Protein AF-A0A412CTT5-F1 (afdb_monomer)

Solvent-accessible surface area (backbone atoms only — not comparable to full-atom values): 61633 Å² total; per-residue (Å²): 144,88,86,86,82,77,74,84,74,68,73,75,73,72,81,79,78,83,84,87,80,84,91,76,79,76,82,80,76,74,79,75,82,80,76,83,74,75,43,36,81,46,27,38,27,34,45,36,36,32,10,35,64,45,24,10,75,16,73,74,53,72,77,69,61,56,88,68,53,81,47,24,28,27,39,32,66,52,67,42,56,80,90,71,76,52,38,50,53,74,41,76,44,63,56,51,70,42,72,53,42,89,90,41,20,40,28,25,61,60,29,17,42,53,43,42,48,70,77,41,60,90,80,40,29,35,36,38,38,54,50,50,37,66,79,46,44,73,46,45,48,26,91,68,49,19,61,58,40,55,73,72,46,54,74,69,56,42,51,58,31,45,66,40,75,58,37,42,34,60,42,48,54,53,48,49,59,58,47,47,53,54,17,36,75,53,32,37,42,39,30,65,47,68,69,47,46,73,48,86,64,49,56,60,52,52,52,48,38,52,52,48,51,29,60,81,65,73,52,57,63,90,67,34,36,40,39,37,46,45,51,45,39,63,93,51,53,16,77,38,27,68,26,38,69,53,57,69,48,35,45,81,76,37,82,51,34,44,79,37,76,31,80,91,38,45,48,34,95,83,21,74,43,49,32,52,69,13,25,44,51,44,6,37,48,52,23,54,54,50,52,54,54,64,22,49,66,41,39,75,71,54,69,48,57,48,55,58,70,30,30,32,21,37,77,87,67,49,80,53,63,49,36,30,36,47,50,55,80,40,39,80,77,47,78,57,78,40,59,94,84,44,50,68,52,46,48,55,50,56,56,45,35,55,51,35,22,50,72,51,61,54,62,56,40,28,36,39,40,40,49,41,46,77,59,23,33,45,88,89,56,82,59,93,48,62,48,44,64,88,34,60,33,70,70,40,36,55,53,38,41,66,62,45,54,46,56,49,46,56,50,41,29,34,70,55,18,34,34,34,40,33,55,58,43,38,47,45,68,68,42,46,69,85,32,76,66,50,52,47,46,32,51,53,40,38,54,51,24,61,33,84,86,47,39,59,29,58,54,41,31,37,34,67,58,41,45,39,25,25,28,40,11,73,83,73,53,72,32,54,61,59,69,41,21,30,55,28,49,30,55,45,48,42,55,39,50,51,43,24,57,76,58,26,76,41,42,35,22,46,56,26,25,50,50,14,49,34,35,52,48,40,63,84,31,63,75,85,75,78,30,61,31,34,34,32,36,54,45,47,9,49,45,38,17,16,24,75,51,92,87,75,20,39,84,79,34,17,32,67,50,22,52,54,27,38,53,54,20,44,36,42,40,52,75,56,18,21,34,35,33,76,36,27,41,34,18,50,68,92,64,74,75,47,87,17,30,20,35,21,60,38,66,76,37,59,21,29,47,36,28,49,52,50,53,42,59,53,68,68,29,46,20,42,31,49,49,51,65,50,67,60,57,31,68,39,59,98,55,86,45,50,92,95,66,55,49,67,57,34,20,74,39,14,46,56,35,52,49,53,53,48,34,47,44,65,71,71,49,86,72,82,82,52,61,68,66,47,54,50,53,68,62,31,92,81,38,44,79,40,47,32,66,39,72,52,70,53,50,31,34,40,35,25,72,82,71,52,74,45,82,39,28,61,75,29,45,68,47,57,75,43,57,77,30,36,40,70,45,65,57,32,42,35,34,20,67,30,66,44,78,38,44,36,42,40,37,40,71,53,96,93,51,63,34,70,42,70,29,45,36,39,25,26,77,74,54,66,44,70,92,59,37,41,27,46,78,33,51,73,36,43,68,39,51,93,68,35,31,37,28,29,17,73,69,6,24,24,33,40,74,36,94,87,28,33,68,48,64,93,31,50,32,40,40,41,31,43,67,48,77,60,82,35,72,40,25,45,37,39,17,55,55,54,95,86,67,52,34,30,70,46,69,31,63,94,38,44,57,45,65,42,52,39,88,72,34,33,18,70,83,78,62,46,78,46,61,34,62,34,31,21,35,40,34,44,34,26,58,28,81,46,80,45,29,58,63,46,71,50,79,36,76,56,70,86,64,42,88,72,72,64,78,70,42,53,92,64,48,39,25,58,78,53,67,99,87,58,69,81,28,43,65,42,61,93,68,30,37,36,26,26,16,77,65,21,31,25,28,36,75,49,101,56,59,45,78,46,72,92,36,44,31,41,36,39,34,49,37,86,82,46,68,53,84,66,42,28,45,36,31,14,52,57,53,84,86,74,50,54,29,46,76,33,63,28,82,94,46,54,57,30,73,44,56,39,84,70,24,34,43,98,89,39,82,44,72,37,34,39,15,29,43,35,40,36,33,69,35,81,39,43,36,20,47,64,50,62,49,76,32,77,60,56,84,46,63,86,89,53,42,64,88,62,47,36,28,52,76,34,54,70,30,47,62,42,77,90,70,37,33,36,30,23,19,77,76,5,28,27,29,40,77,47,94,83,34,44,74,48,72,92,34,45,29,42,38,38,36,42,73,48,60,69,55,86,86,61,43,30,42,37,30,17,57,58,60,88,89,62,35,48,27,39,78,32,63,48,37,86,89,76,35,33,26,73,45,58,47,86,72,28,38,23,55,49,98,90,44,81,43,82,46,61,40,52,41,30,18,31,42,34,42,36,32,55,39,81,30,49,36,25,49,29,42,56,48,75,33,75,67,83,80,128

Nearest PDB structures (foldseek):
  1g01-assembly1_A  TM=5.711E-01  e=4.195E-11  Bacillus sp. KSM-635
  2mog-assembly1_A  TM=7.528E-01  e=1.749E-05  Leptospira interrogans
  8gyr-assembly2_B  TM=5.114E-01  e=2.566E-06  Leptospira interrogans
  8gyr-assembly1_A  TM=4.832E-01  e=4.203E-06  Leptospira interrogans
  7quz-assembly2_DDD  TM=4.255E-01  e=9.053E-07  Paenibacillus illinoisensis

pLDDT: mean 88.21, std 13.39, range [29.94, 98.81]

Structure (mmCIF, N/CA/C/O backbone):
data_AF-A0A412CTT5-F1
#
_entry.id   AF-A0A412CTT5-F1
#
loop_
_atom_site.group_PDB
_atom_site.id
_atom_site.type_symbol
_atom_site.label_atom_id
_atom_site.label_alt_id
_atom_site.label_comp_id
_atom_site.label_asym_id
_atom_site.label_entity_id
_atom_site.label_seq_id
_atom_site.pdbx_PDB_ins_code
_atom_site.Cartn_x
_atom_site.Cartn_y
_atom_site.Cartn_z
_atom_site.occupancy
_atom_site.B_iso_or_equiv
_atom_site.auth_seq_id
_atom_site.auth_comp_id
_atom_site.auth_asym_id
_atom_site.auth_atom_id
_atom_site.pdbx_PDB_model_num
ATOM 1 N N . MET A 1 1 ? -10.080 -51.303 -7.972 1.00 47.78 1 MET A N 1
ATOM 2 C CA . MET A 1 1 ? -10.673 -52.196 -9.001 1.00 47.78 1 MET A CA 1
ATOM 3 C C . MET A 1 1 ? -12.166 -52.407 -8.734 1.00 47.78 1 MET A C 1
ATOM 5 O O . MET A 1 1 ? -12.508 -53.341 -8.021 1.00 47.78 1 MET A O 1
ATOM 9 N N . LYS A 1 2 ? -13.043 -51.526 -9.252 1.00 34.78 2 LYS A N 1
ATOM 10 C CA . LYS A 1 2 ? -14.510 -51.729 -9.364 1.00 34.78 2 LYS A CA 1
ATOM 11 C C . LYS A 1 2 ? -15.227 -50.527 -10.026 1.00 34.78 2 LYS A C 1
ATOM 13 O O . LYS A 1 2 ? -16.188 -50.032 -9.477 1.00 34.78 2 LYS A O 1
ATOM 18 N N . TYR A 1 3 ? -14.802 -50.051 -11.200 1.00 32.47 3 TYR A N 1
ATOM 19 C CA . TYR A 1 3 ? -15.602 -49.070 -11.971 1.00 32.47 3 TYR A CA 1
ATOM 20 C C . TYR A 1 3 ? -15.461 -49.274 -13.486 1.00 32.47 3 TYR A C 1
ATOM 22 O O . TYR A 1 3 ? -15.155 -48.367 -14.244 1.00 32.47 3 TYR A O 1
ATOM 30 N N . LEU A 1 4 ? -15.691 -50.510 -13.936 1.00 36.75 4 LEU A N 1
ATOM 31 C CA . LEU A 1 4 ? -15.739 -50.863 -15.357 1.00 36.75 4 LEU A CA 1
ATOM 32 C C . LEU A 1 4 ? -16.978 -51.731 -15.621 1.00 36.75 4 LEU A C 1
ATOM 34 O O . LEU A 1 4 ? -16.859 -52.923 -15.887 1.00 36.75 4 LEU A O 1
ATOM 38 N N . LYS A 1 5 ? -18.187 -51.183 -15.414 1.00 35.56 5 LYS A N 1
ATOM 39 C CA . LYS A 1 5 ? -19.440 -51.865 -15.812 1.00 35.56 5 LYS A CA 1
ATOM 40 C C . LYS A 1 5 ? -20.709 -51.004 -15.907 1.00 35.56 5 LYS A C 1
ATOM 42 O O . LYS A 1 5 ? -21.778 -51.577 -16.070 1.00 35.56 5 LYS A O 1
ATOM 47 N N . HIS A 1 6 ? -20.642 -49.670 -15.827 1.00 40.25 6 HIS A N 1
ATOM 48 C CA . HIS A 1 6 ? -21.838 -48.804 -15.950 1.00 40.25 6 HIS A CA 1
ATOM 49 C C . HIS A 1 6 ? -21.804 -47.793 -17.114 1.00 40.25 6 HIS A C 1
ATOM 51 O O . HIS A 1 6 ? -22.799 -47.124 -17.347 1.00 40.25 6 HIS A O 1
ATOM 57 N N . ILE A 1 7 ? -20.733 -47.741 -17.918 1.00 41.59 7 ILE A N 1
ATOM 58 C CA . ILE A 1 7 ? -20.647 -46.828 -19.082 1.00 41.59 7 ILE A CA 1
ATOM 59 C C . ILE A 1 7 ? -21.216 -47.453 -20.376 1.00 41.59 7 ILE A C 1
ATOM 61 O O . ILE A 1 7 ? -21.573 -46.744 -21.306 1.00 41.59 7 ILE A O 1
ATOM 65 N N . TYR A 1 8 ? -21.415 -48.773 -20.427 1.00 37.62 8 TYR A N 1
ATOM 66 C CA . TYR A 1 8 ? -21.843 -49.470 -21.652 1.00 37.62 8 TYR A CA 1
ATOM 67 C C . TYR A 1 8 ? -23.362 -49.498 -21.917 1.00 37.62 8 TYR A C 1
ATOM 69 O O . TYR A 1 8 ? -23.781 -50.065 -22.922 1.00 37.62 8 TYR A O 1
ATOM 77 N N . LEU A 1 9 ? -24.195 -48.894 -21.058 1.00 37.44 9 LEU A N 1
ATOM 78 C CA . LEU A 1 9 ? -25.661 -48.924 -21.213 1.00 37.44 9 LEU A CA 1
ATOM 79 C C . LEU A 1 9 ? -26.280 -47.580 -21.644 1.00 37.44 9 LEU A C 1
ATOM 81 O O . LEU A 1 9 ? -27.458 -47.547 -21.979 1.00 37.44 9 LEU A O 1
ATOM 85 N N . PHE A 1 10 ? -25.505 -46.489 -21.695 1.00 34.03 10 PHE A N 1
ATOM 86 C CA . PHE A 1 10 ? -26.028 -45.158 -22.050 1.00 34.03 10 PHE A CA 1
ATOM 87 C C . PHE A 1 10 ? -25.738 -44.730 -23.500 1.00 34.03 10 PHE A C 1
ATOM 89 O O . PHE A 1 10 ? -26.390 -43.832 -24.023 1.00 34.03 10 PHE A O 1
ATOM 96 N N . THR A 1 11 ? -24.821 -45.406 -24.197 1.00 38.22 11 THR A N 1
ATOM 97 C CA . THR A 1 11 ? -24.407 -45.026 -25.562 1.00 38.22 11 THR A CA 1
ATOM 98 C C . THR A 1 11 ? -25.283 -45.632 -26.668 1.00 38.22 11 THR A C 1
ATOM 100 O O . THR A 1 11 ? -25.199 -45.208 -27.815 1.00 38.22 11 THR A O 1
ATOM 103 N N . LEU A 1 12 ? -26.157 -46.598 -26.355 1.00 35.00 12 LEU A N 1
ATOM 104 C CA . LEU A 1 12 ? -26.945 -47.319 -27.369 1.00 35.00 12 LEU A CA 1
ATOM 105 C C . LEU A 1 12 ? -28.368 -46.765 -27.591 1.00 35.00 12 LEU A C 1
ATOM 107 O O . LEU A 1 12 ? -29.049 -47.209 -28.509 1.00 35.00 12 LEU A O 1
ATOM 111 N N . ILE A 1 13 ? -28.820 -45.795 -26.786 1.00 39.88 13 ILE A N 1
ATOM 112 C CA . ILE A 1 13 ? -30.180 -45.219 -26.880 1.00 39.88 13 ILE A CA 1
ATOM 113 C C . ILE A 1 13 ? -30.212 -43.906 -27.687 1.00 39.88 13 ILE A C 1
ATOM 115 O O . ILE A 1 13 ? -31.261 -43.530 -28.197 1.00 39.88 13 ILE A O 1
ATOM 119 N N . ILE A 1 14 ? -29.071 -43.243 -27.908 1.00 37.41 14 ILE A N 1
ATOM 120 C CA . ILE A 1 14 ? -29.023 -41.959 -28.641 1.00 37.41 14 ILE A CA 1
ATOM 121 C C . ILE A 1 14 ? -28.922 -42.151 -30.172 1.00 37.41 14 ILE A C 1
ATOM 123 O O . ILE A 1 14 ? -29.214 -41.238 -30.937 1.00 37.41 14 ILE A O 1
ATOM 127 N N . LEU A 1 15 ? -28.598 -43.354 -30.658 1.00 34.91 15 LEU A N 1
ATOM 128 C CA . LEU A 1 15 ? -28.328 -43.603 -32.083 1.00 34.91 15 LEU A CA 1
ATOM 129 C C . LEU A 1 15 ? -29.556 -43.923 -32.965 1.00 34.91 15 LEU A C 1
ATOM 131 O O . LEU A 1 15 ? -29.369 -44.269 -34.128 1.00 34.91 15 LEU A O 1
ATOM 135 N N . LEU A 1 16 ? -30.801 -43.806 -32.476 1.00 35.47 16 LEU A N 1
ATOM 136 C CA . LEU A 1 16 ? -31.990 -44.237 -33.244 1.00 35.47 16 LEU A CA 1
ATOM 137 C C . LEU A 1 16 ? -33.183 -43.263 -33.312 1.00 35.47 16 LEU A C 1
ATOM 139 O O . LEU A 1 16 ? -34.235 -43.646 -33.819 1.00 35.47 16 LEU A O 1
ATOM 143 N N . SER A 1 17 ? -33.053 -41.997 -32.903 1.00 37.28 17 SER A N 1
ATOM 144 C CA . SER A 1 17 ? -34.157 -41.033 -33.061 1.00 37.28 17 SER A CA 1
ATOM 145 C C . SER A 1 17 ? -33.697 -39.585 -33.248 1.00 37.28 17 SER A C 1
ATOM 147 O O . SER A 1 17 ? -33.826 -38.771 -32.340 1.00 37.28 17 SER A O 1
ATOM 149 N N . ALA A 1 18 ? -33.190 -39.258 -34.437 1.00 30.78 18 ALA A N 1
ATOM 150 C CA . ALA A 1 18 ? -33.220 -37.898 -34.989 1.00 30.78 18 ALA A CA 1
ATOM 151 C C . ALA A 1 18 ? -32.987 -37.952 -36.508 1.00 30.78 18 ALA A C 1
ATOM 153 O O . ALA A 1 18 ? -31.959 -37.541 -37.036 1.00 30.78 18 ALA A O 1
ATOM 154 N N . SER A 1 19 ? -33.951 -38.528 -37.219 1.00 35.19 19 SER A N 1
ATOM 155 C CA . SER A 1 19 ? -34.128 -38.315 -38.650 1.00 35.19 19 SER A CA 1
ATOM 156 C C . SER A 1 19 ? -34.787 -36.953 -38.890 1.00 35.19 19 SER A C 1
ATOM 158 O O . SER A 1 19 ? -35.813 -36.668 -38.274 1.00 35.19 19 SER A O 1
ATOM 160 N N . CYS A 1 20 ? -34.257 -36.216 -39.872 1.00 39.12 20 CYS A N 1
ATOM 161 C CA . CYS A 1 20 ? -34.857 -35.066 -40.561 1.00 39.12 20 CYS A CA 1
ATOM 162 C C . CYS A 1 20 ? -34.707 -33.685 -39.887 1.00 39.12 20 CYS A C 1
ATOM 164 O O . CYS A 1 20 ? -35.635 -33.221 -39.237 1.00 39.12 20 CYS A O 1
ATOM 166 N N . VAL A 1 21 ? -33.591 -32.987 -40.153 1.00 34.88 21 VAL A N 1
ATOM 167 C CA . VAL A 1 21 ? -33.565 -31.524 -40.372 1.00 34.88 21 VAL A CA 1
ATOM 168 C C . VAL A 1 21 ? -32.502 -31.214 -41.438 1.00 34.88 21 VAL A C 1
ATOM 170 O O . VAL A 1 21 ? -31.428 -31.812 -41.439 1.00 34.88 21 VAL A O 1
ATOM 173 N N . ASP A 1 22 ? -32.876 -30.339 -42.368 1.00 33.72 22 ASP A N 1
ATOM 174 C CA . ASP A 1 22 ? -32.203 -29.957 -43.610 1.00 33.72 22 ASP A CA 1
ATOM 175 C C . ASP A 1 22 ? -30.727 -29.546 -43.486 1.00 33.72 22 ASP A C 1
ATOM 177 O O . ASP A 1 22 ? -30.299 -28.834 -42.576 1.00 33.72 22 ASP A O 1
ATOM 181 N N . THR A 1 23 ? -29.957 -29.962 -44.488 1.00 46.78 23 THR A N 1
ATOM 182 C CA . THR A 1 23 ? -28.549 -29.639 -44.704 1.00 46.78 23 THR A CA 1
ATOM 183 C C . THR A 1 23 ? -28.403 -28.307 -45.439 1.00 46.78 23 THR A C 1
ATOM 185 O O . THR A 1 23 ? -28.364 -28.305 -46.664 1.00 46.78 23 THR A O 1
ATOM 188 N N . GLU A 1 24 ? -28.249 -27.192 -44.719 1.00 36.38 24 GLU A N 1
ATOM 189 C CA . GLU A 1 24 ? -27.542 -26.016 -45.271 1.00 36.38 24 GLU A CA 1
ATOM 190 C C . GLU A 1 24 ? -26.862 -25.102 -44.227 1.00 36.38 24 GLU A C 1
ATOM 192 O O . GLU A 1 24 ? -25.907 -24.415 -44.579 1.00 36.38 24 GLU A O 1
ATOM 197 N N . ASP A 1 25 ? -27.190 -25.190 -42.930 1.00 38.97 25 ASP A N 1
ATOM 198 C CA . ASP A 1 25 ? -26.527 -24.378 -41.881 1.00 38.97 25 ASP A CA 1
ATOM 199 C C . ASP A 1 25 ? -25.297 -25.035 -41.209 1.00 38.97 25 ASP A C 1
ATOM 201 O O . ASP A 1 25 ? -24.591 -24.404 -40.423 1.00 38.97 25 ASP A O 1
ATOM 205 N N . TYR A 1 26 ? -24.958 -26.283 -41.553 1.00 32.06 26 TYR A N 1
ATOM 206 C CA . TYR A 1 26 ? -23.853 -27.027 -40.916 1.00 32.06 26 TYR A CA 1
ATOM 207 C C . TYR A 1 26 ? -22.454 -26.792 -41.524 1.00 32.06 26 TYR A C 1
ATOM 209 O O . TYR A 1 26 ? -21.477 -27.363 -41.046 1.00 32.06 26 TYR A O 1
ATOM 217 N N . ARG A 1 27 ? -22.311 -25.943 -42.554 1.00 34.38 27 ARG A N 1
ATOM 218 C CA . ARG A 1 27 ? -21.000 -25.632 -43.173 1.00 34.38 27 ARG A CA 1
ATOM 219 C C . ARG A 1 27 ? -20.268 -24.425 -42.580 1.00 34.38 27 ARG A C 1
ATOM 221 O O . ARG A 1 27 ? -19.204 -24.075 -43.082 1.00 34.38 27 ARG A O 1
ATOM 228 N N . ARG A 1 28 ? -20.793 -23.784 -41.529 1.00 36.16 28 ARG A N 1
ATOM 229 C CA . ARG A 1 28 ? -20.148 -22.605 -40.916 1.00 36.16 28 ARG A CA 1
ATOM 230 C C . ARG A 1 28 ? -19.374 -22.858 -39.622 1.00 36.16 28 ARG A C 1
ATOM 232 O O . ARG A 1 28 ? -18.688 -21.945 -39.185 1.00 36.16 28 ARG A O 1
ATOM 239 N N . PHE A 1 29 ? -19.416 -24.063 -39.052 1.00 35.06 29 PHE A N 1
ATOM 240 C CA . PHE A 1 29 ? -18.710 -24.375 -37.800 1.00 35.06 29 PHE A CA 1
ATOM 241 C C . PHE A 1 29 ? -18.185 -25.819 -37.743 1.00 35.06 29 PHE A C 1
ATOM 243 O O . PHE A 1 29 ? -18.454 -26.554 -36.797 1.00 35.06 29 PHE A O 1
ATOM 250 N N . GLN A 1 30 ? -17.402 -26.227 -38.743 1.00 29.94 30 GLN A N 1
ATOM 251 C CA . GLN A 1 30 ? -16.408 -27.284 -38.539 1.00 29.94 30 GLN A CA 1
ATOM 252 C C . GLN A 1 30 ? -15.038 -26.624 -38.448 1.00 29.94 30 GLN A C 1
ATOM 254 O O . GLN A 1 30 ? -14.483 -26.162 -39.439 1.00 29.94 30 GLN A O 1
ATOM 259 N N . VAL A 1 31 ? -14.557 -26.521 -37.213 1.00 33.72 31 VAL A N 1
ATOM 260 C CA . VAL A 1 31 ? -13.148 -26.305 -36.904 1.00 33.72 31 VAL A CA 1
ATOM 261 C C . VAL A 1 31 ? -12.451 -27.617 -37.252 1.00 33.72 31 VAL A C 1
ATOM 263 O O . VAL A 1 31 ? -12.841 -28.665 -36.731 1.00 33.72 31 VAL A O 1
ATOM 266 N N . ASP A 1 32 ? -11.494 -27.562 -38.176 1.00 34.78 32 ASP A N 1
ATOM 267 C CA . ASP A 1 32 ? -10.623 -28.688 -38.505 1.00 34.78 32 ASP A CA 1
ATOM 268 C C . ASP A 1 32 ? -9.944 -29.222 -37.230 1.00 34.78 32 ASP A C 1
ATOM 270 O O . ASP A 1 32 ? -9.574 -28.455 -36.335 1.00 34.78 32 ASP A O 1
ATOM 274 N N . GLU A 1 33 ? -9.783 -30.545 -37.137 1.00 32.50 33 GLU A N 1
ATOM 275 C CA . GLU A 1 33 ? -8.951 -31.175 -36.109 1.00 32.50 33 GLU A CA 1
ATOM 276 C C . GLU A 1 33 ? -7.546 -30.546 -36.122 1.00 32.50 33 GLU A C 1
ATOM 278 O O . GLU A 1 33 ? -6.872 -30.507 -37.151 1.00 32.50 33 GLU A O 1
ATOM 283 N N . LEU A 1 34 ? -7.112 -30.040 -34.963 1.00 31.59 34 LEU A N 1
ATOM 284 C CA . LEU A 1 34 ? -5.787 -29.462 -34.735 1.00 31.59 34 LEU A CA 1
ATOM 285 C C . LEU A 1 34 ? -4.685 -30.492 -35.037 1.00 31.59 34 LEU A C 1
ATOM 287 O O . LEU A 1 34 ? -4.381 -31.353 -34.209 1.00 31.59 34 LEU A O 1
ATOM 291 N N . GLU A 1 35 ? -4.010 -30.354 -36.180 1.00 33.91 35 GLU A N 1
ATOM 292 C CA . GLU A 1 35 ? -2.631 -30.825 -36.294 1.00 33.91 35 GLU A CA 1
ATOM 293 C C . GLU A 1 35 ? -1.777 -30.036 -35.289 1.00 33.91 35 GLU A C 1
ATOM 295 O O . GLU A 1 35 ? -1.629 -28.816 -35.384 1.00 33.91 35 GLU A O 1
ATOM 300 N N . ILE A 1 36 ? -1.210 -30.727 -34.298 1.00 35.94 36 ILE A N 1
ATOM 301 C CA . ILE A 1 36 ? -0.244 -30.140 -33.365 1.00 35.94 36 ILE A CA 1
ATOM 302 C C . ILE A 1 36 ? 1.010 -29.756 -34.166 1.00 35.94 36 ILE A C 1
ATOM 304 O O . ILE A 1 36 ? 1.864 -30.592 -34.467 1.00 35.94 36 ILE A O 1
ATOM 308 N N . SER A 1 37 ? 1.119 -28.476 -34.522 1.00 41.84 37 SER A N 1
ATOM 309 C CA . SER A 1 37 ? 2.325 -27.877 -35.097 1.00 41.84 37 SER A CA 1
ATOM 310 C C . SER A 1 37 ? 3.520 -28.051 -34.145 1.00 41.84 37 SER A C 1
ATOM 312 O O . SER A 1 37 ? 3.473 -27.620 -32.996 1.00 41.84 37 SER A O 1
ATOM 314 N N . LYS A 1 38 ? 4.618 -28.638 -34.646 1.00 56.88 38 LYS A N 1
ATOM 315 C CA . LYS A 1 38 ? 5.920 -28.808 -33.959 1.00 56.88 38 LYS A CA 1
ATOM 316 C C . LYS A 1 38 ? 6.769 -27.522 -33.854 1.00 56.88 38 LYS A C 1
ATOM 318 O O . LYS A 1 38 ? 7.917 -27.602 -33.423 1.00 56.88 38 LYS A O 1
ATOM 323 N N . SER A 1 39 ? 6.255 -26.362 -34.270 1.00 79.19 39 SER A N 1
ATOM 324 C CA . SER A 1 39 ? 7.008 -25.098 -34.276 1.00 79.19 39 SER A CA 1
ATOM 325 C C . SER A 1 39 ? 7.289 -24.595 -32.854 1.00 79.19 39 SER A C 1
ATOM 327 O O . SER A 1 39 ? 6.355 -24.344 -32.097 1.00 79.19 39 SER A O 1
ATOM 329 N N . ASP A 1 40 ? 8.564 -24.383 -32.514 1.00 86.19 40 ASP A N 1
ATOM 330 C CA . ASP A 1 40 ? 8.997 -23.819 -31.230 1.00 86.19 40 ASP A CA 1
ATOM 331 C C . ASP A 1 40 ? 8.801 -22.289 -31.232 1.00 86.19 40 ASP A C 1
ATOM 333 O O . ASP A 1 40 ? 9.501 -21.589 -31.974 1.00 86.19 40 ASP A O 1
ATOM 337 N N . PRO A 1 41 ? 7.877 -21.730 -30.428 1.00 83.94 41 PRO A N 1
ATOM 338 C CA . PRO A 1 41 ? 7.635 -20.289 -30.406 1.00 83.94 41 PRO A CA 1
ATOM 339 C C . PRO A 1 41 ? 8.850 -19.483 -29.923 1.00 83.94 41 PRO A C 1
ATOM 341 O O . PRO A 1 41 ? 8.958 -18.307 -30.264 1.00 83.94 41 PRO A O 1
ATOM 344 N N . ASN A 1 42 ? 9.784 -20.109 -29.195 1.00 87.19 42 ASN A N 1
ATOM 345 C CA . ASN A 1 42 ? 11.014 -19.480 -28.714 1.00 87.19 42 ASN A CA 1
ATOM 346 C C . ASN A 1 42 ? 12.176 -19.598 -29.713 1.00 87.19 42 ASN A C 1
ATOM 348 O O . ASN A 1 42 ? 13.284 -19.142 -29.429 1.00 87.19 42 ASN A O 1
ATOM 352 N N . PHE A 1 43 ? 11.964 -20.192 -30.892 1.00 96.56 43 PHE A N 1
ATOM 353 C CA . PHE A 1 43 ? 12.943 -20.150 -31.971 1.00 96.56 43 PHE A CA 1
ATOM 354 C C . PHE A 1 43 ? 12.589 -19.030 -32.955 1.00 96.56 43 PHE A C 1
ATOM 356 O O . PHE A 1 43 ? 11.753 -19.192 -33.841 1.00 96.56 43 PHE A O 1
ATOM 363 N N . HIS A 1 44 ? 13.219 -17.870 -32.779 1.00 96.44 44 HIS A N 1
ATOM 364 C CA . HIS A 1 44 ? 12.976 -16.672 -33.581 1.00 96.44 44 HIS A CA 1
ATOM 365 C C . HIS A 1 44 ? 13.811 -16.697 -34.859 1.00 96.44 44 HIS A C 1
ATOM 367 O O . HIS A 1 44 ? 15.034 -16.784 -34.793 1.00 96.44 44 HIS A O 1
ATOM 373 N N . ILE A 1 45 ? 13.164 -16.599 -36.018 1.00 98.38 45 ILE A N 1
ATOM 374 C CA . ILE A 1 45 ? 13.787 -16.779 -37.332 1.00 98.38 45 ILE A CA 1
ATOM 375 C C . ILE A 1 45 ? 13.761 -15.466 -38.120 1.00 98.38 45 ILE A C 1
ATOM 377 O O . ILE A 1 45 ? 12.739 -14.782 -38.165 1.00 98.38 45 ILE A O 1
ATOM 381 N N . TYR A 1 46 ? 14.870 -15.134 -38.777 1.00 98.56 46 TYR A N 1
ATOM 382 C CA . TYR A 1 46 ? 15.039 -13.907 -39.555 1.00 98.56 46 TYR A CA 1
ATOM 383 C C . TYR A 1 46 ? 15.455 -14.220 -40.992 1.00 98.56 46 TYR A C 1
ATOM 385 O O . TYR A 1 46 ? 16.357 -15.027 -41.229 1.00 98.56 46 TYR A O 1
ATOM 393 N N . LEU A 1 47 ? 14.779 -13.587 -41.954 1.00 98.62 47 LEU A N 1
ATOM 394 C CA . LEU A 1 47 ? 15.060 -13.753 -43.381 1.00 98.62 47 LEU A CA 1
ATOM 395 C C . LEU A 1 47 ? 15.991 -12.639 -43.851 1.00 98.62 47 LEU A C 1
ATOM 397 O O . LEU A 1 47 ? 15.624 -11.472 -43.772 1.00 98.62 47 LEU A O 1
ATOM 401 N N . CYS A 1 48 ? 17.160 -12.989 -44.368 1.00 98.56 48 CYS A N 1
ATOM 402 C CA . CYS A 1 48 ? 18.194 -12.046 -44.775 1.00 98.56 48 CYS A CA 1
ATOM 403 C C . CYS A 1 48 ? 18.425 -12.130 -46.288 1.00 98.56 48 CYS A C 1
ATOM 405 O O . CYS A 1 48 ? 18.671 -13.213 -46.825 1.00 98.56 48 CYS A O 1
ATOM 407 N N . PHE A 1 49 ? 18.388 -10.999 -46.989 1.00 98.50 49 PHE A N 1
ATOM 408 C CA . PHE A 1 49 ? 18.732 -10.954 -48.412 1.00 98.50 49 PHE A CA 1
ATOM 409 C C . PHE A 1 49 ? 19.395 -9.638 -48.813 1.00 98.50 49 PHE A C 1
ATOM 411 O O . PHE A 1 49 ? 19.304 -8.634 -48.107 1.00 98.50 49 PHE A O 1
ATOM 418 N N . GLY A 1 50 ? 20.124 -9.647 -49.926 1.00 97.38 50 GLY A N 1
ATOM 419 C CA . GLY A 1 50 ? 20.823 -8.456 -50.400 1.00 97.38 50 GLY A CA 1
ATOM 420 C C . GLY A 1 50 ? 22.053 -8.760 -51.242 1.00 97.38 50 GLY A C 1
ATOM 421 O O . GLY A 1 50 ? 22.197 -9.860 -51.769 1.00 97.38 50 GLY A O 1
ATOM 422 N N . GLN A 1 51 ? 22.939 -7.776 -51.383 1.00 96.62 51 GLN A N 1
ATOM 423 C CA . GLN A 1 51 ? 24.137 -7.914 -52.219 1.00 96.62 51 GLN A CA 1
ATOM 424 C C . GLN A 1 51 ? 25.413 -8.183 -51.406 1.00 96.62 51 GLN A C 1
ATOM 426 O O . GLN A 1 51 ? 25.336 -8.779 -50.335 1.00 96.62 51 GLN A O 1
ATOM 431 N N . SER A 1 52 ? 26.587 -7.766 -51.896 1.00 96.56 52 SER A N 1
ATOM 432 C CA . SER A 1 52 ? 27.906 -8.091 -51.326 1.00 96.56 52 SER A CA 1
ATOM 433 C C . SER A 1 52 ? 28.046 -7.776 -49.832 1.00 96.56 52 SER A C 1
ATOM 435 O O . SER A 1 52 ? 28.656 -8.555 -49.105 1.00 96.56 52 SER A O 1
ATOM 437 N N . ASN A 1 53 ? 27.452 -6.680 -49.347 1.00 98.00 53 ASN A N 1
ATOM 438 C CA . ASN A 1 53 ? 27.472 -6.341 -47.922 1.00 98.00 53 ASN A CA 1
ATOM 439 C C . ASN A 1 53 ? 26.598 -7.269 -47.053 1.00 98.00 53 ASN A C 1
ATOM 441 O O . ASN A 1 53 ? 26.951 -7.509 -45.903 1.00 98.00 53 ASN A O 1
ATOM 445 N N . MET A 1 54 ? 25.514 -7.849 -47.590 1.00 98.06 54 MET A N 1
ATOM 446 C CA . MET A 1 54 ? 24.753 -8.914 -46.911 1.00 98.06 54 MET A CA 1
ATOM 447 C C . MET A 1 54 ? 25.458 -10.272 -47.023 1.00 98.06 54 MET A C 1
ATOM 449 O O . MET A 1 54 ? 25.509 -11.023 -46.054 1.00 98.06 54 MET A O 1
ATOM 453 N N . GLU A 1 55 ? 25.998 -10.580 -48.202 1.00 96.25 55 GLU A N 1
ATOM 454 C CA . GLU A 1 55 ? 26.711 -11.825 -48.515 1.00 96.25 55 GLU A CA 1
ATOM 455 C C . GLU A 1 55 ? 27.973 -12.009 -47.662 1.00 96.25 55 GLU A C 1
ATOM 457 O O . GLU A 1 55 ? 28.285 -13.122 -47.240 1.00 96.25 55 GLU A O 1
ATOM 462 N N . GLY A 1 56 ? 28.649 -10.899 -47.369 1.00 95.62 56 GLY A N 1
ATOM 463 C CA . GLY A 1 56 ? 29.836 -10.825 -46.535 1.00 95.62 56 GLY A CA 1
ATOM 464 C C . GLY A 1 56 ? 31.113 -10.702 -47.362 1.00 95.62 56 GLY A C 1
ATOM 465 O O . GLY A 1 56 ? 31.533 -11.642 -48.036 1.00 95.62 56 GLY A O 1
ATOM 466 N N . ASN A 1 57 ? 31.757 -9.532 -47.295 1.00 95.62 57 ASN A N 1
ATOM 467 C CA . ASN A 1 57 ? 32.956 -9.208 -48.081 1.00 95.62 57 ASN A CA 1
ATOM 468 C C . ASN A 1 57 ? 34.229 -9.023 -47.228 1.00 95.62 57 ASN A C 1
ATOM 470 O O . ASN A 1 57 ? 35.346 -8.980 -47.748 1.00 95.62 57 ASN A O 1
ATOM 474 N N . ALA A 1 58 ? 34.106 -8.860 -45.913 1.00 95.06 58 ALA A N 1
ATOM 475 C CA . ALA A 1 58 ? 35.244 -8.583 -45.044 1.00 95.06 58 ALA A CA 1
ATOM 476 C C . ALA A 1 58 ? 35.966 -9.880 -44.683 1.00 95.06 58 ALA A C 1
ATOM 478 O O . ALA A 1 58 ? 35.353 -10.943 -44.586 1.00 95.06 58 ALA A O 1
ATOM 479 N N . ALA A 1 59 ? 37.280 -9.789 -44.484 1.00 95.62 59 ALA A N 1
ATOM 480 C CA . ALA A 1 59 ? 38.051 -10.922 -43.996 1.00 95.62 59 ALA A CA 1
ATOM 481 C C . ALA A 1 59 ? 37.545 -11.321 -42.603 1.00 95.62 59 ALA A C 1
ATOM 483 O O . ALA A 1 59 ? 37.321 -10.462 -41.754 1.00 95.62 59 ALA A O 1
ATOM 484 N N . ILE A 1 60 ? 37.363 -12.623 -42.389 1.00 97.38 60 ILE A N 1
ATOM 485 C CA . ILE A 1 60 ? 36.977 -13.171 -41.088 1.00 97.38 60 ILE A CA 1
ATOM 486 C C . ILE A 1 60 ? 38.219 -13.205 -40.199 1.00 97.38 60 ILE A C 1
ATOM 488 O O . ILE A 1 60 ? 39.234 -13.799 -40.572 1.00 97.38 60 ILE A O 1
ATOM 492 N N . GLU A 1 61 ? 38.131 -12.611 -39.016 1.00 95.94 61 GLU A N 1
ATOM 493 C CA . GLU A 1 61 ? 39.191 -12.609 -38.010 1.00 95.94 61 GLU A CA 1
ATOM 494 C C . GLU A 1 61 ? 38.919 -13.688 -36.944 1.00 95.94 61 GLU A C 1
ATOM 496 O O . GLU A 1 61 ? 37.811 -14.214 -36.825 1.00 95.94 61 GLU A O 1
ATOM 501 N N . ASN A 1 62 ? 39.920 -14.041 -36.130 1.00 94.31 62 ASN A N 1
ATOM 502 C CA . ASN A 1 62 ? 39.757 -15.093 -35.110 1.00 94.31 62 ASN A CA 1
ATOM 503 C C . ASN A 1 62 ? 38.636 -14.776 -34.104 1.00 94.31 62 ASN A C 1
ATOM 505 O O . ASN A 1 62 ? 37.866 -15.664 -33.740 1.00 94.31 62 ASN A O 1
ATOM 509 N N . VAL A 1 63 ? 38.485 -13.501 -33.732 1.00 92.12 63 VAL A N 1
ATOM 510 C CA . VAL A 1 63 ? 37.437 -13.025 -32.811 1.00 92.12 63 VAL A CA 1
ATOM 511 C C . VAL A 1 63 ? 36.013 -13.304 -33.315 1.00 92.12 63 VAL A C 1
ATOM 513 O O . VAL A 1 63 ? 35.079 -13.432 -32.520 1.00 92.12 63 VAL A O 1
ATOM 516 N N . ASP A 1 64 ? 35.835 -13.455 -34.630 1.00 95.44 64 ASP A N 1
ATOM 517 C CA . ASP A 1 64 ? 34.529 -13.721 -35.236 1.00 95.44 64 ASP A CA 1
ATOM 518 C C . ASP A 1 64 ? 34.127 -15.202 -35.125 1.00 95.44 64 ASP A C 1
ATOM 520 O O . ASP A 1 64 ? 32.945 -15.536 -35.205 1.00 95.44 64 ASP A O 1
ATOM 524 N N . LYS A 1 65 ? 35.096 -16.099 -34.894 1.00 93.38 65 LYS A N 1
ATOM 525 C CA . LYS A 1 65 ? 34.876 -17.550 -34.759 1.00 93.38 65 LYS A CA 1
ATOM 526 C C . LYS A 1 65 ? 34.754 -18.008 -33.304 1.00 93.38 65 LYS A C 1
ATOM 528 O O . LYS A 1 65 ? 34.180 -19.062 -33.036 1.00 93.38 65 LYS A O 1
ATOM 533 N N . GLU A 1 66 ? 35.273 -17.233 -32.358 1.00 89.19 66 GLU A N 1
ATOM 534 C CA . GLU A 1 66 ? 35.321 -17.591 -30.937 1.00 89.19 66 GLU A CA 1
ATOM 535 C C . GLU A 1 66 ? 34.035 -17.217 -30.190 1.00 89.19 66 GLU A C 1
ATOM 537 O O . GLU A 1 66 ? 33.537 -16.106 -30.328 1.00 89.19 66 GLU A O 1
ATOM 542 N N . GLY A 1 67 ? 33.499 -18.114 -29.354 1.00 84.75 67 GLY A N 1
ATOM 543 C CA . GLY A 1 67 ? 32.378 -17.791 -28.455 1.00 84.75 67 GLY A CA 1
ATOM 544 C C . GLY A 1 67 ? 31.004 -17.669 -29.130 1.00 84.75 67 GLY A C 1
ATOM 545 O O . GLY A 1 67 ? 30.102 -17.036 -28.584 1.00 84.75 67 GLY A O 1
ATOM 546 N N . VAL A 1 68 ? 30.814 -18.263 -30.313 1.00 92.56 68 VAL A N 1
ATOM 547 C CA . VAL A 1 68 ? 29.496 -18.312 -30.967 1.00 92.56 68 VAL A CA 1
ATOM 548 C C . VAL A 1 68 ? 28.560 -19.241 -30.182 1.00 92.56 68 VAL A C 1
ATOM 550 O O . VAL A 1 68 ? 28.791 -20.446 -30.097 1.00 92.56 68 VAL A O 1
ATOM 553 N N . SER A 1 69 ? 27.491 -18.678 -29.613 1.00 93.75 69 SER A N 1
ATOM 554 C CA . SER A 1 69 ? 26.486 -19.432 -28.852 1.00 93.75 69 SER A CA 1
ATOM 555 C C . SER A 1 69 ? 25.794 -20.492 -29.712 1.00 93.75 69 SER A C 1
ATOM 557 O O . SER A 1 69 ? 25.373 -20.217 -30.835 1.00 93.75 69 SER A O 1
ATOM 559 N N . SER A 1 70 ? 25.568 -21.682 -29.149 1.00 95.81 70 SER A N 1
ATOM 560 C CA . SER A 1 70 ? 24.779 -22.743 -29.790 1.00 95.81 70 SER A CA 1
ATOM 561 C C . SER A 1 70 ? 23.314 -22.350 -30.029 1.00 95.81 70 SER A C 1
ATOM 563 O O . SER A 1 70 ? 22.651 -22.978 -30.857 1.00 95.81 70 SER A O 1
ATOM 565 N N . ARG A 1 71 ? 22.816 -21.299 -29.352 1.00 97.12 71 ARG A N 1
ATOM 566 C CA . ARG A 1 71 ? 21.483 -20.709 -29.572 1.00 97.12 71 ARG A CA 1
ATOM 567 C C . ARG A 1 71 ? 21.393 -19.897 -30.864 1.00 97.12 71 ARG A C 1
ATOM 569 O O . ARG A 1 71 ? 20.280 -19.667 -31.334 1.00 97.12 71 ARG A O 1
ATOM 576 N N . PHE A 1 72 ? 22.523 -19.481 -31.441 1.00 98.38 72 PHE A N 1
ATOM 577 C CA . PHE A 1 72 ? 22.557 -18.787 -32.725 1.00 98.38 72 PHE A CA 1
ATOM 578 C C . PHE A 1 72 ? 22.740 -19.803 -33.860 1.00 98.38 72 PHE A C 1
ATOM 580 O O . PHE A 1 72 ? 23.774 -20.466 -33.979 1.00 98.38 72 PHE A O 1
ATOM 587 N N . ARG A 1 73 ? 21.696 -19.969 -34.673 1.00 98.25 73 ARG A N 1
ATOM 588 C CA . ARG A 1 73 ? 21.580 -20.983 -35.722 1.00 98.25 73 ARG A CA 1
ATOM 589 C C . ARG A 1 73 ? 21.517 -20.338 -37.103 1.00 98.25 73 ARG A C 1
ATOM 591 O O . ARG A 1 73 ? 20.836 -19.337 -37.293 1.00 98.25 73 ARG A O 1
ATOM 598 N N . MET A 1 74 ? 22.166 -20.961 -38.077 1.00 96.81 74 MET A N 1
ATOM 599 C CA . MET A 1 74 ? 22.049 -20.626 -39.496 1.00 96.81 74 MET A CA 1
ATOM 600 C C . MET A 1 74 ? 21.490 -21.839 -40.233 1.00 96.81 74 MET A C 1
ATOM 602 O O . MET A 1 74 ? 21.920 -22.965 -39.978 1.00 96.81 74 MET A O 1
ATOM 606 N N . MET A 1 75 ? 20.501 -21.621 -41.098 1.00 97.00 75 MET A N 1
ATOM 607 C CA . MET A 1 75 ? 20.041 -22.652 -42.024 1.00 97.00 75 MET A CA 1
ATOM 608 C C . MET A 1 75 ? 20.895 -22.572 -43.282 1.00 97.00 75 MET A C 1
ATOM 610 O O . MET A 1 75 ? 20.917 -21.537 -43.947 1.00 97.00 75 MET A O 1
ATOM 614 N N . ALA A 1 76 ? 21.589 -23.656 -43.621 1.00 94.44 76 ALA A N 1
ATOM 615 C CA . ALA A 1 76 ? 22.323 -23.711 -44.877 1.00 94.44 76 ALA A CA 1
ATOM 616 C C . ALA A 1 76 ? 21.339 -23.612 -46.054 1.00 94.44 76 ALA A C 1
ATOM 618 O O . ALA A 1 76 ? 20.333 -24.321 -46.092 1.00 94.44 76 ALA A O 1
ATOM 619 N N . VAL A 1 77 ? 21.614 -22.716 -47.003 1.00 93.06 77 VAL A N 1
ATOM 620 C CA . VAL A 1 77 ? 20.736 -22.472 -48.161 1.00 93.06 77 VAL A CA 1
ATOM 621 C C . VAL A 1 77 ? 21.287 -23.108 -49.436 1.00 93.06 77 VAL A C 1
ATOM 623 O O . VAL A 1 77 ? 20.527 -23.679 -50.219 1.00 93.06 77 VAL A O 1
ATOM 626 N N . SER A 1 78 ? 22.604 -23.040 -49.631 1.00 85.00 78 SER A N 1
ATOM 627 C CA . SER A 1 78 ? 23.333 -23.783 -50.659 1.00 85.00 78 SER A CA 1
ATOM 628 C C . SER A 1 78 ? 24.074 -24.960 -50.020 1.00 85.00 78 SER A C 1
ATOM 630 O O . SER A 1 78 ? 24.641 -24.785 -48.940 1.00 85.00 78 SER A O 1
ATOM 632 N N . PRO A 1 79 ? 24.078 -26.146 -50.649 1.00 76.44 79 PRO A N 1
ATOM 633 C CA . PRO A 1 79 ? 24.913 -27.245 -50.190 1.00 76.44 79 PRO A CA 1
ATOM 634 C C . PRO A 1 79 ? 26.391 -26.954 -50.490 1.00 76.44 79 PRO A C 1
ATOM 636 O O . PRO A 1 79 ? 26.706 -26.450 -51.569 1.00 76.44 79 PRO A O 1
ATOM 639 N N . ASP A 1 80 ? 27.274 -27.332 -49.568 1.00 80.19 80 ASP A N 1
ATOM 640 C CA . ASP A 1 80 ? 28.727 -27.338 -49.765 1.00 80.19 80 ASP A CA 1
ATOM 641 C C . ASP A 1 80 ? 29.212 -28.798 -49.737 1.00 80.19 80 ASP A C 1
ATOM 643 O O . ASP A 1 80 ? 28.641 -29.624 -49.021 1.00 80.19 80 ASP A O 1
ATOM 647 N N . ASP A 1 81 ? 30.246 -29.145 -50.504 1.00 75.38 81 ASP A N 1
ATOM 648 C CA . ASP A 1 81 ? 30.809 -30.501 -50.460 1.00 75.38 81 ASP A CA 1
ATOM 649 C C . ASP A 1 81 ? 31.562 -30.784 -49.136 1.00 75.38 81 ASP A C 1
ATOM 651 O O . ASP A 1 81 ? 31.814 -29.888 -48.318 1.00 75.38 81 ASP A O 1
ATOM 655 N N . GLU A 1 82 ? 31.903 -32.058 -48.912 1.00 73.00 82 GLU A N 1
ATOM 656 C CA . GLU A 1 82 ? 32.662 -32.498 -47.731 1.00 73.00 82 GLU A CA 1
ATOM 657 C C . GLU A 1 82 ? 34.083 -31.907 -47.666 1.00 73.00 82 GLU A C 1
ATOM 659 O O . GLU A 1 82 ? 34.659 -31.856 -46.580 1.00 73.00 82 GLU A O 1
ATOM 664 N N . GLU A 1 83 ? 34.652 -31.453 -48.790 1.00 77.38 83 GLU A N 1
ATOM 665 C CA . GLU A 1 83 ? 35.988 -30.842 -48.838 1.00 77.38 83 GLU A CA 1
ATOM 666 C C . GLU A 1 83 ? 35.980 -29.381 -48.348 1.00 77.38 83 GLU A C 1
ATOM 668 O O . GLU A 1 83 ? 37.029 -28.857 -47.969 1.00 77.38 83 GLU A O 1
ATOM 673 N N . HIS A 1 84 ? 34.804 -28.746 -48.289 1.00 84.44 84 HIS A N 1
ATOM 674 C CA . HIS A 1 84 ? 34.602 -27.407 -47.735 1.00 84.44 84 HIS A CA 1
ATOM 675 C C . HIS A 1 84 ? 34.060 -27.447 -46.294 1.00 84.44 84 HIS A C 1
ATOM 677 O O . HIS A 1 84 ? 34.820 -27.607 -45.340 1.00 84.44 84 HIS A O 1
ATOM 683 N N . LEU A 1 85 ? 32.750 -27.239 -46.107 1.00 82.38 85 LEU A N 1
ATOM 684 C CA . LEU A 1 85 ? 32.107 -27.158 -44.786 1.00 82.38 85 LEU A CA 1
ATOM 685 C C . LEU A 1 85 ? 31.056 -28.254 -44.554 1.00 82.38 85 LEU A C 1
ATOM 687 O O . LEU A 1 85 ? 30.465 -28.291 -43.476 1.00 82.38 85 LEU A O 1
ATOM 691 N N . GLY A 1 86 ? 30.812 -29.134 -45.538 1.00 85.56 86 GLY A N 1
ATOM 692 C CA . GLY A 1 86 ? 29.878 -30.260 -45.420 1.00 85.56 86 GLY A CA 1
ATOM 693 C C . GLY A 1 86 ? 28.440 -29.857 -45.072 1.00 85.56 86 GLY A C 1
ATOM 694 O O . GLY A 1 86 ? 27.731 -30.611 -44.406 1.00 85.56 86 GLY A O 1
ATOM 695 N N . ARG A 1 87 ? 28.014 -28.644 -45.451 1.00 91.00 87 ARG A N 1
ATOM 696 C CA . ARG A 1 87 ? 26.690 -28.100 -45.115 1.00 91.00 87 ARG A CA 1
ATOM 697 C C . ARG A 1 87 ? 25.622 -28.639 -46.063 1.00 91.00 87 ARG A C 1
ATOM 699 O O . ARG A 1 87 ? 25.790 -28.601 -47.279 1.00 91.00 87 ARG A O 1
ATOM 706 N N . ILE A 1 88 ? 24.490 -29.073 -45.508 1.00 90.44 88 ILE A N 1
ATOM 707 C CA . ILE A 1 88 ? 23.346 -29.603 -46.263 1.00 90.44 88 ILE A CA 1
ATOM 708 C C . ILE A 1 88 ? 22.227 -28.560 -46.297 1.00 90.44 88 ILE A C 1
ATOM 710 O O . ILE A 1 88 ? 21.788 -28.076 -45.254 1.00 90.44 88 ILE A O 1
ATOM 714 N N . ALA A 1 89 ? 21.741 -28.222 -47.494 1.00 91.69 89 ALA A N 1
ATOM 715 C CA . ALA A 1 89 ? 20.665 -27.246 -47.654 1.00 91.69 89 ALA A CA 1
ATOM 716 C C . ALA A 1 89 ? 19.393 -27.653 -46.880 1.00 91.69 89 ALA A C 1
ATOM 718 O O . ALA A 1 89 ? 18.931 -28.788 -46.982 1.00 91.69 89 ALA A O 1
ATOM 719 N N . GLY A 1 90 ? 18.820 -26.710 -46.129 1.00 93.75 90 GLY A N 1
ATOM 720 C CA . GLY A 1 90 ? 17.658 -26.917 -45.260 1.00 93.75 90 GLY A CA 1
ATOM 721 C C . GLY A 1 90 ? 17.993 -27.352 -43.828 1.00 93.75 90 GLY A C 1
ATOM 722 O O . GLY A 1 90 ? 17.101 -27.347 -42.979 1.00 93.75 90 GLY A O 1
ATOM 723 N N . GLU A 1 91 ? 19.253 -27.678 -43.519 1.00 95.12 91 GLU A N 1
ATOM 724 C CA . GLU A 1 91 ? 19.671 -28.054 -42.165 1.00 95.12 91 GLU A CA 1
ATOM 725 C C . GLU A 1 91 ? 20.209 -26.865 -41.355 1.00 95.12 91 GLU A C 1
ATOM 727 O O . GLU A 1 91 ? 20.871 -25.959 -41.870 1.00 95.12 91 GLU A O 1
ATOM 732 N N . TRP A 1 92 ? 19.931 -26.882 -40.048 1.00 96.25 92 TRP A N 1
ATOM 733 C CA . TRP A 1 92 ? 20.413 -25.883 -39.096 1.00 96.25 92 TRP A CA 1
ATOM 734 C C . TRP A 1 92 ? 21.780 -26.268 -38.531 1.00 96.25 92 TRP A C 1
ATOM 736 O O . TRP A 1 92 ? 21.920 -27.345 -37.953 1.00 96.25 92 TRP A O 1
ATOM 746 N N . TYR A 1 93 ? 22.728 -25.335 -38.505 1.00 94.69 93 TYR A N 1
ATOM 747 C CA . TYR A 1 93 ? 24.018 -25.468 -37.815 1.00 94.69 93 TYR A CA 1
ATOM 748 C C . TYR A 1 93 ? 24.291 -24.249 -36.916 1.00 94.69 93 TYR A C 1
ATOM 750 O O . TYR A 1 93 ? 23.555 -23.262 -36.963 1.00 94.69 93 TYR A O 1
ATOM 758 N N . THR A 1 94 ? 25.292 -24.322 -36.032 1.00 96.81 94 THR A N 1
ATOM 759 C CA . THR A 1 94 ? 25.702 -23.160 -35.218 1.00 96.81 94 THR A CA 1
ATOM 760 C C . THR A 1 94 ? 26.296 -22.102 -36.141 1.00 96.81 94 THR A C 1
ATOM 762 O O . THR A 1 94 ? 27.207 -22.418 -36.898 1.00 96.81 94 THR A O 1
ATOM 765 N N . ALA A 1 95 ? 25.795 -20.868 -36.088 1.00 96.69 95 ALA A N 1
ATOM 766 C CA . ALA A 1 95 ? 26.114 -19.807 -37.046 1.00 96.69 95 ALA A CA 1
ATOM 767 C C . ALA A 1 95 ? 27.534 -19.230 -36.863 1.00 96.69 95 ALA A C 1
ATOM 769 O O . ALA A 1 95 ? 27.714 -18.117 -36.377 1.00 96.69 95 ALA A O 1
ATOM 770 N N . VAL A 1 96 ? 28.548 -20.015 -37.230 1.00 95.31 96 VAL A N 1
ATOM 771 C CA . VAL A 1 96 ? 29.959 -19.611 -37.284 1.00 95.31 96 VAL A CA 1
ATOM 772 C C . VAL A 1 96 ? 30.281 -19.116 -38.703 1.00 95.31 96 VAL A C 1
ATOM 774 O O . VAL A 1 96 ? 29.920 -19.813 -39.657 1.00 95.31 96 VAL A O 1
ATOM 777 N N . PRO A 1 97 ? 30.952 -17.960 -38.876 1.00 95.31 97 PRO A N 1
ATOM 778 C CA . PRO A 1 97 ? 31.278 -17.429 -40.198 1.00 95.31 97 PRO A CA 1
ATOM 779 C C . PRO A 1 97 ? 32.239 -18.345 -40.982 1.00 95.31 97 PRO A C 1
ATOM 781 O O . PRO A 1 97 ? 33.144 -18.942 -40.382 1.00 95.31 97 PRO A O 1
ATOM 784 N N . PRO A 1 98 ? 32.113 -18.410 -42.323 1.00 95.06 98 PRO A N 1
ATOM 785 C CA . PRO A 1 98 ? 31.211 -17.609 -43.163 1.00 95.06 98 PRO A CA 1
ATOM 786 C C . PRO A 1 98 ? 29.763 -18.124 -43.203 1.00 95.06 98 PRO A C 1
ATOM 788 O O . PRO A 1 98 ? 29.517 -19.329 -43.301 1.00 95.06 98 PRO A O 1
ATOM 791 N N . LEU A 1 99 ? 28.785 -17.208 -43.162 1.00 95.12 99 LEU A N 1
ATOM 792 C CA . LEU A 1 99 ? 27.363 -17.575 -43.082 1.00 95.12 99 LEU A CA 1
ATOM 793 C C . LEU A 1 99 ? 26.700 -17.822 -44.439 1.00 95.12 99 LEU A C 1
ATOM 795 O O . LEU A 1 99 ? 25.945 -18.782 -44.555 1.00 95.12 99 LEU A O 1
ATOM 799 N N . CYS A 1 100 ? 26.948 -16.980 -45.449 1.00 94.06 100 CYS A N 1
ATOM 800 C CA . CYS A 1 100 ? 26.216 -17.051 -46.717 1.00 94.06 100 CYS A CA 1
ATOM 801 C C . CYS A 1 100 ? 26.582 -18.299 -47.531 1.00 94.06 100 CYS A C 1
ATOM 803 O O . CYS A 1 100 ? 25.702 -19.086 -47.883 1.00 94.06 100 CYS A O 1
ATOM 805 N N . ARG A 1 101 ? 27.879 -18.478 -47.815 1.00 91.81 101 ARG A N 1
ATOM 806 C CA . ARG A 1 101 ? 28.467 -19.632 -48.518 1.00 91.81 101 ARG A CA 1
ATOM 807 C C . ARG A 1 101 ? 29.858 -19.919 -47.957 1.00 91.81 101 ARG A C 1
ATOM 809 O O . ARG A 1 101 ? 30.324 -19.211 -47.069 1.00 91.81 101 ARG A O 1
ATOM 816 N N . TRP A 1 102 ? 30.500 -21.013 -48.362 1.00 90.44 102 TRP A N 1
ATOM 817 C CA . TRP A 1 102 ? 31.799 -21.398 -47.783 1.00 90.44 102 TRP A CA 1
ATOM 818 C C . TRP A 1 102 ? 32.944 -20.475 -48.205 1.00 90.44 102 TRP A C 1
ATOM 820 O O . TRP A 1 102 ? 33.934 -20.363 -47.487 1.00 90.44 102 TRP A O 1
ATOM 830 N N . ASP A 1 103 ? 32.789 -19.808 -49.345 1.00 90.56 103 ASP A N 1
ATOM 831 C CA . ASP A 1 103 ? 33.786 -18.966 -49.998 1.00 90.56 103 ASP A CA 1
ATOM 832 C C . ASP A 1 103 ? 33.583 -17.461 -49.746 1.00 90.56 103 ASP A C 1
ATOM 834 O O . ASP A 1 103 ? 34.289 -16.636 -50.326 1.00 90.56 103 ASP A O 1
ATOM 838 N N . THR A 1 104 ? 32.636 -17.080 -48.880 1.00 94.25 104 THR A N 1
ATOM 839 C CA . THR A 1 104 ? 32.329 -15.676 -48.554 1.00 94.25 104 THR A CA 1
ATOM 840 C C . THR A 1 104 ? 33.038 -15.194 -47.283 1.00 94.25 104 THR A C 1
ATOM 842 O O . THR A 1 104 ? 33.694 -15.958 -46.576 1.00 94.25 104 THR A O 1
ATOM 845 N N . GLY A 1 105 ? 32.926 -13.896 -46.992 1.00 96.50 105 GLY A N 1
ATOM 846 C CA . GLY A 1 105 ? 33.513 -13.248 -45.819 1.00 96.50 105 GLY A CA 1
ATOM 847 C C . GLY A 1 105 ? 32.551 -13.077 -44.637 1.00 96.50 105 GLY A C 1
ATOM 848 O O . GLY A 1 105 ? 31.490 -13.697 -44.568 1.00 96.50 105 GLY A O 1
ATOM 849 N N . LEU A 1 106 ? 32.945 -12.206 -43.706 1.00 98.06 106 LEU A N 1
ATOM 850 C CA . LEU A 1 106 ? 32.136 -11.758 -42.569 1.00 98.06 106 LEU A CA 1
ATOM 851 C C . LEU A 1 106 ? 30.969 -10.888 -43.058 1.00 98.06 106 LEU A C 1
ATOM 853 O O . LEU A 1 106 ? 31.165 -10.062 -43.951 1.00 98.06 106 LEU A O 1
ATOM 857 N N . THR A 1 107 ? 29.790 -11.043 -42.455 1.00 97.94 107 THR A N 1
ATOM 858 C CA . THR A 1 107 ? 28.556 -10.299 -42.770 1.00 97.94 107 THR A CA 1
ATOM 859 C C . THR A 1 107 ? 28.013 -9.592 -41.519 1.00 97.94 107 THR A C 1
ATOM 861 O O . THR A 1 107 ? 28.244 -10.068 -40.404 1.00 97.94 107 THR A O 1
ATOM 864 N N . PRO A 1 108 ? 27.238 -8.490 -41.635 1.00 98.44 108 PRO A N 1
ATOM 865 C CA . PRO A 1 108 ? 26.539 -7.900 -40.488 1.00 98.44 108 PRO A CA 1
ATOM 866 C C . PRO A 1 108 ? 25.701 -8.912 -39.697 1.00 98.44 108 PRO A C 1
ATOM 868 O O . PRO A 1 108 ? 25.492 -8.755 -38.493 1.00 98.44 108 PRO A O 1
ATOM 871 N N . ILE A 1 109 ? 25.229 -9.977 -40.352 1.00 98.25 109 ILE A N 1
ATOM 872 C CA . ILE A 1 109 ? 24.359 -10.970 -39.720 1.00 98.25 109 ILE A CA 1
ATOM 873 C C . ILE A 1 109 ? 25.082 -11.806 -38.654 1.00 98.25 109 ILE A C 1
ATOM 875 O O . ILE A 1 109 ? 24.436 -12.253 -37.702 1.00 98.25 109 ILE A O 1
ATOM 879 N N . ASP A 1 110 ? 26.410 -11.935 -38.738 1.00 98.31 110 ASP A N 1
ATOM 880 C CA . ASP A 1 110 ? 27.221 -12.577 -37.698 1.00 98.31 110 ASP A CA 1
ATOM 881 C C . ASP A 1 110 ? 27.015 -11.892 -36.343 1.00 98.31 110 ASP A C 1
ATOM 883 O O . ASP A 1 110 ? 26.729 -12.540 -35.333 1.00 98.31 110 ASP A O 1
ATOM 887 N N . TYR A 1 111 ? 27.100 -10.561 -36.321 1.00 97.81 111 TYR A N 1
ATOM 888 C CA . TYR A 1 111 ? 26.965 -9.783 -35.091 1.00 97.81 111 TYR A CA 1
ATOM 889 C C . TYR A 1 111 ? 25.518 -9.429 -34.761 1.00 97.81 111 TYR A C 1
ATOM 891 O O . TYR A 1 111 ? 25.203 -9.286 -33.582 1.00 97.81 111 TYR A O 1
ATOM 899 N N . PHE A 1 112 ? 24.617 -9.416 -35.749 1.00 98.56 112 PHE A N 1
ATOM 900 C CA . PHE A 1 112 ? 23.178 -9.394 -35.489 1.00 98.56 112 PHE A CA 1
ATOM 901 C C . PHE A 1 112 ? 22.773 -10.556 -34.577 1.00 98.56 112 PHE A C 1
ATOM 903 O O . PHE A 1 112 ? 22.271 -10.347 -33.475 1.00 98.56 112 PHE A O 1
ATOM 910 N N . GLY A 1 113 ? 23.025 -11.795 -35.005 1.00 96.62 113 GLY A N 1
ATOM 911 C CA . GLY A 1 113 ? 22.554 -12.962 -34.267 1.00 96.62 113 GLY A CA 1
ATOM 912 C C . GLY A 1 113 ? 23.226 -13.124 -32.911 1.00 96.62 113 GLY A C 1
ATOM 913 O O . GLY A 1 113 ? 22.551 -13.452 -31.937 1.00 96.62 113 GLY A O 1
ATOM 914 N N . ARG A 1 114 ? 24.525 -12.810 -32.820 1.00 96.44 114 ARG A N 1
ATOM 915 C CA . ARG A 1 114 ? 25.274 -12.765 -31.553 1.00 96.44 114 ARG A CA 1
ATOM 916 C C . ARG A 1 114 ? 24.671 -11.782 -30.555 1.00 96.44 114 ARG A C 1
ATOM 918 O O . ARG A 1 114 ? 24.464 -12.141 -29.399 1.00 96.44 114 ARG A O 1
ATOM 925 N N . THR A 1 115 ? 24.363 -10.564 -30.991 1.00 92.81 115 THR A N 1
ATOM 926 C CA . THR A 1 115 ? 23.731 -9.566 -30.124 1.00 92.81 115 THR A CA 1
ATOM 927 C C . THR A 1 115 ? 22.309 -9.983 -29.757 1.00 92.81 115 THR A C 1
ATOM 929 O O . THR A 1 115 ? 21.942 -9.902 -28.591 1.00 92.81 115 THR A O 1
ATOM 932 N N . MET A 1 116 ? 21.530 -10.526 -30.697 1.00 94.31 116 MET A N 1
ATOM 933 C CA . MET A 1 116 ? 20.186 -11.034 -30.409 1.00 94.31 116 MET A CA 1
ATOM 934 C C . MET A 1 116 ? 20.195 -12.125 -29.330 1.00 94.31 116 MET A C 1
ATOM 936 O O . MET A 1 116 ? 19.402 -12.048 -28.397 1.00 94.31 116 MET A O 1
ATOM 940 N N . VAL A 1 117 ? 21.080 -13.130 -29.404 1.00 90.25 117 VAL A N 1
ATOM 941 C CA . VAL A 1 117 ? 21.138 -14.191 -28.374 1.00 90.25 117 VAL A CA 1
ATOM 942 C C . VAL A 1 117 ? 21.666 -13.686 -27.036 1.00 90.25 117 VAL A C 1
ATOM 944 O O . VAL A 1 117 ? 21.241 -14.195 -26.003 1.00 90.25 117 VAL A O 1
ATOM 947 N N . ALA A 1 118 ? 22.556 -12.691 -27.038 1.00 81.44 118 ALA A N 1
ATOM 948 C CA . ALA A 1 118 ? 23.033 -12.068 -25.808 1.00 81.44 118 ALA A CA 1
ATOM 949 C C . ALA A 1 118 ? 21.906 -11.310 -25.083 1.00 81.44 118 ALA A C 1
ATOM 951 O O . ALA A 1 118 ? 21.825 -11.342 -23.859 1.00 81.44 118 ALA A O 1
ATOM 952 N N . GLU A 1 119 ? 21.019 -10.654 -25.832 1.00 79.12 119 GLU A N 1
ATOM 953 C CA . GLU A 1 119 ? 19.989 -9.745 -25.307 1.00 79.12 119 GLU A CA 1
ATOM 954 C C . GLU A 1 119 ? 18.592 -10.381 -25.160 1.00 79.12 119 GLU A C 1
ATOM 956 O O . GLU A 1 119 ? 17.667 -9.758 -24.631 1.00 79.12 119 GLU A O 1
ATOM 961 N N . THR A 1 120 ? 18.428 -11.633 -25.592 1.00 74.69 120 THR A N 1
ATOM 962 C CA . THR A 1 120 ? 17.201 -12.427 -25.413 1.00 74.69 120 THR A CA 1
ATOM 963 C C . THR A 1 120 ? 17.368 -13.478 -24.314 1.00 74.69 120 THR A C 1
ATOM 965 O O . THR A 1 120 ? 18.483 -13.867 -23.978 1.00 74.69 120 THR A O 1
ATOM 968 N N . SER A 1 121 ? 16.243 -13.931 -23.744 1.00 71.81 121 SER A N 1
ATOM 969 C CA . SER A 1 121 ? 16.206 -14.972 -22.704 1.00 71.81 121 SER A CA 1
ATOM 970 C C . SER A 1 121 ? 16.925 -16.253 -23.145 1.00 71.81 121 SER A C 1
ATOM 972 O O . SER A 1 121 ? 16.953 -16.583 -24.332 1.00 71.81 121 SER A O 1
ATOM 974 N N . ASP A 1 122 ? 17.471 -17.017 -22.198 1.00 76.38 122 ASP A N 1
ATOM 975 C CA . ASP A 1 122 ? 18.259 -18.221 -22.490 1.00 76.38 122 ASP A CA 1
ATOM 976 C C . ASP A 1 122 ? 17.454 -19.367 -23.112 1.00 76.38 122 ASP A C 1
ATOM 978 O O . ASP A 1 122 ? 18.021 -20.246 -23.762 1.00 76.38 122 ASP A O 1
ATOM 982 N N . ASN A 1 123 ? 16.126 -19.335 -22.995 1.00 76.75 123 ASN A N 1
ATOM 983 C CA . ASN A 1 123 ? 15.240 -20.250 -23.712 1.00 76.75 123 ASN A CA 1
ATOM 984 C C . ASN A 1 123 ? 14.990 -19.841 -25.179 1.00 76.75 123 ASN A C 1
ATOM 986 O O . ASN A 1 123 ? 14.421 -20.633 -25.929 1.00 76.75 123 ASN A O 1
ATOM 990 N N . VAL A 1 124 ? 15.425 -18.649 -25.609 1.00 85.62 124 VAL A N 1
ATOM 991 C CA . VAL A 1 124 ? 15.267 -18.161 -26.986 1.00 85.62 124 VAL A CA 1
ATOM 992 C C . VAL A 1 124 ? 16.450 -18.589 -27.852 1.00 85.62 124 VAL A C 1
ATOM 994 O O . VAL A 1 124 ? 17.615 -18.306 -27.553 1.00 85.62 124 VAL A O 1
ATOM 997 N N . LYS A 1 125 ? 16.141 -19.232 -28.979 1.00 96.81 125 LYS A N 1
ATOM 998 C CA . LYS A 1 125 ? 17.081 -19.480 -30.080 1.00 96.81 125 LYS A CA 1
ATOM 999 C C . LYS A 1 125 ? 16.864 -18.438 -31.170 1.00 96.81 125 LYS A C 1
ATOM 1001 O O . LYS A 1 125 ? 15.734 -18.033 -31.431 1.00 96.81 125 LYS A O 1
ATOM 1006 N N . VAL A 1 126 ? 17.938 -18.056 -31.850 1.00 98.12 126 VAL A N 1
ATOM 1007 C CA . VAL A 1 126 ? 17.909 -17.110 -32.971 1.00 98.12 126 VAL A CA 1
ATOM 1008 C C . VAL A 1 126 ? 18.370 -17.838 -34.220 1.00 98.12 126 VAL A C 1
ATOM 1010 O O . VAL A 1 126 ? 19.468 -18.383 -34.246 1.00 98.12 126 VAL A O 1
ATOM 1013 N N . GLY A 1 127 ? 17.522 -17.881 -35.239 1.00 98.06 127 GLY A N 1
ATOM 1014 C CA . GLY A 1 127 ? 17.760 -18.527 -36.520 1.00 98.06 127 GLY A CA 1
ATOM 1015 C C . GLY A 1 127 ? 17.860 -17.494 -37.630 1.00 98.06 127 GLY A C 1
ATOM 1016 O O . GLY A 1 127 ? 17.054 -16.570 -37.682 1.00 98.06 127 GLY A O 1
ATOM 1017 N N . VAL A 1 128 ? 18.812 -17.649 -38.541 1.00 98.38 128 VAL A N 1
ATOM 1018 C CA . VAL A 1 128 ? 18.915 -16.815 -39.746 1.00 98.38 128 VAL A CA 1
ATOM 1019 C C . VAL A 1 128 ? 18.893 -17.680 -41.003 1.00 98.38 128 VAL A C 1
ATOM 1021 O O . VAL A 1 128 ? 19.346 -18.826 -40.993 1.00 98.38 128 VAL A O 1
ATOM 1024 N N . ILE A 1 129 ? 18.330 -17.128 -42.076 1.00 97.50 129 ILE A N 1
ATOM 1025 C CA . ILE A 1 129 ? 18.321 -17.705 -43.425 1.00 97.50 129 ILE A CA 1
ATOM 1026 C C . ILE A 1 129 ? 18.822 -16.625 -44.367 1.00 97.50 129 ILE A C 1
ATOM 1028 O O . ILE A 1 129 ? 18.302 -15.513 -44.325 1.00 97.50 129 ILE A O 1
ATOM 1032 N N . MET A 1 130 ? 19.796 -16.931 -45.223 1.00 96.00 130 MET A N 1
ATOM 1033 C CA . MET A 1 130 ? 20.435 -15.919 -46.062 1.00 96.00 130 MET A CA 1
ATOM 1034 C C . MET A 1 130 ? 20.452 -16.297 -47.542 1.00 96.00 130 MET A C 1
ATOM 1036 O O . MET A 1 130 ? 20.981 -17.341 -47.914 1.00 96.00 130 MET A O 1
ATOM 1040 N N . VAL A 1 131 ? 19.935 -15.405 -48.390 1.00 97.25 131 VAL A N 1
ATOM 1041 C CA . VAL A 1 131 ? 20.095 -15.459 -49.852 1.00 97.25 131 VAL A CA 1
ATOM 1042 C C . VAL A 1 131 ? 20.660 -14.126 -50.320 1.00 97.25 131 VAL A C 1
ATOM 1044 O O . VAL A 1 131 ? 19.937 -13.135 -50.400 1.00 97.25 131 VAL A O 1
ATOM 1047 N N . ALA A 1 132 ? 21.957 -14.086 -50.614 1.00 97.00 132 ALA A N 1
ATOM 1048 C CA . ALA A 1 132 ? 22.643 -12.859 -50.998 1.00 97.00 132 ALA A CA 1
ATOM 1049 C C . ALA A 1 132 ? 23.651 -13.099 -52.126 1.00 97.00 132 ALA A C 1
ATOM 1051 O O . ALA A 1 132 ? 24.185 -14.198 -52.264 1.00 97.00 132 ALA A O 1
ATOM 1052 N N . MET A 1 133 ? 23.858 -12.081 -52.963 1.00 95.31 133 MET A N 1
ATOM 1053 C CA . MET A 1 133 ? 24.678 -12.178 -54.176 1.00 95.31 133 MET A CA 1
ATOM 1054 C C . MET A 1 133 ? 25.465 -10.891 -54.421 1.00 95.31 133 MET A C 1
ATOM 1056 O O . MET A 1 133 ? 24.876 -9.836 -54.670 1.00 95.31 133 MET A O 1
ATOM 1060 N N . GLY A 1 134 ? 26.794 -10.971 -54.400 1.00 93.50 134 GLY A N 1
ATOM 1061 C CA . GLY A 1 134 ? 27.672 -9.851 -54.731 1.00 93.50 134 GLY A CA 1
ATOM 1062 C C . GLY A 1 134 ? 27.306 -9.175 -56.058 1.00 93.50 134 GLY A C 1
ATOM 1063 O O . GLY A 1 134 ? 27.078 -9.837 -57.068 1.00 93.50 134 GLY A O 1
ATOM 1064 N N . GLY A 1 135 ? 27.211 -7.840 -56.046 1.00 92.50 135 GLY A N 1
ATOM 1065 C CA . GLY A 1 135 ? 26.872 -7.026 -57.221 1.00 92.50 135 GLY A CA 1
ATOM 1066 C C . GLY A 1 135 ? 25.467 -7.242 -57.798 1.00 92.50 135 GLY A C 1
ATOM 1067 O O . GLY A 1 135 ? 25.239 -6.904 -58.957 1.00 92.50 135 GLY A O 1
ATOM 1068 N N . ALA A 1 136 ? 24.535 -7.838 -57.047 1.00 94.81 136 ALA A N 1
ATOM 1069 C CA . ALA A 1 136 ? 23.166 -8.028 -57.513 1.00 94.81 136 ALA A CA 1
ATOM 1070 C C . ALA A 1 136 ? 22.313 -6.754 -57.390 1.00 94.81 136 ALA A C 1
ATOM 1072 O O . ALA A 1 136 ? 22.277 -6.098 -56.345 1.00 94.81 136 ALA A O 1
ATOM 1073 N N . GLY A 1 137 ? 21.559 -6.450 -58.448 1.00 97.06 137 GLY A N 1
ATOM 1074 C CA . GLY A 1 137 ? 20.461 -5.487 -58.393 1.00 97.06 137 GLY A CA 1
ATOM 1075 C C . GLY A 1 137 ? 19.221 -6.074 -57.714 1.00 97.06 137 GLY A C 1
ATOM 1076 O O . GLY A 1 137 ? 19.019 -7.289 -57.706 1.00 97.06 137 GLY A O 1
ATOM 1077 N N . ILE A 1 138 ? 18.352 -5.211 -57.184 1.00 98.00 138 ILE A N 1
ATOM 1078 C CA . ILE A 1 138 ? 17.162 -5.619 -56.420 1.00 98.00 138 ILE A CA 1
ATOM 1079 C C . ILE A 1 138 ? 16.210 -6.534 -57.213 1.00 98.00 138 ILE A C 1
ATOM 1081 O O . ILE A 1 138 ? 15.613 -7.443 -56.642 1.00 98.00 138 ILE A O 1
ATOM 1085 N N . ASP A 1 139 ? 16.128 -6.358 -58.538 1.00 97.69 139 ASP A N 1
ATOM 1086 C CA . ASP A 1 139 ? 15.277 -7.159 -59.429 1.00 97.69 139 ASP A CA 1
ATOM 1087 C C . ASP A 1 139 ? 15.685 -8.648 -59.480 1.00 97.69 139 ASP A C 1
ATOM 1089 O O . ASP A 1 139 ? 14.866 -9.495 -59.837 1.00 97.69 139 ASP A O 1
ATOM 1093 N N . ALA A 1 140 ? 16.910 -9.001 -59.069 1.00 97.56 140 ALA A N 1
ATOM 1094 C CA . ALA A 1 140 ? 17.335 -10.395 -58.931 1.00 97.56 140 ALA A CA 1
ATOM 1095 C C . ALA A 1 140 ? 16.579 -11.143 -57.814 1.00 97.56 140 ALA A C 1
ATOM 1097 O O . ALA A 1 140 ? 16.465 -12.369 -57.855 1.00 97.56 140 ALA A O 1
ATOM 1098 N N . PHE A 1 141 ? 16.054 -10.402 -56.833 1.00 98.19 141 PHE A N 1
ATOM 1099 C CA . PHE A 1 141 ? 15.277 -10.908 -55.700 1.00 98.19 141 PHE A CA 1
ATOM 1100 C C . PHE A 1 141 ? 13.768 -10.685 -55.877 1.00 98.19 141 PHE A C 1
ATOM 1102 O O . PHE A 1 141 ? 13.007 -10.900 -54.939 1.00 98.19 141 PHE A O 1
ATOM 1109 N N . ASP A 1 142 ? 13.316 -10.264 -57.060 1.00 98.12 142 ASP A N 1
ATOM 1110 C CA . ASP A 1 142 ? 11.894 -10.105 -57.359 1.00 98.12 142 ASP A CA 1
ATOM 1111 C C . ASP A 1 142 ? 11.271 -11.400 -57.893 1.00 98.12 142 ASP A C 1
ATOM 1113 O O . ASP A 1 142 ? 11.838 -12.088 -58.741 1.00 98.12 142 ASP A O 1
ATOM 1117 N N . LYS A 1 143 ? 10.051 -11.704 -57.441 1.00 96.62 143 LYS A N 1
ATOM 1118 C CA . LYS A 1 143 ? 9.302 -12.914 -57.808 1.00 96.62 143 LYS A CA 1
ATOM 1119 C C . LYS A 1 143 ? 9.094 -13.101 -59.320 1.00 96.62 143 LYS A C 1
ATOM 1121 O O . LYS A 1 143 ? 8.986 -14.237 -59.783 1.00 96.62 143 LYS A O 1
ATOM 1126 N N . GLU A 1 144 ? 9.034 -12.017 -60.091 1.00 96.56 144 GLU A N 1
ATOM 1127 C CA . GLU A 1 144 ? 8.739 -12.022 -61.528 1.00 96.56 144 GLU A CA 1
ATOM 1128 C C . GLU A 1 144 ? 9.907 -11.476 -62.361 1.00 96.56 144 GLU A C 1
ATOM 1130 O O . GLU A 1 144 ? 10.316 -12.107 -63.344 1.00 96.56 144 GLU A O 1
ATOM 1135 N N . ASN A 1 145 ? 10.483 -10.342 -61.950 1.00 96.56 145 ASN A N 1
ATOM 1136 C CA . ASN A 1 145 ? 11.535 -9.645 -62.689 1.00 96.56 145 ASN A CA 1
ATOM 1137 C C . ASN A 1 145 ? 12.881 -10.380 -62.674 1.00 96.56 145 ASN A C 1
ATOM 1139 O O . ASN A 1 145 ? 13.706 -10.110 -63.553 1.00 96.56 145 ASN A O 1
ATOM 1143 N N . TYR A 1 146 ? 13.083 -11.368 -61.789 1.00 96.75 146 TYR A N 1
ATOM 1144 C CA . TYR A 1 146 ? 14.315 -12.165 -61.772 1.00 96.75 146 TYR A CA 1
ATOM 1145 C C . TYR A 1 146 ? 14.615 -12.812 -63.132 1.00 96.75 146 TYR A C 1
ATOM 1147 O O . TYR A 1 146 ? 15.778 -12.983 -63.476 1.00 96.75 146 TYR A O 1
ATOM 1155 N N . LYS A 1 147 ? 13.593 -13.159 -63.934 1.00 96.44 147 LYS A N 1
ATOM 1156 C CA . LYS A 1 147 ? 13.787 -13.765 -65.267 1.00 96.44 147 LYS A CA 1
ATOM 1157 C C . LYS A 1 147 ? 14.448 -12.798 -66.236 1.00 96.44 147 LYS A C 1
ATOM 1159 O O . LYS A 1 147 ? 15.333 -13.192 -66.992 1.00 96.44 147 LYS A O 1
ATOM 1164 N N . LYS A 1 148 ? 13.996 -11.541 -66.219 1.00 96.75 148 LYS A N 1
ATOM 1165 C CA . LYS A 1 148 ? 14.582 -10.480 -67.036 1.00 96.75 148 LYS A CA 1
ATOM 1166 C C . LYS A 1 148 ? 16.000 -10.194 -66.556 1.00 96.75 148 LYS A C 1
ATOM 1168 O O . LYS A 1 148 ? 16.911 -10.202 -67.375 1.00 96.75 148 LYS A O 1
ATOM 1173 N N . TYR A 1 149 ? 16.180 -10.056 -65.240 1.00 96.38 149 TYR A N 1
ATOM 1174 C CA . TYR A 1 149 ? 17.497 -9.882 -64.634 1.00 96.38 149 TYR A CA 1
ATOM 1175 C C . TYR A 1 149 ? 18.457 -11.006 -65.053 1.00 96.38 149 TYR A C 1
ATOM 1177 O O . TYR A 1 149 ? 19.529 -10.733 -65.572 1.00 96.38 149 TYR A O 1
ATOM 1185 N N . TYR A 1 150 ? 18.045 -12.271 -64.930 1.00 95.69 150 TYR A N 1
ATOM 1186 C CA . TYR A 1 150 ? 18.840 -13.433 -65.334 1.00 95.69 150 TYR A CA 1
ATOM 1187 C C . TYR A 1 150 ? 19.199 -13.412 -66.824 1.00 95.69 150 TYR A C 1
ATOM 1189 O O . TYR A 1 150 ? 20.314 -13.765 -67.190 1.00 95.69 150 TYR A O 1
ATOM 1197 N N . GLY A 1 151 ? 18.270 -13.012 -67.698 1.00 95.12 151 GLY A N 1
ATOM 1198 C CA . GLY A 1 151 ? 18.520 -12.917 -69.138 1.00 95.12 151 GLY A CA 1
ATOM 1199 C C . GLY A 1 151 ? 19.566 -11.861 -69.506 1.00 95.12 151 GLY A C 1
ATOM 1200 O O . GLY A 1 151 ? 20.339 -12.075 -70.440 1.00 95.12 151 GLY A O 1
ATOM 1201 N N . GLU A 1 152 ? 19.602 -10.757 -68.758 1.00 94.94 152 GLU A N 1
ATOM 1202 C CA . GLU A 1 152 ? 20.467 -9.594 -68.999 1.00 94.94 152 GLU A CA 1
ATOM 1203 C C . GLU A 1 152 ? 21.774 -9.621 -68.181 1.00 94.94 152 GLU A C 1
ATOM 1205 O O . GLU A 1 152 ? 22.700 -8.885 -68.503 1.00 94.94 152 GLU A O 1
ATOM 1210 N N . ALA A 1 153 ? 21.870 -10.476 -67.159 1.00 92.81 153 ALA A N 1
ATOM 1211 C CA . ALA A 1 153 ? 23.023 -10.576 -66.269 1.00 92.81 153 ALA A CA 1
ATOM 1212 C C . ALA A 1 153 ? 24.274 -11.164 -66.947 1.00 92.81 153 ALA A C 1
ATOM 1214 O O . ALA A 1 153 ? 24.187 -12.019 -67.841 1.00 92.81 153 ALA A O 1
ATOM 1215 N N . ASP A 1 154 ? 25.447 -10.765 -66.455 1.00 92.75 154 ASP A N 1
ATOM 1216 C CA . ASP A 1 154 ? 26.725 -11.356 -66.852 1.00 92.75 154 ASP A CA 1
ATOM 1217 C C . ASP A 1 154 ? 26.827 -12.825 -66.406 1.00 92.75 154 ASP A C 1
ATOM 1219 O O . ASP A 1 154 ? 26.184 -13.257 -65.444 1.00 92.75 154 ASP A O 1
ATOM 1223 N N . ASP A 1 155 ? 27.684 -13.606 -67.069 1.00 94.81 155 ASP A N 1
ATOM 1224 C CA . ASP A 1 155 ? 27.829 -15.045 -66.797 1.00 94.81 155 ASP A CA 1
ATOM 1225 C C . ASP A 1 155 ? 28.208 -15.352 -65.340 1.00 94.81 155 ASP A C 1
ATOM 1227 O O . ASP A 1 155 ? 27.741 -16.342 -64.774 1.00 94.81 155 ASP A O 1
ATOM 1231 N N . TRP A 1 156 ? 28.997 -14.486 -64.697 1.00 93.19 156 TRP A N 1
ATOM 1232 C CA . TRP A 1 156 ? 29.376 -14.660 -63.293 1.00 93.19 156 TRP A CA 1
ATOM 1233 C C . TRP A 1 156 ? 28.181 -14.450 -62.341 1.00 93.19 156 TRP A C 1
ATOM 1235 O O . TRP A 1 156 ? 28.003 -15.229 -61.404 1.00 93.19 156 TRP A O 1
ATOM 1245 N N . GLN A 1 157 ? 27.301 -13.479 -62.621 1.00 92.88 157 GLN A N 1
ATOM 1246 C CA . GLN A 1 157 ? 26.066 -13.242 -61.856 1.00 92.88 157 GLN A CA 1
ATOM 1247 C C . GLN A 1 157 ? 25.049 -14.361 -62.080 1.00 92.88 157 GLN A C 1
ATOM 1249 O O . GLN A 1 157 ? 24.417 -14.821 -61.129 1.00 92.88 157 GLN A O 1
ATOM 1254 N N . LYS A 1 158 ? 24.915 -14.852 -63.321 1.00 95.00 158 LYS A N 1
ATOM 1255 C CA . LYS A 1 158 ? 24.121 -16.055 -63.622 1.00 95.00 158 LYS A CA 1
ATOM 1256 C C . LYS A 1 158 ? 24.639 -17.255 -62.836 1.00 95.00 158 LYS A C 1
ATOM 1258 O O . LYS A 1 158 ? 23.838 -18.013 -62.297 1.00 95.00 158 LYS A O 1
ATOM 1263 N N . GLY A 1 159 ? 25.962 -17.397 -62.730 1.00 93.75 159 GLY A N 1
ATOM 1264 C CA . GLY A 1 159 ? 26.623 -18.392 -61.887 1.00 93.75 159 GLY A CA 1
ATOM 1265 C C . GLY A 1 159 ? 26.156 -18.325 -60.431 1.00 93.75 159 GLY A C 1
ATOM 1266 O O . GLY A 1 159 ? 25.692 -19.333 -59.905 1.00 93.75 159 GLY A O 1
ATOM 1267 N N . LEU A 1 160 ? 26.177 -17.136 -59.818 1.00 93.06 160 LEU A N 1
ATOM 1268 C CA . LEU A 1 160 ? 25.681 -16.930 -58.450 1.00 93.06 160 LEU A CA 1
ATOM 1269 C C . LEU A 1 160 ? 24.178 -17.224 -58.316 1.00 93.06 160 LEU A C 1
ATOM 1271 O O . LEU A 1 160 ? 23.765 -17.914 -57.387 1.00 93.06 160 LEU A O 1
ATOM 1275 N N . MET A 1 161 ? 23.351 -16.781 -59.268 1.00 94.81 161 MET A N 1
ATOM 1276 C CA . MET A 1 161 ? 21.916 -17.095 -59.264 1.00 94.81 161 MET A CA 1
ATOM 1277 C C . MET A 1 161 ? 21.654 -18.599 -59.394 1.00 94.81 161 MET A C 1
ATOM 1279 O O . MET A 1 161 ? 20.727 -19.115 -58.771 1.00 94.81 161 MET A O 1
ATOM 1283 N N . ASN A 1 162 ? 22.457 -19.316 -60.184 1.00 94.75 162 ASN A N 1
ATOM 1284 C CA . ASN A 1 162 ? 22.315 -20.756 -60.401 1.00 94.75 162 ASN A CA 1
ATOM 1285 C C . ASN A 1 162 ? 22.564 -21.572 -59.124 1.00 94.75 162 ASN A C 1
ATOM 1287 O O . ASN A 1 162 ? 21.940 -22.621 -58.970 1.00 94.75 162 ASN A O 1
ATOM 1291 N N . ILE A 1 163 ? 23.373 -21.073 -58.179 1.00 91.50 163 ILE A N 1
ATOM 1292 C CA . ILE A 1 163 ? 23.516 -21.671 -56.836 1.00 91.50 163 ILE A CA 1
ATOM 1293 C C . ILE A 1 163 ? 22.149 -21.739 -56.134 1.00 91.50 163 ILE A C 1
ATOM 1295 O O . ILE A 1 163 ? 21.825 -22.712 -55.457 1.00 91.50 163 ILE A O 1
ATOM 1299 N N . TYR A 1 164 ? 21.297 -20.740 -56.372 1.00 94.19 164 TYR A N 1
ATOM 1300 C CA . TYR A 1 164 ? 19.930 -20.660 -55.861 1.00 94.19 164 TYR A CA 1
ATOM 1301 C C . TYR A 1 164 ? 18.881 -21.185 -56.861 1.00 94.19 164 TYR A C 1
ATOM 1303 O O . TYR A 1 164 ? 17.703 -20.838 -56.775 1.00 94.19 164 TYR A O 1
ATOM 1311 N N . GLY A 1 165 ? 19.283 -22.018 -57.829 1.00 92.38 165 GLY A N 1
ATOM 1312 C CA . GLY A 1 165 ? 18.388 -22.594 -58.841 1.00 92.38 165 GLY A CA 1
ATOM 1313 C C . GLY A 1 165 ? 17.921 -21.602 -59.914 1.00 92.38 165 GLY A C 1
ATOM 1314 O O . GLY A 1 165 ? 16.900 -21.827 -60.561 1.00 92.38 165 GLY A O 1
ATOM 1315 N N . GLY A 1 166 ? 18.630 -20.484 -60.081 1.00 93.81 166 GLY A N 1
ATOM 1316 C CA . GLY A 1 166 ? 18.301 -19.414 -61.027 1.00 93.81 166 GLY A CA 1
ATOM 1317 C C . GLY A 1 166 ? 17.207 -18.458 -60.539 1.00 93.81 166 GLY A C 1
ATOM 1318 O O . GLY A 1 166 ? 16.891 -17.502 -61.242 1.00 93.81 166 GLY A O 1
ATOM 1319 N N . ASN A 1 167 ? 16.630 -18.686 -59.352 1.00 96.31 167 ASN A N 1
ATOM 1320 C CA . ASN A 1 167 ? 15.593 -17.841 -58.757 1.00 96.31 167 ASN A CA 1
ATOM 1321 C C . ASN A 1 167 ? 15.857 -17.618 -57.251 1.00 96.31 167 ASN A C 1
ATOM 1323 O O . ASN A 1 167 ? 15.351 -18.375 -56.415 1.00 96.31 167 ASN A O 1
ATOM 1327 N N . PRO A 1 168 ? 16.619 -16.567 -56.896 1.00 97.25 168 PRO A N 1
ATOM 1328 C CA . PRO A 1 168 ? 16.932 -16.228 -55.507 1.00 97.25 168 PRO A CA 1
ATOM 1329 C C . PRO A 1 168 ? 15.691 -16.031 -54.621 1.00 97.25 168 PRO A C 1
ATOM 1331 O O . PRO A 1 168 ? 15.657 -16.530 -53.497 1.00 97.25 168 PRO A O 1
ATOM 1334 N N . TYR A 1 169 ? 14.642 -15.373 -55.132 1.00 98.31 169 TYR A N 1
ATOM 1335 C CA . TYR A 1 169 ? 13.389 -15.172 -54.393 1.00 98.31 169 TYR A CA 1
ATOM 1336 C C . TYR A 1 169 ? 12.732 -16.506 -54.019 1.00 98.31 169 TYR A C 1
ATOM 1338 O O . TYR A 1 169 ? 12.410 -16.751 -52.855 1.00 98.31 169 TYR A O 1
ATOM 1346 N N . ALA A 1 170 ? 12.563 -17.400 -54.999 1.00 97.81 170 ALA A N 1
ATOM 1347 C CA . ALA A 1 170 ? 11.935 -18.697 -54.763 1.00 97.81 170 ALA A CA 1
ATOM 1348 C C . ALA A 1 170 ? 12.747 -19.550 -53.782 1.00 97.81 170 ALA A C 1
ATOM 1350 O O . ALA A 1 170 ? 12.154 -20.218 -52.936 1.00 97.81 170 ALA A O 1
ATOM 1351 N N . LYS A 1 171 ? 14.083 -19.482 -53.846 1.00 97.38 171 LYS A N 1
ATOM 1352 C CA . LYS A 1 171 ? 14.955 -20.173 -52.894 1.00 97.38 171 LYS A CA 1
ATOM 1353 C C . LYS A 1 171 ? 14.791 -19.638 -51.468 1.00 97.38 171 LYS A C 1
ATOM 1355 O O . LYS A 1 171 ? 14.698 -20.436 -50.538 1.00 97.38 171 LYS A O 1
ATOM 1360 N N . LEU A 1 172 ? 14.693 -18.318 -51.281 1.00 98.12 172 LEU A N 1
ATOM 1361 C CA . LEU A 1 172 ? 14.443 -17.731 -49.958 1.00 98.12 172 LEU A CA 1
ATOM 1362 C C . LEU A 1 172 ? 13.091 -18.189 -49.387 1.00 98.12 172 LEU A C 1
ATOM 1364 O O . LEU A 1 172 ? 13.019 -18.588 -48.226 1.00 98.12 172 LEU A O 1
ATOM 1368 N N . VAL A 1 173 ? 12.033 -18.200 -50.208 1.00 98.44 173 VAL A N 1
ATOM 1369 C CA . VAL A 1 173 ? 10.697 -18.686 -49.813 1.00 98.44 173 VAL A CA 1
ATOM 1370 C C . VAL A 1 173 ? 10.709 -20.180 -49.477 1.00 98.44 173 VAL A C 1
ATOM 1372 O O . VAL A 1 173 ? 10.076 -20.595 -48.506 1.00 98.44 173 VAL A O 1
ATOM 1375 N N . GLU A 1 174 ? 11.421 -20.996 -50.256 1.00 97.81 174 GLU A N 1
ATOM 1376 C CA . GLU A 1 174 ? 11.591 -22.433 -50.013 1.00 97.81 174 GLU A CA 1
ATOM 1377 C C . GLU A 1 174 ? 12.213 -22.689 -48.634 1.00 97.81 174 GLU A C 1
ATOM 1379 O O . GLU A 1 174 ? 11.627 -23.401 -47.816 1.00 97.81 174 GLU A O 1
ATOM 1384 N N . MET A 1 175 ? 13.345 -22.044 -48.338 1.00 97.62 175 MET A N 1
ATOM 1385 C CA . MET A 1 175 ? 14.032 -22.193 -47.052 1.00 97.62 175 MET A CA 1
ATOM 1386 C C . MET A 1 175 ? 13.199 -21.641 -45.892 1.00 97.62 175 MET A C 1
ATOM 1388 O O . MET A 1 175 ? 13.100 -22.274 -44.844 1.00 97.62 175 MET A O 1
ATOM 1392 N N . ALA A 1 176 ? 12.521 -20.506 -46.083 1.00 97.56 176 ALA A N 1
ATOM 1393 C CA . ALA A 1 176 ? 11.638 -19.936 -45.069 1.00 97.56 176 ALA A CA 1
ATOM 1394 C C . ALA A 1 176 ? 10.484 -20.886 -44.697 1.00 97.56 176 ALA A C 1
ATOM 1396 O O . ALA A 1 176 ? 10.146 -21.010 -43.520 1.00 97.56 176 ALA A O 1
ATOM 1397 N N . LYS A 1 177 ? 9.910 -21.613 -45.666 1.00 97.19 177 LYS A N 1
ATOM 1398 C CA . LYS A 1 177 ? 8.873 -22.628 -45.401 1.00 97.19 177 LYS A CA 1
ATOM 1399 C C . LYS A 1 177 ? 9.397 -23.811 -44.589 1.00 97.19 177 LYS A C 1
ATOM 1401 O O . LYS A 1 177 ? 8.676 -24.292 -43.719 1.00 97.19 177 LYS A O 1
ATOM 1406 N N . ILE A 1 178 ? 10.630 -24.253 -44.840 1.00 96.25 178 ILE A N 1
ATOM 1407 C CA . ILE A 1 178 ? 11.291 -25.286 -44.025 1.00 96.25 178 ILE A CA 1
ATOM 1408 C C . ILE A 1 178 ? 11.512 -24.752 -42.605 1.00 96.25 178 ILE A C 1
ATOM 1410 O O . ILE A 1 178 ? 11.152 -25.394 -41.621 1.00 96.25 178 ILE A O 1
ATOM 1414 N N . ALA A 1 179 ? 12.028 -23.533 -42.487 1.00 95.69 179 ALA A N 1
ATOM 1415 C CA . ALA A 1 179 ? 12.348 -22.914 -41.210 1.00 95.69 179 ALA A CA 1
ATOM 1416 C C . ALA A 1 179 ? 11.115 -22.703 -40.312 1.00 95.69 179 ALA A C 1
ATOM 1418 O O . ALA A 1 179 ? 11.199 -22.948 -39.108 1.00 95.69 179 ALA A O 1
ATOM 1419 N N . LYS A 1 180 ? 9.949 -22.368 -40.888 1.00 94.12 180 LYS A N 1
ATOM 1420 C CA . LYS A 1 180 ? 8.664 -22.275 -40.161 1.00 94.12 180 LYS A CA 1
ATOM 1421 C C . LYS A 1 180 ? 8.235 -23.574 -39.469 1.00 94.12 180 LYS A C 1
ATOM 1423 O O . LYS A 1 180 ? 7.396 -23.535 -38.580 1.00 94.12 180 LYS A O 1
ATOM 1428 N N . GLN A 1 181 ? 8.786 -24.726 -39.857 1.00 93.62 181 GLN A N 1
ATOM 1429 C CA . GLN A 1 181 ? 8.528 -25.992 -39.160 1.00 93.62 181 GLN A CA 1
ATOM 1430 C C . GLN A 1 181 ? 9.287 -26.082 -37.829 1.00 93.62 181 GLN A C 1
ATOM 1432 O O . GLN A 1 181 ? 8.927 -26.880 -36.970 1.00 93.62 181 GLN A O 1
ATOM 1437 N N . SER A 1 182 ? 10.348 -25.283 -37.671 1.00 92.81 182 SER A N 1
ATOM 1438 C CA . SER A 1 182 ? 11.205 -25.253 -36.484 1.00 92.81 182 SER A CA 1
ATOM 1439 C C . SER A 1 182 ? 10.893 -24.081 -35.552 1.00 92.81 182 SER A C 1
ATOM 1441 O O . SER A 1 182 ? 11.116 -24.212 -34.352 1.00 92.81 182 SER A O 1
ATOM 1443 N N . GLY A 1 183 ? 10.409 -22.95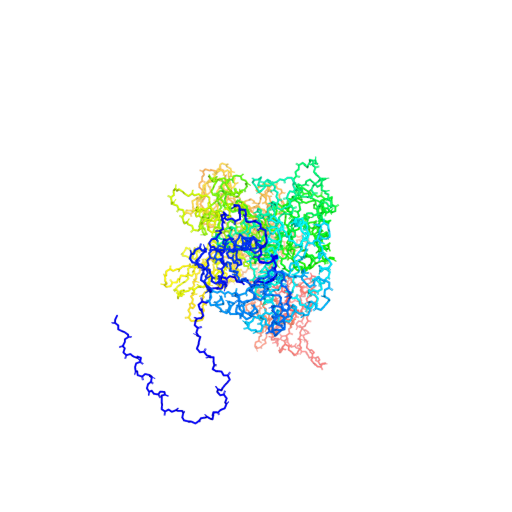1 -36.075 1.00 94.38 183 GLY A N 1
ATOM 1444 C CA . GLY A 1 183 ? 10.196 -21.732 -35.295 1.00 94.38 183 GLY A CA 1
ATOM 1445 C C . GLY A 1 183 ? 9.391 -20.647 -36.010 1.00 94.38 183 GLY A C 1
ATOM 1446 O O . GLY A 1 183 ? 8.792 -20.875 -37.061 1.00 94.38 183 GLY A O 1
ATOM 1447 N N . VAL A 1 184 ? 9.395 -19.439 -35.447 1.00 94.81 184 VAL A N 1
ATOM 1448 C CA . VAL A 1 184 ? 8.549 -18.315 -35.879 1.00 94.81 184 VAL A CA 1
ATOM 1449 C C . VAL A 1 184 ? 9.381 -17.250 -36.586 1.00 94.81 184 VAL A C 1
ATOM 1451 O O . VAL A 1 184 ? 10.372 -16.770 -36.041 1.00 94.81 184 VAL A O 1
ATOM 1454 N N . ILE A 1 185 ? 8.961 -16.831 -37.783 1.00 97.00 185 ILE A N 1
ATOM 1455 C CA . ILE A 1 185 ? 9.606 -15.726 -38.507 1.00 97.00 185 ILE A CA 1
ATOM 1456 C C . ILE A 1 185 ? 9.254 -14.400 -37.823 1.00 97.00 185 ILE A C 1
ATOM 1458 O O . ILE A 1 185 ? 8.080 -14.050 -37.726 1.00 97.00 185 ILE A O 1
ATOM 1462 N N . LYS A 1 186 ? 10.274 -13.678 -37.353 1.00 94.88 186 LYS A N 1
ATOM 1463 C CA . LYS A 1 186 ? 10.155 -12.450 -36.552 1.00 94.88 186 LYS A CA 1
ATOM 1464 C C . LYS A 1 186 ? 10.645 -11.186 -37.262 1.00 94.88 186 LYS A C 1
ATOM 1466 O O . LYS A 1 186 ? 10.501 -10.106 -36.709 1.00 94.88 186 LYS A O 1
ATOM 1471 N N . GLY A 1 187 ? 11.224 -11.290 -38.458 1.00 97.12 187 GLY A N 1
ATOM 1472 C CA . GLY A 1 187 ? 11.670 -10.118 -39.213 1.00 97.12 187 GLY A CA 1
ATOM 1473 C C . GLY A 1 187 ? 12.344 -10.454 -40.540 1.00 97.12 187 GLY A C 1
ATOM 1474 O O . GLY A 1 187 ? 12.749 -11.597 -40.781 1.00 97.12 187 GLY A O 1
ATOM 1475 N N . ILE A 1 188 ? 12.460 -9.438 -41.395 1.00 98.69 188 ILE A N 1
ATOM 1476 C CA . ILE A 1 188 ? 13.124 -9.495 -42.701 1.00 98.69 188 ILE A CA 1
ATOM 1477 C C . ILE A 1 188 ? 14.217 -8.419 -42.734 1.00 98.69 188 ILE A C 1
ATOM 1479 O O . ILE A 1 188 ? 13.941 -7.253 -42.464 1.00 98.69 188 ILE A O 1
ATOM 1483 N N . LEU A 1 189 ? 15.455 -8.804 -43.044 1.00 98.69 189 LEU A N 1
ATOM 1484 C CA . LEU A 1 189 ? 16.634 -7.938 -43.069 1.00 98.69 189 LEU A CA 1
ATOM 1485 C C . LEU A 1 189 ? 17.163 -7.812 -44.503 1.00 98.69 189 LEU A C 1
ATOM 1487 O O . LEU A 1 189 ? 17.439 -8.813 -45.168 1.00 98.69 189 LEU A O 1
ATOM 1491 N N . LEU A 1 190 ? 17.337 -6.575 -44.961 1.00 98.69 190 LEU A N 1
ATOM 1492 C CA . LEU A 1 190 ? 17.797 -6.231 -46.300 1.00 98.69 190 LEU A CA 1
ATOM 1493 C C . LEU A 1 190 ? 19.042 -5.348 -46.238 1.00 98.69 190 LEU A C 1
ATOM 1495 O O . LEU A 1 190 ? 19.010 -4.271 -45.653 1.00 98.69 190 LEU A O 1
ATOM 1499 N N . HIS A 1 191 ? 20.105 -5.743 -46.937 1.00 98.50 191 HIS A N 1
ATOM 1500 C CA . HIS A 1 191 ? 21.225 -4.842 -47.217 1.00 98.50 191 HIS A CA 1
ATOM 1501 C C . HIS A 1 191 ? 21.548 -4.846 -48.710 1.00 98.50 191 HIS A C 1
ATOM 1503 O O . HIS A 1 191 ? 22.269 -5.710 -49.219 1.00 98.50 191 HIS A O 1
ATOM 1509 N N . GLN A 1 192 ? 20.979 -3.879 -49.427 1.00 97.62 192 GLN A N 1
ATOM 1510 C CA . GLN A 1 192 ? 21.150 -3.736 -50.866 1.00 97.62 192 GLN A CA 1
ATOM 1511 C C . GLN A 1 192 ? 20.922 -2.288 -51.286 1.00 97.62 192 GLN A C 1
ATOM 1513 O O . GLN A 1 192 ? 20.025 -1.636 -50.760 1.00 97.62 192 GLN A O 1
ATOM 1518 N N . GLY A 1 193 ? 21.715 -1.798 -52.234 1.00 96.69 193 GLY A N 1
ATOM 1519 C CA . GLY A 1 193 ? 21.477 -0.484 -52.822 1.00 96.69 193 GLY A CA 1
ATOM 1520 C C . GLY A 1 193 ? 22.569 -0.012 -53.772 1.00 96.69 193 GLY A C 1
ATOM 1521 O O . GLY A 1 193 ? 22.285 0.769 -54.669 1.00 96.69 193 GLY A O 1
ATOM 1522 N N . GLU A 1 194 ? 23.794 -0.518 -53.653 1.00 97.44 194 GLU A N 1
ATOM 1523 C CA . GLU A 1 194 ? 24.954 -0.034 -54.406 1.00 97.44 194 GLU A CA 1
ATOM 1524 C C . GLU A 1 194 ? 24.793 -0.264 -55.917 1.00 97.44 194 GLU A C 1
ATOM 1526 O O . GLU A 1 194 ? 25.090 0.620 -56.718 1.00 97.44 194 GLU A O 1
ATOM 1531 N N . THR A 1 195 ? 24.238 -1.411 -56.326 1.00 96.88 195 THR A N 1
ATOM 1532 C CA . THR A 1 195 ? 23.958 -1.702 -57.749 1.00 96.88 195 THR A CA 1
ATOM 1533 C C . THR A 1 195 ? 22.799 -0.860 -58.300 1.00 96.88 195 THR A C 1
ATOM 1535 O O . THR A 1 195 ? 22.720 -0.600 -59.498 1.00 96.88 195 THR A O 1
ATOM 1538 N N . ASN A 1 196 ? 21.896 -0.413 -57.425 1.00 97.56 196 ASN A N 1
ATOM 1539 C CA . ASN A 1 196 ? 20.755 0.441 -57.757 1.00 97.56 196 ASN A CA 1
ATOM 1540 C C . ASN A 1 196 ? 20.977 1.886 -57.286 1.00 97.56 196 ASN A C 1
ATOM 1542 O O . ASN A 1 196 ? 20.006 2.604 -57.053 1.00 97.56 196 ASN A O 1
ATOM 1546 N N . ASN A 1 197 ? 22.237 2.308 -57.123 1.00 97.44 197 ASN A N 1
ATOM 1547 C CA . ASN A 1 197 ? 22.566 3.613 -56.565 1.00 97.44 197 ASN A CA 1
ATOM 1548 C C . ASN A 1 197 ? 21.841 4.723 -57.341 1.00 97.44 197 ASN A C 1
ATOM 1550 O O . ASN A 1 197 ? 21.881 4.755 -58.572 1.00 97.44 197 ASN A O 1
ATOM 1554 N N . MET A 1 198 ? 21.184 5.627 -56.612 1.00 96.69 198 MET A N 1
ATOM 1555 C CA . MET A 1 198 ? 20.385 6.734 -57.157 1.00 96.69 198 MET A CA 1
ATOM 1556 C C . MET A 1 198 ? 19.139 6.324 -57.973 1.00 96.69 198 MET A C 1
ATOM 1558 O O . MET A 1 198 ? 18.554 7.164 -58.660 1.00 96.69 198 MET A O 1
ATOM 1562 N N . GLN A 1 199 ? 18.693 5.065 -57.914 1.00 97.88 199 GLN A N 1
ATOM 1563 C CA . GLN A 1 199 ? 17.497 4.617 -58.629 1.00 97.88 199 GLN A CA 1
ATOM 1564 C C . GLN A 1 199 ? 16.217 4.898 -57.817 1.00 97.88 199 GLN A C 1
ATOM 1566 O O . GLN A 1 199 ? 15.903 4.214 -56.848 1.00 97.88 199 GLN A O 1
ATOM 1571 N N . GLU A 1 200 ? 15.453 5.912 -58.224 1.00 97.44 200 GLU A N 1
ATOM 1572 C CA . GLU A 1 200 ? 14.294 6.422 -57.465 1.00 97.44 200 GLU A CA 1
ATOM 1573 C C . GLU A 1 200 ? 13.104 5.449 -57.344 1.00 97.44 200 GLU A C 1
ATOM 1575 O O . GLU A 1 200 ? 12.285 5.590 -56.438 1.00 97.44 200 GLU A O 1
ATOM 1580 N N . ASP A 1 201 ? 12.987 4.451 -58.226 1.00 97.31 201 ASP A N 1
ATOM 1581 C CA . ASP A 1 201 ? 11.931 3.428 -58.165 1.00 97.31 201 ASP A CA 1
ATOM 1582 C C . ASP A 1 201 ? 12.263 2.264 -57.211 1.00 97.31 201 ASP A C 1
ATOM 1584 O O . ASP A 1 201 ? 11.417 1.400 -56.958 1.00 97.31 201 ASP A O 1
ATOM 1588 N N . TRP A 1 202 ? 13.468 2.248 -56.633 1.00 98.50 202 TRP A N 1
ATOM 1589 C CA . TRP A 1 202 ? 13.938 1.194 -55.738 1.00 98.50 202 TRP A CA 1
ATOM 1590 C C . TRP A 1 202 ? 13.026 0.937 -54.522 1.00 98.50 202 TRP A C 1
ATOM 1592 O O . TRP A 1 202 ? 12.710 -0.233 -54.281 1.00 98.50 202 TRP A O 1
ATOM 1602 N N . PRO A 1 203 ? 12.502 1.956 -53.798 1.00 98.31 203 PRO A N 1
ATOM 1603 C CA . PRO A 1 203 ? 11.614 1.719 -52.657 1.00 98.31 203 PRO A CA 1
ATOM 1604 C C . PRO A 1 203 ? 10.356 0.922 -53.023 1.00 98.31 203 PRO A C 1
ATOM 1606 O O . PRO A 1 203 ? 9.909 0.056 -52.271 1.00 98.31 203 PRO A O 1
ATOM 1609 N N . MET A 1 204 ? 9.797 1.166 -54.215 1.00 97.94 204 MET A N 1
ATOM 1610 C CA . MET A 1 204 ? 8.633 0.425 -54.702 1.00 97.94 204 MET A CA 1
ATOM 1611 C C . MET A 1 204 ? 8.964 -1.039 -54.993 1.00 97.94 204 MET A C 1
ATOM 1613 O O . MET A 1 204 ? 8.154 -1.916 -54.689 1.00 97.94 204 MET A O 1
ATOM 1617 N N . LYS A 1 205 ? 10.151 -1.317 -55.547 1.00 98.38 205 LYS A N 1
ATOM 1618 C CA . LYS A 1 2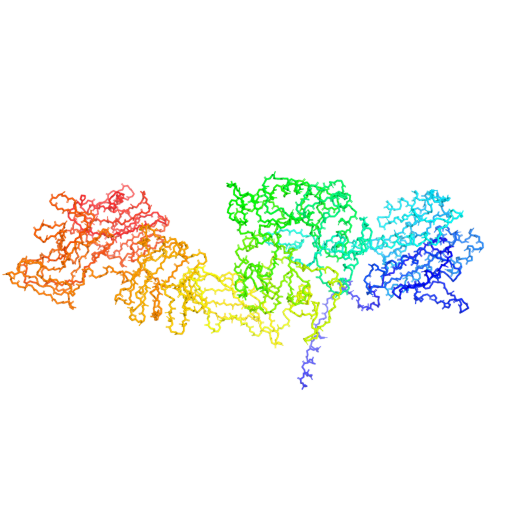05 ? 10.615 -2.688 -55.804 1.00 98.38 205 LYS A CA 1
ATOM 1619 C C . LYS A 1 205 ? 10.809 -3.461 -54.502 1.00 98.38 205 LYS A C 1
ATOM 1621 O O . LYS A 1 205 ? 10.331 -4.585 -54.383 1.00 98.38 205 LYS A O 1
ATOM 1626 N N . VAL A 1 206 ? 11.421 -2.837 -53.496 1.00 98.50 206 VAL A N 1
ATOM 1627 C CA . VAL A 1 206 ? 11.585 -3.445 -52.167 1.00 98.50 206 VAL A CA 1
ATOM 1628 C C . VAL A 1 206 ? 10.239 -3.705 -51.500 1.00 98.50 206 VAL A C 1
ATOM 1630 O O . VAL A 1 206 ? 10.016 -4.805 -50.999 1.00 98.50 206 VAL A O 1
ATOM 1633 N N . ASN A 1 207 ? 9.318 -2.737 -51.533 1.00 97.81 207 ASN A N 1
ATOM 1634 C CA . ASN A 1 207 ? 7.972 -2.921 -50.993 1.00 97.81 207 ASN A CA 1
ATOM 1635 C C . ASN A 1 207 ? 7.239 -4.096 -51.663 1.00 97.81 207 ASN A C 1
ATOM 1637 O O . ASN A 1 207 ? 6.595 -4.895 -50.981 1.00 97.81 207 ASN A O 1
ATOM 1641 N N . LYS A 1 208 ? 7.374 -4.242 -52.988 1.00 98.06 208 LYS A N 1
ATOM 1642 C CA . LYS A 1 208 ? 6.810 -5.383 -53.718 1.00 98.06 208 LYS A CA 1
ATOM 1643 C C . LYS A 1 208 ? 7.389 -6.706 -53.212 1.00 98.06 208 LYS A C 1
ATOM 1645 O O . LYS A 1 208 ? 6.616 -7.587 -52.853 1.00 98.06 208 LYS A O 1
ATOM 1650 N N . ILE A 1 209 ? 8.716 -6.828 -53.124 1.00 98.56 209 ILE A N 1
ATOM 1651 C CA . ILE A 1 209 ? 9.385 -8.046 -52.636 1.00 98.56 209 ILE A CA 1
ATOM 1652 C C . ILE A 1 209 ? 8.941 -8.380 -51.208 1.00 98.56 209 ILE A C 1
ATOM 1654 O O . ILE A 1 209 ? 8.575 -9.520 -50.930 1.00 98.56 209 ILE A O 1
ATOM 1658 N N . TYR A 1 210 ? 8.926 -7.390 -50.315 1.00 98.19 210 TYR A N 1
ATOM 1659 C CA . TYR A 1 210 ? 8.478 -7.554 -48.933 1.00 98.19 210 TYR A CA 1
ATOM 1660 C C . TYR A 1 210 ? 7.018 -8.022 -48.858 1.00 98.19 210 TYR A C 1
ATOM 1662 O O . TYR A 1 210 ? 6.723 -9.013 -48.193 1.00 98.19 210 TYR A O 1
ATOM 1670 N N . THR A 1 211 ? 6.113 -7.385 -49.604 1.00 97.00 211 THR A N 1
ATOM 1671 C CA . THR A 1 211 ? 4.693 -7.769 -49.652 1.00 97.00 211 THR A CA 1
ATOM 1672 C C . THR A 1 211 ? 4.501 -9.172 -50.235 1.00 97.00 211 THR A C 1
ATOM 1674 O O . THR A 1 211 ? 3.701 -9.953 -49.717 1.00 97.00 211 THR A O 1
ATOM 1677 N N . ASP A 1 212 ? 5.255 -9.525 -51.279 1.00 98.38 212 ASP A N 1
ATOM 1678 C CA . ASP A 1 212 ? 5.239 -10.864 -51.864 1.00 98.38 212 ASP A CA 1
ATOM 1679 C C . ASP A 1 212 ? 5.728 -11.908 -50.841 1.00 98.38 212 ASP A C 1
ATOM 1681 O O . ASP A 1 212 ? 5.098 -12.954 -50.699 1.00 98.38 212 ASP A O 1
ATOM 1685 N N . LEU A 1 213 ? 6.804 -11.630 -50.085 1.00 98.38 213 LEU A N 1
ATOM 1686 C CA . LEU A 1 213 ? 7.288 -12.504 -49.003 1.00 98.38 213 LEU A CA 1
ATOM 1687 C C . LEU A 1 213 ? 6.239 -12.687 -47.901 1.00 98.38 213 LEU A C 1
ATOM 1689 O O . LEU A 1 213 ? 5.976 -13.823 -47.504 1.00 98.38 213 LEU A O 1
ATOM 1693 N N . LEU A 1 214 ? 5.611 -11.602 -47.433 1.00 96.25 214 LEU A N 1
ATOM 1694 C CA . LEU A 1 214 ? 4.545 -11.682 -46.431 1.00 96.25 214 LEU A CA 1
ATOM 1695 C C . LEU A 1 214 ? 3.394 -12.569 -46.917 1.00 96.25 214 LEU A C 1
ATOM 1697 O O . LEU A 1 214 ? 2.910 -13.429 -46.183 1.00 96.25 214 LEU A O 1
ATOM 1701 N N . LYS A 1 215 ? 2.989 -12.405 -48.179 1.00 97.25 215 LYS A N 1
ATOM 1702 C CA . LYS A 1 215 ? 1.908 -13.177 -48.791 1.00 97.25 215 LYS A CA 1
ATOM 1703 C C . LYS A 1 215 ? 2.266 -14.655 -48.949 1.00 97.25 215 LYS A C 1
ATOM 1705 O O . LYS A 1 215 ? 1.520 -15.516 -48.485 1.00 97.25 215 LYS A O 1
ATOM 1710 N N . ASP A 1 216 ? 3.398 -14.957 -49.580 1.00 97.69 216 ASP A N 1
ATOM 1711 C CA . ASP A 1 216 ? 3.804 -16.329 -49.917 1.00 97.69 216 ASP A CA 1
ATOM 1712 C C . ASP A 1 216 ? 4.170 -17.168 -48.680 1.00 97.69 216 ASP A C 1
ATOM 1714 O O . ASP A 1 216 ? 4.160 -18.405 -48.743 1.00 97.69 216 ASP A O 1
ATOM 1718 N N . LEU A 1 217 ? 4.476 -16.505 -47.559 1.00 96.88 217 LEU A N 1
ATOM 1719 C CA . LEU A 1 217 ? 4.780 -17.124 -46.268 1.00 96.88 217 LEU A CA 1
ATOM 1720 C C . LEU A 1 217 ? 3.655 -16.978 -45.237 1.00 96.88 217 LEU A C 1
ATOM 1722 O O . LEU A 1 217 ? 3.790 -17.509 -44.131 1.00 96.88 217 LEU A O 1
ATOM 1726 N N . THR A 1 218 ? 2.555 -16.306 -45.590 1.00 95.38 218 THR A N 1
ATOM 1727 C CA . THR A 1 218 ? 1.408 -16.046 -44.704 1.00 95.38 218 THR A CA 1
ATOM 1728 C C . THR A 1 218 ? 1.852 -15.397 -43.387 1.00 95.38 218 THR A C 1
ATOM 1730 O O . THR A 1 218 ? 1.664 -15.949 -42.303 1.00 95.38 218 THR A O 1
ATOM 1733 N N . LEU A 1 219 ? 2.527 -14.254 -43.497 1.00 90.94 219 LEU A N 1
ATOM 1734 C CA . LEU A 1 219 ? 3.052 -13.465 -42.384 1.00 90.94 219 LEU A CA 1
ATOM 1735 C C . LEU A 1 219 ? 2.253 -12.168 -42.226 1.00 90.94 219 LEU A C 1
ATOM 1737 O O . LEU A 1 219 ? 1.750 -11.617 -43.205 1.00 90.94 219 LEU A O 1
ATOM 1741 N N . ASN A 1 220 ? 2.159 -11.675 -40.991 1.00 83.75 220 ASN A N 1
ATOM 1742 C CA . ASN A 1 220 ? 1.497 -10.413 -40.679 1.00 83.75 220 ASN A CA 1
ATOM 1743 C C . ASN A 1 220 ? 2.503 -9.249 -40.773 1.00 83.75 220 ASN A C 1
ATOM 1745 O O . ASN A 1 220 ? 3.567 -9.299 -40.156 1.00 83.75 220 ASN A O 1
ATOM 1749 N N . SER A 1 221 ? 2.157 -8.206 -41.535 1.00 82.00 221 SER A N 1
ATOM 1750 C CA . SER A 1 221 ? 2.970 -6.994 -41.701 1.00 82.00 221 SER A CA 1
ATOM 1751 C C . SER A 1 221 ? 3.182 -6.214 -40.404 1.00 82.00 221 SER A C 1
ATOM 1753 O O . SER A 1 221 ? 4.185 -5.514 -40.279 1.00 82.00 221 SER A O 1
ATOM 1755 N N . ASP A 1 222 ? 2.270 -6.329 -39.439 1.00 73.62 222 ASP A N 1
ATOM 1756 C CA . ASP A 1 222 ? 2.370 -5.617 -38.163 1.00 73.62 222 ASP A CA 1
ATOM 1757 C C . ASP A 1 222 ? 3.400 -6.273 -37.232 1.00 73.62 222 ASP A C 1
ATOM 1759 O O . ASP A 1 222 ? 4.106 -5.578 -36.510 1.00 73.62 222 ASP A O 1
ATOM 1763 N N . THR A 1 223 ? 3.578 -7.595 -37.323 1.00 78.50 223 THR A N 1
ATOM 1764 C CA . THR A 1 223 ? 4.465 -8.365 -36.429 1.00 78.50 223 THR A CA 1
ATOM 1765 C C . THR A 1 223 ? 5.785 -8.798 -37.078 1.00 78.50 223 THR A C 1
ATOM 1767 O O . THR A 1 223 ? 6.624 -9.408 -36.420 1.00 78.50 223 THR A O 1
ATOM 1770 N N . VAL A 1 224 ? 5.967 -8.571 -38.386 1.00 92.44 224 VAL A N 1
ATOM 1771 C CA . VAL A 1 224 ? 7.184 -8.947 -39.132 1.00 92.44 224 VAL A CA 1
ATOM 1772 C C . VAL A 1 224 ? 7.785 -7.705 -39.799 1.00 92.44 224 VAL A C 1
ATOM 1774 O O . VAL A 1 224 ? 7.470 -7.423 -40.958 1.00 92.44 224 VAL A O 1
ATOM 1777 N N . PRO A 1 225 ? 8.651 -6.949 -39.101 1.00 94.88 225 PRO A N 1
ATOM 1778 C CA . PRO A 1 225 ? 9.234 -5.719 -39.625 1.00 94.88 225 PRO A CA 1
ATOM 1779 C C . PRO A 1 225 ? 10.256 -5.964 -40.741 1.00 94.88 225 PRO A C 1
ATOM 1781 O O . PRO A 1 225 ? 10.876 -7.030 -40.830 1.00 94.88 225 PRO A O 1
ATOM 1784 N N . LEU A 1 226 ? 10.462 -4.928 -41.559 1.00 98.31 226 LEU A N 1
ATOM 1785 C CA . LEU A 1 226 ? 11.504 -4.854 -42.583 1.00 98.31 226 LEU A CA 1
ATOM 1786 C C . LEU A 1 226 ? 12.640 -3.938 -42.108 1.00 98.31 226 LEU A C 1
ATOM 1788 O O . LEU A 1 226 ? 12.443 -2.735 -41.967 1.00 98.31 226 LEU A O 1
ATOM 1792 N N . LEU A 1 227 ? 13.834 -4.478 -41.878 1.00 98.62 227 LEU A N 1
ATOM 1793 C CA . LEU A 1 227 ? 15.019 -3.704 -41.489 1.00 98.62 227 LEU A CA 1
ATOM 1794 C C . LEU A 1 227 ? 15.944 -3.539 -42.697 1.00 98.62 227 LEU A C 1
ATOM 1796 O O . LEU A 1 227 ? 16.263 -4.526 -43.357 1.00 98.62 227 LEU A O 1
ATOM 1800 N N . ILE A 1 228 ? 16.379 -2.310 -42.981 1.00 98.75 228 ILE A N 1
ATOM 1801 C CA . ILE A 1 228 ? 17.128 -1.962 -44.197 1.00 98.75 228 ILE A CA 1
ATOM 1802 C C . ILE A 1 228 ? 18.386 -1.177 -43.838 1.00 98.75 228 ILE A C 1
ATOM 1804 O O . ILE A 1 228 ? 18.292 -0.106 -43.249 1.00 98.75 228 ILE A O 1
ATOM 1808 N N . GLY A 1 229 ? 19.555 -1.689 -44.203 1.00 98.38 229 GLY A N 1
ATOM 1809 C CA . GLY A 1 229 ? 20.843 -1.056 -43.913 1.00 98.38 229 GLY A CA 1
ATOM 1810 C C . GLY A 1 229 ? 21.210 0.020 -44.917 1.00 98.38 229 GLY A C 1
ATOM 1811 O O . GLY A 1 229 ? 21.028 -0.161 -46.121 1.00 98.38 229 GLY A O 1
ATOM 1812 N N . GLU A 1 230 ? 21.755 1.119 -44.411 1.00 98.44 230 GLU A N 1
ATOM 1813 C CA . GLU A 1 230 ? 22.381 2.151 -45.229 1.00 98.44 230 GLU A CA 1
ATOM 1814 C C . GLU A 1 230 ? 23.696 1.671 -45.860 1.00 98.44 230 GLU A C 1
ATOM 1816 O O . GLU A 1 230 ? 24.391 0.793 -45.349 1.00 98.44 230 GLU A O 1
ATOM 1821 N N . MET A 1 231 ? 24.042 2.283 -46.988 1.00 97.88 231 MET A N 1
ATOM 1822 C CA . MET A 1 231 ? 25.355 2.178 -47.618 1.00 97.88 231 MET A CA 1
ATOM 1823 C C . MET A 1 231 ? 26.369 3.028 -46.838 1.00 97.88 231 MET A C 1
ATOM 1825 O O . MET A 1 231 ? 25.978 3.881 -46.036 1.00 97.88 231 MET A O 1
ATOM 1829 N N . LEU A 1 232 ? 27.667 2.867 -47.123 1.00 97.56 232 LEU A N 1
ATOM 1830 C CA . LEU A 1 232 ? 28.705 3.766 -46.601 1.00 97.56 232 LEU A CA 1
ATOM 1831 C C . LEU A 1 232 ? 28.344 5.240 -46.842 1.00 97.56 232 LEU A C 1
ATOM 1833 O O . LEU A 1 232 ? 27.931 5.618 -47.944 1.00 97.56 232 LEU A O 1
ATOM 1837 N N . THR A 1 233 ? 28.505 6.066 -45.809 1.00 96.12 233 THR A N 1
ATOM 1838 C CA . THR A 1 233 ? 28.241 7.506 -45.873 1.00 96.12 233 THR A CA 1
ATOM 1839 C C . THR A 1 233 ? 29.337 8.236 -46.649 1.00 96.12 233 THR A C 1
ATOM 1841 O O . THR A 1 233 ? 30.425 7.707 -46.885 1.00 96.12 233 THR A O 1
ATOM 1844 N N . GLU A 1 234 ? 29.066 9.485 -47.031 1.00 94.81 234 GLU A N 1
ATOM 1845 C CA . GLU A 1 234 ? 30.054 10.339 -47.700 1.00 94.81 234 GLU A CA 1
ATOM 1846 C C . GLU A 1 234 ? 31.307 10.541 -46.834 1.00 94.81 234 GLU A C 1
ATOM 1848 O O . GLU A 1 234 ? 32.430 10.415 -47.318 1.00 94.81 234 GLU A O 1
ATOM 1853 N N . GLU A 1 235 ? 31.121 10.762 -45.529 1.00 91.06 235 GLU A N 1
ATOM 1854 C CA . GLU A 1 235 ? 32.210 10.947 -44.558 1.00 91.06 235 GLU A CA 1
ATOM 1855 C C . GLU A 1 235 ? 33.102 9.705 -44.413 1.00 91.06 235 GLU A C 1
ATOM 1857 O O . GLU A 1 235 ? 34.279 9.815 -44.074 1.00 91.06 235 GLU A O 1
ATOM 1862 N N . GLN A 1 236 ? 32.563 8.523 -44.714 1.00 91.94 236 GLN A N 1
ATOM 1863 C CA . GLN A 1 236 ? 33.280 7.247 -44.706 1.00 91.94 236 GLN A CA 1
ATOM 1864 C C . GLN A 1 236 ? 33.944 6.924 -46.053 1.00 91.94 236 GLN A C 1
ATOM 1866 O O . GLN A 1 236 ? 34.484 5.831 -46.219 1.00 91.94 236 GLN A O 1
ATOM 1871 N N . GLY A 1 237 ? 33.890 7.842 -47.026 1.00 91.75 237 GLY A N 1
ATOM 1872 C CA . GLY A 1 237 ? 34.393 7.624 -48.384 1.00 91.75 237 GLY A CA 1
ATOM 1873 C C . GLY A 1 237 ? 33.471 6.769 -49.261 1.00 91.75 237 GLY A C 1
ATOM 1874 O O . GLY A 1 237 ? 33.919 6.222 -50.268 1.00 91.75 237 GLY A O 1
ATOM 1875 N N . GLY A 1 238 ? 32.195 6.629 -48.890 1.00 96.38 238 GLY A N 1
ATOM 1876 C CA . GLY A 1 238 ? 31.216 5.831 -49.619 1.00 96.38 238 GLY A CA 1
ATOM 1877 C C . GLY A 1 238 ? 30.856 6.432 -50.976 1.00 96.38 238 GLY A C 1
ATOM 1878 O O . GLY A 1 238 ? 30.318 7.532 -51.055 1.00 96.38 238 GLY A O 1
ATOM 1879 N N . ILE A 1 239 ? 31.073 5.685 -52.060 1.00 97.31 239 ILE A N 1
ATOM 1880 C CA . ILE A 1 239 ? 30.776 6.150 -53.432 1.00 97.31 239 ILE A CA 1
ATOM 1881 C C . ILE A 1 239 ? 29.264 6.077 -53.724 1.00 97.31 239 ILE A C 1
ATOM 1883 O O . ILE A 1 239 ? 28.729 6.846 -54.524 1.00 97.31 239 ILE A O 1
ATOM 1887 N N . CYS A 1 240 ? 28.549 5.177 -53.044 1.00 96.94 240 CYS A N 1
ATOM 1888 C CA . CYS A 1 240 ? 27.102 4.984 -53.178 1.00 96.94 240 CYS A CA 1
ATOM 1889 C C . CYS A 1 240 ? 26.277 5.701 -52.093 1.00 96.94 240 CYS A C 1
ATOM 1891 O O . CYS A 1 240 ? 25.105 5.376 -51.907 1.00 96.94 240 CYS A O 1
ATOM 1893 N N . HIS A 1 241 ? 26.854 6.684 -51.392 1.00 96.81 241 HIS A N 1
ATOM 1894 C CA . HIS A 1 241 ? 26.193 7.394 -50.287 1.00 96.81 241 HIS A CA 1
ATOM 1895 C C . HIS A 1 241 ? 24.854 8.047 -50.683 1.00 96.81 241 HIS A C 1
ATOM 1897 O O . HIS A 1 241 ? 23.933 8.123 -49.869 1.00 96.81 241 HIS A O 1
ATOM 1903 N N . GLY A 1 242 ? 24.705 8.472 -51.946 1.00 96.19 242 GLY A N 1
ATOM 1904 C CA . GLY A 1 242 ? 23.466 9.060 -52.466 1.00 96.19 242 GLY A CA 1
ATOM 1905 C C . GLY A 1 242 ? 22.242 8.143 -52.334 1.00 96.19 242 GLY A C 1
ATOM 1906 O O . GLY A 1 242 ? 21.126 8.630 -52.127 1.00 96.19 242 GLY A O 1
ATOM 1907 N N . MET A 1 243 ? 22.446 6.821 -52.342 1.00 98.06 243 MET A N 1
ATOM 1908 C CA . MET A 1 243 ? 21.389 5.830 -52.139 1.00 98.06 243 MET A CA 1
ATOM 1909 C C . MET A 1 243 ? 20.719 5.930 -50.760 1.00 98.06 243 MET A C 1
ATOM 1911 O O . MET A 1 243 ? 19.526 5.646 -50.642 1.00 98.06 243 MET A O 1
ATOM 1915 N N . ASN A 1 244 ? 21.429 6.392 -49.724 1.00 98.19 244 ASN A N 1
ATOM 1916 C CA . ASN A 1 244 ? 20.876 6.494 -48.366 1.00 98.19 244 ASN A CA 1
ATOM 1917 C C . ASN A 1 244 ? 19.673 7.447 -48.313 1.00 98.19 244 ASN A C 1
ATOM 1919 O O . ASN A 1 244 ? 18.692 7.175 -47.623 1.00 98.19 244 ASN A O 1
ATOM 1923 N N . SER A 1 245 ? 19.673 8.499 -49.140 1.00 97.44 245 SER A N 1
ATOM 1924 C CA . SER A 1 245 ? 18.529 9.416 -49.271 1.00 97.44 245 SER A CA 1
ATOM 1925 C C . SER A 1 245 ? 17.273 8.754 -49.860 1.00 97.44 245 SER A C 1
ATOM 1927 O O . SER A 1 245 ? 16.150 9.175 -49.575 1.00 97.44 245 SER A O 1
ATOM 1929 N N . ILE A 1 246 ? 17.445 7.699 -50.662 1.00 98.38 246 ILE A N 1
ATOM 1930 C CA . ILE A 1 246 ? 16.358 6.905 -51.245 1.00 98.38 246 ILE A CA 1
ATOM 1931 C C . ILE A 1 246 ? 15.894 5.841 -50.246 1.00 98.38 246 ILE A C 1
ATOM 1933 O O . ILE A 1 246 ? 14.689 5.687 -50.045 1.00 98.38 246 ILE A O 1
ATOM 1937 N N . ILE A 1 247 ? 16.824 5.164 -49.562 1.00 98.19 247 ILE A N 1
ATOM 1938 C CA . ILE A 1 247 ? 16.521 4.203 -48.486 1.00 98.19 247 ILE A CA 1
ATOM 1939 C C . ILE A 1 247 ? 15.693 4.872 -47.380 1.00 98.19 247 ILE A C 1
ATOM 1941 O O . ILE A 1 247 ? 14.692 4.307 -46.936 1.00 98.19 247 ILE A O 1
ATOM 1945 N N . ALA A 1 248 ? 16.026 6.113 -47.011 1.00 95.88 248 ALA A N 1
ATOM 1946 C CA . ALA A 1 248 ? 15.303 6.907 -46.016 1.00 95.88 248 ALA A CA 1
ATOM 1947 C C . ALA A 1 248 ? 13.809 7.125 -46.338 1.00 95.88 248 ALA A C 1
ATOM 1949 O O . ALA A 1 248 ? 13.028 7.448 -45.444 1.00 95.88 248 ALA A O 1
ATOM 1950 N N . LYS A 1 249 ? 13.375 6.916 -47.591 1.00 96.25 249 LYS A N 1
ATOM 1951 C CA . LYS A 1 249 ? 11.960 7.011 -47.991 1.00 96.25 249 LYS A CA 1
ATOM 1952 C C . LYS A 1 249 ? 11.148 5.770 -47.598 1.00 96.25 249 LYS A C 1
ATOM 1954 O O . LYS A 1 249 ? 9.923 5.855 -47.533 1.00 96.25 249 LYS A O 1
ATOM 1959 N N . MET A 1 250 ? 11.784 4.631 -47.313 1.00 96.50 250 MET A N 1
ATOM 1960 C CA . MET A 1 250 ? 11.097 3.357 -47.049 1.00 96.50 250 MET A CA 1
ATOM 1961 C C . MET A 1 250 ? 10.064 3.401 -45.911 1.00 96.50 250 MET A C 1
ATOM 1963 O O . MET A 1 250 ? 8.949 2.930 -46.147 1.00 96.50 250 MET A O 1
ATOM 1967 N N . PRO A 1 251 ? 10.338 4.006 -44.735 1.00 92.44 251 PRO A N 1
ATOM 1968 C CA . PRO A 1 251 ? 9.358 4.084 -43.645 1.00 92.44 251 PRO A CA 1
ATOM 1969 C C . PRO A 1 251 ? 8.072 4.848 -44.005 1.00 92.44 251 PRO A C 1
ATOM 1971 O O . PRO A 1 251 ? 7.032 4.638 -43.386 1.00 92.44 251 PRO A O 1
ATOM 1974 N N . SER A 1 252 ? 8.113 5.723 -45.020 1.00 88.19 252 SER A N 1
ATOM 1975 C CA . SER A 1 252 ? 6.918 6.429 -45.511 1.00 88.19 252 SER A CA 1
ATOM 1976 C C . SER A 1 252 ? 6.026 5.565 -46.411 1.00 88.19 252 SER A C 1
ATOM 1978 O O . SER A 1 252 ? 4.831 5.829 -46.527 1.00 88.19 252 SER A O 1
ATOM 1980 N N . LEU A 1 253 ? 6.597 4.529 -47.036 1.00 91.12 253 LEU A N 1
ATOM 1981 C CA . LEU A 1 253 ? 5.896 3.608 -47.933 1.00 91.12 253 LEU A CA 1
ATOM 1982 C C . LEU A 1 253 ? 5.443 2.336 -47.207 1.00 91.12 253 LEU A C 1
ATOM 1984 O O . LEU A 1 253 ? 4.354 1.828 -47.463 1.00 91.12 253 LEU A O 1
ATOM 1988 N N . VAL A 1 254 ? 6.275 1.829 -46.300 1.00 89.75 254 VAL A N 1
ATOM 1989 C CA . VAL A 1 254 ? 6.019 0.634 -45.496 1.00 89.75 254 VAL A CA 1
ATOM 1990 C C . VAL A 1 254 ? 6.082 1.038 -44.032 1.00 89.75 254 VAL A C 1
ATOM 1992 O O . VAL A 1 254 ? 7.161 1.284 -43.500 1.00 89.75 254 VAL A O 1
ATOM 1995 N N . LYS A 1 255 ? 4.919 1.085 -43.370 1.00 83.50 255 LYS A N 1
ATOM 1996 C CA . LYS A 1 255 ? 4.790 1.552 -41.978 1.00 83.50 255 LYS A CA 1
ATOM 1997 C C . LYS A 1 255 ? 5.729 0.814 -41.014 1.00 83.50 255 LYS A C 1
ATOM 1999 O O . LYS A 1 255 ? 6.250 1.429 -40.092 1.00 83.50 255 LYS A O 1
ATOM 2004 N N . ASN A 1 256 ? 5.947 -0.485 -41.235 1.00 86.12 256 ASN A N 1
ATOM 2005 C CA . ASN A 1 256 ? 6.817 -1.323 -40.406 1.00 86.12 256 ASN A CA 1
ATOM 2006 C C . ASN A 1 256 ? 8.229 -1.523 -40.997 1.00 86.12 256 ASN A C 1
ATOM 2008 O O . ASN A 1 256 ? 8.866 -2.554 -40.770 1.00 86.12 256 ASN A O 1
ATOM 2012 N N . ALA A 1 257 ? 8.708 -0.564 -41.799 1.00 94.81 257 ALA A N 1
ATOM 2013 C CA . ALA A 1 257 ? 10.083 -0.538 -42.285 1.00 94.81 257 ALA A CA 1
ATOM 2014 C C . ALA A 1 257 ? 10.963 0.391 -41.442 1.00 94.81 257 ALA A C 1
ATOM 2016 O O . ALA A 1 257 ? 10.565 1.499 -41.087 1.00 94.81 257 ALA A O 1
ATOM 2017 N N . HIS A 1 258 ? 12.188 -0.053 -41.169 1.00 96.12 258 HIS A N 1
ATOM 2018 C CA . HIS A 1 258 ? 13.146 0.621 -40.297 1.00 96.12 258 HIS A CA 1
ATOM 2019 C C . HIS A 1 258 ? 14.511 0.699 -40.976 1.00 96.12 258 HIS A C 1
ATOM 2021 O O . HIS A 1 258 ? 15.048 -0.317 -41.414 1.00 96.12 258 HIS A O 1
ATOM 2027 N N . VAL A 1 259 ? 15.079 1.902 -41.044 1.00 97.81 259 VAL A N 1
ATOM 2028 C CA . VAL A 1 259 ? 16.411 2.135 -41.617 1.00 97.81 259 VAL A CA 1
ATOM 2029 C C . VAL A 1 259 ? 17.474 1.977 -40.531 1.00 97.81 259 VAL A C 1
ATOM 2031 O O . VAL A 1 259 ? 17.316 2.498 -39.427 1.00 97.81 259 VAL A O 1
ATOM 2034 N N . ILE A 1 260 ? 18.540 1.239 -40.837 1.00 98.25 260 ILE A N 1
ATOM 2035 C CA . ILE A 1 260 ? 19.668 0.978 -39.943 1.00 98.25 260 ILE A CA 1
ATOM 2036 C C . ILE A 1 260 ? 20.849 1.818 -40.402 1.00 98.25 260 ILE A C 1
ATOM 2038 O O . ILE A 1 260 ? 21.378 1.605 -41.495 1.00 98.25 260 ILE A O 1
ATOM 2042 N N . SER A 1 261 ? 21.249 2.770 -39.558 1.00 96.75 261 SER A N 1
ATOM 2043 C CA . SER A 1 261 ? 22.258 3.748 -39.944 1.00 96.75 261 SER A CA 1
ATOM 2044 C C . SER A 1 261 ? 23.656 3.149 -40.069 1.00 96.75 261 SER A C 1
ATOM 2046 O O . SER A 1 261 ? 24.104 2.409 -39.184 1.00 96.75 261 SER A O 1
ATOM 2048 N N . ALA A 1 262 ? 24.360 3.547 -41.128 1.00 96.44 262 ALA A N 1
ATOM 2049 C CA . ALA A 1 262 ? 25.760 3.209 -41.366 1.00 96.44 262 ALA A CA 1
ATOM 2050 C C . ALA A 1 262 ? 26.740 4.209 -40.728 1.00 96.44 262 ALA A C 1
ATOM 2052 O O . ALA A 1 262 ? 27.940 3.943 -40.705 1.00 96.44 262 ALA A O 1
ATOM 2053 N N . GLU A 1 263 ? 26.270 5.333 -40.178 1.00 93.44 263 GLU A N 1
ATOM 2054 C CA . GLU A 1 263 ? 27.122 6.403 -39.642 1.00 93.44 263 GLU A CA 1
ATOM 2055 C C . GLU A 1 263 ? 28.114 5.881 -38.587 1.00 93.44 263 GLU A C 1
ATOM 2057 O O . GLU A 1 263 ? 27.741 5.166 -37.660 1.00 93.44 263 GLU A O 1
ATOM 2062 N N . GLY A 1 264 ? 29.401 6.193 -38.733 1.00 90.44 264 GLY A N 1
ATOM 2063 C CA . GLY A 1 264 ? 30.464 5.697 -37.851 1.00 90.44 264 GLY A CA 1
ATOM 2064 C C . GLY A 1 264 ? 30.901 4.235 -38.059 1.00 90.44 264 GLY A C 1
ATOM 2065 O O . GLY A 1 264 ? 31.896 3.838 -37.466 1.00 90.44 264 GLY A O 1
ATOM 2066 N N . CYS A 1 265 ? 30.245 3.440 -38.915 1.00 95.44 265 CYS A N 1
ATOM 2067 C CA . CYS A 1 265 ? 30.718 2.101 -39.303 1.00 95.44 265 CYS A CA 1
ATOM 2068 C C . CYS A 1 265 ? 31.899 2.192 -40.300 1.00 95.44 265 CYS A C 1
ATOM 2070 O O . CYS A 1 265 ? 31.699 2.676 -41.414 1.00 95.44 265 CYS A O 1
ATOM 2072 N N . PRO A 1 266 ? 33.121 1.728 -39.975 1.00 95.50 266 PRO A N 1
ATOM 2073 C CA . PRO A 1 266 ? 34.268 1.936 -40.862 1.00 95.50 266 PRO A CA 1
ATOM 2074 C C . PRO A 1 266 ? 34.141 1.236 -42.230 1.00 95.50 266 PRO A C 1
ATOM 2076 O O . PRO A 1 266 ? 33.805 0.051 -42.316 1.00 95.50 266 PRO A O 1
ATOM 2079 N N . GLY A 1 267 ? 34.449 1.974 -43.302 1.00 95.25 267 GLY A N 1
ATOM 2080 C CA . GLY A 1 267 ? 34.478 1.497 -44.691 1.00 95.25 267 GLY A CA 1
ATOM 2081 C C . GLY A 1 267 ? 35.855 1.017 -45.151 1.00 95.25 267 GLY A C 1
ATOM 2082 O O . GLY A 1 267 ? 36.881 1.425 -44.608 1.00 95.25 267 GLY A O 1
ATOM 2083 N N . LYS A 1 268 ? 35.889 0.139 -46.158 1.00 94.56 268 LYS A N 1
ATOM 2084 C CA . LYS A 1 268 ? 37.109 -0.229 -46.886 1.00 94.56 268 LYS A CA 1
ATOM 2085 C C . LYS A 1 268 ? 37.498 0.867 -47.878 1.00 94.56 268 LYS A C 1
ATOM 2087 O O . LYS A 1 268 ? 36.671 1.657 -48.321 1.00 94.56 268 LYS A O 1
ATOM 2092 N N . GLU A 1 269 ? 38.758 0.832 -48.310 1.00 93.56 269 GLU A N 1
ATOM 2093 C CA . GLU A 1 269 ? 39.312 1.751 -49.317 1.00 93.56 269 GLU A CA 1
ATOM 2094 C C . GLU A 1 269 ? 38.623 1.665 -50.692 1.00 93.56 269 GLU A C 1
ATOM 2096 O O . GLU A 1 269 ? 38.771 2.575 -51.504 1.00 93.56 269 GLU A O 1
ATOM 2101 N N . ASP A 1 270 ? 37.861 0.599 -50.967 1.00 95.31 270 ASP A N 1
ATOM 2102 C CA . ASP A 1 270 ? 37.090 0.462 -52.209 1.00 95.31 270 ASP A CA 1
ATOM 2103 C C . ASP A 1 270 ? 35.836 1.356 -52.266 1.00 95.31 270 ASP A C 1
ATOM 2105 O O . ASP A 1 270 ? 35.226 1.476 -53.329 1.00 95.31 270 ASP A O 1
ATOM 2109 N N . GLY A 1 271 ? 35.457 1.986 -51.145 1.00 95.62 271 GLY A N 1
ATOM 2110 C CA . GLY A 1 271 ? 34.307 2.887 -51.043 1.00 95.62 271 GLY A CA 1
ATOM 2111 C C . GLY A 1 271 ? 32.941 2.205 -51.188 1.00 95.62 271 GLY A C 1
ATOM 2112 O O . GLY A 1 271 ? 31.931 2.899 -51.335 1.00 95.62 271 GLY A O 1
ATOM 2113 N N . LEU A 1 272 ? 32.891 0.867 -51.167 1.00 96.31 272 LEU A N 1
ATOM 2114 C CA . LEU A 1 272 ? 31.680 0.060 -51.363 1.00 96.31 272 LEU A CA 1
ATOM 2115 C C . LEU A 1 272 ? 31.395 -0.874 -50.182 1.00 96.31 272 LEU A C 1
ATOM 2117 O O . LEU A 1 272 ? 30.236 -1.061 -49.814 1.00 96.31 272 LEU A O 1
ATOM 2121 N N . HIS A 1 273 ? 32.427 -1.471 -49.587 1.00 98.00 273 HIS A N 1
ATOM 2122 C CA . HIS A 1 273 ? 32.267 -2.487 -48.547 1.00 98.00 273 HIS A CA 1
ATOM 2123 C C . HIS A 1 273 ? 32.719 -1.986 -47.182 1.00 98.00 273 HIS A C 1
ATOM 2125 O O . HIS A 1 273 ? 33.660 -1.206 -47.070 1.00 98.00 273 HIS A O 1
ATOM 2131 N N . PHE A 1 274 ? 32.100 -2.488 -46.119 1.00 97.94 274 PHE A N 1
ATOM 2132 C CA . PHE A 1 274 ? 32.556 -2.212 -44.758 1.00 97.94 274 PHE A CA 1
ATOM 2133 C C . PHE A 1 274 ? 33.799 -3.041 -44.401 1.00 97.94 274 PHE A C 1
ATOM 2135 O O . PHE A 1 274 ? 34.050 -4.118 -44.959 1.00 97.94 274 PHE A O 1
ATOM 2142 N N . THR A 1 275 ? 34.598 -2.547 -43.454 1.00 97.38 275 THR A N 1
ATOM 2143 C CA . THR A 1 275 ? 35.645 -3.359 -42.817 1.00 97.38 275 THR A CA 1
ATOM 2144 C C . THR A 1 275 ? 35.015 -4.438 -41.927 1.00 97.38 275 THR A C 1
ATOM 2146 O O . THR A 1 275 ? 33.806 -4.430 -41.684 1.00 97.38 275 THR A O 1
ATOM 2149 N N . ALA A 1 276 ? 35.826 -5.364 -41.398 1.00 97.44 276 ALA A N 1
ATOM 2150 C CA . ALA A 1 276 ? 35.337 -6.330 -40.412 1.00 97.44 276 ALA A CA 1
ATOM 2151 C C . ALA A 1 276 ? 34.705 -5.608 -39.208 1.00 97.44 276 ALA A C 1
ATOM 2153 O O . ALA A 1 276 ? 33.582 -5.919 -38.827 1.00 97.44 276 ALA A O 1
ATOM 2154 N N . GLU A 1 277 ? 35.364 -4.571 -38.682 1.00 97.19 277 GLU A N 1
ATOM 2155 C CA . GLU A 1 277 ? 34.826 -3.709 -37.623 1.00 97.19 277 GLU A CA 1
ATOM 2156 C C . GLU A 1 277 ? 33.495 -3.047 -38.011 1.00 97.19 277 GLU A C 1
ATOM 2158 O O . GLU A 1 277 ? 32.542 -3.097 -37.232 1.00 97.19 277 GLU A O 1
ATOM 2163 N N . GLY A 1 278 ? 33.395 -2.500 -39.227 1.00 97.19 278 GLY A N 1
ATOM 2164 C CA . GLY A 1 278 ? 32.162 -1.893 -39.728 1.00 97.19 278 GLY A CA 1
ATOM 2165 C C . GLY A 1 278 ? 30.989 -2.871 -39.778 1.00 97.19 278 GLY A C 1
ATOM 2166 O O . GLY A 1 278 ? 29.895 -2.524 -39.340 1.00 97.19 278 GLY A O 1
ATOM 2167 N N . TYR A 1 279 ? 31.205 -4.119 -40.209 1.00 98.25 279 TYR A N 1
ATOM 2168 C CA . TYR A 1 279 ? 30.152 -5.140 -40.166 1.00 98.25 279 TYR A CA 1
ATOM 2169 C C . TYR A 1 279 ? 29.751 -5.546 -38.752 1.00 98.25 279 TYR A C 1
ATOM 2171 O O . TYR A 1 279 ? 28.563 -5.764 -38.508 1.00 98.25 279 TYR A O 1
ATOM 2179 N N . ARG A 1 280 ? 30.699 -5.628 -37.808 1.00 98.19 280 ARG A N 1
ATOM 2180 C CA . ARG A 1 280 ? 30.374 -5.910 -36.400 1.00 98.19 280 ARG A CA 1
ATOM 2181 C C . ARG A 1 280 ? 29.446 -4.845 -35.838 1.00 98.19 280 ARG A C 1
ATOM 2183 O O . ARG A 1 280 ? 28.459 -5.175 -35.183 1.00 98.19 280 ARG A O 1
ATOM 2190 N N . GLU A 1 281 ? 29.771 -3.583 -36.091 1.00 96.12 281 GLU A N 1
ATOM 2191 C CA . GLU A 1 281 ? 29.002 -2.448 -35.594 1.00 96.12 281 GLU A CA 1
ATOM 2192 C C . GLU A 1 281 ? 27.626 -2.364 -36.257 1.00 96.12 281 GLU A C 1
ATOM 2194 O O . GLU A 1 281 ? 26.604 -2.335 -35.570 1.00 96.12 281 GLU A O 1
ATOM 2199 N N . LEU A 1 282 ? 27.575 -2.453 -37.586 1.00 97.50 282 LEU A N 1
ATOM 2200 C CA . LEU A 1 282 ? 26.315 -2.443 -38.319 1.00 97.50 282 LEU A CA 1
ATOM 2201 C C . LEU A 1 282 ? 25.406 -3.608 -37.890 1.00 97.50 282 LEU A C 1
ATOM 2203 O O . LEU A 1 282 ? 24.214 -3.413 -37.651 1.00 97.50 282 LEU A O 1
ATOM 2207 N N . GLY A 1 283 ? 25.969 -4.806 -37.705 1.00 97.94 283 GLY A N 1
ATOM 2208 C CA . GLY A 1 283 ? 25.256 -5.984 -37.208 1.00 97.94 283 GLY A CA 1
ATOM 2209 C C . GLY A 1 283 ? 24.619 -5.785 -35.831 1.00 97.94 283 GLY A C 1
ATOM 2210 O O . GLY A 1 283 ? 23.443 -6.109 -35.640 1.00 97.94 283 GLY A O 1
ATOM 2211 N N . LYS A 1 284 ? 25.352 -5.187 -34.882 1.00 95.38 284 LYS A N 1
ATOM 2212 C CA . LYS A 1 284 ? 24.808 -4.830 -33.559 1.00 95.38 284 LYS A CA 1
ATOM 2213 C C . LYS A 1 284 ? 23.628 -3.869 -33.679 1.00 95.38 284 LYS A C 1
ATOM 2215 O O . LYS A 1 284 ? 22.642 -4.053 -32.973 1.00 95.38 284 LYS A O 1
ATOM 2220 N N . ARG A 1 285 ? 23.683 -2.895 -34.592 1.00 96.94 285 ARG A N 1
ATOM 2221 C CA . ARG A 1 285 ? 22.594 -1.923 -34.804 1.00 96.94 285 ARG A CA 1
ATOM 2222 C C . ARG A 1 285 ? 21.335 -2.561 -35.377 1.00 96.94 285 ARG A C 1
ATOM 2224 O O . ARG A 1 285 ? 20.238 -2.266 -34.902 1.00 96.94 285 ARG A O 1
ATOM 2231 N N . TYR A 1 286 ? 21.478 -3.489 -36.328 1.00 98.31 286 TYR A N 1
ATOM 2232 C CA . TYR A 1 286 ? 20.352 -4.318 -36.776 1.00 98.31 286 TYR A CA 1
ATOM 2233 C C . TYR A 1 286 ? 19.702 -5.047 -35.592 1.00 98.31 286 TYR A C 1
ATOM 2235 O O . TYR A 1 286 ? 18.477 -5.053 -35.468 1.00 98.31 286 TYR A O 1
ATOM 2243 N N . ALA A 1 287 ? 20.509 -5.633 -34.701 1.00 95.25 287 ALA A N 1
ATOM 2244 C CA . ALA A 1 287 ? 19.996 -6.381 -33.557 1.00 95.25 287 ALA A CA 1
ATOM 2245 C C . ALA A 1 287 ? 19.328 -5.467 -32.535 1.00 95.25 287 ALA A C 1
ATOM 2247 O O . ALA A 1 287 ? 18.216 -5.751 -32.113 1.00 95.25 287 ALA A O 1
ATOM 2248 N N . GLN A 1 288 ? 19.951 -4.344 -32.183 1.00 84.12 288 GLN A N 1
ATOM 2249 C CA . GLN A 1 288 ? 19.381 -3.348 -31.275 1.00 84.12 288 GLN A CA 1
ATOM 2250 C C . GLN A 1 288 ? 18.019 -2.859 -31.767 1.00 84.12 288 GLN A C 1
ATOM 2252 O O . GLN A 1 288 ? 17.063 -2.818 -30.991 1.00 84.12 288 GLN A O 1
ATOM 2257 N N . LYS A 1 289 ? 17.898 -2.558 -33.067 1.00 90.88 289 LYS A N 1
ATOM 2258 C CA . LYS A 1 289 ? 16.616 -2.147 -33.638 1.00 90.88 289 LYS A CA 1
ATOM 2259 C C . LYS A 1 289 ? 15.581 -3.268 -33.580 1.00 90.88 289 LYS A C 1
ATOM 2261 O O . LYS A 1 289 ? 14.439 -3.020 -33.210 1.00 90.88 289 LYS A O 1
ATOM 2266 N N . MET A 1 290 ? 15.966 -4.501 -33.905 1.00 92.38 290 MET A N 1
ATOM 2267 C CA . MET A 1 290 ? 15.057 -5.646 -33.828 1.00 92.38 290 MET A CA 1
ATOM 2268 C C . MET A 1 290 ? 14.613 -5.931 -32.387 1.00 92.38 290 MET A C 1
ATOM 2270 O O . MET A 1 290 ? 13.431 -6.151 -32.141 1.00 92.38 290 MET A O 1
ATOM 2274 N N . LEU A 1 291 ? 15.531 -5.877 -31.422 1.00 81.56 291 LEU A N 1
ATOM 2275 C CA . LEU A 1 291 ? 15.231 -6.016 -29.999 1.00 81.56 291 LEU A CA 1
ATOM 2276 C C . LEU A 1 291 ? 14.232 -4.950 -29.555 1.00 81.56 291 LEU A C 1
ATOM 2278 O O . LEU A 1 291 ? 13.246 -5.312 -28.928 1.00 81.56 291 LEU A O 1
ATOM 2282 N N . GLN A 1 292 ? 14.421 -3.682 -29.946 1.00 72.62 292 GLN A N 1
ATOM 2283 C CA . GLN A 1 292 ? 13.470 -2.597 -29.670 1.00 72.62 292 GLN A CA 1
ATOM 2284 C C . GLN A 1 292 ? 12.057 -2.912 -30.189 1.00 72.62 292 GLN A C 1
ATOM 2286 O O . GLN A 1 292 ? 11.070 -2.613 -29.525 1.00 72.62 292 GLN A O 1
ATOM 2291 N N . LEU A 1 293 ? 11.943 -3.515 -31.369 1.00 77.06 293 LEU A N 1
ATOM 2292 C CA . LEU A 1 293 ? 10.645 -3.845 -31.959 1.00 77.06 293 LEU A CA 1
ATOM 2293 C C . LEU A 1 293 ? 9.986 -5.047 -31.266 1.00 77.06 293 LEU A C 1
ATOM 2295 O O . LEU A 1 293 ? 8.807 -4.981 -30.950 1.00 77.06 293 LEU A O 1
ATOM 2299 N N . LEU A 1 294 ? 10.749 -6.094 -30.924 1.00 72.56 294 LEU A N 1
ATOM 2300 C CA . LEU A 1 294 ? 10.243 -7.217 -30.109 1.00 72.56 294 LEU A CA 1
ATOM 2301 C C . LEU A 1 294 ? 9.801 -6.784 -28.702 1.00 72.56 294 LEU A C 1
ATOM 2303 O O . LEU A 1 294 ? 9.012 -7.462 -28.049 1.00 72.56 294 LEU A O 1
ATOM 2307 N N . VAL A 1 295 ? 10.379 -5.690 -28.219 1.00 58.75 295 VAL A N 1
ATOM 2308 C CA . VAL A 1 295 ? 10.084 -5.038 -26.946 1.00 58.75 295 VAL A CA 1
ATOM 2309 C C . VAL A 1 295 ? 8.729 -4.321 -26.979 1.00 58.75 295 VAL A C 1
ATOM 2311 O O . VAL A 1 295 ? 7.966 -4.444 -26.023 1.00 58.75 295 VAL A O 1
ATOM 2314 N N . LEU A 1 296 ? 8.411 -3.615 -28.070 1.00 51.44 296 LEU A N 1
ATOM 2315 C CA . LEU A 1 296 ? 7.126 -2.925 -28.238 1.00 51.44 296 LEU A CA 1
ATOM 2316 C C . LEU A 1 296 ? 5.942 -3.906 -28.228 1.00 51.44 296 LEU A C 1
ATOM 2318 O O . LEU A 1 296 ? 4.955 -3.635 -27.552 1.00 51.44 296 LEU A O 1
ATOM 2322 N N . ASP A 1 297 ? 6.093 -5.087 -28.836 1.00 54.81 297 ASP A N 1
ATOM 2323 C CA . ASP A 1 297 ? 5.080 -6.159 -28.802 1.00 54.81 297 ASP A CA 1
ATOM 2324 C C . ASP A 1 297 ? 4.709 -6.603 -27.369 1.00 54.81 297 ASP A C 1
ATOM 2326 O O . ASP A 1 297 ? 3.584 -7.034 -27.121 1.00 54.81 297 ASP A O 1
ATOM 2330 N N . LYS A 1 298 ? 5.642 -6.527 -26.405 1.00 56.56 298 LYS A N 1
ATOM 2331 C CA . LYS A 1 298 ? 5.366 -6.854 -24.991 1.00 56.56 298 LYS A CA 1
ATOM 2332 C C . LYS A 1 298 ? 4.701 -5.702 -24.242 1.00 56.56 298 LYS A C 1
ATOM 2334 O O . LYS A 1 298 ? 3.832 -5.953 -23.411 1.00 56.56 298 LYS A O 1
ATOM 2339 N N . ALA A 1 299 ? 5.103 -4.466 -24.533 1.00 53.41 299 ALA A N 1
ATOM 2340 C CA . ALA A 1 299 ? 4.521 -3.270 -23.929 1.00 53.41 299 ALA A CA 1
ATOM 2341 C C . ALA A 1 299 ? 3.045 -3.087 -24.327 1.00 53.41 299 ALA A C 1
ATOM 2343 O O . ALA A 1 299 ? 2.233 -2.719 -23.484 1.00 53.41 299 ALA A O 1
ATOM 2344 N N . GLU A 1 300 ? 2.671 -3.422 -25.569 1.00 56.19 300 GLU A N 1
ATOM 2345 C CA . GLU A 1 300 ? 1.272 -3.386 -26.036 1.00 56.19 300 GLU A CA 1
ATOM 2346 C C . GLU A 1 300 ? 0.343 -4.362 -25.284 1.00 56.19 300 GLU A C 1
ATOM 2348 O O . GLU A 1 300 ? -0.873 -4.178 -25.293 1.00 56.19 300 GLU A O 1
ATOM 2353 N N . GLY A 1 301 ? 0.895 -5.371 -24.599 1.00 65.88 301 GLY A N 1
ATOM 2354 C CA . GLY A 1 301 ? 0.139 -6.298 -23.753 1.00 65.88 301 GLY A CA 1
ATOM 2355 C C . GLY A 1 301 ? -0.062 -5.837 -22.304 1.00 65.88 301 GLY A C 1
ATOM 2356 O O . GLY A 1 301 ? -0.798 -6.494 -21.568 1.00 65.88 301 GLY A O 1
ATOM 2357 N N . MET A 1 302 ? 0.583 -4.748 -21.865 1.00 85.50 302 MET A N 1
ATOM 2358 C CA . MET A 1 302 ? 0.416 -4.225 -20.506 1.00 85.50 302 MET A CA 1
ATOM 2359 C C . MET A 1 302 ? -0.833 -3.342 -20.421 1.00 85.50 302 MET A C 1
ATOM 2361 O O . MET A 1 302 ? -0.949 -2.379 -21.184 1.00 85.50 302 MET A O 1
ATOM 2365 N N . PRO A 1 303 ? -1.750 -3.581 -19.471 1.00 88.69 303 PRO A N 1
ATOM 2366 C CA . PRO A 1 303 ? -2.924 -2.736 -19.351 1.00 88.69 303 PRO A CA 1
ATOM 2367 C C . PRO A 1 303 ? -2.568 -1.321 -18.880 1.00 88.69 303 PRO A C 1
ATOM 2369 O O . PRO A 1 303 ? -1.613 -1.091 -18.131 1.00 88.69 303 PRO A O 1
ATOM 2372 N N . LYS A 1 304 ? -3.381 -0.342 -19.279 1.00 92.44 304 LYS A N 1
ATOM 2373 C CA . LYS A 1 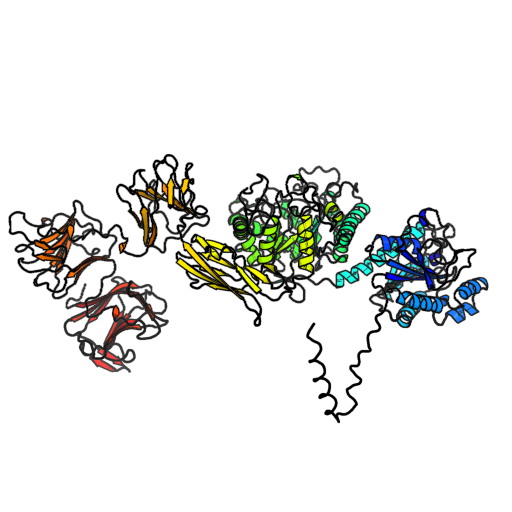304 ? -3.311 1.004 -18.703 1.00 92.44 304 LYS A CA 1
ATOM 2374 C C . LYS A 1 304 ? -3.838 0.964 -17.270 1.00 92.44 304 LYS A C 1
ATOM 2376 O O . LYS A 1 304 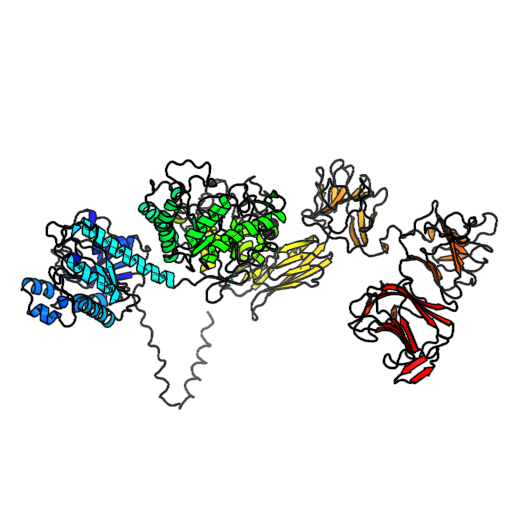? -4.962 0.520 -17.053 1.00 92.44 304 LYS A O 1
ATOM 2381 N N . LEU A 1 305 ? -3.055 1.487 -16.328 1.00 95.50 305 LEU A N 1
ATOM 2382 C CA . LEU A 1 305 ? -3.473 1.612 -14.936 1.00 95.50 305 LEU A CA 1
ATOM 2383 C C . LEU A 1 305 ? -4.078 2.987 -14.644 1.00 95.50 305 LEU A C 1
ATOM 2385 O O . LEU A 1 305 ? -3.714 3.992 -15.262 1.00 95.50 305 LEU A O 1
ATOM 2389 N N . HIS A 1 306 ? -4.998 3.016 -13.688 1.00 96.62 306 HIS A N 1
ATOM 2390 C CA . HIS A 1 306 ? -5.579 4.223 -13.106 1.00 96.62 306 HIS A CA 1
ATOM 2391 C C . HIS A 1 306 ? -6.034 3.945 -11.670 1.00 96.62 306 HIS A C 1
ATOM 2393 O O . HIS A 1 306 ? -6.123 2.788 -11.259 1.00 96.62 306 HIS A O 1
ATOM 2399 N N . ILE A 1 307 ? -6.309 4.995 -10.899 1.00 97.31 307 ILE A N 1
ATOM 2400 C CA . ILE A 1 307 ? -6.832 4.858 -9.536 1.00 97.31 307 ILE A CA 1
ATOM 2401 C C . ILE A 1 307 ? -8.339 5.102 -9.544 1.00 97.31 307 ILE A C 1
ATOM 2403 O O . ILE A 1 307 ? -8.808 6.117 -10.058 1.00 97.31 307 ILE A O 1
ATOM 2407 N N . GLU A 1 308 ? -9.086 4.183 -8.935 1.00 95.81 308 GLU A N 1
ATOM 2408 C CA . GLU A 1 308 ? -10.529 4.287 -8.731 1.00 95.81 308 GLU A CA 1
ATOM 2409 C C . GLU A 1 308 ? -10.881 3.918 -7.283 1.00 95.81 308 GLU A C 1
ATOM 2411 O O . GLU A 1 308 ? -10.720 2.774 -6.842 1.00 95.81 308 GLU A O 1
ATOM 2416 N N . GLY A 1 309 ? -11.376 4.902 -6.528 1.00 94.69 309 GLY A N 1
ATOM 2417 C CA . GLY A 1 309 ? -11.579 4.753 -5.088 1.00 94.69 309 GLY A CA 1
ATOM 2418 C C . GLY A 1 309 ? -10.267 4.392 -4.391 1.00 94.69 309 GLY A C 1
ATOM 2419 O O . GLY A 1 309 ? -9.229 4.991 -4.662 1.00 94.69 309 GLY A O 1
ATOM 2420 N N . ARG A 1 310 ? -10.300 3.373 -3.527 1.00 95.88 310 ARG A N 1
ATOM 2421 C CA . ARG A 1 310 ? -9.105 2.901 -2.815 1.00 95.88 310 ARG A CA 1
ATOM 2422 C C . ARG A 1 310 ? -8.199 1.976 -3.631 1.00 95.88 310 ARG A C 1
ATOM 2424 O O . ARG A 1 310 ? -7.220 1.493 -3.078 1.00 95.88 310 ARG A O 1
ATOM 2431 N N . TYR A 1 311 ? -8.513 1.690 -4.895 1.00 97.94 311 TYR A N 1
ATOM 2432 C CA . TYR A 1 311 ? -7.833 0.653 -5.672 1.00 97.94 311 TYR A CA 1
ATOM 2433 C C . TYR A 1 311 ? -7.070 1.223 -6.863 1.00 97.94 311 TYR A C 1
ATOM 2435 O O . TYR A 1 311 ? -7.527 2.144 -7.538 1.00 97.94 311 TYR A O 1
ATOM 2443 N N . LEU A 1 312 ? -5.930 0.605 -7.153 1.00 97.75 312 LEU A N 1
ATOM 2444 C CA . LEU A 1 312 ? -5.288 0.675 -8.456 1.00 97.75 312 LEU A CA 1
ATOM 2445 C C . LEU A 1 312 ? -5.974 -0.349 -9.371 1.00 97.75 312 LEU A C 1
ATOM 2447 O O . LEU A 1 312 ? -6.184 -1.493 -8.964 1.00 97.75 312 LEU A O 1
ATOM 2451 N N . LYS A 1 313 ? -6.368 0.065 -10.576 1.00 96.62 313 LYS A N 1
ATOM 2452 C CA . LYS A 1 313 ? -7.124 -0.766 -11.517 1.00 96.62 313 LYS A CA 1
ATOM 2453 C C . LYS A 1 313 ? -6.562 -0.734 -12.926 1.00 96.62 313 LYS A C 1
ATOM 2455 O O . LYS A 1 313 ? -6.044 0.290 -13.378 1.00 96.62 313 LYS A O 1
ATOM 2460 N N . ASP A 1 314 ? -6.727 -1.845 -13.633 1.00 93.50 314 ASP A N 1
ATOM 2461 C CA . ASP A 1 314 ? -6.478 -1.930 -15.068 1.00 93.50 314 ASP A CA 1
ATOM 2462 C C . ASP A 1 314 ? -7.626 -1.332 -15.904 1.00 93.50 314 ASP A C 1
ATOM 2464 O O . ASP A 1 314 ? -8.646 -0.879 -15.381 1.00 93.50 314 ASP A O 1
ATOM 2468 N N . SER A 1 315 ? -7.467 -1.316 -17.229 1.00 88.69 315 SER A N 1
ATOM 2469 C CA . SER A 1 315 ? -8.471 -0.793 -18.164 1.00 88.69 315 SER A CA 1
ATOM 2470 C C . SER A 1 315 ? -9.768 -1.608 -18.234 1.00 88.69 315 SER A C 1
ATOM 2472 O O . SER A 1 315 ? -10.744 -1.127 -18.807 1.00 88.69 315 SER A O 1
ATOM 2474 N N . GLU A 1 316 ? -9.788 -2.823 -17.685 1.00 88.88 316 GLU A N 1
ATOM 2475 C CA . GLU A 1 316 ? -10.968 -3.694 -17.610 1.00 88.88 316 GLU A CA 1
ATOM 2476 C C . GLU A 1 316 ? -11.696 -3.567 -16.258 1.00 88.88 316 GLU A C 1
ATOM 2478 O O . GLU A 1 316 ? -12.798 -4.088 -16.090 1.00 88.88 316 GLU A O 1
ATOM 2483 N N . GLY A 1 317 ? -11.120 -2.818 -15.311 1.00 90.94 317 GLY A N 1
ATOM 2484 C CA . GLY A 1 317 ? -11.664 -2.589 -13.977 1.00 90.94 317 GLY A CA 1
ATOM 2485 C C . GLY A 1 317 ? -11.217 -3.615 -12.934 1.00 90.94 317 GLY A C 1
ATOM 2486 O O . GLY A 1 317 ? -11.736 -3.581 -11.812 1.00 90.94 317 GLY A O 1
ATOM 2487 N N . ASN A 1 318 ? -10.267 -4.497 -13.261 1.00 91.69 318 ASN A N 1
ATOM 2488 C CA . ASN A 1 318 ? -9.694 -5.443 -12.306 1.00 91.69 318 ASN A CA 1
ATOM 2489 C C . ASN A 1 318 ? -8.773 -4.706 -11.327 1.00 91.69 318 ASN A C 1
ATOM 2491 O O . ASN A 1 318 ? -8.062 -3.780 -11.715 1.00 91.69 318 ASN A O 1
ATOM 2495 N N . ILE A 1 319 ? -8.771 -5.128 -10.060 1.00 93.75 319 ILE A N 1
ATOM 2496 C CA . ILE A 1 319 ? -7.853 -4.604 -9.038 1.00 93.75 319 ILE A CA 1
ATOM 2497 C C . ILE A 1 319 ? -6.445 -5.130 -9.318 1.00 93.75 319 ILE A C 1
ATOM 2499 O O . ILE A 1 319 ? -6.258 -6.325 -9.543 1.00 93.75 319 ILE A O 1
ATOM 2503 N N . VAL A 1 320 ? -5.461 -4.237 -9.260 1.00 93.75 320 VAL A N 1
ATOM 2504 C CA . VAL A 1 320 ? -4.049 -4.534 -9.498 1.00 93.75 320 VAL A CA 1
ATOM 2505 C C . VAL A 1 320 ? -3.240 -4.143 -8.265 1.00 93.75 320 VAL A C 1
ATOM 2507 O O . VAL A 1 320 ? -3.270 -2.989 -7.852 1.00 93.75 320 VAL A O 1
ATOM 2510 N N . ASN A 1 321 ? -2.482 -5.089 -7.713 1.00 95.56 321 ASN A N 1
ATOM 2511 C CA . ASN A 1 321 ? -1.446 -4.830 -6.712 1.00 95.56 321 ASN A CA 1
ATOM 2512 C C . ASN A 1 321 ? -0.106 -5.244 -7.319 1.00 95.56 321 ASN A C 1
ATOM 2514 O O . ASN A 1 321 ? 0.061 -6.404 -7.694 1.00 95.56 321 ASN A O 1
ATOM 2518 N N . LEU A 1 322 ? 0.802 -4.281 -7.462 1.00 96.88 322 LEU A N 1
ATOM 2519 C CA . LEU A 1 322 ? 2.072 -4.463 -8.153 1.00 96.88 322 LEU A CA 1
ATOM 2520 C C . LEU A 1 322 ? 3.154 -4.988 -7.210 1.00 96.88 322 LEU A C 1
ATOM 2522 O O . LEU A 1 322 ? 3.231 -4.554 -6.057 1.00 96.88 322 LEU A O 1
ATOM 2526 N N . HIS A 1 323 ? 4.027 -5.847 -7.734 1.00 97.25 323 HIS A N 1
ATOM 2527 C CA . HIS A 1 323 ? 5.143 -6.440 -7.003 1.00 97.25 323 HIS A CA 1
ATOM 2528 C C . HIS A 1 323 ? 6.476 -6.167 -7.711 1.00 97.25 323 HIS A C 1
ATOM 2530 O O . HIS A 1 323 ? 6.575 -6.219 -8.938 1.00 97.25 323 HIS A O 1
ATOM 2536 N N . GLY A 1 324 ? 7.511 -5.770 -6.970 1.00 97.38 324 GLY A N 1
ATOM 2537 C CA . GLY A 1 324 ? 8.663 -5.136 -7.612 1.00 97.38 324 GLY A CA 1
ATOM 2538 C C . GLY A 1 324 ? 9.967 -5.140 -6.837 1.00 97.38 324 GLY A C 1
ATOM 2539 O O . GLY A 1 324 ? 10.128 -5.791 -5.806 1.00 97.38 324 GLY A O 1
ATOM 2540 N N . PHE A 1 325 ? 10.915 -4.365 -7.354 1.00 98.00 325 PHE A N 1
ATOM 2541 C CA . PHE A 1 325 ? 12.228 -4.119 -6.759 1.00 98.00 325 PHE A CA 1
ATOM 2542 C C . PHE A 1 325 ? 12.684 -2.685 -7.066 1.00 98.00 325 PHE A C 1
ATOM 2544 O O . PHE A 1 325 ? 12.086 -1.989 -7.893 1.00 98.00 325 PHE A O 1
ATOM 2551 N N . ALA A 1 326 ? 13.745 -2.221 -6.408 1.00 97.31 326 ALA A N 1
ATOM 2552 C CA . ALA A 1 326 ? 14.306 -0.888 -6.632 1.00 97.31 326 ALA A CA 1
ATOM 2553 C C . ALA A 1 326 ? 15.633 -0.936 -7.403 1.00 97.31 326 ALA A C 1
ATOM 2555 O O . ALA A 1 326 ? 16.417 -1.866 -7.242 1.00 97.31 326 ALA A O 1
ATOM 2556 N N . GLN A 1 327 ? 15.917 0.088 -8.213 1.00 96.12 327 GLN A N 1
ATOM 2557 C CA . GLN A 1 327 ? 17.227 0.297 -8.839 1.00 96.12 327 GLN A CA 1
ATOM 2558 C C . GLN A 1 327 ? 17.692 1.744 -8.714 1.00 96.12 327 GLN A C 1
ATOM 2560 O O . GLN A 1 327 ? 16.957 2.687 -9.027 1.00 96.12 327 GLN A O 1
ATOM 2565 N N . THR A 1 328 ? 18.965 1.886 -8.343 1.00 95.94 328 THR A N 1
ATOM 2566 C CA . THR A 1 328 ? 19.670 3.163 -8.259 1.00 95.94 328 THR A CA 1
ATOM 2567 C C . THR A 1 328 ? 20.849 3.178 -9.224 1.00 95.94 328 THR A C 1
ATOM 2569 O O . THR A 1 328 ? 21.723 2.312 -9.201 1.00 95.94 328 THR A O 1
ATOM 2572 N N . TYR A 1 329 ? 20.902 4.194 -10.080 1.00 95.69 329 TYR A N 1
ATOM 2573 C CA . TYR A 1 329 ? 21.829 4.237 -11.209 1.00 95.69 329 TYR A CA 1
ATOM 2574 C C . TYR A 1 329 ? 23.109 4.988 -10.864 1.00 95.69 329 TYR A C 1
ATOM 2576 O O . TYR A 1 329 ? 23.472 5.911 -11.572 1.00 95.69 329 TYR A O 1
ATOM 2584 N N . SER A 1 330 ? 23.838 4.617 -9.815 1.00 94.62 330 SER A N 1
ATOM 2585 C CA . SER A 1 330 ? 25.142 5.235 -9.523 1.00 94.62 330 SER A CA 1
ATOM 2586 C C . SER A 1 330 ? 26.245 4.186 -9.392 1.00 94.62 330 SER A C 1
ATOM 2588 O O . SER A 1 330 ? 25.940 3.020 -9.129 1.00 94.62 330 SER A O 1
ATOM 2590 N N . PRO A 1 331 ? 27.531 4.544 -9.580 1.00 94.19 331 PRO A N 1
ATOM 2591 C CA . PRO A 1 331 ? 28.633 3.601 -9.396 1.00 94.19 331 PRO A CA 1
ATOM 2592 C C . PRO A 1 331 ? 28.660 2.970 -8.002 1.00 94.19 331 PRO A C 1
ATOM 2594 O O . PRO A 1 331 ? 29.028 1.808 -7.873 1.00 94.19 331 PRO A O 1
ATOM 2597 N N . TYR A 1 332 ? 28.246 3.712 -6.969 1.00 91.88 332 TYR A N 1
ATOM 2598 C CA . TYR A 1 332 ? 28.216 3.226 -5.590 1.00 91.88 332 TYR A CA 1
ATOM 2599 C C . TYR A 1 332 ? 27.246 2.047 -5.429 1.00 91.88 332 TYR A C 1
ATOM 2601 O O . TYR A 1 332 ? 27.653 0.979 -4.979 1.00 91.88 332 TYR A O 1
ATOM 2609 N N . PHE A 1 333 ? 26.001 2.204 -5.888 1.00 92.38 333 PHE A N 1
ATOM 2610 C CA . PHE A 1 333 ? 24.989 1.142 -5.826 1.00 92.38 333 PHE A CA 1
ATOM 2611 C C . PHE A 1 333 ? 25.198 0.034 -6.872 1.00 92.38 333 PHE A C 1
ATOM 2613 O O . PHE A 1 333 ? 24.686 -1.070 -6.713 1.00 92.38 333 PHE A O 1
ATOM 2620 N N . ASN A 1 334 ? 25.987 0.300 -7.917 1.00 94.69 334 ASN A N 1
ATOM 2621 C CA . ASN A 1 334 ? 26.293 -0.645 -8.994 1.00 94.69 334 ASN A CA 1
ATOM 2622 C C . ASN A 1 334 ? 27.664 -1.314 -8.846 1.00 94.69 334 ASN A C 1
ATOM 2624 O O . ASN A 1 334 ? 28.313 -1.608 -9.851 1.00 94.69 334 ASN A O 1
ATOM 2628 N N . GLU A 1 335 ? 28.128 -1.511 -7.608 1.00 93.44 335 GLU A N 1
ATOM 2629 C CA . GLU A 1 335 ? 29.363 -2.247 -7.280 1.00 93.44 335 GLU A CA 1
ATOM 2630 C C . GLU A 1 335 ? 30.609 -1.728 -8.021 1.00 93.44 335 GLU A C 1
ATOM 2632 O O . GLU A 1 335 ? 31.556 -2.461 -8.295 1.00 93.44 335 GLU A O 1
ATOM 2637 N N . SER A 1 336 ? 30.620 -0.437 -8.366 1.00 94.62 336 SER A N 1
ATOM 2638 C CA . SER A 1 336 ? 31.672 0.213 -9.157 1.00 94.62 336 SER A CA 1
ATOM 2639 C C . SER A 1 336 ? 31.950 -0.448 -10.518 1.00 94.62 336 SER A C 1
ATOM 2641 O O . SER A 1 336 ? 33.039 -0.297 -11.071 1.00 94.62 336 SER A O 1
ATOM 2643 N N . MET A 1 337 ? 30.961 -1.136 -11.100 1.00 88.81 337 MET A N 1
ATOM 2644 C CA . MET A 1 337 ? 31.076 -1.802 -12.408 1.00 88.81 337 MET A CA 1
ATOM 2645 C C . MET A 1 337 ? 31.232 -0.827 -13.584 1.00 88.81 337 MET A C 1
ATOM 2647 O O . MET A 1 337 ? 31.575 -1.227 -14.697 1.00 88.81 337 MET A O 1
ATOM 2651 N N . TRP A 1 338 ? 30.981 0.457 -13.344 1.00 92.19 338 TRP A N 1
ATOM 2652 C CA . TRP A 1 338 ? 31.152 1.554 -14.286 1.00 92.19 338 TRP A CA 1
ATOM 2653 C C . TRP A 1 338 ? 31.458 2.853 -13.527 1.00 92.19 338 TRP A C 1
ATOM 2655 O O . TRP A 1 338 ? 31.294 2.930 -12.310 1.00 92.19 338 TRP A O 1
ATOM 2665 N N . SER A 1 339 ? 31.953 3.878 -14.223 1.00 90.81 339 SER A N 1
ATOM 2666 C CA . SER A 1 339 ? 32.327 5.160 -13.609 1.00 90.81 339 SER A CA 1
ATOM 2667 C C . SER A 1 339 ? 32.312 6.304 -14.629 1.00 90.81 339 SER A C 1
ATOM 2669 O O . SER A 1 339 ? 31.966 6.099 -15.789 1.00 90.81 339 SER A O 1
ATOM 2671 N N . ASN A 1 340 ? 32.686 7.513 -14.193 1.00 92.19 340 ASN A N 1
ATOM 2672 C CA . ASN A 1 340 ? 32.887 8.691 -15.046 1.00 92.19 340 ASN A CA 1
ATOM 2673 C C . ASN A 1 340 ? 31.707 9.018 -15.984 1.00 92.19 340 ASN A C 1
ATOM 2675 O O . ASN A 1 340 ? 31.913 9.395 -17.136 1.00 92.19 340 ASN A O 1
ATOM 2679 N N . TYR A 1 341 ? 30.473 8.880 -15.488 1.00 94.19 341 TYR A N 1
ATOM 2680 C CA . TYR A 1 341 ? 29.254 9.153 -16.258 1.00 94.19 341 TYR A CA 1
ATOM 2681 C C . TYR A 1 341 ? 29.138 8.338 -17.563 1.00 94.19 341 TYR A C 1
ATOM 2683 O O . TYR A 1 341 ? 28.525 8.807 -18.522 1.00 94.19 341 TYR A O 1
ATOM 2691 N N . ASP A 1 342 ? 29.724 7.134 -17.611 1.00 90.44 342 ASP A N 1
ATOM 2692 C CA . ASP A 1 342 ? 29.584 6.202 -18.736 1.00 90.44 342 ASP A CA 1
ATOM 2693 C C . ASP A 1 342 ? 28.148 5.660 -18.803 1.00 90.44 342 ASP A C 1
ATOM 2695 O O . ASP A 1 342 ? 27.762 4.727 -18.090 1.00 90.44 342 ASP A O 1
ATOM 2699 N N . VAL A 1 343 ? 27.347 6.295 -19.661 1.00 86.88 343 VAL A N 1
ATOM 2700 C CA . VAL A 1 343 ? 25.936 5.968 -19.889 1.00 86.88 343 VAL A CA 1
ATOM 2701 C C . VAL A 1 343 ? 25.777 4.538 -20.397 1.00 86.88 343 VAL A C 1
ATOM 2703 O O . VAL A 1 343 ? 24.954 3.793 -19.868 1.00 86.88 343 VAL A O 1
ATOM 2706 N N . ASP A 1 344 ? 26.577 4.120 -21.378 1.00 75.12 344 ASP A N 1
ATOM 2707 C CA . ASP A 1 344 ? 26.406 2.806 -21.992 1.00 75.12 344 ASP A CA 1
ATOM 2708 C C . ASP A 1 344 ? 26.770 1.688 -21.014 1.00 75.12 344 ASP A C 1
ATOM 2710 O O . ASP A 1 344 ? 26.104 0.653 -20.977 1.00 75.12 344 ASP A O 1
ATOM 2714 N N . ALA A 1 345 ? 27.817 1.870 -20.206 1.00 70.06 345 ALA A N 1
ATOM 2715 C CA . ALA A 1 345 ? 28.172 0.906 -19.171 1.00 70.06 345 ALA A CA 1
ATOM 2716 C C . ALA A 1 345 ? 27.114 0.841 -18.061 1.00 70.06 345 ALA A C 1
ATOM 2718 O O . ALA A 1 345 ? 26.750 -0.263 -17.650 1.00 70.06 345 ALA A O 1
ATOM 2719 N N . CYS A 1 346 ? 26.567 1.989 -17.642 1.00 91.38 346 CYS A N 1
ATOM 2720 C CA . CYS A 1 346 ? 25.450 2.049 -16.699 1.00 91.38 346 CYS A CA 1
ATOM 2721 C C . CYS A 1 346 ? 24.229 1.274 -17.217 1.00 91.38 346 CYS A C 1
ATOM 2723 O O . CYS A 1 346 ? 23.709 0.400 -16.514 1.00 91.38 346 CYS A O 1
ATOM 2725 N N . LEU A 1 347 ? 23.800 1.551 -18.455 1.00 81.44 347 LEU A N 1
ATOM 2726 C CA . LEU A 1 347 ? 22.652 0.892 -19.075 1.00 81.44 347 LEU A CA 1
ATOM 2727 C C . LEU A 1 347 ? 22.902 -0.609 -19.249 1.00 81.44 347 LEU A C 1
ATOM 2729 O O . LEU A 1 347 ? 22.088 -1.408 -18.792 1.00 81.44 347 LEU A O 1
ATOM 2733 N N . ARG A 1 348 ? 24.045 -1.015 -19.825 1.00 79.62 348 ARG A N 1
ATOM 2734 C CA . ARG A 1 348 ? 24.389 -2.440 -19.996 1.00 79.62 348 ARG A CA 1
ATOM 2735 C C . ARG A 1 348 ? 24.347 -3.201 -18.674 1.00 79.62 348 ARG A C 1
ATOM 2737 O O . ARG A 1 348 ? 23.813 -4.308 -18.635 1.00 79.62 348 ARG A O 1
ATOM 2744 N N . TYR A 1 349 ? 24.899 -2.616 -17.611 1.00 84.50 349 TYR A N 1
ATOM 2745 C CA . TYR A 1 349 ? 24.929 -3.243 -16.294 1.00 84.50 349 TYR A CA 1
ATOM 2746 C C . TYR A 1 349 ? 23.519 -3.429 -15.726 1.00 84.50 349 TYR A C 1
ATOM 2748 O O . TYR A 1 349 ? 23.097 -4.557 -15.471 1.00 84.50 349 TYR A O 1
ATOM 2756 N N . ASN A 1 350 ? 22.756 -2.340 -15.605 1.00 94.00 350 ASN A N 1
ATOM 2757 C CA . ASN A 1 350 ? 21.442 -2.360 -14.961 1.00 94.00 350 ASN A CA 1
ATOM 2758 C C . ASN A 1 350 ? 20.406 -3.163 -15.760 1.00 94.00 350 ASN A C 1
ATOM 2760 O O . ASN A 1 350 ? 19.661 -3.954 -15.181 1.00 94.00 350 ASN A O 1
ATOM 2764 N N . GLN A 1 351 ? 20.413 -3.058 -17.093 1.00 84.88 351 GLN A N 1
ATOM 2765 C CA . GLN A 1 351 ? 19.590 -3.903 -17.965 1.00 84.88 351 GLN A CA 1
ATOM 2766 C C . GLN A 1 351 ? 19.996 -5.382 -17.873 1.00 84.88 351 GLN A C 1
ATOM 2768 O O . GLN A 1 351 ? 19.144 -6.272 -17.961 1.00 84.88 351 GLN A O 1
ATOM 2773 N N . GLY A 1 352 ? 21.292 -5.656 -17.689 1.00 77.75 352 GLY A N 1
ATOM 2774 C CA . GLY A 1 352 ? 21.833 -6.984 -17.413 1.00 77.75 352 GLY A CA 1
ATOM 2775 C C . GLY A 1 352 ? 21.291 -7.582 -16.115 1.00 77.75 352 GLY A C 1
ATOM 2776 O O . GLY A 1 352 ? 20.883 -8.741 -16.116 1.00 77.75 352 GLY A O 1
ATOM 2777 N N . LEU A 1 353 ? 21.206 -6.798 -15.036 1.00 90.12 353 LEU A N 1
ATOM 2778 C CA . LEU A 1 353 ? 20.608 -7.251 -13.774 1.00 90.12 353 LEU A CA 1
ATOM 2779 C C . LEU A 1 353 ? 19.151 -7.677 -13.961 1.00 90.12 353 LEU A C 1
ATOM 2781 O O . LEU A 1 353 ? 18.797 -8.790 -13.586 1.00 90.12 353 LEU A O 1
ATOM 2785 N N . VAL A 1 354 ? 18.344 -6.858 -14.641 1.00 86.69 354 VAL A N 1
ATOM 2786 C CA . VAL A 1 354 ? 16.947 -7.201 -14.952 1.00 86.69 354 VAL A CA 1
ATOM 2787 C C . VAL A 1 354 ? 16.851 -8.499 -15.758 1.00 86.69 354 VAL A C 1
ATOM 2789 O O . VAL A 1 354 ? 16.033 -9.356 -15.438 1.00 86.69 354 VAL A O 1
ATOM 2792 N N . ARG A 1 355 ? 17.703 -8.700 -16.780 1.00 81.50 355 ARG A N 1
ATOM 2793 C CA . ARG A 1 355 ? 17.717 -9.965 -17.547 1.00 81.50 355 ARG A CA 1
ATOM 2794 C C . ARG A 1 355 ? 17.973 -11.164 -16.651 1.00 81.50 355 ARG A C 1
ATOM 2796 O O . ARG A 1 355 ? 17.290 -12.172 -16.794 1.00 81.50 355 ARG A O 1
ATOM 2803 N N . ARG A 1 356 ? 18.959 -11.058 -15.761 1.00 82.19 356 ARG A N 1
ATOM 2804 C CA . ARG A 1 356 ? 19.348 -12.150 -14.866 1.00 82.19 356 ARG A CA 1
ATOM 2805 C C . ARG A 1 356 ? 18.269 -12.451 -13.828 1.00 82.19 356 ARG A C 1
ATOM 2807 O O . ARG A 1 356 ? 17.995 -13.620 -13.607 1.00 82.19 356 ARG A O 1
ATOM 2814 N N . MET A 1 357 ? 17.591 -11.436 -13.286 1.00 88.56 357 MET A N 1
ATOM 2815 C CA . MET A 1 357 ? 16.431 -11.641 -12.406 1.00 88.56 357 MET A CA 1
ATOM 2816 C C . MET A 1 357 ? 15.302 -12.393 -13.118 1.00 88.56 357 MET A C 1
ATOM 2818 O O . MET A 1 357 ? 14.812 -13.401 -12.616 1.00 88.56 357 MET A O 1
ATOM 2822 N N . LEU A 1 358 ? 14.924 -11.951 -14.321 1.00 80.50 358 LEU A N 1
ATOM 2823 C CA . LEU A 1 358 ? 13.889 -12.628 -15.109 1.00 80.50 358 LEU A CA 1
ATOM 2824 C C . LEU A 1 358 ? 14.312 -14.059 -15.482 1.00 80.50 358 LEU A C 1
ATOM 2826 O O . LEU A 1 358 ? 13.489 -14.967 -15.468 1.00 80.50 358 LEU A O 1
ATOM 2830 N N . ALA A 1 359 ? 15.598 -14.285 -15.772 1.00 72.38 359 ALA A N 1
ATOM 2831 C CA . ALA A 1 359 ? 16.141 -15.618 -16.040 1.00 72.38 359 ALA A CA 1
ATOM 2832 C C . ALA A 1 359 ? 16.165 -16.521 -14.792 1.00 72.38 359 ALA A C 1
ATOM 2834 O O . ALA A 1 359 ? 15.978 -17.729 -14.917 1.00 72.38 359 ALA A O 1
ATOM 2835 N N . ALA A 1 360 ? 16.344 -15.946 -13.600 1.00 79.75 360 ALA A N 1
ATOM 2836 C CA . ALA A 1 360 ? 16.175 -16.634 -12.319 1.00 79.75 360 ALA A CA 1
ATOM 2837 C C . ALA A 1 360 ? 14.695 -16.934 -11.995 1.00 79.75 360 ALA A C 1
ATOM 2839 O O . ALA A 1 360 ? 14.395 -17.644 -11.037 1.00 79.75 360 ALA A O 1
ATOM 2840 N N . GLY A 1 361 ? 13.766 -16.429 -12.812 1.00 80.75 361 GLY A N 1
ATOM 2841 C CA . GLY A 1 361 ? 12.337 -16.697 -12.717 1.00 80.75 361 GLY A CA 1
ATOM 2842 C C . GLY A 1 361 ? 11.569 -15.714 -11.841 1.00 80.75 361 GLY A C 1
ATOM 2843 O O . GLY A 1 361 ? 10.434 -16.010 -11.501 1.00 80.75 361 GLY A O 1
ATOM 2844 N N . TRP A 1 362 ? 12.146 -14.571 -11.455 1.00 90.69 362 TRP A N 1
ATOM 2845 C CA . TRP A 1 362 ? 11.406 -13.547 -10.710 1.00 90.69 362 TRP A CA 1
ATOM 2846 C C . TRP A 1 362 ? 10.206 -13.031 -11.524 1.00 90.69 362 TRP A C 1
ATOM 2848 O O . TRP A 1 362 ? 10.377 -12.568 -12.651 1.00 90.69 362 TRP A O 1
ATOM 2858 N N . GLU A 1 363 ? 9.012 -13.062 -10.929 1.00 87.06 363 GLU A N 1
ATOM 2859 C CA . GLU A 1 363 ? 7.766 -12.528 -11.503 1.00 87.06 363 GLU A CA 1
ATOM 2860 C C . GLU A 1 363 ? 7.524 -11.106 -10.975 1.00 87.06 363 GLU A C 1
ATOM 2862 O O . GLU A 1 363 ? 6.687 -10.882 -10.109 1.00 87.06 363 GLU A O 1
ATOM 2867 N N . MET A 1 364 ? 8.336 -10.159 -11.448 1.00 91.38 364 MET A N 1
ATOM 2868 C CA . MET A 1 364 ? 8.279 -8.744 -11.064 1.00 91.38 364 MET A CA 1
ATOM 2869 C C . MET A 1 364 ? 7.497 -7.945 -12.105 1.00 91.38 364 MET A C 1
ATOM 2871 O O . MET A 1 364 ? 7.746 -8.077 -13.305 1.00 91.38 364 MET A O 1
ATOM 2875 N N . ASP A 1 365 ? 6.613 -7.069 -11.650 1.00 92.56 365 ASP A N 1
ATOM 2876 C CA . ASP A 1 365 ? 5.710 -6.271 -12.476 1.00 92.56 365 ASP A CA 1
ATOM 2877 C C . ASP A 1 365 ? 5.869 -4.758 -12.261 1.00 92.56 365 ASP A C 1
ATOM 2879 O O . ASP A 1 365 ? 5.299 -3.976 -13.023 1.00 92.56 365 ASP A O 1
ATOM 2883 N N . PHE A 1 366 ? 6.731 -4.301 -11.342 1.00 97.44 366 PHE A N 1
ATOM 2884 C CA . PHE A 1 366 ? 7.223 -2.919 -11.368 1.00 97.44 366 PHE A CA 1
ATOM 2885 C C . PHE A 1 366 ? 8.669 -2.726 -10.883 1.00 97.44 366 PHE A C 1
ATOM 2887 O O . PHE A 1 366 ? 9.241 -3.552 -10.173 1.00 97.44 366 PHE A O 1
ATOM 2894 N N . ILE A 1 367 ? 9.248 -1.581 -11.256 1.00 98.12 367 ILE A N 1
ATOM 2895 C CA . ILE A 1 367 ? 10.544 -1.095 -10.779 1.00 98.12 367 ILE A CA 1
ATOM 2896 C C . ILE A 1 367 ? 10.414 0.296 -10.154 1.00 98.12 367 ILE A C 1
ATOM 2898 O O . ILE A 1 367 ? 9.847 1.213 -10.756 1.00 98.12 367 ILE A O 1
ATOM 2902 N N . ARG A 1 368 ? 10.996 0.483 -8.967 1.00 98.56 368 ARG A N 1
ATOM 2903 C CA . ARG A 1 368 ? 11.249 1.813 -8.400 1.00 98.56 368 ARG A CA 1
ATOM 2904 C C . ARG A 1 368 ? 12.584 2.341 -8.920 1.00 98.56 368 ARG A C 1
ATOM 2906 O O . ARG A 1 368 ? 13.643 1.796 -8.617 1.00 98.56 368 ARG A O 1
ATOM 2913 N N . LEU A 1 369 ? 12.528 3.390 -9.732 1.00 98.31 369 LEU A N 1
ATOM 2914 C CA . LEU A 1 369 ? 13.651 3.978 -10.456 1.00 98.31 369 LEU A CA 1
ATOM 2915 C C . LEU A 1 369 ? 14.119 5.249 -9.732 1.00 98.31 369 LEU A C 1
ATOM 2917 O O . LEU A 1 369 ? 13.444 6.279 -9.775 1.00 98.31 369 LEU A O 1
ATOM 2921 N N . HIS A 1 370 ? 15.290 5.190 -9.088 1.00 97.50 370 HIS A N 1
ATOM 2922 C CA . HIS A 1 370 ? 15.904 6.355 -8.444 1.00 97.50 370 HIS A CA 1
ATOM 2923 C C . HIS A 1 370 ? 16.709 7.190 -9.437 1.00 97.50 370 HIS A C 1
ATOM 2925 O O . HIS A 1 370 ? 17.734 6.741 -9.956 1.00 97.50 370 HIS A O 1
ATOM 2931 N N . MET A 1 371 ? 16.268 8.431 -9.666 1.00 97.81 371 MET A N 1
ATOM 2932 C CA . MET A 1 371 ? 16.989 9.405 -10.486 1.00 97.81 371 MET A CA 1
ATOM 2933 C C . MET A 1 371 ? 18.188 10.011 -9.738 1.00 97.81 371 MET A C 1
ATOM 2935 O O . MET A 1 371 ? 18.212 11.202 -9.466 1.00 97.81 371 MET A O 1
ATOM 2939 N N . ASP A 1 372 ? 19.163 9.172 -9.388 1.00 96.38 372 ASP A N 1
ATOM 2940 C CA . ASP A 1 372 ? 20.246 9.461 -8.436 1.00 96.38 372 ASP A CA 1
ATOM 2941 C C . ASP A 1 372 ? 20.993 10.799 -8.670 1.00 96.38 372 ASP A C 1
ATOM 2943 O O . ASP A 1 372 ? 21.367 11.092 -9.820 1.00 96.38 372 ASP A O 1
ATOM 2947 N N . PRO A 1 373 ? 21.290 11.579 -7.600 1.00 95.81 373 PRO A N 1
ATOM 2948 C CA . PRO A 1 373 ? 22.008 12.852 -7.684 1.00 95.81 373 PRO A CA 1
ATOM 2949 C C . PRO A 1 373 ? 23.366 12.791 -8.376 1.00 95.81 373 PRO A C 1
ATOM 2951 O O . PRO A 1 373 ? 23.829 13.821 -8.866 1.00 95.81 373 PRO A O 1
ATOM 2954 N N . TYR A 1 374 ? 24.001 11.614 -8.463 1.00 95.12 374 TYR A N 1
ATOM 2955 C CA . TYR A 1 374 ? 25.208 11.414 -9.261 1.00 95.12 374 TYR A CA 1
ATOM 2956 C C . TYR A 1 374 ? 25.053 12.050 -10.647 1.00 95.12 374 TYR A C 1
ATOM 2958 O O . TYR A 1 374 ? 25.914 12.811 -11.077 1.00 95.12 374 TYR A O 1
ATOM 2966 N N . TRP A 1 375 ? 23.926 11.832 -11.328 1.00 96.88 375 TRP A N 1
ATOM 2967 C CA . TRP A 1 375 ? 23.727 12.335 -12.687 1.00 96.88 375 TRP A CA 1
ATOM 2968 C C . TRP A 1 375 ? 23.420 13.830 -12.757 1.00 96.88 375 TRP A C 1
ATOM 2970 O O . TRP A 1 375 ? 23.899 14.506 -13.672 1.00 96.88 375 TRP A O 1
ATOM 2980 N N . SER A 1 376 ? 22.649 14.360 -11.808 1.00 96.69 376 SER A N 1
ATOM 2981 C CA . SER A 1 376 ? 22.193 15.753 -11.824 1.00 96.69 376 SER A CA 1
ATOM 2982 C C . SER A 1 376 ? 23.174 16.734 -11.191 1.00 96.69 376 SER A C 1
ATOM 2984 O O . SER A 1 376 ? 23.133 17.916 -11.523 1.00 96.69 376 SER A O 1
ATOM 2986 N N . ASN A 1 377 ? 24.065 16.276 -10.311 1.00 96.44 377 ASN A N 1
ATOM 2987 C CA . ASN A 1 377 ? 24.997 17.156 -9.617 1.00 96.44 377 ASN A CA 1
ATOM 2988 C C . ASN A 1 377 ? 26.172 17.578 -10.505 1.00 96.44 377 ASN A C 1
ATOM 2990 O O . ASN A 1 377 ? 26.657 16.828 -11.361 1.00 96.44 377 ASN A O 1
ATOM 2994 N N . THR A 1 378 ? 26.656 18.796 -10.268 1.00 96.31 378 THR A N 1
ATOM 2995 C CA . THR A 1 378 ? 27.848 19.353 -10.914 1.00 96.31 378 THR A CA 1
ATOM 2996 C C . THR A 1 378 ? 29.086 18.525 -10.532 1.00 96.31 378 THR A C 1
ATOM 2998 O O . THR A 1 378 ? 29.401 18.418 -9.343 1.00 96.31 378 THR A O 1
ATOM 3001 N N . PRO A 1 379 ? 29.842 17.951 -11.490 1.00 93.50 379 PRO A N 1
ATOM 3002 C CA . PRO A 1 379 ? 31.030 17.162 -11.175 1.00 93.50 379 PRO A CA 1
ATOM 3003 C C . PRO A 1 379 ? 32.070 17.970 -10.388 1.00 93.50 379 PRO A C 1
ATOM 3005 O O . PRO A 1 379 ? 32.454 19.064 -10.794 1.00 93.50 379 PRO A O 1
ATOM 3008 N N . GLY A 1 380 ? 32.548 17.414 -9.273 1.00 90.50 380 GLY A N 1
ATOM 3009 C CA . GLY A 1 380 ? 33.513 18.074 -8.385 1.00 90.50 380 GLY A CA 1
ATOM 3010 C C . GLY A 1 380 ? 32.890 18.995 -7.329 1.00 90.50 380 GLY A C 1
ATOM 3011 O O . GLY A 1 380 ? 33.606 19.421 -6.425 1.00 90.50 380 GLY A O 1
ATOM 3012 N N . CYS A 1 381 ? 31.582 19.262 -7.395 1.00 94.19 381 CYS A N 1
ATOM 3013 C CA . CYS A 1 381 ? 30.834 19.875 -6.300 1.00 94.19 381 CYS A CA 1
ATOM 3014 C C . CYS A 1 381 ? 30.663 18.863 -5.156 1.00 94.19 381 CYS A C 1
ATOM 3016 O O . CYS A 1 381 ? 30.402 17.685 -5.405 1.00 94.19 381 CYS A O 1
ATOM 3018 N N . GLN A 1 382 ? 30.847 19.301 -3.909 1.00 90.75 382 GLN A N 1
ATOM 3019 C CA . GLN A 1 382 ? 30.756 18.438 -2.730 1.00 90.75 382 GLN A CA 1
ATOM 3020 C C . GLN A 1 382 ? 29.485 18.753 -1.945 1.00 90.75 382 GLN A C 1
ATOM 3022 O O . GLN A 1 382 ? 29.465 19.684 -1.145 1.00 90.75 382 GLN A O 1
ATOM 3027 N N . ALA A 1 383 ? 28.445 17.953 -2.167 1.00 89.38 383 ALA A N 1
ATOM 3028 C CA . ALA A 1 383 ? 27.241 17.959 -1.348 1.00 89.38 383 ALA A CA 1
ATOM 3029 C C . ALA A 1 383 ? 27.539 17.410 0.058 1.00 89.38 383 ALA A C 1
ATOM 3031 O O . ALA A 1 383 ? 28.338 16.485 0.220 1.00 89.38 383 ALA A O 1
ATOM 3032 N N . THR A 1 384 ? 26.890 17.973 1.075 1.00 87.88 384 THR A N 1
ATOM 3033 C CA . THR A 1 384 ? 27.021 17.527 2.475 1.00 87.88 384 THR A CA 1
ATOM 3034 C C . THR A 1 384 ? 26.191 16.277 2.799 1.00 87.88 384 THR A C 1
ATOM 3036 O O . THR A 1 384 ? 26.424 15.640 3.824 1.00 87.88 384 THR A O 1
ATOM 3039 N N . GLY A 1 385 ? 25.279 15.892 1.902 1.00 87.94 385 GLY A N 1
ATOM 3040 C CA . GLY A 1 385 ? 24.414 14.714 1.979 1.00 87.94 385 GLY A CA 1
ATOM 3041 C C . GLY A 1 385 ? 23.492 14.634 0.758 1.00 87.94 385 GLY A C 1
ATOM 3042 O O . GLY A 1 385 ? 23.520 15.521 -0.095 1.00 87.94 385 GLY A O 1
ATOM 3043 N N . GLU A 1 386 ? 22.660 13.593 0.660 1.00 87.19 386 GLU A N 1
ATOM 3044 C CA . GLU A 1 386 ? 21.691 13.461 -0.446 1.00 87.19 386 GLU A CA 1
ATOM 3045 C C . GLU A 1 386 ? 20.564 14.506 -0.409 1.00 87.19 386 GLU A C 1
ATOM 3047 O O . GLU A 1 386 ? 19.903 14.735 -1.419 1.00 87.19 386 GLU A O 1
ATOM 3052 N N . ASN A 1 387 ? 20.353 15.159 0.735 1.00 90.25 387 ASN A N 1
ATOM 3053 C CA . ASN A 1 387 ? 19.379 16.236 0.901 1.00 90.25 387 ASN A CA 1
ATOM 3054 C C . ASN A 1 387 ? 19.890 17.616 0.471 1.00 90.25 387 ASN A C 1
ATOM 3056 O O . ASN A 1 387 ? 19.132 18.586 0.459 1.00 90.25 387 ASN A O 1
ATOM 3060 N N . ASP A 1 388 ? 21.177 17.717 0.147 1.00 93.12 388 ASP A N 1
ATOM 3061 C CA . ASP A 1 388 ? 21.831 18.969 -0.192 1.00 93.12 388 ASP A CA 1
ATOM 3062 C C . ASP A 1 388 ? 21.758 19.243 -1.702 1.00 93.12 388 ASP A C 1
ATOM 3064 O O . ASP A 1 388 ? 22.515 18.701 -2.512 1.00 93.12 388 ASP A O 1
ATOM 3068 N N . ILE A 1 389 ? 20.827 20.118 -2.075 1.00 96.25 389 ILE A N 1
ATOM 3069 C CA . ILE A 1 389 ? 20.496 20.425 -3.471 1.00 96.25 389 ILE A CA 1
ATOM 3070 C C . ILE A 1 389 ? 21.415 21.473 -4.113 1.00 96.25 389 ILE A C 1
ATOM 3072 O O . ILE A 1 389 ? 21.259 21.762 -5.298 1.00 96.25 389 ILE A O 1
ATOM 3076 N N . HIS A 1 390 ? 22.390 22.048 -3.395 1.00 96.12 390 HIS A N 1
ATOM 3077 C CA . HIS A 1 390 ? 23.193 23.156 -3.942 1.00 96.12 390 HIS A CA 1
ATOM 3078 C C . HIS A 1 390 ? 24.057 22.757 -5.151 1.00 96.12 390 HIS A C 1
ATOM 3080 O O . HIS A 1 390 ? 24.459 23.615 -5.937 1.00 96.12 390 HIS A O 1
ATOM 3086 N N . CYS A 1 391 ? 24.364 21.463 -5.293 1.00 96.56 391 CYS A N 1
ATOM 3087 C CA . CYS A 1 391 ? 25.123 20.937 -6.423 1.00 96.56 391 CYS A CA 1
ATOM 3088 C C . CYS A 1 391 ? 24.256 20.615 -7.650 1.00 96.56 391 CYS A C 1
ATOM 3090 O O . CYS A 1 391 ? 24.827 20.304 -8.702 1.00 96.56 391 CYS A O 1
ATOM 3092 N N . PHE A 1 392 ? 22.925 20.653 -7.535 1.00 97.69 392 PHE A N 1
ATOM 3093 C CA . PHE A 1 392 ? 22.005 20.282 -8.608 1.00 97.69 392 PHE A CA 1
ATOM 3094 C C . PHE A 1 392 ? 22.141 21.215 -9.819 1.00 97.69 392 PHE A C 1
ATOM 3096 O O . PHE A 1 392 ? 22.103 22.437 -9.694 1.00 97.69 392 PHE A O 1
ATOM 3103 N N . GLU A 1 393 ? 22.257 20.635 -11.015 1.00 97.81 393 GLU A N 1
ATOM 3104 C CA . GLU A 1 393 ? 22.312 21.369 -12.277 1.00 97.81 393 GLU A CA 1
ATOM 3105 C C . GLU A 1 393 ? 21.205 20.891 -13.229 1.00 97.81 393 GLU A C 1
ATOM 3107 O O . GLU A 1 393 ? 21.239 19.779 -13.763 1.00 97.81 393 GLU A O 1
ATOM 3112 N N . GLU A 1 394 ? 20.238 21.768 -13.510 1.00 98.06 394 GLU A N 1
ATOM 3113 C CA . GLU A 1 394 ? 19.070 21.464 -14.348 1.00 98.06 394 GLU A CA 1
ATOM 3114 C C . GLU A 1 394 ? 19.448 20.920 -15.738 1.00 98.06 394 GLU A C 1
ATOM 3116 O O . GLU A 1 394 ? 18.845 19.964 -16.233 1.00 98.06 394 GLU A O 1
ATOM 3121 N N . ALA A 1 395 ? 20.472 21.501 -16.374 1.00 97.94 395 ALA A N 1
ATOM 3122 C CA . ALA A 1 395 ? 20.933 21.082 -17.696 1.00 97.94 395 ALA A CA 1
ATOM 3123 C C . ALA A 1 395 ? 21.456 19.636 -17.694 1.00 97.94 395 ALA A C 1
ATOM 3125 O O . ALA A 1 395 ? 21.209 18.880 -18.638 1.00 97.94 395 ALA A O 1
ATOM 3126 N N . ARG A 1 396 ? 22.138 19.228 -16.617 1.00 97.75 396 ARG A N 1
ATOM 3127 C CA . ARG A 1 396 ? 22.606 17.849 -16.440 1.00 97.75 396 ARG A CA 1
ATOM 3128 C C . ARG A 1 396 ? 21.457 16.904 -16.149 1.00 97.75 396 ARG A C 1
ATOM 3130 O O . ARG A 1 396 ? 21.408 15.833 -16.751 1.00 97.75 396 ARG A O 1
ATOM 3137 N N . PHE A 1 397 ? 20.526 17.308 -15.287 1.00 98.62 397 PHE A N 1
ATOM 3138 C CA . PHE A 1 397 ? 19.335 16.513 -15.011 1.00 98.62 397 PHE A CA 1
ATOM 3139 C C . PHE A 1 397 ? 18.558 16.215 -16.299 1.00 98.62 397 PHE A C 1
ATOM 3141 O O . PHE A 1 397 ? 18.313 15.050 -16.594 1.00 98.62 397 PHE A O 1
ATOM 3148 N N . LYS A 1 398 ? 18.285 17.228 -17.135 1.00 98.62 398 LYS A N 1
ATOM 3149 C CA . LYS A 1 398 ? 17.646 17.041 -18.453 1.00 98.62 398 LYS A CA 1
ATOM 3150 C C . LYS A 1 398 ? 18.436 16.088 -19.352 1.00 98.62 398 LYS A C 1
ATOM 3152 O O . LYS A 1 398 ? 17.867 15.146 -19.892 1.00 98.62 398 LYS A O 1
ATOM 3157 N N . LYS A 1 399 ? 19.757 16.282 -19.458 1.00 97.88 399 LYS A N 1
ATOM 3158 C CA . LYS A 1 399 ? 20.631 15.414 -20.262 1.00 97.88 399 LYS A CA 1
ATOM 3159 C C . LYS A 1 399 ? 20.525 13.941 -19.850 1.00 97.88 399 LYS A C 1
ATOM 3161 O O . LYS A 1 399 ? 20.433 13.079 -20.717 1.00 97.88 399 LYS A O 1
ATOM 3166 N N . TYR A 1 400 ? 20.583 13.633 -18.556 1.00 98.31 400 TYR A N 1
ATOM 3167 C CA . TYR A 1 400 ? 20.598 12.240 -18.091 1.00 98.31 400 TYR A CA 1
ATOM 3168 C C . TYR A 1 400 ? 19.208 11.652 -17.840 1.00 98.31 400 TYR A C 1
ATOM 3170 O O . TYR A 1 400 ? 19.066 10.430 -17.864 1.00 98.31 400 TYR A O 1
ATOM 3178 N N . LEU A 1 401 ? 18.172 12.488 -17.735 1.00 98.62 401 LEU A N 1
ATOM 3179 C CA . LEU A 1 401 ? 16.794 12.058 -17.950 1.00 98.62 401 LEU A CA 1
ATOM 3180 C C . LEU A 1 401 ? 16.658 11.410 -19.332 1.00 98.62 401 LEU A C 1
ATOM 3182 O O . LEU A 1 401 ? 16.209 10.269 -19.413 1.00 98.62 401 LEU A O 1
ATOM 3186 N N . ASP A 1 402 ? 17.154 12.072 -20.382 1.00 96.06 402 ASP A N 1
ATOM 3187 C CA . ASP A 1 402 ? 17.156 11.550 -21.756 1.00 96.06 402 ASP A CA 1
ATOM 3188 C C . ASP A 1 402 ? 18.092 10.350 -21.966 1.00 96.06 402 ASP A C 1
ATOM 3190 O O . ASP A 1 402 ? 17.767 9.430 -22.715 1.00 96.06 402 ASP A O 1
ATOM 3194 N N . GLN A 1 403 ? 19.277 10.364 -21.349 1.00 94.44 403 GLN A N 1
ATOM 3195 C CA . GLN A 1 403 ? 20.334 9.391 -21.658 1.00 94.44 403 GLN A CA 1
ATOM 3196 C C . GLN A 1 403 ? 20.337 8.149 -20.762 1.00 94.44 403 GLN A C 1
ATOM 3198 O O . GLN A 1 403 ? 20.840 7.114 -21.187 1.00 94.44 403 GLN A O 1
ATOM 3203 N N . VAL A 1 404 ? 19.796 8.222 -19.544 1.00 96.75 404 VAL A N 1
ATOM 3204 C CA . VAL A 1 404 ? 19.852 7.121 -18.565 1.00 96.75 404 VAL A CA 1
ATOM 3205 C C . VAL A 1 404 ? 18.451 6.695 -18.148 1.00 96.75 404 VAL A C 1
ATOM 3207 O O . VAL A 1 404 ? 18.060 5.550 -18.374 1.00 96.75 404 VAL A O 1
ATOM 3210 N N . PHE A 1 405 ? 17.675 7.612 -17.570 1.00 98.56 405 PHE A N 1
ATOM 3211 C CA . PHE A 1 405 ? 16.433 7.247 -16.886 1.00 98.56 405 PHE A CA 1
ATOM 3212 C C . PHE A 1 405 ? 15.305 6.880 -17.853 1.00 98.56 405 PHE A C 1
ATOM 3214 O O . PHE A 1 405 ? 14.629 5.875 -17.641 1.00 98.56 405 PHE A O 1
ATOM 3221 N N . VAL A 1 406 ? 15.129 7.625 -18.949 1.00 97.12 406 VAL A N 1
ATOM 3222 C CA . VAL A 1 406 ? 14.132 7.298 -19.979 1.00 97.12 406 VAL A CA 1
ATOM 3223 C C . VAL A 1 406 ? 14.469 5.991 -20.711 1.00 97.12 406 VAL A C 1
ATOM 3225 O O . VAL A 1 406 ? 13.588 5.133 -20.767 1.00 97.12 406 VAL A O 1
ATOM 3228 N N . PRO A 1 407 ? 15.704 5.754 -21.204 1.00 91.12 407 PRO A N 1
ATOM 3229 C CA . PRO A 1 407 ? 16.065 4.473 -21.815 1.00 91.12 407 PRO A CA 1
ATOM 3230 C C . PRO A 1 407 ? 15.882 3.283 -20.874 1.00 91.12 407 PRO A C 1
ATOM 3232 O O . PRO A 1 407 ? 15.471 2.205 -21.306 1.00 91.12 407 PRO A O 1
ATOM 3235 N N . MET A 1 408 ? 16.155 3.464 -19.581 1.00 95.62 408 MET A N 1
ATOM 3236 C CA . MET A 1 408 ? 15.931 2.411 -18.602 1.00 95.62 408 MET A CA 1
ATOM 3237 C C . MET A 1 408 ? 14.444 2.178 -18.311 1.00 95.62 408 MET A C 1
ATOM 3239 O O . MET A 1 408 ? 14.025 1.027 -18.207 1.00 95.62 408 MET A O 1
ATOM 3243 N N . ALA A 1 409 ? 13.633 3.236 -18.238 1.00 96.31 409 ALA A N 1
ATOM 3244 C CA . ALA A 1 409 ? 12.185 3.111 -18.104 1.00 96.31 409 ALA A CA 1
ATOM 3245 C C . ALA A 1 409 ? 11.571 2.389 -19.315 1.00 96.31 409 ALA A C 1
ATOM 3247 O O . ALA A 1 409 ? 10.819 1.433 -19.143 1.00 96.31 409 ALA A O 1
ATOM 3248 N N . GLU A 1 410 ? 11.950 2.774 -20.540 1.00 88.81 410 GLU A N 1
ATOM 3249 C CA . GLU A 1 410 ? 11.537 2.089 -21.775 1.00 88.81 410 GLU A CA 1
ATOM 3250 C C . GLU A 1 410 ? 11.953 0.611 -21.757 1.00 88.81 410 GLU A C 1
ATOM 3252 O O . GLU A 1 410 ? 11.180 -0.267 -22.146 1.00 88.81 410 GLU A O 1
ATOM 3257 N N . TYR A 1 411 ? 13.154 0.316 -21.253 1.00 83.31 411 TYR A N 1
ATOM 3258 C CA . TYR A 1 411 ? 13.620 -1.054 -21.096 1.00 83.31 411 TYR A CA 1
ATOM 3259 C C . TYR A 1 411 ? 12.820 -1.837 -20.046 1.00 83.31 411 TYR A C 1
ATOM 3261 O O . TYR A 1 411 ? 12.462 -2.981 -20.308 1.00 83.31 411 TYR A O 1
ATOM 3269 N N . ALA A 1 412 ? 12.497 -1.267 -18.886 1.00 91.00 412 ALA A N 1
ATOM 3270 C CA . ALA A 1 412 ? 11.676 -1.942 -17.880 1.00 91.00 412 ALA A CA 1
ATOM 3271 C C . ALA A 1 412 ? 10.268 -2.258 -18.419 1.00 91.00 412 ALA A C 1
ATOM 3273 O O . ALA A 1 412 ? 9.829 -3.409 -18.358 1.00 91.00 412 ALA A O 1
ATOM 3274 N N . ILE A 1 413 ? 9.629 -1.280 -19.071 1.00 88.25 413 ILE A N 1
ATOM 3275 C CA . ILE A 1 413 ? 8.330 -1.441 -19.746 1.00 88.25 413 ILE A CA 1
ATOM 3276 C C . ILE A 1 413 ? 8.403 -2.562 -20.785 1.00 88.25 413 ILE A C 1
ATOM 3278 O O . ILE A 1 413 ? 7.528 -3.421 -20.855 1.00 88.25 413 ILE A O 1
ATOM 3282 N N . SER A 1 414 ? 9.508 -2.645 -21.526 1.00 76.06 414 SER A N 1
ATOM 3283 C CA . SER A 1 414 ? 9.728 -3.723 -22.492 1.00 76.06 414 SER A CA 1
ATOM 3284 C C . SER A 1 414 ? 9.740 -5.137 -21.922 1.00 76.06 414 SER A C 1
ATOM 3286 O O . SER A 1 414 ? 9.589 -6.125 -22.649 1.00 76.06 414 SER A O 1
ATOM 3288 N N . LYS A 1 415 ? 10.006 -5.249 -20.622 1.00 79.50 415 LYS A N 1
ATOM 3289 C CA . LYS A 1 415 ? 10.031 -6.512 -19.898 1.00 79.50 415 LYS A CA 1
ATOM 3290 C C . LYS A 1 415 ? 8.718 -6.795 -19.176 1.00 79.50 415 LYS A C 1
ATOM 3292 O O . LYS A 1 415 ? 8.630 -7.840 -18.545 1.00 79.50 415 LYS A O 1
ATOM 3297 N N . GLY A 1 416 ? 7.704 -5.946 -19.347 1.00 84.25 416 GLY A N 1
ATOM 3298 C CA . GLY A 1 416 ? 6.398 -6.105 -18.713 1.00 84.25 416 GLY A CA 1
ATOM 3299 C C . GLY A 1 416 ? 6.293 -5.439 -17.341 1.00 84.25 416 GLY A C 1
ATOM 3300 O O . GLY A 1 416 ? 5.427 -5.828 -16.569 1.00 84.25 416 GLY A O 1
ATOM 3301 N N . MET A 1 417 ? 7.172 -4.480 -17.021 1.00 92.94 417 MET A N 1
ATOM 3302 C CA . MET A 1 417 ? 7.196 -3.817 -15.715 1.00 92.94 417 MET A CA 1
ATOM 3303 C C . MET A 1 417 ? 6.765 -2.354 -15.798 1.00 92.94 417 MET A C 1
ATOM 3305 O O . MET A 1 417 ? 7.251 -1.596 -16.638 1.00 92.94 417 MET A O 1
ATOM 3309 N N . TYR A 1 418 ? 5.905 -1.930 -14.877 1.00 97.88 418 TYR A N 1
ATOM 3310 C CA . TYR A 1 418 ? 5.619 -0.518 -14.637 1.00 97.88 418 TYR A CA 1
ATOM 3311 C C . TYR A 1 418 ? 6.816 0.175 -13.976 1.00 97.88 418 TYR A C 1
ATOM 3313 O O . TYR A 1 418 ? 7.650 -0.461 -13.335 1.00 97.88 418 TYR A O 1
ATOM 3321 N N . VAL A 1 419 ? 6.912 1.495 -14.115 1.00 98.62 419 VAL A N 1
ATOM 3322 C CA . VAL A 1 419 ? 8.028 2.285 -13.579 1.00 98.62 419 VAL A CA 1
ATOM 3323 C C . VAL A 1 419 ? 7.502 3.324 -12.604 1.00 98.62 419 VAL A C 1
ATOM 3325 O O . VAL A 1 419 ? 6.670 4.150 -12.967 1.00 98.62 419 VAL A O 1
ATOM 3328 N N . VAL A 1 420 ? 8.034 3.328 -11.386 1.00 98.81 420 VAL A N 1
ATOM 3329 C CA . VAL A 1 420 ? 7.807 4.382 -10.393 1.00 98.81 420 VAL A CA 1
ATOM 3330 C C . VAL A 1 420 ? 9.080 5.208 -10.305 1.00 98.81 420 VAL A C 1
ATOM 3332 O O . VAL A 1 420 ? 10.091 4.743 -9.788 1.00 98.81 420 VAL A O 1
ATOM 3335 N N . MET A 1 421 ? 9.064 6.414 -10.865 1.00 98.75 421 MET A N 1
ATOM 3336 C CA . MET A 1 421 ? 10.198 7.334 -10.789 1.00 98.75 421 MET A CA 1
ATOM 3337 C C . MET A 1 421 ? 10.160 8.076 -9.455 1.00 98.75 421 MET A C 1
ATOM 3339 O O . MET A 1 421 ? 9.113 8.610 -9.094 1.00 98.75 421 MET A O 1
ATOM 3343 N N . ARG A 1 422 ? 11.302 8.163 -8.767 1.00 97.00 422 ARG A N 1
ATOM 3344 C CA . ARG A 1 422 ? 11.497 9.050 -7.605 1.00 97.00 422 ARG A CA 1
ATOM 3345 C C . ARG A 1 422 ? 12.538 10.135 -7.921 1.00 97.00 422 ARG A C 1
ATOM 3347 O O . ARG A 1 422 ? 13.414 9.882 -8.759 1.00 97.00 422 ARG A O 1
ATOM 3354 N N . PRO A 1 423 ? 12.475 11.324 -7.289 1.00 97.62 423 PRO A N 1
ATOM 3355 C CA . PRO A 1 423 ? 13.347 12.443 -7.627 1.00 97.62 423 PRO A CA 1
ATOM 3356 C C . PRO A 1 423 ? 14.787 12.187 -7.146 1.00 97.62 423 PRO A C 1
ATOM 3358 O O . PRO A 1 423 ? 15.008 11.260 -6.360 1.00 97.62 423 PRO A O 1
ATOM 3361 N N . PRO A 1 424 ? 15.768 12.996 -7.589 1.00 96.62 424 PRO A N 1
ATOM 3362 C CA . PRO A 1 424 ? 17.121 12.922 -7.052 1.00 96.62 424 PRO A CA 1
ATOM 3363 C C . PRO A 1 424 ? 17.156 13.335 -5.575 1.00 96.62 424 PRO A C 1
ATOM 3365 O O . PRO A 1 424 ? 16.699 14.429 -5.229 1.00 96.62 424 PRO A O 1
ATOM 3368 N N . GLY A 1 425 ? 17.762 12.488 -4.739 1.00 92.81 425 GLY A N 1
ATOM 3369 C CA . GLY A 1 425 ? 18.108 12.791 -3.348 1.00 92.81 425 GLY A CA 1
ATOM 3370 C C . GLY A 1 425 ? 17.060 12.365 -2.319 1.00 92.81 425 GLY A C 1
ATOM 3371 O O . GLY A 1 425 ? 16.161 11.568 -2.604 1.00 92.81 425 GLY A O 1
ATOM 3372 N N . VAL A 1 426 ? 17.204 12.902 -1.106 1.00 95.31 426 VAL A N 1
ATOM 3373 C CA . VAL A 1 426 ? 16.348 12.645 0.069 1.00 95.31 426 VAL A CA 1
ATOM 3374 C C . VAL A 1 426 ? 15.891 13.976 0.662 1.00 95.31 426 VAL A C 1
ATOM 3376 O O . VAL A 1 426 ? 16.589 14.977 0.513 1.00 95.31 426 VAL A O 1
ATOM 3379 N N . CYS A 1 427 ? 14.724 14.042 1.298 1.00 97.50 427 CYS A N 1
ATOM 3380 C CA . CYS A 1 427 ? 14.283 15.263 1.965 1.00 97.50 427 CYS A CA 1
ATOM 3381 C C . CYS A 1 427 ? 15.250 15.678 3.092 1.00 97.50 427 CYS A C 1
ATOM 3383 O O . CYS A 1 427 ? 15.797 14.826 3.795 1.00 97.50 427 CYS A O 1
ATOM 3385 N N . PRO A 1 428 ? 15.442 16.990 3.321 1.00 96.62 428 PRO A N 1
ATOM 3386 C CA . PRO A 1 428 ? 16.016 17.483 4.565 1.00 96.62 428 PRO A CA 1
ATOM 3387 C C . PRO A 1 428 ? 15.202 17.007 5.776 1.00 96.62 428 PRO A C 1
ATOM 3389 O O . PRO A 1 428 ? 13.999 16.765 5.673 1.00 96.62 428 PRO A O 1
ATOM 3392 N N . GLU A 1 429 ? 15.846 16.934 6.943 1.00 95.06 429 GLU A N 1
ATOM 3393 C CA . GLU A 1 429 ? 15.183 16.513 8.188 1.00 95.06 429 GLU A CA 1
ATOM 3394 C C . GLU A 1 429 ? 13.984 17.411 8.546 1.00 95.06 429 GLU A C 1
ATOM 3396 O O . GLU A 1 429 ? 12.993 16.948 9.113 1.00 95.06 429 GLU A O 1
ATOM 3401 N N . GLU A 1 430 ? 14.053 18.692 8.187 1.00 97.44 430 GLU A N 1
ATOM 3402 C CA . GLU A 1 430 ? 12.976 19.662 8.350 1.00 97.44 430 GLU A CA 1
ATOM 3403 C C . GLU A 1 430 ? 12.704 20.364 7.016 1.00 97.44 430 GLU A C 1
ATOM 3405 O O . GLU A 1 430 ? 13.606 20.977 6.447 1.00 97.44 430 GLU A O 1
ATOM 3410 N N . ILE A 1 431 ? 11.464 20.269 6.533 1.00 98.31 431 ILE A N 1
ATOM 3411 C CA . ILE A 1 431 ? 10.973 20.955 5.329 1.00 98.31 431 ILE A CA 1
ATOM 3412 C C . ILE A 1 431 ? 9.920 22.009 5.690 1.00 98.31 431 ILE A C 1
ATOM 3414 O O . ILE A 1 431 ? 9.275 21.943 6.740 1.00 98.31 431 ILE A O 1
ATOM 3418 N N . ALA A 1 432 ? 9.695 22.977 4.810 1.00 98.38 432 ALA A N 1
ATOM 3419 C CA . ALA A 1 432 ? 8.640 23.974 4.946 1.00 98.38 432 ALA A CA 1
ATOM 3420 C C . ALA A 1 432 ? 7.962 24.263 3.602 1.00 98.38 432 ALA A C 1
ATOM 3422 O O . ALA A 1 432 ? 8.549 24.121 2.534 1.00 98.38 432 ALA A O 1
ATOM 3423 N N . VAL A 1 433 ? 6.693 24.672 3.652 1.00 98.44 433 VAL A N 1
ATOM 3424 C CA . VAL A 1 433 ? 5.972 25.118 2.451 1.00 98.44 433 VAL A CA 1
ATOM 3425 C C . VAL A 1 433 ? 6.725 26.300 1.839 1.00 98.44 433 VAL A C 1
ATOM 3427 O O . VAL A 1 433 ? 7.070 27.235 2.559 1.00 98.44 433 VAL A O 1
ATOM 3430 N N . ASP A 1 434 ? 6.955 26.242 0.527 1.00 97.75 434 ASP A N 1
ATOM 3431 C CA . ASP A 1 434 ? 7.689 27.257 -0.241 1.00 97.75 434 ASP A CA 1
ATOM 3432 C C . ASP A 1 434 ? 9.182 27.412 0.130 1.00 97.75 434 ASP A C 1
ATOM 3434 O O . ASP A 1 434 ? 9.789 28.430 -0.203 1.00 97.75 434 ASP A O 1
ATOM 3438 N N . ASP A 1 435 ? 9.794 26.424 0.796 1.00 98.12 435 ASP A N 1
ATOM 3439 C CA . ASP A 1 435 ? 11.250 26.397 0.975 1.00 98.12 435 ASP A CA 1
ATOM 3440 C C . ASP A 1 435 ? 12.004 26.002 -0.310 1.00 98.12 435 ASP A C 1
ATOM 3442 O O . ASP A 1 435 ? 11.419 25.558 -1.304 1.00 98.12 435 ASP A O 1
ATOM 3446 N N . ASP A 1 436 ? 13.333 26.152 -0.282 1.00 97.88 436 ASP A N 1
ATOM 3447 C CA . ASP A 1 436 ? 14.198 25.855 -1.430 1.00 97.88 436 ASP A CA 1
ATOM 3448 C C . ASP A 1 436 ? 14.043 24.401 -1.914 1.00 97.88 436 ASP A C 1
ATOM 3450 O O . ASP A 1 436 ? 14.120 24.131 -3.115 1.00 97.88 436 ASP A O 1
ATOM 3454 N N . TYR A 1 437 ? 13.782 23.454 -1.004 1.00 98.12 437 TYR A N 1
ATOM 3455 C CA . TYR A 1 437 ? 13.591 22.048 -1.362 1.00 98.12 437 TYR A CA 1
ATOM 3456 C C . TYR A 1 437 ? 12.214 21.796 -2.002 1.00 98.12 437 TYR A C 1
ATOM 3458 O O . TYR A 1 437 ? 12.099 21.002 -2.936 1.00 98.12 437 TYR A O 1
ATOM 3466 N N . ASN A 1 438 ? 11.164 22.501 -1.570 1.00 98.44 438 ASN A N 1
ATOM 3467 C CA . ASN A 1 438 ? 9.838 22.438 -2.178 1.00 98.44 438 ASN A CA 1
ATOM 3468 C C . ASN A 1 438 ? 9.876 22.957 -3.618 1.00 98.44 438 ASN A C 1
ATOM 3470 O O . ASN A 1 438 ? 9.343 22.306 -4.517 1.00 98.44 438 ASN A O 1
ATOM 3474 N N . GLU A 1 439 ? 10.550 24.088 -3.847 1.00 98.44 439 GLU A N 1
ATOM 3475 C CA . GLU A 1 439 ? 10.754 24.648 -5.191 1.00 98.44 439 GLU A CA 1
ATOM 3476 C C . GLU A 1 439 ? 11.623 23.745 -6.075 1.00 98.44 439 GLU A C 1
ATOM 3478 O O . GLU A 1 439 ? 11.365 23.590 -7.274 1.00 98.44 439 GLU A O 1
ATOM 3483 N N . TYR A 1 440 ? 12.623 23.088 -5.485 1.00 98.56 440 TYR A N 1
ATOM 3484 C CA . TYR A 1 440 ? 13.412 22.066 -6.164 1.00 98.56 440 TYR A CA 1
ATOM 3485 C C . TYR A 1 440 ? 12.540 20.901 -6.657 1.00 98.56 440 TYR A C 1
ATOM 3487 O O . TYR A 1 440 ? 12.610 20.549 -7.838 1.00 98.56 440 TYR A O 1
ATOM 3495 N N . LEU A 1 441 ? 11.663 20.349 -5.810 1.00 98.69 441 LEU A N 1
ATOM 3496 C CA . LEU A 1 441 ? 10.743 19.280 -6.216 1.00 98.69 441 LEU A CA 1
ATOM 3497 C C . LEU A 1 441 ? 9.787 19.736 -7.324 1.00 98.69 441 LEU A C 1
ATOM 3499 O O . LEU A 1 441 ? 9.599 19.009 -8.299 1.00 98.69 441 LEU A O 1
ATOM 3503 N N . VAL A 1 442 ? 9.223 20.944 -7.218 1.00 98.75 442 VAL A N 1
ATOM 3504 C CA . VAL A 1 442 ? 8.379 21.529 -8.276 1.00 98.75 442 VAL A CA 1
ATOM 3505 C C . VAL A 1 442 ? 9.145 21.611 -9.600 1.00 98.75 442 VAL A C 1
ATOM 3507 O O . VAL A 1 442 ? 8.614 21.221 -10.638 1.00 98.75 442 VAL A O 1
ATOM 3510 N N . THR A 1 443 ? 10.407 22.043 -9.568 1.00 98.50 443 THR A N 1
ATOM 3511 C CA . THR A 1 443 ? 11.269 22.144 -10.756 1.00 98.50 443 THR A CA 1
ATOM 3512 C C . THR A 1 443 ? 11.541 20.775 -11.384 1.00 98.50 443 THR A C 1
ATOM 3514 O O . THR A 1 443 ? 11.362 20.598 -12.591 1.00 98.50 443 THR A O 1
ATOM 3517 N N . VAL A 1 444 ? 11.940 19.785 -10.578 1.00 98.69 444 VAL A N 1
ATOM 3518 C CA . VAL A 1 444 ? 12.201 18.413 -11.044 1.00 98.69 444 VAL A CA 1
ATOM 3519 C C . VAL A 1 444 ? 10.952 17.824 -11.695 1.00 98.69 444 VAL A C 1
ATOM 3521 O O . VAL A 1 444 ? 11.016 17.313 -12.817 1.00 98.69 444 VAL A O 1
ATOM 3524 N N . TRP A 1 445 ? 9.802 17.933 -11.032 1.00 98.75 445 TRP A N 1
ATOM 3525 C CA . TRP A 1 445 ? 8.564 17.338 -11.519 1.00 98.75 445 TRP A CA 1
ATOM 3526 C C . TRP A 1 445 ? 7.950 18.074 -12.709 1.00 98.75 445 TRP A C 1
ATOM 3528 O O . TRP A 1 445 ? 7.370 17.422 -13.580 1.00 98.75 445 TRP A O 1
ATOM 3538 N N . ASP A 1 446 ? 8.131 19.390 -12.834 1.00 98.62 446 ASP A N 1
ATOM 3539 C CA . ASP A 1 446 ? 7.766 20.133 -14.047 1.00 98.62 446 ASP A CA 1
ATOM 3540 C C . ASP A 1 446 ? 8.574 19.652 -15.268 1.00 98.62 446 ASP A C 1
ATOM 3542 O O . ASP A 1 446 ? 8.012 19.425 -16.341 1.00 98.62 446 ASP A O 1
ATOM 3546 N N . ILE A 1 447 ? 9.880 19.405 -15.101 1.00 98.75 447 ILE A N 1
ATOM 3547 C CA . ILE A 1 447 ? 10.745 18.876 -16.169 1.00 98.75 447 ILE A CA 1
ATOM 3548 C C . ILE A 1 447 ? 10.311 17.466 -16.580 1.00 98.75 447 ILE A C 1
ATOM 3550 O O . ILE A 1 447 ? 10.129 17.195 -17.770 1.00 98.75 447 ILE A O 1
ATOM 3554 N N . VAL A 1 448 ? 10.132 16.571 -15.604 1.00 98.75 448 VAL A N 1
ATOM 3555 C CA . VAL A 1 448 ? 9.786 15.162 -15.845 1.00 98.75 448 VAL A CA 1
ATOM 3556 C C . VAL A 1 448 ? 8.400 15.036 -16.481 1.00 98.75 448 VAL A C 1
ATOM 3558 O O . VAL A 1 448 ? 8.244 14.338 -17.483 1.00 98.75 448 VAL A O 1
ATOM 3561 N N . SER A 1 449 ? 7.400 15.759 -15.969 1.00 98.56 449 SER A N 1
ATOM 3562 C CA . SER A 1 449 ? 6.018 15.697 -16.472 1.00 98.56 449 SER A CA 1
ATOM 3563 C C . SER A 1 449 ? 5.838 16.304 -17.872 1.00 98.56 449 SER A C 1
ATOM 3565 O O . SER A 1 449 ? 4.919 15.915 -18.595 1.00 98.56 449 SER A O 1
ATOM 3567 N N . LYS A 1 450 ? 6.727 17.208 -18.310 1.00 98.44 450 LYS A N 1
ATOM 3568 C CA . LYS A 1 450 ? 6.752 17.747 -19.686 1.00 98.44 450 LYS A CA 1
ATOM 3569 C C . LYS A 1 450 ? 7.440 16.837 -20.695 1.00 98.44 450 LYS A C 1
ATOM 3571 O O . LYS A 1 450 ? 7.264 17.036 -21.900 1.00 98.44 450 LYS A O 1
ATOM 3576 N N . HIS A 1 451 ? 8.235 15.875 -20.239 1.00 98.56 451 HIS A N 1
ATOM 3577 C CA . HIS A 1 451 ? 9.068 15.080 -21.125 1.00 98.56 451 HIS A CA 1
ATOM 3578 C C . HIS A 1 451 ? 8.210 14.232 -22.092 1.00 98.56 451 HIS A C 1
ATOM 3580 O O . HIS A 1 451 ? 7.340 13.483 -21.640 1.00 98.56 451 HIS A O 1
ATOM 3586 N N . PRO A 1 452 ? 8.438 14.281 -23.421 1.00 96.38 452 PRO A N 1
ATOM 3587 C CA . PRO A 1 452 ? 7.518 13.726 -24.424 1.00 96.38 452 PRO A CA 1
ATOM 3588 C C . PRO A 1 452 ? 7.329 12.204 -24.354 1.00 96.38 452 PRO A C 1
ATOM 3590 O O . PRO A 1 452 ? 6.302 11.704 -24.800 1.00 96.38 452 PRO A O 1
ATOM 3593 N N . LYS A 1 453 ? 8.296 11.467 -23.793 1.00 94.19 453 LYS A N 1
ATOM 3594 C CA . LYS A 1 453 ? 8.196 10.008 -23.581 1.00 94.19 453 LYS A CA 1
ATOM 3595 C C . LYS A 1 453 ? 7.573 9.607 -22.233 1.00 94.19 453 LYS A C 1
ATOM 3597 O O . LYS A 1 453 ? 7.277 8.433 -22.024 1.00 94.19 453 LYS A O 1
ATOM 3602 N N . ILE A 1 454 ? 7.409 10.564 -21.317 1.00 97.88 454 ILE A N 1
ATOM 3603 C CA . ILE A 1 454 ? 6.917 10.333 -19.947 1.00 97.88 454 ILE A CA 1
ATOM 3604 C C . ILE A 1 454 ? 5.493 10.864 -19.782 1.00 97.88 454 ILE A C 1
ATOM 3606 O O . ILE A 1 454 ? 4.643 10.186 -19.203 1.00 97.88 454 ILE A O 1
ATOM 3610 N N . LYS A 1 455 ? 5.227 12.056 -20.321 1.00 97.06 455 LYS A N 1
ATOM 3611 C CA . LYS A 1 455 ? 3.932 12.730 -20.269 1.00 97.06 455 LYS A CA 1
ATOM 3612 C C . LYS A 1 455 ? 2.805 11.793 -20.706 1.00 97.06 455 LYS A C 1
ATOM 3614 O O . LYS A 1 455 ? 2.763 11.373 -21.860 1.00 97.06 455 LYS A O 1
ATOM 3619 N N . ASN A 1 456 ? 1.877 11.507 -19.794 1.00 94.38 456 ASN A N 1
ATOM 3620 C CA . ASN A 1 456 ? 0.706 10.647 -20.008 1.00 94.38 456 ASN A CA 1
ATOM 3621 C C . ASN A 1 456 ? 1.035 9.197 -20.401 1.00 94.38 456 ASN A C 1
ATOM 3623 O O . ASN A 1 456 ? 0.151 8.469 -20.856 1.00 94.38 456 ASN A O 1
ATOM 3627 N N . ASN A 1 457 ? 2.282 8.760 -20.219 1.00 93.31 457 ASN A N 1
ATOM 3628 C CA . ASN A 1 457 ? 2.654 7.366 -20.382 1.00 93.31 457 ASN A CA 1
ATOM 3629 C C . ASN A 1 457 ? 2.049 6.550 -19.233 1.00 93.31 457 ASN A C 1
ATOM 3631 O O . ASN A 1 457 ? 2.477 6.664 -18.087 1.00 93.31 457 ASN A O 1
ATOM 3635 N N . SER A 1 458 ? 1.062 5.710 -19.544 1.00 89.25 458 SER A N 1
ATOM 3636 C CA . SER A 1 458 ? 0.325 4.903 -18.564 1.00 89.25 458 SER A CA 1
ATOM 3637 C C . SER A 1 458 ? 1.164 3.875 -17.810 1.00 89.25 458 SER A C 1
ATOM 3639 O O . SER A 1 458 ? 0.662 3.273 -16.864 1.00 89.25 458 SER A O 1
ATOM 3641 N N . HIS A 1 459 ? 2.413 3.658 -18.223 1.00 94.50 459 HIS A N 1
ATOM 3642 C CA . HIS A 1 459 ? 3.321 2.710 -17.587 1.00 94.50 459 HIS A CA 1
ATOM 3643 C C . HIS A 1 459 ? 4.341 3.383 -16.656 1.00 94.50 459 HIS A C 1
ATOM 3645 O O . HIS A 1 459 ? 5.138 2.688 -16.030 1.00 94.50 459 HIS A O 1
ATOM 3651 N N . ILE A 1 460 ? 4.319 4.720 -16.555 1.00 98.12 460 ILE A N 1
ATOM 3652 C CA . ILE A 1 460 ? 5.225 5.513 -15.715 1.00 98.12 460 ILE A CA 1
ATOM 3653 C C . ILE A 1 460 ? 4.417 6.292 -14.668 1.00 98.12 46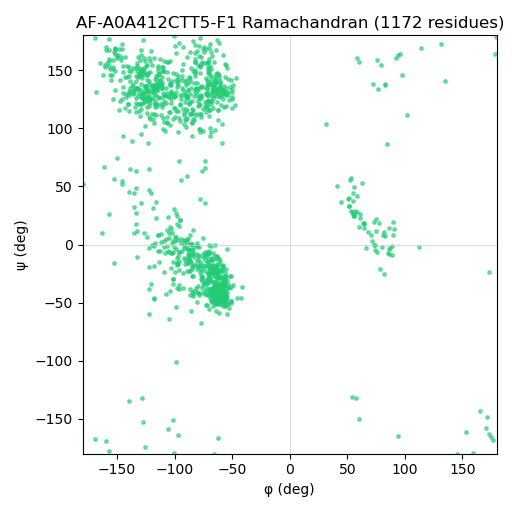0 ILE A C 1
ATOM 3655 O O . ILE A 1 460 ? 3.441 6.971 -14.995 1.00 98.12 460 ILE A O 1
ATOM 3659 N N . MET A 1 461 ? 4.852 6.214 -13.414 1.00 98.75 461 MET A N 1
ATOM 3660 C CA . MET A 1 461 ? 4.243 6.828 -12.231 1.00 98.75 461 MET A CA 1
ATOM 3661 C C . MET A 1 461 ? 5.291 7.615 -11.437 1.00 98.75 461 MET A C 1
ATOM 3663 O O . MET A 1 461 ? 6.492 7.404 -11.621 1.00 98.75 461 MET A O 1
ATOM 3667 N N . PHE A 1 462 ? 4.848 8.504 -10.548 1.00 98.81 462 PHE A N 1
ATOM 3668 C CA . PHE A 1 462 ? 5.714 9.460 -9.850 1.00 98.81 462 PHE A CA 1
ATOM 3669 C C . PHE A 1 462 ? 5.593 9.338 -8.331 1.00 98.81 462 PHE A C 1
ATOM 3671 O O . PHE A 1 462 ? 4.523 9.582 -7.790 1.00 98.81 462 PHE A O 1
ATOM 3678 N N . GLU A 1 463 ? 6.676 9.010 -7.635 1.00 98.69 463 GLU A N 1
ATOM 3679 C CA . GLU A 1 463 ? 6.792 9.123 -6.174 1.00 98.69 463 GLU A CA 1
ATOM 3680 C C . GLU A 1 463 ? 7.370 10.497 -5.832 1.00 98.69 463 GLU A C 1
ATOM 3682 O O . GLU A 1 463 ? 8.509 10.773 -6.185 1.00 98.69 463 GLU A O 1
ATOM 3687 N N . LEU A 1 464 ? 6.597 11.384 -5.196 1.00 98.69 464 LEU A N 1
ATOM 3688 C CA . LEU A 1 464 ? 6.897 12.827 -5.215 1.00 98.69 464 LEU A CA 1
ATOM 3689 C C . LEU A 1 464 ? 8.180 13.246 -4.488 1.00 98.69 464 LEU A C 1
ATOM 3691 O O . LEU A 1 464 ? 8.796 14.236 -4.882 1.00 98.69 464 LEU A O 1
ATOM 3695 N N . ALA A 1 465 ? 8.556 12.549 -3.421 1.00 98.31 465 ALA A N 1
ATOM 3696 C CA . ALA A 1 465 ? 9.752 12.819 -2.627 1.00 98.31 465 ALA A CA 1
ATOM 3697 C C . ALA A 1 465 ? 10.179 11.551 -1.880 1.00 98.31 465 ALA A C 1
ATOM 3699 O O . ALA A 1 465 ? 9.408 10.597 -1.827 1.00 98.31 465 ALA A O 1
ATOM 3700 N N . ASN A 1 466 ? 11.388 11.564 -1.314 1.00 97.94 466 ASN A N 1
ATOM 3701 C CA . ASN A 1 466 ? 11.930 10.461 -0.522 1.00 97.94 466 ASN A CA 1
ATOM 3702 C C . ASN A 1 466 ? 12.167 10.907 0.924 1.00 97.94 466 ASN A C 1
ATOM 3704 O O . ASN A 1 466 ? 12.906 11.859 1.157 1.00 97.94 466 ASN A O 1
ATOM 3708 N N . GLU A 1 467 ? 11.553 10.200 1.866 1.00 96.69 467 GLU A N 1
ATOM 3709 C CA . GLU A 1 467 ? 11.689 10.334 3.320 1.00 96.69 467 GLU A CA 1
ATOM 3710 C C . GLU A 1 467 ? 11.494 11.748 3.903 1.00 96.69 467 GLU A C 1
ATOM 3712 O O . GLU A 1 467 ? 12.345 12.220 4.659 1.00 96.69 467 GLU A O 1
ATOM 3717 N N . PRO A 1 468 ? 10.366 12.449 3.662 1.00 98.00 468 PRO A N 1
ATOM 3718 C CA . PRO A 1 468 ? 10.008 13.575 4.518 1.00 98.00 468 PRO A CA 1
ATOM 3719 C C . PRO A 1 468 ? 9.981 13.141 5.994 1.00 98.00 468 PRO A C 1
ATOM 3721 O O . PRO A 1 468 ? 9.342 12.148 6.358 1.00 98.00 468 PRO A O 1
ATOM 3724 N N . VAL A 1 469 ? 10.676 13.883 6.861 1.00 97.44 469 VAL A N 1
ATOM 3725 C CA . VAL A 1 469 ? 10.797 13.539 8.289 1.00 97.44 469 VAL A CA 1
ATOM 3726 C C . VAL A 1 469 ? 9.918 14.451 9.138 1.00 97.44 469 VAL A C 1
ATOM 3728 O O . VAL A 1 469 ? 8.960 13.976 9.754 1.00 97.44 469 VAL A O 1
ATOM 3731 N N . ARG A 1 470 ? 10.208 15.757 9.145 1.00 98.25 470 ARG A N 1
ATOM 3732 C CA . ARG A 1 470 ? 9.456 16.791 9.870 1.00 98.25 470 ARG A CA 1
ATOM 3733 C C . ARG A 1 470 ? 9.099 17.942 8.936 1.00 98.25 470 ARG A C 1
ATOM 3735 O O . ARG A 1 470 ? 9.850 18.255 8.019 1.00 98.25 470 ARG A O 1
ATOM 3742 N N . ILE A 1 471 ? 7.980 18.606 9.203 1.00 98.56 471 ILE A N 1
ATOM 3743 C CA . ILE A 1 471 ? 7.548 19.806 8.482 1.00 98.56 471 ILE A CA 1
ATOM 3744 C C . ILE A 1 471 ? 7.222 20.933 9.457 1.00 98.56 471 ILE A C 1
ATOM 3746 O O . ILE A 1 471 ? 6.654 20.683 10.521 1.00 98.56 471 ILE A O 1
ATOM 3750 N N . VAL A 1 472 ? 7.546 22.175 9.089 1.00 98.56 472 VAL A N 1
ATOM 3751 C CA . VAL A 1 472 ? 7.057 23.372 9.789 1.00 98.56 472 VAL A CA 1
ATOM 3752 C C . VAL A 1 472 ? 5.529 23.428 9.670 1.00 98.56 472 VAL A C 1
ATOM 3754 O O . VAL A 1 472 ? 4.971 23.681 8.596 1.00 98.56 472 VAL A O 1
ATOM 3757 N N . GLY A 1 473 ? 4.840 23.152 10.777 1.00 97.94 473 GLY A N 1
ATOM 3758 C CA . GLY A 1 473 ? 3.384 23.129 10.852 1.00 97.94 473 GLY A CA 1
ATOM 3759 C C . GLY A 1 473 ? 2.754 24.497 10.595 1.00 97.94 473 GLY A C 1
ATOM 3760 O O . GLY A 1 473 ? 3.420 25.534 10.603 1.00 97.94 473 GLY A O 1
ATOM 3761 N N . SER A 1 474 ? 1.438 24.526 10.380 1.00 97.12 474 SER A N 1
ATOM 3762 C CA . SER A 1 474 ? 0.696 25.778 10.160 1.00 97.12 474 SER A CA 1
ATOM 3763 C C . SER A 1 474 ? 0.699 26.728 11.367 1.00 97.12 474 SER A C 1
ATOM 3765 O O . SER A 1 474 ? 0.289 27.880 11.249 1.00 97.12 474 SER A O 1
ATOM 3767 N N . ASP A 1 475 ? 1.133 26.239 12.526 1.00 96.50 475 ASP A N 1
ATOM 3768 C CA . ASP A 1 475 ? 1.380 26.980 13.764 1.00 96.50 475 ASP A CA 1
ATOM 3769 C C . ASP A 1 475 ? 2.823 27.516 13.879 1.00 96.50 475 ASP A C 1
ATOM 3771 O O . ASP A 1 475 ? 3.146 28.215 14.840 1.00 96.50 475 ASP A O 1
ATOM 3775 N N . GLY A 1 476 ? 3.683 27.222 12.900 1.00 96.19 476 GLY A N 1
ATOM 3776 C CA . GLY A 1 476 ? 5.093 27.606 12.874 1.00 96.19 476 GLY A CA 1
ATOM 3777 C C . GLY A 1 476 ? 6.019 26.675 13.659 1.00 96.19 476 GLY A C 1
ATOM 3778 O O . GLY A 1 476 ? 7.197 26.999 13.804 1.00 96.19 476 GLY A O 1
ATOM 3779 N N . ILE A 1 477 ? 5.526 25.541 14.171 1.00 95.56 477 ILE A N 1
ATOM 3780 C CA . ILE A 1 477 ? 6.323 24.572 14.933 1.00 95.56 477 ILE A CA 1
ATOM 3781 C C . ILE A 1 477 ? 6.617 23.360 14.050 1.00 95.56 477 ILE A C 1
ATOM 3783 O O . ILE A 1 477 ? 5.715 22.749 13.484 1.00 95.56 477 ILE A O 1
ATOM 3787 N N . ALA A 1 478 ? 7.890 22.986 13.936 1.00 96.38 478 ALA A N 1
ATOM 3788 C CA . ALA A 1 478 ? 8.279 21.819 13.160 1.00 96.38 478 ALA A CA 1
ATOM 3789 C C . ALA A 1 478 ? 8.008 20.502 13.902 1.00 96.38 478 ALA A C 1
ATOM 3791 O O . ALA A 1 478 ? 8.479 20.296 15.026 1.00 96.38 478 ALA A O 1
ATOM 3792 N N . GLY A 1 479 ? 7.313 19.573 13.246 1.00 95.50 479 GLY A N 1
ATOM 3793 C CA . GLY A 1 479 ? 6.937 18.274 13.806 1.00 95.50 479 GLY A CA 1
ATOM 3794 C C . GLY A 1 479 ? 6.776 17.186 12.743 1.00 95.50 479 GLY A C 1
ATOM 3795 O O . GLY A 1 479 ? 6.791 17.465 11.549 1.00 95.50 479 GLY A O 1
ATOM 3796 N N . GLY A 1 480 ? 6.653 15.930 13.184 1.00 93.50 480 GLY A N 1
ATOM 3797 C CA . GLY A 1 480 ? 6.446 14.756 12.315 1.00 93.50 480 GLY A CA 1
ATOM 3798 C C . GLY A 1 480 ? 5.028 14.168 12.375 1.00 93.50 480 GLY A C 1
ATOM 3799 O O . GLY A 1 480 ? 4.775 13.105 11.810 1.00 93.50 480 GLY A O 1
ATOM 3800 N N . ASP A 1 481 ? 4.116 14.819 13.102 1.00 93.38 481 ASP A N 1
ATOM 3801 C CA . ASP A 1 481 ? 2.737 14.368 13.308 1.00 93.38 481 ASP A CA 1
ATOM 3802 C C . ASP A 1 481 ? 1.830 15.540 13.729 1.00 93.38 481 ASP A C 1
ATOM 3804 O O . ASP A 1 481 ? 2.313 16.626 14.062 1.00 93.38 481 ASP A O 1
ATOM 3808 N N . GLY A 1 482 ? 0.517 15.313 13.751 1.00 90.75 482 GLY A N 1
ATOM 3809 C CA . GLY A 1 482 ? -0.479 16.267 14.239 1.00 90.75 482 GLY A CA 1
ATOM 3810 C C . GLY A 1 482 ? -1.069 17.191 13.169 1.00 90.75 482 GLY A C 1
ATOM 3811 O O . GLY A 1 482 ? -0.516 17.392 12.087 1.00 90.75 482 GLY A O 1
ATOM 3812 N N . ASP A 1 483 ? -2.228 17.764 13.492 1.00 94.12 483 ASP A N 1
ATOM 3813 C CA . ASP A 1 483 ? -3.058 18.537 12.558 1.00 94.12 483 ASP A CA 1
ATOM 3814 C C . ASP A 1 483 ? -2.328 19.725 11.884 1.00 94.12 483 ASP A C 1
ATOM 3816 O O . ASP A 1 483 ? -2.425 19.849 10.657 1.00 94.12 483 ASP A O 1
ATOM 3820 N N . PRO A 1 484 ? -1.514 20.540 12.597 1.00 97.75 484 PRO A N 1
ATOM 3821 C CA . PRO A 1 484 ? -0.751 21.615 11.959 1.00 97.75 484 PRO A CA 1
ATOM 3822 C C . PRO A 1 484 ? 0.279 21.112 10.940 1.00 97.75 484 PRO A C 1
ATOM 3824 O O . PRO A 1 484 ? 0.452 21.732 9.888 1.00 97.75 484 PRO A O 1
ATOM 3827 N N . CYS A 1 485 ? 0.943 19.985 11.223 1.00 98.06 485 CYS A N 1
ATOM 3828 C CA . CYS A 1 485 ? 1.927 19.381 10.325 1.00 98.06 485 CYS A CA 1
ATOM 3829 C C . CYS A 1 485 ? 1.256 18.882 9.044 1.00 98.06 485 CYS A C 1
ATOM 3831 O O . CYS A 1 485 ? 1.695 19.233 7.952 1.00 98.06 485 CYS A O 1
ATOM 3833 N N . PHE A 1 486 ? 0.150 18.137 9.153 1.00 98.19 486 PHE A N 1
ATOM 3834 C CA . PHE A 1 486 ? -0.569 17.625 7.979 1.00 98.19 486 PHE A CA 1
ATOM 3835 C C . PHE A 1 486 ? -1.280 18.721 7.174 1.00 98.19 486 PHE A C 1
ATOM 3837 O O . PHE A 1 486 ? -1.362 18.615 5.949 1.00 98.19 486 PHE A O 1
ATOM 3844 N N . THR A 1 487 ? -1.690 19.820 7.816 1.00 98.44 487 THR A N 1
ATOM 3845 C CA . THR A 1 487 ? -2.171 21.022 7.116 1.00 98.44 487 THR A CA 1
ATOM 3846 C C . THR A 1 487 ? -1.085 21.610 6.209 1.00 98.44 487 THR A C 1
ATOM 3848 O O . THR A 1 487 ? -1.350 21.939 5.048 1.00 98.44 487 THR A O 1
ATOM 3851 N N . SER A 1 488 ? 0.146 21.746 6.716 1.00 98.69 488 SER A N 1
ATOM 3852 C CA . SER A 1 488 ? 1.293 22.191 5.912 1.00 98.69 488 SER A CA 1
ATOM 3853 C C . SER A 1 488 ? 1.680 21.156 4.856 1.00 98.69 488 SER A C 1
ATOM 3855 O O . SER A 1 488 ? 1.935 21.523 3.713 1.00 98.69 488 SER A O 1
ATOM 3857 N N . LEU A 1 489 ? 1.666 19.867 5.200 1.00 98.50 489 LEU A N 1
ATOM 3858 C CA . LEU A 1 489 ? 2.072 18.776 4.312 1.00 98.50 489 LEU A CA 1
ATOM 3859 C C . LEU A 1 489 ? 1.151 18.658 3.095 1.00 98.50 489 LEU A C 1
ATOM 3861 O O . LEU A 1 489 ? 1.629 18.483 1.974 1.00 98.50 489 LEU A O 1
ATOM 3865 N N . LYS A 1 490 ? -0.165 18.833 3.296 1.00 98.50 490 LYS A N 1
ATOM 3866 C CA . LYS A 1 490 ? -1.127 18.940 2.195 1.00 98.50 490 LYS A CA 1
ATOM 3867 C C . LYS A 1 490 ? -0.727 20.061 1.242 1.00 98.50 490 LYS A C 1
ATOM 3869 O O . LYS A 1 490 ? -0.640 19.821 0.046 1.00 98.50 490 LYS A O 1
ATOM 3874 N N . LYS A 1 491 ? -0.460 21.270 1.749 1.00 98.69 491 LYS A N 1
ATOM 3875 C CA . LYS A 1 491 ? -0.068 22.416 0.905 1.00 98.69 491 LYS A CA 1
ATOM 3876 C C . LYS A 1 491 ? 1.241 22.153 0.160 1.00 98.69 491 LYS A C 1
ATOM 3878 O O . LYS A 1 491 ? 1.314 22.412 -1.038 1.00 98.69 491 LYS A O 1
ATOM 3883 N N . TYR A 1 492 ? 2.228 21.601 0.864 1.00 98.81 492 TYR A N 1
ATOM 3884 C CA . TYR A 1 492 ? 3.547 21.272 0.332 1.00 98.81 492 TYR A CA 1
ATOM 3885 C C . TYR A 1 492 ? 3.451 20.362 -0.899 1.00 98.81 492 TYR A C 1
ATOM 3887 O O . TYR A 1 492 ? 3.992 20.689 -1.955 1.00 98.81 492 TYR A O 1
ATOM 3895 N N . PHE A 1 493 ? 2.723 19.243 -0.788 1.00 98.81 493 PHE A N 1
ATOM 3896 C CA . PHE A 1 493 ? 2.596 18.283 -1.887 1.00 98.81 493 PHE A CA 1
ATOM 3897 C C . PHE A 1 493 ? 1.514 18.640 -2.901 1.00 98.81 493 PHE A C 1
ATOM 3899 O O . PHE A 1 493 ? 1.692 18.310 -4.070 1.00 98.81 493 PHE A O 1
ATOM 3906 N N . GLN A 1 494 ? 0.455 19.365 -2.523 1.00 98.75 494 GLN A N 1
ATOM 3907 C CA . GLN A 1 494 ? -0.524 19.862 -3.496 1.00 98.75 494 GLN A CA 1
ATOM 3908 C C . GLN A 1 494 ? 0.160 20.752 -4.536 1.00 98.75 494 GLN A C 1
ATOM 3910 O O . GLN A 1 494 ? -0.083 20.593 -5.724 1.00 98.75 494 GLN A O 1
ATOM 3915 N N . LYS A 1 495 ? 1.100 21.605 -4.113 1.00 98.62 495 LYS A N 1
ATOM 3916 C CA . LYS A 1 495 ? 1.894 22.436 -5.027 1.00 98.62 495 LYS A CA 1
ATOM 3917 C C . LYS A 1 495 ? 2.667 21.610 -6.065 1.00 98.62 495 LYS A C 1
ATOM 3919 O O . LYS A 1 495 ? 2.706 21.972 -7.239 1.00 98.62 495 LYS A O 1
ATOM 3924 N N . VAL A 1 496 ? 3.261 20.490 -5.649 1.00 98.75 496 VAL A N 1
ATOM 3925 C CA . VAL A 1 496 ? 3.987 19.574 -6.548 1.00 98.75 496 VAL A CA 1
ATOM 3926 C C . VAL A 1 496 ? 3.016 18.839 -7.481 1.00 98.75 496 VAL A C 1
ATOM 3928 O O . VAL A 1 496 ? 3.272 18.732 -8.680 1.00 98.75 496 VAL A O 1
ATOM 3931 N N . VAL A 1 497 ? 1.878 18.376 -6.954 1.00 98.81 497 VAL A N 1
ATOM 3932 C CA . VAL A 1 497 ? 0.807 17.735 -7.735 1.00 98.81 497 VAL A CA 1
ATOM 3933 C C . VAL A 1 497 ? 0.271 18.680 -8.807 1.00 98.81 497 VAL A C 1
ATOM 3935 O O . VAL A 1 497 ? 0.159 18.276 -9.962 1.00 98.81 497 VAL A O 1
ATOM 3938 N N . ASP A 1 498 ? 0.006 19.938 -8.464 1.00 98.50 498 ASP A N 1
ATOM 3939 C CA . ASP A 1 498 ? -0.505 20.948 -9.391 1.00 98.50 498 ASP A CA 1
ATOM 3940 C C . ASP A 1 498 ? 0.494 21.222 -10.528 1.00 98.50 498 ASP A C 1
ATOM 3942 O O . ASP A 1 498 ? 0.100 21.325 -11.692 1.00 98.50 498 ASP A O 1
ATOM 3946 N N . ALA A 1 499 ? 1.797 21.261 -10.222 1.00 98.19 499 ALA A N 1
ATOM 3947 C CA . ALA A 1 499 ? 2.852 21.398 -11.228 1.00 98.19 499 ALA A CA 1
ATOM 3948 C C . ALA A 1 499 ? 2.892 20.204 -12.199 1.00 98.19 499 ALA A C 1
ATOM 3950 O O . ALA A 1 499 ? 3.051 20.389 -13.407 1.00 98.19 499 ALA A O 1
ATOM 3951 N N . ILE A 1 500 ? 2.691 18.981 -11.699 1.00 98.62 500 ILE A N 1
ATOM 3952 C CA . ILE A 1 500 ? 2.580 17.788 -12.548 1.00 98.62 500 ILE A CA 1
ATOM 3953 C C . ILE A 1 500 ? 1.307 17.856 -13.389 1.00 98.62 500 ILE A C 1
ATOM 3955 O O . ILE A 1 500 ? 1.383 17.673 -14.601 1.00 98.62 500 ILE A O 1
ATOM 3959 N N . ARG A 1 501 ? 0.149 18.145 -12.784 1.00 98.25 501 ARG A N 1
ATOM 3960 C CA . ARG A 1 501 ? -1.167 18.161 -13.450 1.00 98.25 501 ARG A CA 1
ATOM 3961 C C . ARG A 1 501 ? -1.311 19.276 -14.483 1.00 98.25 501 ARG A C 1
ATOM 3963 O O . ARG A 1 501 ? -2.082 19.128 -15.425 1.00 98.25 501 ARG A O 1
ATOM 3970 N N . ALA A 1 502 ? -0.511 20.340 -14.396 1.00 97.94 502 ALA A N 1
ATOM 3971 C CA . ALA A 1 502 ? -0.379 21.318 -15.477 1.00 97.94 502 ALA A CA 1
ATOM 3972 C C . ALA A 1 502 ? 0.140 20.694 -16.789 1.00 97.94 502 ALA A C 1
ATOM 3974 O O . ALA A 1 502 ? -0.072 21.245 -17.872 1.00 97.94 502 ALA A O 1
ATOM 3975 N N . ASN A 1 503 ? 0.815 19.544 -16.698 1.00 97.69 503 ASN A N 1
ATOM 3976 C CA . ASN A 1 503 ? 1.447 18.868 -17.817 1.00 97.69 503 ASN A CA 1
ATOM 3977 C C . ASN A 1 503 ? 0.857 17.471 -18.068 1.00 97.69 503 ASN A C 1
ATOM 3979 O O . ASN A 1 503 ? 0.589 17.153 -19.223 1.00 97.69 503 ASN A O 1
ATOM 3983 N N . ALA A 1 504 ? 0.655 16.634 -17.050 1.00 97.31 504 ALA A N 1
ATOM 3984 C CA . ALA A 1 504 ? 0.402 15.207 -17.221 1.00 97.31 504 ALA A CA 1
ATOM 3985 C C . ALA A 1 504 ? -0.578 14.583 -16.204 1.00 97.31 504 ALA A C 1
ATOM 3987 O O . ALA A 1 504 ? -0.660 14.986 -15.042 1.00 97.31 504 ALA A O 1
ATOM 3988 N N . ASP A 1 505 ? -1.233 13.503 -16.635 1.00 95.81 505 ASP A N 1
ATOM 3989 C CA . ASP A 1 505 ? -2.251 12.736 -15.900 1.00 95.81 505 ASP A CA 1
ATOM 3990 C C . ASP A 1 505 ? -1.711 11.411 -15.320 1.00 95.81 505 ASP A C 1
ATOM 3992 O O . ASP A 1 505 ? -2.483 10.538 -14.914 1.00 95.81 505 ASP A O 1
ATOM 3996 N N . ASN A 1 506 ? -0.382 11.233 -15.295 1.00 98.19 506 ASN A N 1
ATOM 3997 C CA . ASN A 1 506 ? 0.281 10.059 -14.713 1.00 98.19 506 ASN A CA 1
ATOM 3998 C C . ASN A 1 506 ? -0.126 9.845 -13.241 1.00 98.19 506 ASN A C 1
ATOM 4000 O O . ASN A 1 506 ? -0.470 10.796 -12.530 1.00 98.19 506 ASN A O 1
ATOM 4004 N N . ILE A 1 507 ? -0.035 8.600 -12.770 1.00 98.62 507 ILE A N 1
ATOM 4005 C CA . ILE A 1 507 ? -0.283 8.254 -11.365 1.00 98.62 507 ILE A CA 1
ATOM 4006 C C . ILE A 1 507 ? 0.791 8.868 -10.471 1.00 98.62 507 ILE A C 1
ATOM 4008 O O . ILE A 1 507 ? 1.980 8.818 -10.790 1.00 98.62 507 ILE A O 1
ATOM 4012 N N . ILE A 1 508 ? 0.348 9.447 -9.357 1.00 98.81 508 ILE A N 1
ATOM 4013 C CA . ILE A 1 508 ? 1.188 10.089 -8.353 1.00 98.81 508 ILE A CA 1
ATOM 4014 C C . ILE A 1 508 ? 1.082 9.316 -7.039 1.00 98.81 508 ILE A C 1
ATOM 4016 O O . ILE A 1 508 ? -0.018 9.009 -6.585 1.00 98.81 508 ILE A O 1
ATOM 4020 N N . TRP A 1 509 ? 2.224 9.072 -6.409 1.00 98.81 509 TRP A N 1
ATOM 4021 C CA . TRP A 1 509 ? 2.374 8.481 -5.090 1.00 98.81 509 TRP A CA 1
ATOM 4022 C C . TRP A 1 509 ? 2.926 9.531 -4.122 1.00 98.81 509 TRP A C 1
ATOM 4024 O O . TRP A 1 509 ? 4.060 9.998 -4.251 1.00 98.81 509 TRP A O 1
ATOM 4034 N N . VAL A 1 510 ? 2.089 9.946 -3.174 1.00 98.81 510 VAL A N 1
ATOM 4035 C CA . VAL A 1 510 ? 2.384 11.011 -2.210 1.00 98.81 510 VAL A CA 1
ATOM 4036 C C . VAL A 1 510 ? 3.053 10.414 -0.962 1.00 98.81 510 VAL A C 1
ATOM 4038 O O . VAL A 1 510 ? 2.505 9.473 -0.383 1.00 98.81 510 VAL A O 1
ATOM 4041 N N . PRO A 1 511 ? 4.211 10.929 -0.522 1.00 98.31 511 PRO A N 1
ATOM 4042 C CA . PRO A 1 511 ? 4.906 10.427 0.662 1.00 98.31 511 PRO A CA 1
ATOM 4043 C C . PRO A 1 511 ? 4.341 11.017 1.966 1.00 98.31 511 PRO A C 1
ATOM 4045 O O . PRO A 1 511 ? 3.741 12.091 1.975 1.00 98.31 511 PRO A O 1
ATOM 4048 N N . GLY A 1 512 ? 4.551 10.312 3.079 1.00 97.62 512 GLY A N 1
ATOM 4049 C CA . GLY A 1 512 ? 4.203 10.747 4.437 1.00 97.62 512 GLY A CA 1
ATOM 4050 C C . GLY A 1 512 ? 5.392 11.292 5.232 1.00 97.62 512 GLY A C 1
ATOM 4051 O O . GLY A 1 512 ? 6.516 11.344 4.738 1.00 97.62 512 GLY A O 1
ATOM 4052 N N . LEU A 1 513 ? 5.134 11.683 6.483 1.00 97.81 513 LEU A N 1
ATOM 4053 C CA . LEU A 1 513 ? 6.161 12.146 7.428 1.00 97.81 513 LEU A CA 1
ATOM 4054 C C . LEU A 1 513 ? 6.838 10.973 8.152 1.00 97.81 513 LEU A C 1
ATOM 4056 O O . LEU A 1 513 ? 6.433 9.817 8.015 1.00 97.81 513 LEU A O 1
ATOM 4060 N N . GLY A 1 514 ? 7.856 11.282 8.962 1.00 95.62 514 GLY A N 1
ATOM 4061 C CA . GLY A 1 514 ? 8.564 10.301 9.779 1.00 95.62 514 GLY A CA 1
ATOM 4062 C C . GLY A 1 514 ? 9.264 9.244 8.934 1.00 95.62 514 GLY A C 1
ATOM 4063 O O . GLY A 1 514 ? 9.008 8.060 9.133 1.00 95.62 514 GLY A O 1
ATOM 4064 N N . TYR A 1 515 ? 10.091 9.671 7.975 1.00 96.06 515 TYR A N 1
ATOM 4065 C CA . TYR A 1 515 ? 10.762 8.785 7.017 1.00 96.06 515 TYR A CA 1
ATOM 4066 C C . TYR A 1 515 ? 9.754 7.955 6.206 1.00 96.06 515 TYR A C 1
ATOM 4068 O O . TYR A 1 515 ? 9.931 6.758 6.021 1.00 96.06 515 TYR A O 1
ATOM 4076 N N . GLN A 1 516 ? 8.647 8.577 5.773 1.00 96.44 516 GLN A N 1
ATOM 4077 C CA . GLN A 1 516 ? 7.540 7.904 5.072 1.00 96.44 516 GLN A CA 1
ATOM 4078 C C . GLN A 1 516 ? 6.822 6.798 5.865 1.00 96.44 516 GLN A C 1
ATOM 4080 O O . GLN A 1 516 ? 6.190 5.928 5.259 1.00 96.44 516 GLN A O 1
ATOM 4085 N N . SER A 1 517 ? 6.833 6.854 7.200 1.00 94.88 517 SER A N 1
ATOM 4086 C CA . SER A 1 517 ? 6.095 5.911 8.055 1.00 94.88 517 SER A CA 1
ATOM 4087 C C . SER A 1 517 ? 4.738 6.426 8.549 1.00 94.88 517 SER A C 1
ATOM 4089 O O . SER A 1 517 ? 3.937 5.622 9.020 1.00 94.88 517 SER A O 1
ATOM 4091 N N . ASN A 1 518 ? 4.455 7.735 8.473 1.00 95.75 518 ASN A N 1
ATOM 4092 C CA . ASN A 1 518 ? 3.269 8.346 9.085 1.00 95.75 518 ASN A CA 1
ATOM 4093 C C . ASN A 1 518 ? 2.354 9.084 8.086 1.00 95.75 518 ASN A C 1
ATOM 4095 O O . ASN A 1 518 ? 2.737 10.098 7.497 1.00 95.75 518 ASN A O 1
ATOM 4099 N N . TYR A 1 519 ? 1.104 8.622 7.987 1.00 97.56 519 TYR A N 1
ATOM 4100 C CA . TYR A 1 519 ? 0.037 9.143 7.118 1.00 97.56 519 TYR A CA 1
ATOM 4101 C C . TYR A 1 519 ? -1.244 9.465 7.900 1.00 97.56 519 TYR A C 1
ATOM 4103 O O . TYR A 1 519 ? -2.285 9.735 7.296 1.00 97.56 519 TYR A O 1
ATOM 4111 N N . SER A 1 520 ? -1.179 9.444 9.235 1.00 94.00 520 SER A N 1
ATOM 4112 C CA . SER A 1 520 ? -2.333 9.519 10.140 1.00 94.00 520 SER A CA 1
ATOM 4113 C C . SER A 1 520 ? -3.279 10.695 9.848 1.00 94.00 520 SER A C 1
ATOM 4115 O O . SER A 1 520 ? -4.498 10.556 9.949 1.00 94.00 520 SER A O 1
ATOM 4117 N N . GLY A 1 521 ? -2.741 11.851 9.444 1.00 94.50 521 GLY A N 1
ATOM 4118 C CA . GLY A 1 521 ? -3.527 13.057 9.195 1.00 94.50 521 GLY A CA 1
ATOM 4119 C C . GLY A 1 521 ? -4.106 13.192 7.785 1.00 94.50 521 GLY A C 1
ATOM 4120 O O . GLY A 1 521 ? -5.002 14.014 7.586 1.00 94.50 521 GLY A O 1
ATOM 4121 N N . TYR A 1 522 ? -3.677 12.393 6.801 1.00 96.62 522 TYR A N 1
ATOM 4122 C CA . TYR A 1 522 ? -4.145 12.549 5.415 1.00 96.62 522 TYR A CA 1
ATOM 4123 C C . TYR A 1 522 ? -5.635 12.250 5.231 1.00 96.62 522 TYR A C 1
ATOM 4125 O O . TYR A 1 522 ? -6.245 12.817 4.328 1.00 96.62 522 TYR A O 1
ATOM 4133 N N . ALA A 1 523 ? -6.256 11.448 6.103 1.00 92.06 523 ALA A N 1
ATOM 4134 C CA . ALA A 1 523 ? -7.705 11.230 6.073 1.00 92.06 523 ALA A CA 1
ATOM 4135 C C . ALA A 1 523 ? -8.504 12.544 6.172 1.00 92.06 523 ALA A C 1
ATOM 4137 O O . ALA A 1 523 ? -9.526 12.679 5.493 1.00 92.06 523 ALA A O 1
ATOM 4138 N N . ASN A 1 524 ? -7.994 13.514 6.945 1.00 94.75 524 ASN A N 1
ATOM 4139 C CA . ASN A 1 524 ? -8.570 14.852 7.126 1.00 94.75 524 ASN A CA 1
ATOM 4140 C C . ASN A 1 524 ? -7.912 15.920 6.231 1.00 94.75 524 ASN A C 1
ATOM 4142 O O . ASN A 1 524 ? -8.502 16.971 5.992 1.00 94.75 524 ASN A O 1
ATOM 4146 N N . HIS A 1 525 ? -6.719 15.641 5.699 1.00 97.12 525 HIS A N 1
ATOM 4147 C CA . HIS A 1 525 ? -5.903 16.560 4.895 1.00 97.12 525 HIS A CA 1
ATOM 4148 C C . HIS A 1 525 ? -5.597 15.993 3.504 1.00 97.12 525 HIS A C 1
ATOM 4150 O O . HIS A 1 525 ? -4.457 16.013 3.045 1.00 97.12 525 HIS A O 1
ATOM 4156 N N . ARG A 1 526 ? -6.621 15.465 2.824 1.00 95.88 526 ARG A N 1
ATOM 4157 C CA . ARG A 1 526 ? -6.467 14.776 1.532 1.00 95.88 526 ARG A CA 1
ATOM 4158 C C . ARG A 1 526 ? -5.883 15.691 0.457 1.00 95.88 526 ARG A C 1
ATOM 4160 O O . ARG A 1 526 ? -6.301 16.848 0.336 1.00 95.88 526 ARG A O 1
ATOM 4167 N N . ILE A 1 527 ? -4.968 15.136 -0.333 1.00 97.94 527 ILE A N 1
ATOM 4168 C CA . ILE A 1 527 ? -4.504 15.730 -1.589 1.00 97.94 527 ILE A CA 1
ATOM 4169 C C . ILE A 1 527 ? -5.654 15.676 -2.596 1.00 97.94 527 ILE A C 1
ATOM 4171 O O . ILE A 1 527 ? -6.390 14.692 -2.659 1.00 97.94 527 ILE A O 1
ATOM 4175 N N . GLU A 1 528 ? -5.829 16.754 -3.346 1.00 95.94 528 GLU A N 1
ATOM 4176 C CA . GLU A 1 528 ? -6.887 16.908 -4.337 1.00 95.94 528 GLU A CA 1
ATOM 4177 C C . GLU A 1 528 ? -6.359 16.570 -5.734 1.00 95.94 528 GLU A C 1
ATOM 4179 O O . GLU A 1 528 ? -5.235 16.927 -6.094 1.00 95.94 528 GLU A O 1
ATOM 4184 N N . GLY A 1 529 ? -7.189 15.890 -6.527 1.00 94.06 529 GLY A N 1
ATOM 4185 C CA . GLY A 1 529 ? -6.885 15.492 -7.899 1.00 94.06 529 GLY A CA 1
ATOM 4186 C C . GLY A 1 529 ? -7.185 14.019 -8.170 1.00 94.06 529 GLY A C 1
ATOM 4187 O O . GLY A 1 529 ? -7.490 13.248 -7.261 1.00 94.06 529 GLY A O 1
ATOM 4188 N N . ASP A 1 530 ? -7.083 13.637 -9.440 1.00 94.06 530 ASP A N 1
ATOM 4189 C CA . ASP A 1 530 ? -7.241 12.252 -9.889 1.00 94.06 530 ASP A CA 1
ATOM 4190 C C . ASP A 1 530 ? -5.901 11.505 -9.868 1.00 94.06 530 ASP A C 1
ATOM 4192 O O . ASP A 1 530 ? -4.831 12.125 -9.903 1.00 94.06 530 ASP A O 1
ATOM 4196 N N . ASN A 1 531 ? -5.946 10.167 -9.874 1.00 97.56 531 ASN A N 1
ATOM 4197 C CA . ASN A 1 531 ? -4.757 9.308 -9.913 1.00 97.56 531 ASN A CA 1
ATOM 4198 C C . ASN A 1 531 ? -3.748 9.595 -8.781 1.00 97.56 531 ASN A C 1
ATOM 4200 O O . ASN A 1 531 ? -2.541 9.662 -9.024 1.00 97.56 531 ASN A O 1
ATOM 4204 N N . ILE A 1 532 ? -4.255 9.757 -7.554 1.00 98.38 532 ILE A N 1
ATOM 4205 C CA . ILE A 1 532 ? -3.463 9.975 -6.338 1.00 98.38 532 ILE A CA 1
ATOM 4206 C C . ILE A 1 532 ? -3.481 8.719 -5.455 1.00 98.38 532 ILE A C 1
ATOM 4208 O O . ILE A 1 532 ? -4.542 8.268 -5.027 1.00 98.38 532 ILE A O 1
ATOM 4212 N N . GLY A 1 533 ? -2.300 8.178 -5.169 1.00 98.50 533 GLY A N 1
ATOM 4213 C CA . GLY A 1 533 ? -2.039 7.157 -4.153 1.00 98.50 533 GLY A CA 1
ATOM 4214 C C . GLY A 1 533 ? -0.945 7.617 -3.185 1.00 98.50 533 GLY A C 1
ATOM 4215 O O . GLY A 1 533 ? -0.477 8.754 -3.271 1.00 98.50 533 GLY A O 1
ATOM 4216 N N . TYR A 1 534 ? -0.513 6.743 -2.272 1.00 98.75 534 TYR A N 1
ATOM 4217 C CA . TYR A 1 534 ? 0.492 7.078 -1.250 1.00 98.75 534 TYR A CA 1
ATOM 4218 C C . TYR A 1 534 ? 1.684 6.109 -1.242 1.00 98.75 534 TYR A C 1
ATOM 4220 O O . TYR A 1 534 ? 1.489 4.898 -1.333 1.00 98.75 534 TYR A O 1
ATOM 4228 N N . ALA A 1 535 ? 2.906 6.646 -1.137 1.00 98.50 535 ALA A N 1
ATOM 4229 C CA . ALA A 1 535 ? 4.163 5.886 -1.121 1.00 98.50 535 ALA A CA 1
ATOM 4230 C C . ALA A 1 535 ? 4.700 5.724 0.304 1.00 98.50 535 ALA A C 1
ATOM 4232 O O . ALA A 1 535 ? 5.057 6.722 0.918 1.00 98.50 535 ALA A O 1
ATOM 4233 N N . VAL A 1 536 ? 4.804 4.491 0.800 1.00 98.56 536 VAL A N 1
ATOM 4234 C CA . VAL A 1 536 ? 5.151 4.140 2.189 1.00 98.56 536 VAL A CA 1
ATOM 4235 C C . VAL A 1 536 ? 6.529 3.483 2.265 1.00 98.56 536 VAL A C 1
ATOM 4237 O O . VAL A 1 536 ? 6.858 2.637 1.439 1.00 98.56 536 VAL A O 1
ATOM 4240 N N . HIS A 1 537 ? 7.315 3.819 3.289 1.00 97.75 537 HIS A N 1
ATOM 4241 C CA . HIS A 1 537 ? 8.478 3.024 3.695 1.00 97.75 537 HIS A CA 1
ATOM 4242 C C . HIS A 1 537 ? 8.101 2.209 4.932 1.00 97.75 537 HIS A C 1
ATOM 4244 O O . HIS A 1 537 ? 7.377 2.694 5.809 1.00 97.75 537 HIS A O 1
ATOM 4250 N N . LEU A 1 538 ? 8.560 0.962 5.002 1.00 95.56 538 LEU A N 1
ATOM 4251 C CA . LEU A 1 538 ? 8.223 0.066 6.099 1.00 95.56 538 LEU A CA 1
ATOM 4252 C C . LEU A 1 538 ? 9.371 -0.899 6.389 1.00 95.56 538 LEU A C 1
ATOM 4254 O O . LEU A 1 538 ? 9.678 -1.775 5.587 1.00 95.56 538 LEU A O 1
ATOM 4258 N N . TYR A 1 539 ? 9.944 -0.780 7.582 1.00 93.62 539 TYR A N 1
ATOM 4259 C CA . TYR A 1 539 ? 11.023 -1.641 8.050 1.00 93.62 539 TYR A CA 1
ATOM 4260 C C . TYR A 1 539 ? 10.640 -2.374 9.346 1.00 93.62 539 TYR A C 1
ATOM 4262 O O . TYR A 1 539 ? 9.754 -1.917 10.075 1.00 93.62 539 TYR A O 1
ATOM 4270 N N . PRO A 1 540 ? 11.298 -3.506 9.653 1.00 92.19 540 PRO A N 1
ATOM 4271 C CA . PRO A 1 540 ? 11.187 -4.169 10.947 1.00 92.19 540 PRO A CA 1
ATOM 4272 C C . PRO A 1 540 ? 11.308 -3.214 12.137 1.00 92.19 540 PRO A C 1
ATOM 4274 O O . PRO A 1 540 ? 12.066 -2.248 12.101 1.00 92.19 540 PRO A O 1
ATOM 4277 N N . GLY A 1 541 ? 10.535 -3.469 13.190 1.00 86.88 541 GLY A N 1
ATOM 4278 C CA . GLY A 1 541 ? 10.427 -2.595 14.358 1.00 86.88 541 GLY A CA 1
ATOM 4279 C C . GLY A 1 541 ? 9.468 -1.410 14.191 1.00 86.88 541 GLY A C 1
ATOM 4280 O O . GLY A 1 541 ? 8.893 -0.932 15.173 1.00 86.88 541 GLY A O 1
ATOM 4281 N N . TRP A 1 542 ? 9.216 -0.946 12.965 1.00 89.94 542 TRP A N 1
ATOM 4282 C CA . TRP A 1 542 ? 8.254 0.133 12.728 1.00 89.94 542 TRP A CA 1
ATOM 4283 C C . TRP A 1 542 ? 6.830 -0.365 12.932 1.00 89.94 542 TRP A C 1
ATOM 4285 O O . TRP A 1 542 ? 6.559 -1.561 12.834 1.00 89.94 542 TRP A O 1
ATOM 4295 N N . MET A 1 543 ? 5.901 0.548 13.234 1.00 88.81 543 MET A N 1
ATOM 4296 C CA . MET A 1 543 ? 4.496 0.207 13.502 1.00 88.81 543 MET A CA 1
ATOM 4297 C C . MET A 1 543 ? 4.335 -0.851 14.612 1.00 88.81 543 MET A C 1
ATOM 4299 O O . MET A 1 543 ? 3.332 -1.549 14.646 1.00 88.81 543 MET A O 1
ATOM 4303 N N . ASN A 1 544 ? 5.300 -0.957 15.537 1.00 85.50 544 ASN A N 1
ATOM 4304 C CA . ASN A 1 544 ? 5.388 -2.009 16.562 1.00 85.50 544 ASN A CA 1
ATOM 4305 C C . ASN A 1 544 ? 5.520 -3.441 16.005 1.00 85.50 544 ASN A C 1
ATOM 4307 O O . ASN A 1 544 ? 5.165 -4.402 16.690 1.00 85.50 544 ASN A O 1
ATOM 4311 N N . SER A 1 545 ? 6.002 -3.591 14.772 1.00 89.44 545 SER A N 1
ATOM 4312 C CA . SER A 1 545 ? 6.355 -4.891 14.204 1.00 89.44 545 SER A CA 1
ATOM 4313 C C . SER A 1 545 ? 7.580 -5.502 14.890 1.00 89.44 545 SER A C 1
ATOM 4315 O O . SER A 1 545 ? 8.305 -4.826 15.623 1.00 89.44 545 SER A O 1
ATOM 4317 N N . ASP A 1 546 ? 7.808 -6.795 14.660 1.00 87.69 546 ASP A N 1
ATOM 4318 C CA . ASP A 1 546 ? 9.006 -7.485 15.139 1.00 87.69 546 ASP A CA 1
ATOM 4319 C C . ASP A 1 546 ? 10.289 -6.887 14.537 1.00 87.69 546 ASP A C 1
ATOM 4321 O O . ASP A 1 546 ? 10.326 -6.536 13.356 1.00 87.69 546 ASP A O 1
ATOM 4325 N N . GLY A 1 547 ? 11.358 -6.835 15.335 1.00 84.75 547 GLY A N 1
ATOM 4326 C CA . GLY A 1 547 ? 12.696 -6.403 14.924 1.00 84.75 547 GLY A CA 1
ATOM 4327 C C . GLY A 1 547 ? 13.789 -6.983 15.829 1.00 84.75 547 GLY A C 1
ATOM 4328 O O . GLY A 1 547 ? 13.553 -7.268 17.002 1.00 84.75 547 GLY A O 1
ATOM 4329 N N . GLU A 1 548 ? 14.990 -7.184 15.282 1.00 79.25 548 GLU A N 1
ATOM 4330 C CA . GLU A 1 548 ? 16.160 -7.709 16.008 1.00 79.25 548 GLU A CA 1
ATOM 4331 C C . GLU A 1 548 ? 17.046 -6.604 16.616 1.00 79.25 548 GLU A C 1
ATOM 4333 O O . GLU A 1 548 ? 17.903 -6.908 17.448 1.00 79.25 548 GLU A O 1
ATOM 4338 N N . ASN A 1 549 ? 16.838 -5.330 16.262 1.00 54.91 549 ASN A N 1
ATOM 4339 C CA . ASN A 1 549 ? 17.686 -4.215 16.690 1.00 54.91 549 ASN A CA 1
ATOM 4340 C C . ASN A 1 549 ? 16.936 -3.148 17.506 1.00 54.91 549 ASN A C 1
ATOM 4342 O O . ASN A 1 549 ? 15.733 -2.965 17.399 1.00 54.91 549 ASN A O 1
ATOM 4346 N N . GLY A 1 550 ? 17.685 -2.427 18.349 1.00 46.53 550 GLY A N 1
ATOM 4347 C CA . GLY A 1 550 ? 17.219 -1.282 19.143 1.00 46.53 550 GLY A CA 1
ATOM 4348 C C . GLY A 1 550 ? 17.092 0.023 18.346 1.00 46.53 550 GLY A C 1
ATOM 4349 O O . GLY A 1 550 ? 17.438 1.082 18.863 1.00 46.53 550 GLY A O 1
ATOM 4350 N N . ASP A 1 551 ? 16.628 -0.048 17.100 1.00 39.56 551 ASP A N 1
ATOM 4351 C CA . ASP A 1 551 ? 16.333 1.071 16.187 1.00 39.56 551 ASP A CA 1
ATOM 4352 C C . ASP A 1 551 ? 14.929 1.679 16.406 1.00 39.56 551 ASP A C 1
ATOM 4354 O O . ASP A 1 551 ? 14.470 2.516 15.632 1.00 39.56 551 ASP A O 1
ATOM 4358 N N . GLY A 1 552 ? 14.274 1.320 17.517 1.00 40.97 552 GLY A N 1
ATOM 4359 C CA . GLY A 1 552 ? 12.979 1.862 17.945 1.00 40.97 552 GLY A CA 1
ATOM 4360 C C . GLY A 1 552 ? 11.825 0.860 17.889 1.00 40.97 552 GLY A C 1
ATOM 4361 O O . GLY A 1 552 ? 10.719 1.201 18.306 1.00 40.97 552 GLY A O 1
ATOM 4362 N N . GLY A 1 553 ? 12.077 -0.369 17.428 1.00 42.44 553 GLY A N 1
ATOM 4363 C CA . GLY A 1 553 ? 11.123 -1.474 17.461 1.00 42.44 553 GLY A CA 1
ATOM 4364 C C . GLY A 1 553 ? 11.050 -2.202 18.798 1.00 42.44 553 GLY A C 1
ATOM 4365 O O . GLY A 1 553 ? 12.039 -2.328 19.520 1.00 42.44 553 GLY A O 1
ATOM 4366 N N . SER A 1 554 ? 9.861 -2.704 19.131 1.00 44.09 554 SER A N 1
ATOM 4367 C CA . SER A 1 554 ? 9.678 -3.584 20.285 1.00 44.09 554 SER A CA 1
ATOM 4368 C C . SER A 1 554 ? 10.261 -4.971 19.995 1.00 44.09 554 SER A C 1
ATOM 4370 O O . SER A 1 554 ? 9.892 -5.606 19.011 1.00 44.09 554 SER A O 1
ATOM 4372 N N . SER A 1 555 ? 11.098 -5.497 20.895 1.00 47.31 555 SER A N 1
ATOM 4373 C CA . SER A 1 555 ? 11.541 -6.902 20.878 1.00 47.31 555 SER A CA 1
ATOM 4374 C C . SER A 1 555 ? 10.427 -7.900 21.240 1.00 47.31 555 SER A C 1
ATOM 4376 O O . SER A 1 555 ? 10.661 -9.108 21.270 1.00 47.31 555 SER A O 1
ATOM 4378 N N . THR A 1 556 ? 9.219 -7.402 21.529 1.00 54.38 556 THR A N 1
ATOM 4379 C CA . THR A 1 556 ? 8.003 -8.166 21.842 1.00 54.38 556 THR A CA 1
ATOM 4380 C C . THR A 1 556 ? 6.909 -7.933 20.788 1.00 54.38 556 THR A C 1
ATOM 4382 O O . THR A 1 556 ? 5.739 -7.778 21.146 1.00 54.38 556 THR A O 1
ATOM 4385 N N . GLY A 1 557 ? 7.297 -7.798 19.515 1.00 65.38 557 GLY A N 1
ATOM 4386 C CA . GLY A 1 557 ? 6.384 -7.603 18.388 1.00 65.38 557 GLY A CA 1
ATOM 4387 C C . GLY A 1 557 ? 5.406 -8.769 18.167 1.00 65.38 557 GLY A C 1
ATOM 4388 O O . GLY A 1 557 ? 5.175 -9.614 19.032 1.00 65.38 557 GLY A O 1
ATOM 4389 N N . GLY A 1 558 ? 4.763 -8.768 17.005 1.00 80.69 558 GLY A N 1
ATOM 4390 C CA . GLY A 1 558 ? 3.801 -9.784 16.590 1.00 80.69 558 GLY A CA 1
ATOM 4391 C C . GLY A 1 558 ? 2.684 -9.178 15.750 1.00 80.69 558 GLY A C 1
ATOM 4392 O O . GLY A 1 558 ? 2.639 -7.965 15.523 1.00 80.69 558 GLY A O 1
ATOM 4393 N N . TYR A 1 559 ? 1.744 -10.016 15.314 1.00 86.25 559 TYR A N 1
ATOM 4394 C CA . TYR A 1 559 ? 0.671 -9.584 14.420 1.00 86.25 559 TYR A CA 1
ATOM 4395 C C . TYR A 1 559 ? -0.150 -8.412 14.981 1.00 86.25 559 TYR A C 1
ATOM 4397 O O . TYR A 1 559 ? -0.291 -7.385 14.320 1.00 86.25 559 TYR A O 1
ATOM 4405 N N . GLN A 1 560 ? -0.675 -8.534 16.206 1.00 83.00 560 GLN A N 1
ATOM 4406 C CA . GLN A 1 560 ? -1.619 -7.548 16.739 1.00 83.00 560 GLN A CA 1
ATOM 4407 C C . GLN A 1 560 ? -0.982 -6.165 16.987 1.00 83.00 560 GLN A C 1
ATOM 4409 O O . GLN A 1 560 ? -1.577 -5.168 16.565 1.00 83.00 560 GLN A O 1
ATOM 4414 N N . PRO A 1 561 ? 0.211 -6.045 17.613 1.00 83.06 561 PRO A N 1
ATOM 4415 C CA . PRO A 1 561 ? 0.907 -4.762 17.703 1.00 83.06 561 PRO A CA 1
ATOM 4416 C C . PRO A 1 561 ? 1.194 -4.142 16.331 1.00 83.06 561 PRO A C 1
ATOM 4418 O O . PRO A 1 561 ? 0.959 -2.942 16.167 1.00 83.06 561 PRO A O 1
ATOM 4421 N N . PHE A 1 562 ? 1.624 -4.955 15.357 1.00 90.12 562 PHE A N 1
ATOM 4422 C CA . PHE A 1 562 ? 1.931 -4.501 14.001 1.00 90.12 562 PHE A CA 1
ATOM 4423 C C . PHE A 1 562 ? 0.685 -3.976 13.278 1.00 90.12 562 PHE A C 1
ATOM 4425 O O . PHE A 1 562 ? 0.664 -2.841 12.804 1.00 90.12 562 PHE A O 1
ATOM 4432 N N . GLN A 1 563 ? -0.398 -4.753 13.270 1.00 91.12 563 GLN A N 1
ATOM 4433 C CA . GLN A 1 563 ? -1.676 -4.351 12.686 1.00 91.12 563 GLN A CA 1
ATOM 4434 C C . GLN A 1 563 ? -2.217 -3.066 13.334 1.00 91.12 563 GLN A C 1
ATOM 4436 O O . GLN A 1 563 ? -2.705 -2.183 12.636 1.00 91.12 563 GLN A O 1
ATOM 4441 N N . ASN A 1 564 ? -2.078 -2.901 14.654 1.00 85.81 564 ASN A N 1
ATOM 4442 C CA . ASN A 1 564 ? -2.483 -1.669 15.339 1.00 85.81 564 ASN A CA 1
ATOM 4443 C C . ASN A 1 564 ? -1.629 -0.459 14.925 1.00 85.81 564 ASN A C 1
ATOM 4445 O O . ASN A 1 564 ? -2.140 0.660 14.830 1.00 85.81 564 ASN A O 1
ATOM 4449 N N . GLY A 1 565 ? -0.327 -0.655 14.704 1.00 89.19 565 GLY A N 1
ATOM 4450 C CA . GLY A 1 565 ? 0.547 0.387 14.172 1.00 89.19 565 GLY A CA 1
ATOM 4451 C C . GLY A 1 565 ? 0.191 0.756 12.732 1.00 89.19 565 GLY A C 1
ATOM 4452 O O . GLY A 1 565 ? 0.071 1.945 12.435 1.00 89.19 565 GLY A O 1
ATOM 4453 N N . TRP A 1 566 ? -0.070 -0.242 11.880 1.00 94.38 566 TRP A N 1
ATOM 4454 C CA . TRP A 1 566 ? -0.570 -0.047 10.518 1.00 94.38 566 TRP A CA 1
ATOM 4455 C C . TRP A 1 566 ? -1.874 0.751 10.518 1.00 94.38 566 TRP A C 1
ATOM 4457 O O . TRP A 1 566 ? -1.944 1.797 9.880 1.00 94.38 566 TRP A O 1
ATOM 4467 N N . ASP A 1 567 ? -2.873 0.338 11.298 1.00 91.44 567 ASP A N 1
ATOM 4468 C CA . ASP A 1 567 ? -4.176 1.007 11.405 1.00 91.44 567 ASP A CA 1
ATOM 4469 C C . ASP A 1 567 ? -4.072 2.468 11.846 1.00 91.44 567 ASP A C 1
ATOM 4471 O O . ASP A 1 567 ? -4.895 3.294 11.460 1.00 91.44 567 ASP A O 1
ATOM 4475 N N . ARG A 1 568 ? -3.073 2.795 12.672 1.00 89.56 568 ARG A N 1
ATOM 4476 C CA . ARG A 1 568 ? -2.835 4.162 13.142 1.00 89.56 568 ARG A CA 1
ATOM 4477 C C . ARG A 1 568 ? -2.116 5.009 12.097 1.00 89.56 568 ARG A C 1
ATOM 4479 O O . ARG A 1 568 ? -2.425 6.190 11.958 1.00 89.56 568 ARG A O 1
ATOM 4486 N N . GLN A 1 569 ? -1.117 4.438 11.430 1.00 93.50 569 GLN A N 1
ATOM 4487 C CA . GLN A 1 569 ? -0.159 5.205 10.637 1.00 93.50 569 GLN A CA 1
ATOM 4488 C C . GLN A 1 569 ? -0.438 5.167 9.135 1.00 93.50 569 GLN A C 1
ATOM 4490 O O . GLN A 1 569 ? -0.205 6.178 8.488 1.00 93.50 569 GLN A O 1
ATOM 4495 N N . VAL A 1 570 ? -0.953 4.063 8.585 1.00 97.25 570 VAL A N 1
ATOM 4496 C CA . VAL A 1 570 ? -1.202 3.863 7.139 1.00 97.25 570 VAL A CA 1
ATOM 4497 C C . VAL A 1 570 ? -2.675 3.584 6.838 1.00 97.25 570 VAL A C 1
ATOM 4499 O O . VAL A 1 570 ? -3.194 4.063 5.832 1.00 97.25 570 VAL A O 1
ATOM 4502 N N . GLY A 1 571 ? -3.385 2.888 7.731 1.00 94.00 571 GLY A N 1
ATOM 4503 C CA . GLY A 1 571 ? -4.826 2.631 7.639 1.00 94.00 571 GLY A CA 1
ATOM 4504 C C . GLY A 1 571 ? -5.660 3.843 7.194 1.00 94.00 571 GLY A C 1
ATOM 4505 O O . GLY A 1 571 ? -6.433 3.702 6.246 1.00 94.00 571 GLY A O 1
ATOM 4506 N N . PRO A 1 572 ? -5.440 5.059 7.746 1.00 94.69 572 PRO A N 1
ATOM 4507 C CA . PRO A 1 572 ? -6.234 6.232 7.391 1.00 94.69 572 PRO A CA 1
ATOM 4508 C C . PRO A 1 572 ? -6.169 6.617 5.909 1.00 94.69 572 PRO A C 1
ATOM 4510 O O . PRO A 1 572 ? -7.130 7.199 5.410 1.00 94.69 572 PRO A O 1
ATOM 4513 N N . VAL A 1 573 ? -5.073 6.305 5.202 1.00 96.94 573 VAL A N 1
ATOM 4514 C CA . VAL A 1 573 ? -4.960 6.496 3.743 1.00 96.94 573 VAL A CA 1
ATOM 4515 C C . VAL A 1 573 ? -5.352 5.255 2.953 1.00 96.94 573 VAL A C 1
ATOM 4517 O O . VAL A 1 573 ? -6.030 5.385 1.933 1.00 96.94 573 VAL A O 1
ATOM 4520 N N . ALA A 1 574 ? -5.013 4.060 3.446 1.00 96.06 574 ALA A N 1
ATOM 4521 C CA . ALA A 1 574 ? -5.377 2.801 2.799 1.00 96.06 574 ALA A CA 1
ATOM 4522 C C . ALA A 1 574 ? -6.901 2.641 2.657 1.00 96.06 574 ALA A C 1
ATOM 4524 O O . ALA A 1 574 ? -7.363 2.016 1.706 1.00 96.06 574 ALA A O 1
ATOM 4525 N N . ASP A 1 575 ? -7.692 3.252 3.541 1.00 93.50 575 ASP A N 1
ATOM 4526 C CA . ASP A 1 575 ? -9.155 3.210 3.484 1.00 93.50 575 ASP A CA 1
ATOM 4527 C C . ASP A 1 575 ? -9.771 3.934 2.277 1.00 93.50 575 ASP A C 1
ATOM 4529 O O . ASP A 1 575 ? -10.906 3.627 1.902 1.00 93.50 575 ASP A O 1
ATOM 4533 N N . PHE A 1 576 ? -9.056 4.873 1.644 1.00 95.50 576 PHE A N 1
ATOM 4534 C CA . PHE A 1 576 ? -9.600 5.661 0.530 1.00 95.50 576 PHE A CA 1
ATOM 4535 C C . PHE A 1 576 ? -8.704 5.774 -0.707 1.00 95.50 576 PHE A C 1
ATOM 4537 O O . PHE A 1 576 ? -9.196 6.241 -1.731 1.00 95.50 576 PHE A O 1
ATOM 4544 N N . ALA A 1 577 ? -7.438 5.362 -0.641 1.00 97.81 577 ALA A N 1
ATOM 4545 C CA . ALA A 1 577 ? -6.484 5.422 -1.747 1.00 97.81 577 ALA A CA 1
ATOM 4546 C C . ALA A 1 577 ? -5.585 4.171 -1.759 1.00 97.81 577 ALA A C 1
ATOM 4548 O O . ALA A 1 577 ? -5.382 3.560 -0.706 1.00 97.81 577 ALA A O 1
ATOM 4549 N N . PRO A 1 578 ? -5.040 3.768 -2.921 1.00 98.50 578 PRO A N 1
ATOM 4550 C CA . PRO A 1 578 ? -4.084 2.672 -2.978 1.00 98.50 578 PRO A CA 1
ATOM 4551 C C . PRO A 1 578 ? -2.743 3.083 -2.370 1.00 98.50 578 PRO A C 1
ATOM 4553 O O . PRO A 1 578 ? -2.345 4.255 -2.402 1.00 98.50 578 PRO A O 1
ATOM 4556 N N . ILE A 1 579 ? -2.033 2.085 -1.854 1.00 98.75 579 ILE A N 1
ATOM 4557 C CA . ILE A 1 579 ? -0.711 2.232 -1.252 1.00 98.75 579 ILE A CA 1
ATOM 4558 C C . ILE A 1 579 ? 0.326 1.562 -2.144 1.00 98.75 579 ILE A C 1
ATOM 4560 O O . ILE A 1 579 ? 0.067 0.506 -2.722 1.00 98.75 579 ILE A O 1
ATOM 4564 N N . ILE A 1 580 ? 1.515 2.151 -2.214 1.00 98.75 580 ILE A N 1
ATOM 4565 C CA . ILE A 1 580 ? 2.710 1.482 -2.712 1.00 98.75 580 ILE A CA 1
ATOM 4566 C C . ILE A 1 580 ? 3.802 1.529 -1.646 1.00 98.75 580 ILE A C 1
ATOM 4568 O O . ILE A 1 580 ? 4.174 2.602 -1.184 1.00 98.75 580 ILE A O 1
ATOM 4572 N N . ILE A 1 581 ? 4.308 0.376 -1.220 1.00 98.69 581 ILE A N 1
ATOM 4573 C CA . ILE A 1 581 ? 5.445 0.308 -0.300 1.00 98.69 581 ILE A CA 1
ATOM 4574 C C . ILE A 1 581 ? 6.715 0.298 -1.140 1.00 98.69 581 ILE A C 1
ATOM 4576 O O . ILE A 1 581 ? 6.986 -0.663 -1.863 1.00 98.69 581 ILE A O 1
ATOM 4580 N N . THR A 1 582 ? 7.449 1.404 -1.092 1.00 98.00 582 THR A N 1
ATOM 4581 C CA . THR A 1 582 ? 8.581 1.695 -1.977 1.00 98.00 582 THR A CA 1
ATOM 4582 C C . THR A 1 582 ? 9.933 1.349 -1.369 1.00 98.00 582 THR A C 1
ATOM 4584 O O . THR A 1 582 ? 10.923 1.299 -2.101 1.00 98.00 582 THR A O 1
ATOM 4587 N N . GLU A 1 583 ? 9.969 1.036 -0.074 1.00 96.81 583 GLU A N 1
ATOM 4588 C CA . GLU A 1 583 ? 11.127 0.469 0.612 1.00 96.81 583 GLU A CA 1
ATOM 4589 C C . GLU A 1 583 ? 10.696 -0.478 1.731 1.00 96.81 583 GLU A C 1
ATOM 4591 O O . GLU A 1 583 ? 9.941 -0.089 2.625 1.00 96.81 583 GLU A O 1
ATOM 4596 N N . MET A 1 584 ? 11.173 -1.721 1.654 1.00 96.38 584 MET A N 1
ATOM 4597 C CA . MET A 1 584 ? 11.022 -2.746 2.681 1.00 96.38 584 MET A CA 1
ATOM 4598 C C . MET A 1 584 ? 11.944 -3.935 2.368 1.00 96.38 584 MET A C 1
ATOM 4600 O O . MET A 1 584 ? 11.937 -4.474 1.258 1.00 96.38 584 MET A O 1
ATOM 4604 N N . ASP A 1 585 ? 12.708 -4.384 3.359 1.00 96.56 585 ASP A N 1
ATOM 4605 C CA . ASP A 1 585 ? 13.417 -5.663 3.356 1.00 96.56 585 ASP A CA 1
ATOM 4606 C C . ASP A 1 585 ? 13.520 -6.230 4.786 1.00 96.56 585 ASP A C 1
ATOM 4608 O O . ASP A 1 585 ? 13.203 -5.561 5.773 1.00 96.56 585 ASP A O 1
ATOM 4612 N N . TRP A 1 586 ? 13.920 -7.498 4.911 1.00 95.31 586 TRP A N 1
ATOM 4613 C CA . TRP A 1 586 ? 14.278 -8.084 6.205 1.00 95.31 586 TRP A CA 1
ATOM 4614 C C . TRP A 1 586 ? 15.228 -9.270 6.050 1.00 95.31 586 TRP A C 1
ATOM 4616 O O . TRP A 1 586 ? 15.119 -10.069 5.118 1.00 95.31 586 TRP A O 1
ATOM 4626 N N . ALA A 1 587 ? 16.139 -9.438 7.000 1.00 95.62 587 ALA A N 1
ATOM 4627 C CA . ALA A 1 587 ? 16.868 -10.685 7.185 1.00 95.62 587 ALA A CA 1
ATOM 4628 C C . ALA A 1 587 ? 17.389 -10.813 8.617 1.00 95.62 587 ALA A C 1
ATOM 4630 O O . ALA A 1 587 ? 17.586 -9.792 9.285 1.00 95.62 587 ALA A O 1
ATOM 4631 N N . PRO A 1 588 ? 17.678 -12.046 9.076 1.00 93.12 588 PRO A N 1
ATOM 4632 C CA . PRO A 1 588 ? 18.389 -12.251 10.327 1.00 93.12 588 PRO A CA 1
ATOM 4633 C C . PRO A 1 588 ? 19.679 -11.423 10.365 1.00 93.12 588 PRO A C 1
ATOM 4635 O O . PRO A 1 588 ? 20.460 -11.442 9.404 1.00 93.12 588 PRO A O 1
ATOM 4638 N N . ALA A 1 589 ? 19.957 -10.756 11.487 1.00 90.88 589 ALA A N 1
ATOM 4639 C CA . ALA A 1 589 ? 21.068 -9.810 11.619 1.00 90.88 589 ALA A CA 1
ATOM 4640 C C . ALA A 1 589 ? 22.436 -10.416 11.255 1.00 90.88 589 ALA A C 1
ATOM 4642 O O . ALA A 1 589 ? 23.321 -9.709 10.779 1.00 90.88 589 ALA A O 1
ATOM 4643 N N . ARG A 1 590 ? 22.594 -11.741 11.401 1.00 91.62 590 ARG A N 1
ATOM 4644 C CA . ARG A 1 590 ? 23.818 -12.489 11.057 1.00 91.62 590 ARG A CA 1
ATOM 4645 C C . ARG A 1 590 ? 24.283 -12.333 9.606 1.00 91.62 590 ARG A C 1
ATOM 4647 O O . ARG A 1 590 ? 25.450 -12.597 9.339 1.00 91.62 590 ARG A O 1
ATOM 4654 N N . TYR A 1 591 ? 23.384 -11.998 8.679 1.00 93.12 591 TYR A N 1
ATOM 4655 C CA . TYR A 1 591 ? 23.730 -11.872 7.262 1.00 93.12 591 TYR A CA 1
ATOM 4656 C C . TYR A 1 591 ? 24.287 -10.503 6.899 1.00 93.12 591 TYR A C 1
ATOM 4658 O O . TYR A 1 591 ? 25.023 -10.408 5.925 1.00 93.12 591 TYR A O 1
ATOM 4666 N N . ASP A 1 592 ? 23.910 -9.468 7.652 1.00 89.50 592 ASP A N 1
ATOM 4667 C CA . ASP A 1 592 ? 24.222 -8.067 7.361 1.00 89.50 592 ASP A CA 1
ATOM 4668 C C . ASP A 1 592 ? 24.014 -7.651 5.886 1.00 89.50 592 ASP A C 1
ATOM 4670 O O . ASP A 1 592 ? 24.780 -6.883 5.316 1.00 89.50 592 ASP A O 1
ATOM 4674 N N . ALA A 1 593 ? 22.971 -8.200 5.253 1.00 90.25 593 ALA A N 1
ATOM 4675 C CA . ALA A 1 593 ? 22.700 -8.052 3.817 1.00 90.25 593 ALA A CA 1
ATOM 4676 C C . ALA A 1 593 ? 21.380 -7.316 3.500 1.00 90.25 593 ALA A C 1
ATOM 4678 O O . ALA A 1 593 ? 21.037 -7.150 2.333 1.00 90.25 593 ALA A O 1
ATOM 4679 N N . SER A 1 594 ? 20.653 -6.886 4.534 1.00 92.50 594 SER A N 1
ATOM 4680 C CA . SER A 1 594 ? 19.393 -6.131 4.474 1.00 92.50 594 SER A CA 1
ATOM 4681 C C . SER A 1 594 ? 19.462 -4.899 5.377 1.00 92.50 594 SER A C 1
ATOM 4683 O O . SER A 1 594 ? 20.245 -4.886 6.332 1.00 92.50 594 SER A O 1
ATOM 4685 N N . TRP A 1 595 ? 18.632 -3.889 5.136 1.00 91.06 595 TRP A N 1
ATOM 4686 C CA . TRP A 1 595 ? 18.472 -2.760 6.058 1.00 91.06 595 TRP A CA 1
ATOM 4687 C C . TRP A 1 595 ? 17.693 -3.192 7.302 1.00 91.06 595 TRP A C 1
ATOM 4689 O O . TRP A 1 595 ? 18.182 -3.063 8.425 1.00 91.06 595 TRP A O 1
ATOM 4699 N N . GLY A 1 596 ? 16.530 -3.808 7.096 1.00 92.00 596 GLY A N 1
ATOM 4700 C CA . GLY A 1 596 ? 15.698 -4.377 8.144 1.00 92.00 596 GLY A CA 1
ATOM 4701 C C . GLY A 1 596 ? 16.310 -5.632 8.757 1.00 92.00 596 GLY A C 1
ATOM 4702 O O . GLY A 1 596 ? 16.690 -6.564 8.040 1.00 92.00 596 GLY A O 1
ATOM 4703 N N . LYS A 1 597 ? 16.382 -5.695 10.091 1.00 91.19 597 LYS A N 1
ATOM 4704 C CA . LYS A 1 597 ? 16.837 -6.895 10.809 1.00 91.19 597 LYS A CA 1
ATOM 4705 C C . LYS A 1 597 ? 15.657 -7.593 11.478 1.00 91.19 597 LYS A C 1
ATOM 4707 O O . LYS A 1 597 ? 15.148 -7.110 12.485 1.00 91.19 597 LYS A O 1
ATOM 4712 N N . ALA A 1 598 ? 15.210 -8.702 10.895 1.00 92.00 598 ALA A N 1
ATOM 4713 C CA . ALA A 1 598 ? 14.119 -9.535 11.397 1.00 92.00 598 ALA A CA 1
ATOM 4714 C C . ALA A 1 598 ? 14.047 -10.863 10.639 1.00 92.00 598 ALA A C 1
ATOM 4716 O O . ALA A 1 598 ? 14.765 -11.100 9.669 1.00 92.00 598 ALA A O 1
ATOM 4717 N N . ILE A 1 599 ? 13.111 -11.707 11.053 1.00 93.69 599 ILE A N 1
ATOM 4718 C CA . ILE A 1 599 ? 12.816 -12.983 10.413 1.00 93.69 599 ILE A CA 1
ATOM 4719 C C . ILE A 1 599 ? 11.469 -12.948 9.686 1.00 93.69 599 ILE A C 1
ATOM 4721 O O . ILE A 1 599 ? 10.576 -12.173 10.038 1.00 93.69 599 ILE A O 1
ATOM 4725 N N . THR A 1 600 ? 11.287 -13.847 8.718 1.00 96.12 600 THR A N 1
ATOM 4726 C CA . THR A 1 600 ? 9.968 -14.125 8.125 1.00 96.12 600 THR A CA 1
ATOM 4727 C C . THR A 1 600 ? 8.978 -14.595 9.191 1.00 96.12 600 THR A C 1
ATOM 4729 O O . THR A 1 600 ? 7.866 -14.080 9.262 1.00 96.12 600 THR A O 1
ATOM 4732 N N . GLY A 1 601 ? 9.403 -15.533 10.044 1.00 92.06 601 GLY A N 1
ATOM 4733 C CA . GLY A 1 601 ? 8.624 -16.061 11.159 1.00 92.06 601 GLY A CA 1
ATOM 4734 C C . GLY A 1 601 ? 7.310 -16.728 10.759 1.00 92.06 601 GLY A C 1
ATOM 4735 O O . GLY A 1 601 ? 7.207 -17.338 9.693 1.00 92.06 601 GLY A O 1
ATOM 4736 N N . THR A 1 602 ? 6.321 -16.665 11.647 1.00 87.44 602 THR A N 1
ATOM 4737 C CA . THR A 1 602 ? 5.020 -17.331 11.487 1.00 87.44 602 THR A CA 1
ATOM 4738 C C . THR A 1 602 ? 3.889 -16.332 11.637 1.00 87.44 602 THR A C 1
ATOM 4740 O O . THR A 1 602 ? 3.896 -15.545 12.580 1.00 87.44 602 THR A O 1
ATOM 4743 N N . LEU A 1 603 ? 2.896 -16.408 10.753 1.00 86.06 603 LEU A N 1
ATOM 4744 C CA . LEU A 1 603 ? 1.693 -15.586 10.835 1.00 86.06 603 LEU A CA 1
ATOM 4745 C C . LEU A 1 603 ? 1.003 -15.743 12.199 1.00 86.06 603 LEU A C 1
ATOM 4747 O O . LEU A 1 603 ? 0.890 -16.862 12.695 1.00 86.06 603 LEU A O 1
ATOM 4751 N N . GLY A 1 604 ? 0.593 -14.628 12.809 1.00 78.31 604 GLY A N 1
ATOM 4752 C CA . GLY A 1 604 ? -0.031 -14.597 14.138 1.00 78.31 604 GLY A CA 1
ATOM 4753 C C . GLY A 1 604 ? 0.969 -14.732 15.294 1.00 78.31 604 GLY A C 1
ATOM 4754 O O . GLY A 1 604 ? 0.693 -14.290 16.407 1.00 78.31 604 GLY A O 1
ATOM 4755 N N . GLY A 1 605 ? 2.159 -15.275 15.022 1.00 79.69 605 GLY A N 1
ATOM 4756 C CA . GLY A 1 605 ? 3.266 -15.427 15.961 1.00 79.69 605 GLY A CA 1
ATOM 4757 C C . GLY A 1 605 ? 4.411 -14.433 15.719 1.00 79.69 605 GLY A C 1
ATOM 4758 O O . GLY A 1 605 ? 4.206 -13.386 15.098 1.00 79.69 605 GLY A O 1
ATOM 4759 N N . PRO A 1 606 ? 5.628 -14.753 16.204 1.00 83.06 606 PRO A N 1
ATOM 4760 C CA . PRO A 1 606 ? 6.809 -13.918 15.999 1.00 83.06 606 PRO A CA 1
ATOM 4761 C C . PRO A 1 606 ? 7.226 -13.864 14.527 1.00 83.06 606 PRO A C 1
ATOM 4763 O O . PRO A 1 606 ? 7.315 -14.908 13.874 1.00 83.06 606 PRO A O 1
ATOM 4766 N N . GLY A 1 607 ? 7.565 -12.670 14.040 1.00 89.44 607 GLY A N 1
ATOM 4767 C CA . GLY A 1 607 ? 8.221 -12.451 12.751 1.00 89.44 607 GLY A CA 1
ATOM 4768 C C . GLY A 1 607 ? 7.609 -11.320 11.938 1.00 89.44 607 GLY A C 1
ATOM 4769 O O . GLY A 1 607 ? 6.393 -11.180 11.841 1.00 89.44 607 GLY A O 1
ATOM 4770 N N . PHE A 1 608 ? 8.466 -10.543 11.282 1.00 93.75 608 PHE A N 1
ATOM 4771 C CA . PHE A 1 608 ? 8.042 -9.414 10.465 1.00 93.75 608 PHE A CA 1
ATOM 4772 C C . PHE A 1 608 ? 7.373 -9.880 9.167 1.00 93.75 608 PHE A C 1
ATOM 4774 O O . PHE A 1 608 ? 6.256 -9.467 8.871 1.00 93.75 608 PHE A O 1
ATOM 4781 N N . GLY A 1 609 ? 8.031 -10.762 8.404 1.00 95.81 609 GLY A N 1
ATOM 4782 C CA . GLY A 1 609 ? 7.652 -11.041 7.013 1.00 95.81 609 GLY A CA 1
ATOM 4783 C C . GLY A 1 609 ? 6.272 -11.687 6.843 1.00 95.81 609 GLY A C 1
ATOM 4784 O O . GLY A 1 609 ? 5.485 -11.246 6.007 1.00 95.81 609 GLY A O 1
ATOM 4785 N N . ALA A 1 610 ? 5.949 -12.714 7.634 1.00 94.06 610 ALA A N 1
ATOM 4786 C CA . ALA A 1 610 ? 4.660 -13.404 7.542 1.00 94.06 610 ALA A CA 1
ATOM 4787 C C . ALA A 1 610 ? 3.491 -12.503 7.975 1.00 94.06 610 ALA A C 1
ATOM 4789 O O . ALA A 1 610 ? 2.442 -12.496 7.328 1.00 94.06 610 ALA A O 1
ATOM 4790 N N . ASN A 1 611 ? 3.692 -11.711 9.033 1.00 93.62 611 ASN A N 1
ATOM 4791 C CA . ASN A 1 611 ? 2.700 -10.754 9.518 1.00 93.62 611 ASN A CA 1
ATOM 4792 C C . ASN A 1 611 ? 2.522 -9.589 8.533 1.00 93.62 611 ASN A C 1
ATOM 4794 O O . ASN A 1 611 ? 1.388 -9.249 8.206 1.00 93.62 611 ASN A O 1
ATOM 4798 N N . PHE A 1 612 ? 3.617 -9.042 7.992 1.00 96.25 612 PHE A N 1
ATOM 4799 C CA . PHE A 1 612 ? 3.600 -8.040 6.923 1.00 96.25 612 PHE A CA 1
ATOM 4800 C C . PHE A 1 612 ? 2.754 -8.504 5.737 1.00 96.25 612 PHE A C 1
ATOM 4802 O O . PHE A 1 612 ? 1.801 -7.819 5.365 1.00 96.25 612 PHE A O 1
ATOM 4809 N N . LYS A 1 613 ? 3.065 -9.690 5.190 1.00 94.88 613 LYS A N 1
ATOM 4810 C CA . LYS A 1 613 ? 2.369 -10.245 4.025 1.00 94.88 613 LYS A CA 1
ATOM 4811 C C . LYS A 1 613 ? 0.863 -10.305 4.260 1.00 94.88 613 LYS A C 1
ATOM 4813 O O . LYS A 1 613 ? 0.083 -9.887 3.411 1.00 94.88 613 LYS A O 1
ATOM 4818 N N . TYR A 1 614 ? 0.450 -10.802 5.422 1.00 92.56 614 TYR A N 1
ATOM 4819 C CA . TYR A 1 614 ? -0.965 -10.906 5.745 1.00 92.56 614 TYR A CA 1
ATOM 4820 C C . TYR A 1 614 ? -1.647 -9.542 5.892 1.00 92.56 614 TYR A C 1
ATOM 4822 O O . TYR A 1 614 ? -2.745 -9.365 5.370 1.00 92.56 614 TYR A O 1
ATOM 4830 N N . ILE A 1 615 ? -1.002 -8.569 6.546 1.00 93.69 615 ILE A N 1
ATOM 4831 C CA . ILE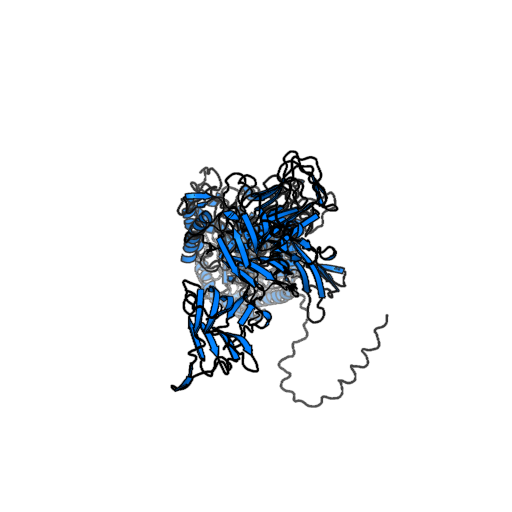 A 1 615 ? -1.547 -7.210 6.703 1.00 93.69 615 ILE A CA 1
ATOM 4832 C C . ILE A 1 615 ? -1.815 -6.580 5.329 1.00 93.69 615 ILE A C 1
ATOM 4834 O O . ILE A 1 615 ? -2.910 -6.064 5.093 1.00 93.69 615 ILE A O 1
ATOM 4838 N N . VAL A 1 616 ? -0.850 -6.654 4.405 1.00 94.00 616 VAL A N 1
ATOM 4839 C CA . VAL A 1 616 ? -0.995 -6.045 3.073 1.00 94.00 616 VAL A CA 1
ATOM 4840 C C . VAL A 1 616 ? -1.981 -6.803 2.180 1.00 94.00 616 VAL A C 1
ATOM 4842 O O . VAL A 1 616 ? -2.784 -6.169 1.493 1.00 94.00 616 VAL A O 1
ATOM 4845 N N . ASP A 1 617 ? -2.008 -8.138 2.254 1.00 90.62 617 ASP A N 1
ATOM 4846 C CA . ASP A 1 617 ? -2.987 -8.966 1.538 1.00 90.62 617 ASP A CA 1
ATOM 4847 C C . ASP A 1 617 ? -4.419 -8.692 2.022 1.00 90.62 617 ASP A C 1
ATOM 4849 O O . ASP A 1 617 ? -5.348 -8.616 1.216 1.00 90.62 617 ASP A O 1
ATOM 4853 N N . ASN A 1 618 ? -4.608 -8.518 3.334 1.00 87.94 618 ASN A N 1
ATOM 4854 C CA . ASN A 1 618 ? -5.916 -8.240 3.923 1.00 87.94 618 ASN A CA 1
ATOM 4855 C C . ASN A 1 618 ? -6.396 -6.812 3.621 1.00 87.94 618 ASN A C 1
ATOM 4857 O O . ASN A 1 618 ? -7.590 -6.600 3.419 1.00 87.94 618 ASN A O 1
ATOM 4861 N N . ALA A 1 619 ? -5.479 -5.839 3.537 1.00 90.44 619 ALA A N 1
ATOM 4862 C CA . ALA A 1 619 ? -5.801 -4.488 3.074 1.00 90.44 619 ALA A CA 1
ATOM 4863 C C . ALA A 1 619 ? -6.269 -4.482 1.605 1.00 90.44 619 ALA A C 1
ATOM 4865 O O . ALA A 1 619 ? -7.142 -3.695 1.231 1.00 90.44 619 ALA A O 1
ATOM 4866 N N . GLY A 1 620 ? -5.711 -5.372 0.776 1.00 90.56 620 GLY A N 1
ATOM 4867 C CA . GLY A 1 620 ? -6.185 -5.668 -0.579 1.00 90.56 620 GLY A CA 1
ATOM 4868 C C . GLY A 1 620 ? -5.894 -4.594 -1.634 1.00 90.56 620 GLY A C 1
ATOM 4869 O O . GLY A 1 620 ? -6.240 -4.782 -2.799 1.00 90.56 620 GLY A O 1
ATOM 4870 N N . ASN A 1 621 ? -5.257 -3.484 -1.259 1.00 96.50 621 ASN A N 1
ATOM 4871 C CA . ASN A 1 621 ? -4.946 -2.350 -2.135 1.00 96.50 621 ASN A CA 1
ATOM 4872 C C . ASN A 1 621 ? -3.512 -1.823 -1.968 1.00 96.50 621 ASN A C 1
ATOM 4874 O O . ASN A 1 621 ? -3.263 -0.618 -2.072 1.00 96.50 621 ASN A O 1
ATOM 4878 N N . VAL A 1 622 ? -2.584 -2.726 -1.656 1.00 98.12 622 VAL A N 1
ATOM 4879 C CA . VAL A 1 622 ? -1.191 -2.402 -1.357 1.00 98.12 622 VAL A CA 1
ATOM 4880 C C . VAL A 1 622 ? -0.289 -3.078 -2.384 1.00 98.12 622 VAL A C 1
ATOM 4882 O O . VAL A 1 622 ? -0.161 -4.298 -2.411 1.00 98.12 622 VAL A O 1
ATOM 4885 N N . SER A 1 623 ? 0.346 -2.267 -3.222 1.00 98.50 623 SER A N 1
ATOM 4886 C CA . SER A 1 623 ? 1.499 -2.668 -4.034 1.00 98.50 623 SER A CA 1
ATOM 4887 C C . SER A 1 623 ? 2.767 -2.581 -3.182 1.00 98.50 623 SER A C 1
ATOM 4889 O O . SER A 1 623 ? 2.829 -1.750 -2.277 1.00 98.50 623 SER A O 1
ATOM 4891 N N . TRP A 1 624 ? 3.789 -3.394 -3.434 1.00 98.31 624 TRP A N 1
ATOM 4892 C CA . TRP A 1 624 ? 5.021 -3.346 -2.636 1.00 98.31 624 TRP A CA 1
ATOM 4893 C C . TRP A 1 624 ? 6.219 -3.986 -3.337 1.00 98.31 624 TRP A C 1
ATOM 4895 O O . TRP A 1 624 ? 6.064 -4.866 -4.181 1.00 98.31 624 TRP A O 1
ATOM 4905 N N . LEU A 1 625 ? 7.428 -3.552 -2.980 1.00 97.75 625 LEU A N 1
ATOM 4906 C CA . LEU A 1 625 ? 8.674 -4.095 -3.524 1.00 97.75 625 LEU A CA 1
ATOM 4907 C C . LEU A 1 625 ? 9.572 -4.746 -2.475 1.00 97.75 625 LEU A C 1
ATOM 4909 O O . LEU A 1 625 ? 9.480 -4.440 -1.290 1.00 97.75 625 LEU A O 1
ATOM 4913 N N . LEU A 1 626 ? 10.490 -5.590 -2.944 1.00 97.62 626 LEU A N 1
ATOM 4914 C CA . LEU A 1 626 ? 11.665 -6.032 -2.199 1.00 97.62 626 LEU A CA 1
ATOM 4915 C C . LEU A 1 626 ? 12.818 -5.033 -2.380 1.00 97.62 626 LEU A C 1
ATOM 4917 O O . LEU A 1 626 ? 13.393 -4.915 -3.466 1.00 97.62 626 LEU A O 1
ATOM 4921 N N . PHE A 1 627 ? 13.190 -4.335 -1.307 1.00 96.44 627 PHE A N 1
ATOM 4922 C CA . PHE A 1 627 ? 14.261 -3.335 -1.299 1.00 96.44 627 PHE A CA 1
ATOM 4923 C C . PHE A 1 627 ? 15.629 -3.949 -0.977 1.00 96.44 627 PHE A C 1
ATOM 4925 O O . PHE A 1 627 ? 16.294 -3.601 -0.011 1.00 96.44 627 PHE A O 1
ATOM 4932 N N . THR A 1 628 ? 16.056 -4.905 -1.796 1.00 91.62 628 THR A N 1
ATOM 4933 C CA . THR A 1 628 ? 17.374 -5.547 -1.692 1.00 91.62 628 THR A CA 1
ATOM 4934 C C . THR A 1 628 ? 18.255 -5.148 -2.868 1.00 91.62 628 THR A C 1
ATOM 4936 O O . THR A 1 628 ? 17.762 -4.876 -3.964 1.00 91.62 628 THR A O 1
ATOM 4939 N N . SER A 1 629 ? 19.575 -5.157 -2.661 1.00 91.69 629 SER A N 1
ATOM 4940 C CA . SER A 1 629 ? 20.563 -4.919 -3.714 1.00 91.69 629 SER A CA 1
ATOM 4941 C C . SER A 1 629 ? 20.274 -5.750 -4.979 1.00 91.69 629 SER A C 1
ATOM 4943 O O . SER A 1 629 ? 20.300 -6.984 -4.925 1.00 91.69 629 SER A O 1
ATOM 4945 N N . PRO A 1 630 ? 20.058 -5.113 -6.145 1.00 93.94 630 PRO A N 1
ATOM 4946 C CA . PRO A 1 630 ? 19.659 -5.799 -7.376 1.00 93.94 630 PRO A CA 1
ATOM 4947 C C . PRO A 1 630 ? 20.613 -6.906 -7.849 1.00 93.94 630 PRO A C 1
ATOM 4949 O O . PRO A 1 630 ? 20.178 -7.883 -8.451 1.00 93.94 630 PRO A O 1
ATOM 4952 N N . HIS A 1 631 ? 21.914 -6.809 -7.579 1.00 93.50 631 HIS A N 1
ATOM 4953 C CA . HIS A 1 631 ? 22.848 -7.876 -7.948 1.00 93.50 631 HIS A CA 1
ATOM 4954 C C . HIS A 1 631 ? 22.591 -9.181 -7.178 1.00 93.50 631 HIS A C 1
ATOM 4956 O O . HIS A 1 631 ? 22.698 -10.250 -7.771 1.00 93.50 631 HIS A O 1
ATOM 4962 N N . LEU A 1 632 ? 22.158 -9.103 -5.912 1.00 95.31 632 LEU A N 1
ATOM 4963 C CA . LEU A 1 632 ? 21.793 -10.271 -5.104 1.00 95.31 632 LEU A CA 1
ATOM 4964 C C . LEU A 1 632 ? 20.542 -10.956 -5.663 1.00 95.31 632 LEU A C 1
ATOM 4966 O O . LEU A 1 632 ? 20.517 -12.175 -5.805 1.00 95.31 632 LEU A O 1
ATOM 4970 N N . LEU A 1 633 ? 19.529 -10.175 -6.054 1.00 95.50 633 LEU A N 1
ATOM 4971 C CA . LEU A 1 633 ? 18.319 -10.714 -6.688 1.00 95.50 633 LEU A CA 1
ATOM 4972 C C . LEU A 1 633 ? 18.629 -11.367 -8.044 1.00 95.50 633 LEU A C 1
ATOM 4974 O O . LEU A 1 633 ? 18.050 -12.395 -8.386 1.00 95.50 633 LEU A O 1
ATOM 4978 N N . ALA A 1 634 ? 19.571 -10.799 -8.800 1.00 88.88 634 ALA A N 1
ATOM 4979 C CA . ALA A 1 634 ? 20.053 -11.358 -10.061 1.00 88.88 634 ALA A CA 1
ATOM 4980 C C . ALA A 1 634 ? 20.885 -12.648 -9.894 1.00 88.88 634 ALA A C 1
ATOM 4982 O O . ALA A 1 634 ? 21.012 -13.410 -10.853 1.00 88.88 634 ALA A O 1
ATOM 4983 N N . ASP A 1 635 ? 21.446 -12.885 -8.706 1.00 93.56 635 ASP A N 1
ATOM 4984 C CA . ASP A 1 635 ? 22.194 -14.097 -8.347 1.00 93.56 635 ASP A CA 1
ATOM 4985 C C . ASP A 1 635 ? 21.317 -15.173 -7.680 1.00 93.56 635 ASP A C 1
ATOM 4987 O O . ASP A 1 635 ? 21.792 -16.290 -7.438 1.00 93.56 635 ASP A O 1
ATOM 4991 N N . PHE A 1 636 ? 20.046 -14.858 -7.398 1.00 95.94 636 PHE A N 1
ATOM 4992 C CA . PHE A 1 636 ? 19.085 -15.776 -6.793 1.00 95.94 636 PHE A CA 1
ATOM 4993 C C . PHE A 1 636 ? 18.935 -17.063 -7.610 1.00 95.94 636 PHE A C 1
ATOM 4995 O O . PHE A 1 636 ? 18.958 -17.068 -8.843 1.00 95.94 636 PHE A O 1
ATOM 5002 N N . LYS A 1 637 ? 18.750 -18.175 -6.899 1.00 90.94 637 LYS A N 1
ATOM 5003 C CA . LYS A 1 637 ? 18.452 -19.482 -7.479 1.00 90.94 637 LYS A CA 1
ATOM 5004 C C . LYS A 1 637 ? 17.333 -20.106 -6.670 1.00 90.94 637 LYS A C 1
ATOM 5006 O O . LYS A 1 637 ? 17.460 -20.203 -5.454 1.00 90.94 637 LYS A O 1
ATOM 5011 N N . ASP A 1 638 ? 16.308 -20.597 -7.355 1.00 93.25 638 ASP A N 1
ATOM 5012 C CA . ASP A 1 638 ? 15.219 -21.366 -6.747 1.00 93.25 638 ASP A CA 1
ATOM 5013 C C . ASP A 1 638 ? 15.695 -22.786 -6.375 1.00 93.25 638 ASP A C 1
ATOM 5015 O O . ASP A 1 638 ? 15.348 -23.795 -6.990 1.00 93.25 638 ASP A O 1
ATOM 5019 N N . VAL A 1 639 ? 16.627 -22.847 -5.423 1.00 93.81 639 VAL A N 1
ATOM 5020 C CA . VAL A 1 639 ? 17.208 -24.069 -4.874 1.00 93.81 639 VAL A CA 1
ATOM 5021 C C . VAL A 1 639 ? 17.157 -23.956 -3.353 1.00 93.81 639 VAL A C 1
ATOM 5023 O O . VAL A 1 639 ? 17.854 -23.103 -2.804 1.00 93.81 639 VAL A O 1
ATOM 5026 N N . PRO A 1 640 ? 16.378 -24.810 -2.663 1.00 93.50 640 PRO A N 1
ATOM 5027 C CA . PRO A 1 640 ? 16.252 -24.739 -1.214 1.00 93.50 640 PRO A CA 1
ATOM 5028 C C . PRO A 1 640 ? 17.599 -24.874 -0.513 1.00 93.50 640 PRO A C 1
ATOM 5030 O O . PRO A 1 640 ? 18.374 -25.792 -0.804 1.00 93.50 640 PRO A O 1
ATOM 5033 N N . GLY A 1 641 ? 17.850 -23.985 0.445 1.00 93.31 641 GLY A N 1
ATOM 5034 C CA . GLY A 1 641 ? 19.055 -24.031 1.257 1.00 93.31 641 GLY A CA 1
ATOM 5035 C C . GLY A 1 641 ? 19.100 -25.252 2.178 1.00 93.31 641 GLY A C 1
ATOM 5036 O O . GLY A 1 641 ? 18.095 -25.909 2.463 1.00 93.31 641 GLY A O 1
ATOM 5037 N N . THR A 1 642 ? 20.294 -25.575 2.674 1.00 94.50 642 THR A N 1
ATOM 5038 C CA . THR A 1 642 ? 20.477 -26.688 3.618 1.00 94.50 642 THR A CA 1
ATOM 5039 C C . THR A 1 642 ? 20.298 -26.196 5.060 1.00 94.50 642 THR A C 1
ATOM 5041 O O . THR A 1 642 ? 21.023 -25.284 5.466 1.00 94.50 642 THR A O 1
ATOM 5044 N N . PRO A 1 643 ? 19.413 -26.808 5.878 1.00 94.06 643 PRO A N 1
ATOM 5045 C CA . PRO A 1 643 ? 19.243 -26.431 7.280 1.00 94.06 643 PRO A CA 1
ATOM 5046 C C . PRO A 1 643 ? 20.573 -26.368 8.045 1.00 94.06 643 PRO A C 1
ATOM 5048 O O . PRO A 1 643 ? 21.338 -27.331 8.066 1.00 94.06 643 PRO A O 1
ATOM 5051 N N . GLY A 1 644 ? 20.847 -25.224 8.678 1.00 90.56 644 GLY A N 1
ATOM 5052 C CA . GLY A 1 644 ? 22.101 -24.964 9.401 1.00 90.56 644 GLY A CA 1
ATOM 5053 C C . GLY A 1 644 ? 23.255 -24.426 8.543 1.00 90.56 644 GLY A C 1
ATOM 5054 O O . GLY A 1 644 ? 24.292 -24.075 9.099 1.00 90.56 644 GLY A O 1
ATOM 5055 N N . ALA A 1 645 ? 23.076 -24.317 7.225 1.00 94.69 645 ALA A N 1
ATOM 5056 C CA . ALA A 1 645 ? 24.047 -23.765 6.277 1.00 94.69 645 ALA A CA 1
ATOM 5057 C C . ALA A 1 645 ? 23.406 -22.764 5.293 1.00 94.69 645 ALA A C 1
ATOM 5059 O O . ALA A 1 645 ? 23.885 -22.606 4.174 1.00 94.69 645 ALA A O 1
ATOM 5060 N N . TYR A 1 646 ? 22.322 -22.104 5.709 1.00 97.38 646 TYR A N 1
ATOM 5061 C CA . TYR A 1 646 ? 21.628 -21.102 4.904 1.00 97.38 646 TYR A CA 1
ATOM 5062 C C . TYR A 1 646 ? 22.490 -19.861 4.630 1.00 97.38 646 TYR A C 1
ATOM 5064 O O . TYR A 1 646 ? 23.189 -19.351 5.511 1.00 97.38 646 TYR A O 1
ATOM 5072 N N . THR A 1 647 ? 22.352 -19.327 3.428 1.00 96.75 647 THR A N 1
ATOM 5073 C CA . THR A 1 647 ? 22.807 -18.019 2.950 1.00 96.75 647 THR A CA 1
ATOM 5074 C C . THR A 1 647 ? 21.651 -17.015 2.964 1.00 96.75 647 THR A C 1
ATOM 5076 O O . THR A 1 647 ? 20.496 -17.386 3.127 1.00 96.75 647 THR A O 1
ATOM 5079 N N . PHE A 1 648 ? 21.937 -15.733 2.739 1.00 97.12 648 PHE A N 1
ATOM 5080 C CA . PHE A 1 648 ? 20.893 -14.709 2.628 1.00 97.12 648 PHE A CA 1
ATOM 5081 C C . PHE A 1 648 ? 19.849 -15.009 1.530 1.00 97.12 648 PHE A C 1
ATOM 5083 O O . PHE A 1 648 ? 18.683 -14.669 1.695 1.00 97.12 648 PHE A O 1
ATOM 5090 N N . LEU A 1 649 ? 20.249 -15.652 0.426 1.00 97.25 649 LEU A N 1
ATOM 5091 C CA . LEU A 1 649 ? 19.367 -15.896 -0.722 1.00 97.25 649 LEU A CA 1
ATOM 5092 C C . LEU A 1 649 ? 18.499 -17.153 -0.581 1.00 97.25 649 LEU A C 1
ATOM 5094 O O . LEU A 1 649 ? 17.484 -17.243 -1.261 1.00 97.25 649 LEU A O 1
ATOM 5098 N N . ASP A 1 650 ? 18.880 -18.111 0.268 1.00 97.00 650 ASP A N 1
ATOM 5099 C CA . ASP A 1 650 ? 18.204 -19.411 0.404 1.00 97.00 650 ASP A CA 1
ATOM 5100 C C . ASP A 1 650 ? 17.725 -19.724 1.836 1.00 97.00 650 ASP A C 1
ATOM 5102 O O . ASP A 1 650 ? 17.247 -20.832 2.097 1.00 97.00 650 ASP A O 1
ATOM 5106 N N . ASP A 1 651 ? 17.831 -18.763 2.764 1.00 97.75 651 ASP A N 1
ATOM 5107 C CA . ASP A 1 651 ? 17.249 -18.854 4.106 1.00 97.75 651 ASP A CA 1
ATOM 5108 C C . ASP A 1 651 ? 15.739 -18.556 4.059 1.00 97.75 651 ASP A C 1
ATOM 5110 O O . ASP A 1 651 ? 15.356 -17.432 3.728 1.00 97.75 651 ASP A O 1
ATOM 5114 N N . PRO A 1 652 ? 14.862 -19.482 4.492 1.00 97.00 652 PRO A N 1
ATOM 5115 C CA . PRO A 1 652 ? 13.426 -19.218 4.615 1.00 97.00 652 PRO A CA 1
ATOM 5116 C C . PRO A 1 652 ? 13.067 -18.037 5.536 1.00 97.00 652 PRO A C 1
ATOM 5118 O O . PRO A 1 652 ? 11.950 -17.521 5.475 1.00 97.00 652 PRO A O 1
ATOM 5121 N N . GLN A 1 653 ? 13.983 -17.625 6.419 1.00 95.88 653 GLN A N 1
ATOM 5122 C CA . GLN A 1 653 ? 13.803 -16.490 7.326 1.00 95.88 653 GLN A CA 1
ATOM 5123 C C . GLN A 1 653 ? 14.285 -15.149 6.754 1.00 95.88 653 GLN A C 1
ATOM 5125 O O . GLN A 1 653 ? 13.949 -14.117 7.333 1.00 95.88 653 GLN A O 1
ATOM 5130 N N . ALA A 1 654 ? 15.043 -15.139 5.655 1.00 97.06 654 ALA A N 1
ATOM 5131 C CA . ALA A 1 654 ? 15.470 -13.918 4.974 1.00 97.06 654 ALA A CA 1
ATOM 5132 C C . ALA A 1 654 ? 14.532 -13.610 3.805 1.00 97.06 654 ALA A C 1
ATOM 5134 O O . ALA A 1 654 ? 14.065 -14.527 3.143 1.00 97.06 654 ALA A O 1
ATOM 5135 N N . CYS A 1 655 ? 14.273 -12.333 3.534 1.00 97.44 655 CYS A N 1
ATOM 5136 C CA . CYS A 1 655 ? 13.273 -11.886 2.566 1.00 97.44 655 CYS A CA 1
ATOM 5137 C C . CYS A 1 655 ? 13.367 -12.449 1.127 1.00 97.44 655 CYS A C 1
ATOM 5139 O O . CYS A 1 655 ? 12.297 -12.679 0.560 1.00 97.44 655 CYS A O 1
ATOM 5141 N N . PRO A 1 656 ? 14.536 -12.748 0.510 1.00 98.00 656 PRO A N 1
ATOM 5142 C CA . PRO A 1 656 ? 14.564 -13.154 -0.899 1.00 98.00 656 PRO A CA 1
ATOM 5143 C C . PRO A 1 656 ? 13.814 -14.464 -1.168 1.00 98.00 656 PRO A C 1
ATOM 5145 O O . PRO A 1 656 ? 13.024 -14.537 -2.107 1.00 98.00 656 PRO A O 1
ATOM 5148 N N . TRP A 1 657 ? 14.021 -15.475 -0.318 1.00 98.06 657 TRP A N 1
ATOM 5149 C CA . TRP A 1 657 ? 13.427 -16.803 -0.473 1.00 98.06 657 TRP A CA 1
ATOM 5150 C C . TRP A 1 657 ? 11.884 -16.805 -0.433 1.00 98.06 657 TRP A C 1
ATOM 5152 O O . TRP A 1 657 ? 11.261 -17.224 -1.410 1.00 98.06 657 TRP A O 1
ATOM 5162 N N . PRO A 1 658 ? 11.215 -16.332 0.640 1.00 97.62 658 PRO A N 1
ATOM 5163 C CA . PRO A 1 658 ? 9.760 -16.303 0.701 1.00 97.62 658 PRO A CA 1
ATOM 5164 C C . PRO A 1 658 ? 9.151 -15.344 -0.327 1.00 97.62 658 PRO A C 1
ATOM 5166 O O . PRO A 1 658 ? 8.151 -15.706 -0.940 1.00 97.62 658 PRO A O 1
ATOM 5169 N N . ILE A 1 659 ? 9.740 -14.162 -0.566 1.00 98.00 659 ILE A N 1
ATOM 5170 C CA . ILE A 1 659 ? 9.171 -13.184 -1.508 1.00 98.00 659 ILE A CA 1
ATOM 5171 C C . ILE A 1 659 ? 9.182 -13.725 -2.935 1.00 98.00 659 ILE A C 1
ATOM 5173 O O . ILE A 1 659 ? 8.179 -13.568 -3.629 1.00 98.00 659 ILE A O 1
ATOM 5177 N N . TYR A 1 660 ? 10.259 -14.396 -3.364 1.00 97.44 660 TYR A N 1
ATOM 5178 C CA . TYR A 1 660 ? 10.303 -15.041 -4.679 1.00 97.44 660 TYR A CA 1
ATOM 5179 C C . TYR A 1 660 ? 9.080 -15.934 -4.891 1.00 97.44 660 TYR A C 1
ATOM 5181 O O . TYR A 1 660 ? 8.364 -15.785 -5.881 1.00 97.44 660 TYR A O 1
ATOM 5189 N N . HIS A 1 661 ? 8.795 -16.813 -3.928 1.00 95.62 661 HIS A N 1
ATOM 5190 C CA . HIS A 1 661 ? 7.653 -17.719 -3.997 1.00 95.62 661 HIS A CA 1
ATOM 5191 C C . HIS A 1 661 ? 6.309 -16.995 -3.891 1.00 95.62 661 HIS A C 1
ATOM 5193 O O . HIS A 1 661 ? 5.386 -17.328 -4.629 1.00 95.62 661 HIS A O 1
ATOM 5199 N N . TRP A 1 662 ? 6.194 -15.965 -3.052 1.00 95.19 662 TRP A N 1
ATOM 5200 C CA . TRP A 1 662 ? 4.964 -15.177 -2.965 1.00 95.19 662 TRP A CA 1
ATOM 5201 C C . TRP A 1 662 ? 4.650 -14.454 -4.273 1.00 95.19 662 TRP A C 1
ATOM 5203 O O . TRP A 1 662 ? 3.494 -14.434 -4.684 1.00 95.19 662 TRP A O 1
ATOM 5213 N N . TYR A 1 663 ? 5.657 -13.928 -4.973 1.00 94.38 663 TYR A N 1
ATOM 5214 C CA . TYR A 1 663 ? 5.466 -13.310 -6.289 1.00 94.38 663 TYR A CA 1
ATOM 5215 C C . TYR A 1 663 ? 4.991 -14.337 -7.327 1.00 94.38 663 TYR A C 1
ATOM 5217 O O . TYR A 1 663 ? 4.078 -14.044 -8.101 1.00 94.38 663 TYR A O 1
ATOM 5225 N N . GLN A 1 664 ? 5.497 -15.579 -7.281 1.00 88.44 664 GLN A N 1
ATOM 5226 C CA . GLN A 1 664 ? 4.940 -16.672 -8.095 1.00 88.44 664 GLN A CA 1
ATOM 5227 C C . GLN A 1 664 ? 3.462 -16.927 -7.784 1.00 88.44 664 GLN A C 1
ATOM 5229 O O . GLN A 1 664 ? 2.664 -17.136 -8.701 1.00 88.44 664 GLN A O 1
ATOM 5234 N N . ASP A 1 665 ? 3.097 -16.939 -6.501 1.00 86.44 665 ASP A N 1
ATOM 5235 C CA . ASP A 1 665 ? 1.731 -17.217 -6.059 1.00 86.44 665 ASP A CA 1
ATOM 5236 C C . ASP A 1 665 ? 0.763 -16.111 -6.499 1.00 86.44 665 ASP A C 1
ATOM 5238 O O . ASP A 1 665 ? -0.305 -16.411 -7.039 1.00 86.44 665 ASP A O 1
ATOM 5242 N N . TYR A 1 666 ? 1.154 -14.838 -6.360 1.00 87.12 666 TYR A N 1
ATOM 5243 C CA . TYR A 1 666 ? 0.369 -13.708 -6.865 1.00 87.12 666 TYR A CA 1
ATOM 5244 C C . TYR A 1 666 ? 0.174 -13.791 -8.381 1.00 87.12 666 TYR A C 1
ATOM 5246 O O . TYR A 1 666 ? -0.931 -13.553 -8.868 1.00 87.12 666 TYR A O 1
ATOM 5254 N N . ARG A 1 667 ? 1.211 -14.190 -9.131 1.00 81.56 667 ARG A N 1
ATOM 5255 C CA . ARG A 1 667 ? 1.138 -14.288 -10.593 1.00 81.56 667 ARG A CA 1
ATOM 5256 C C . ARG A 1 667 ? 0.239 -15.420 -11.082 1.00 81.56 667 ARG A C 1
ATOM 5258 O O . ARG A 1 667 ? -0.491 -15.242 -12.056 1.00 81.56 667 ARG A O 1
ATOM 5265 N N . LYS A 1 668 ? 0.300 -16.586 -10.435 1.00 75.06 668 LYS A N 1
ATOM 5266 C CA . LYS A 1 668 ? -0.533 -17.750 -10.786 1.00 75.06 668 LYS A CA 1
ATOM 5267 C C . LYS A 1 668 ? -2.004 -17.533 -10.433 1.00 75.06 668 LYS A C 1
ATOM 5269 O O . LYS A 1 668 ? -2.867 -18.139 -11.066 1.00 75.06 668 LYS A O 1
ATOM 5274 N N . GLY A 1 669 ? -2.272 -16.683 -9.440 1.00 64.56 669 GLY A N 1
ATOM 5275 C CA . GLY A 1 669 ? -3.557 -16.618 -8.763 1.00 64.56 669 GLY A CA 1
ATOM 5276 C C . GLY A 1 669 ? -3.737 -17.840 -7.861 1.00 64.56 669 GLY A C 1
ATOM 5277 O O . GLY A 1 669 ? -3.407 -18.971 -8.225 1.00 64.56 669 GLY A O 1
ATOM 5278 N N . THR A 1 670 ? -4.259 -17.640 -6.654 1.00 54.88 670 THR A N 1
ATOM 5279 C CA . THR A 1 670 ? -4.557 -18.756 -5.754 1.00 54.88 670 THR A CA 1
ATOM 5280 C C . THR A 1 670 ? -5.813 -19.471 -6.238 1.00 54.88 670 THR A C 1
ATOM 5282 O O . THR A 1 670 ? -6.940 -19.054 -5.985 1.00 54.88 670 THR A O 1
ATOM 5285 N N . SER A 1 671 ? -5.632 -20.566 -6.975 1.00 50.69 671 SER A N 1
ATOM 5286 C CA . SER A 1 671 ? -6.710 -21.517 -7.207 1.00 50.69 671 SER A CA 1
ATOM 5287 C C . SER A 1 671 ? -6.855 -22.368 -5.943 1.00 50.69 671 SER A C 1
ATOM 5289 O O . SER A 1 671 ? -6.065 -23.293 -5.731 1.00 50.69 671 SER A O 1
ATOM 5291 N N . ASP A 1 672 ? -7.835 -22.035 -5.101 1.00 54.28 672 ASP A N 1
ATOM 5292 C CA . ASP A 1 672 ? -8.291 -22.861 -3.977 1.00 54.28 672 ASP A CA 1
ATOM 5293 C C . ASP A 1 672 ? -8.751 -24.222 -4.555 1.00 54.28 672 ASP A C 1
ATOM 5295 O O . ASP A 1 672 ? -9.886 -24.386 -4.993 1.00 54.28 672 ASP A O 1
ATOM 5299 N N . THR A 1 673 ? -7.823 -25.174 -4.711 1.00 54.12 673 THR A N 1
ATOM 5300 C CA . THR A 1 673 ? -7.981 -26.343 -5.610 1.00 54.12 673 THR A CA 1
ATOM 5301 C C . THR A 1 673 ? -8.421 -27.624 -4.907 1.00 54.12 673 THR A C 1
ATOM 5303 O O . THR A 1 673 ? -8.540 -28.672 -5.547 1.00 54.12 673 THR A O 1
ATOM 5306 N N . GLY A 1 674 ? -8.747 -27.543 -3.619 1.00 69.69 674 GLY A N 1
ATOM 5307 C CA . GLY A 1 674 ? -9.302 -28.643 -2.837 1.00 69.69 674 GLY A CA 1
ATOM 5308 C C . GLY A 1 674 ? -10.793 -28.463 -2.539 1.00 69.69 674 GLY A C 1
ATOM 5309 O O . GLY A 1 674 ? -11.321 -27.354 -2.510 1.00 69.69 674 GLY A O 1
ATOM 5310 N N . ALA A 1 675 ? -11.497 -29.563 -2.261 1.00 85.44 675 ALA A N 1
ATOM 5311 C CA . ALA A 1 675 ? -12.831 -29.472 -1.670 1.00 85.44 675 ALA A CA 1
ATOM 5312 C C . ALA A 1 675 ? -12.715 -28.913 -0.240 1.00 85.44 675 ALA A C 1
ATOM 5314 O O . ALA A 1 675 ? -11.929 -29.427 0.556 1.00 85.44 675 ALA A O 1
ATOM 5315 N N . LEU A 1 676 ? -13.481 -27.867 0.087 1.00 89.31 676 LEU A N 1
ATOM 5316 C CA . LEU A 1 676 ? -13.458 -27.233 1.409 1.00 89.31 676 LEU A CA 1
ATOM 5317 C C . LEU A 1 676 ? -13.993 -28.193 2.488 1.00 89.31 676 LEU A C 1
ATOM 5319 O O . LEU A 1 676 ? -15.167 -28.582 2.465 1.00 89.31 676 LEU A O 1
ATOM 5323 N N . LYS A 1 677 ? -13.145 -28.547 3.457 1.00 91.12 677 LYS A N 1
ATOM 5324 C CA . LYS A 1 677 ? -13.475 -29.466 4.554 1.00 91.12 677 LYS A CA 1
ATOM 5325 C C . LYS A 1 677 ? -14.141 -28.729 5.713 1.00 91.12 677 LYS A C 1
ATOM 5327 O O . LYS A 1 677 ? -15.274 -29.055 6.079 1.00 91.12 677 LYS A O 1
ATOM 5332 N N . ASP A 1 678 ? -13.470 -27.725 6.264 1.00 92.81 678 ASP A N 1
ATOM 5333 C CA . ASP A 1 678 ? -13.955 -26.872 7.352 1.00 92.81 678 ASP A CA 1
ATOM 5334 C C . ASP A 1 678 ? -13.221 -25.518 7.360 1.00 92.81 678 ASP A C 1
ATOM 5336 O O . ASP A 1 678 ? -12.353 -25.261 6.521 1.00 92.81 678 ASP A O 1
ATOM 5340 N N . ILE A 1 679 ? -13.630 -24.631 8.271 1.00 94.81 679 ILE A N 1
ATOM 5341 C CA . ILE A 1 679 ? -12.896 -23.407 8.589 1.00 94.81 679 ILE A CA 1
ATOM 5342 C C . ILE A 1 679 ? -12.591 -23.355 10.079 1.00 94.81 679 ILE A C 1
ATOM 5344 O O . ILE A 1 679 ? -13.407 -23.769 10.906 1.00 94.81 679 ILE A O 1
ATOM 5348 N N . THR A 1 680 ? -11.439 -22.793 10.415 1.00 93.75 680 THR A N 1
ATOM 5349 C CA . THR A 1 680 ? -10.988 -22.572 11.789 1.00 93.75 680 THR A CA 1
ATOM 5350 C C . THR A 1 680 ? -10.646 -21.104 11.979 1.00 93.75 680 THR A C 1
ATOM 5352 O O . THR A 1 680 ? -10.009 -20.499 11.121 1.00 93.75 680 THR A O 1
ATOM 5355 N N . VAL A 1 681 ? -11.068 -20.528 13.102 1.00 92.19 681 VAL A N 1
ATOM 5356 C CA . VAL A 1 681 ? -10.745 -19.144 13.462 1.00 92.19 681 VAL A CA 1
ATOM 5357 C C . VAL A 1 681 ? -9.745 -19.167 14.607 1.00 92.19 681 VAL A C 1
ATOM 5359 O O . VAL A 1 681 ? -9.959 -19.863 15.603 1.00 92.19 681 VAL A O 1
ATOM 5362 N N . GLU A 1 682 ? -8.647 -18.436 14.457 1.00 87.06 682 GLU A N 1
ATOM 5363 C CA . GLU A 1 682 ? -7.591 -18.387 15.465 1.00 87.06 682 GLU A CA 1
ATOM 5364 C C . GLU A 1 682 ? -8.120 -17.844 16.800 1.00 87.06 682 GLU A C 1
ATOM 5366 O O . GLU A 1 682 ? -8.898 -16.892 16.832 1.00 87.06 682 GLU A O 1
ATOM 5371 N N . GLY A 1 683 ? -7.748 -18.491 17.908 1.00 82.44 683 GLY A N 1
ATOM 5372 C CA . GLY A 1 683 ? -8.198 -18.120 19.256 1.00 82.44 683 GLY A CA 1
ATOM 5373 C C . GLY A 1 683 ? -9.649 -18.489 19.600 1.00 82.44 683 GLY A C 1
ATOM 5374 O O . GLY A 1 683 ? -10.054 -18.347 20.752 1.00 82.44 683 GLY A O 1
ATOM 5375 N N . ALA A 1 684 ? -10.439 -19.020 18.659 1.00 87.00 684 ALA A N 1
ATOM 5376 C CA . ALA A 1 684 ? -11.864 -19.264 18.888 1.00 87.00 684 ALA A CA 1
ATOM 5377 C C . ALA A 1 684 ? -12.175 -20.301 19.980 1.00 87.00 684 ALA A C 1
ATOM 5379 O O . ALA A 1 684 ? -13.193 -20.169 20.656 1.00 87.00 684 ALA A O 1
ATOM 5380 N N . GLU A 1 685 ? -11.315 -21.307 20.178 1.00 84.94 685 GLU A N 1
ATOM 5381 C CA . GLU A 1 685 ? -11.528 -22.361 21.185 1.00 84.94 685 GLU A CA 1
ATOM 5382 C C . GLU A 1 685 ? -11.509 -21.830 22.626 1.00 84.94 685 GLU A C 1
ATOM 5384 O O . GLU A 1 685 ? -12.262 -22.319 23.468 1.00 84.94 685 GLU A O 1
ATOM 5389 N N . ALA A 1 686 ? -10.674 -20.825 22.907 1.00 83.38 686 ALA A N 1
ATOM 5390 C CA . ALA A 1 686 ? -10.571 -20.199 24.226 1.00 83.38 686 ALA A CA 1
ATOM 5391 C C . ALA A 1 686 ? -11.605 -19.075 24.436 1.00 83.38 686 ALA A C 1
ATOM 5393 O O . ALA A 1 686 ? -11.843 -18.661 25.570 1.00 83.38 686 ALA A O 1
ATOM 5394 N N . GLY A 1 687 ? -12.230 -18.600 23.353 1.00 86.44 687 GLY A N 1
ATOM 5395 C CA . GLY A 1 687 ? -12.921 -17.315 23.324 1.00 86.44 687 GLY A CA 1
ATOM 5396 C C . GLY A 1 687 ? -11.933 -16.146 23.246 1.00 86.44 687 GLY A C 1
ATOM 5397 O O . GLY A 1 687 ? -10.758 -16.272 23.582 1.00 86.44 687 GLY A O 1
ATOM 5398 N N . ILE A 1 688 ? -12.413 -14.995 22.780 1.00 89.12 688 ILE A N 1
ATOM 5399 C CA . ILE A 1 688 ? -11.606 -13.777 22.640 1.00 89.12 688 ILE A CA 1
ATOM 5400 C C . ILE A 1 688 ? -12.081 -12.753 23.665 1.00 89.12 688 ILE A C 1
ATOM 5402 O O . ILE A 1 688 ? -13.262 -12.417 23.694 1.00 89.12 688 ILE A O 1
ATOM 5406 N N . THR A 1 689 ? -11.169 -12.216 24.470 1.00 89.06 689 THR A N 1
ATOM 5407 C CA . THR A 1 689 ? -11.455 -11.062 25.330 1.00 89.06 689 THR A CA 1
ATOM 5408 C C . THR A 1 689 ? -10.912 -9.804 24.667 1.00 89.06 689 THR A C 1
ATOM 5410 O O . THR A 1 689 ? -9.748 -9.772 24.279 1.00 89.06 689 THR A O 1
ATOM 5413 N N . LEU A 1 690 ? -11.744 -8.773 24.520 1.00 87.69 690 LEU A N 1
ATOM 5414 C CA . LEU A 1 690 ? -11.359 -7.507 23.900 1.00 87.69 690 LEU A CA 1
ATOM 5415 C C . LEU A 1 690 ? -11.598 -6.350 24.871 1.00 87.69 690 LEU A C 1
ATOM 5417 O O . LEU A 1 690 ? -12.690 -6.199 25.421 1.00 87.69 690 LEU A O 1
ATOM 5421 N N . THR A 1 691 ? -10.589 -5.504 25.060 1.00 87.69 691 THR A N 1
ATOM 5422 C CA . THR A 1 691 ? -10.729 -4.309 25.896 1.00 87.69 691 THR A CA 1
ATOM 5423 C C . THR A 1 691 ? -11.702 -3.332 25.242 1.00 87.69 691 THR A C 1
ATOM 5425 O O . THR A 1 691 ? -11.559 -3.024 24.056 1.00 87.69 691 THR A O 1
ATOM 5428 N N . THR A 1 692 ? -12.672 -2.798 25.980 1.00 86.19 692 THR A N 1
ATOM 5429 C CA . THR A 1 692 ? -13.598 -1.782 25.450 1.00 86.19 692 THR A CA 1
ATOM 5430 C C . THR A 1 692 ? -12.835 -0.577 24.880 1.00 86.19 692 THR A C 1
ATOM 5432 O O . THR A 1 692 ? -11.910 -0.055 25.500 1.00 86.19 692 THR A O 1
ATOM 5435 N N . GLY A 1 693 ? -13.195 -0.152 23.666 1.00 78.88 693 GLY A N 1
ATOM 5436 C CA . GLY A 1 693 ? -12.502 0.877 22.883 1.00 78.88 693 GLY A CA 1
ATOM 5437 C C . GLY A 1 693 ? -11.318 0.369 22.047 1.00 78.88 693 GLY A C 1
ATOM 5438 O O . GLY A 1 693 ? -10.773 1.132 21.247 1.00 78.88 693 GLY A O 1
ATOM 5439 N N . SER A 1 694 ? -10.909 -0.896 22.199 1.00 80.31 694 SER A N 1
ATOM 5440 C CA . SER A 1 694 ? -9.846 -1.509 21.393 1.00 80.31 694 SER A CA 1
ATOM 5441 C C . SER A 1 694 ? -10.394 -2.239 20.162 1.00 80.31 694 SER A C 1
ATOM 5443 O O . SER A 1 694 ? -11.607 -2.390 19.982 1.00 80.31 694 SER A O 1
ATOM 5445 N N . SER A 1 695 ? -9.492 -2.649 19.269 1.00 85.75 695 SER A N 1
ATOM 5446 C CA . SER A 1 695 ? -9.818 -3.442 18.084 1.00 85.75 695 SER A CA 1
ATOM 5447 C C . SER A 1 695 ? -8.855 -4.615 17.923 1.00 85.75 695 SER A C 1
ATOM 5449 O O . SER A 1 695 ? -7.707 -4.540 18.355 1.00 85.75 695 SER A O 1
ATOM 5451 N N . SER A 1 696 ? -9.334 -5.688 17.300 1.00 86.12 696 SER A N 1
ATOM 5452 C CA . SER A 1 696 ? -8.564 -6.891 16.966 1.00 86.12 696 SER A CA 1
ATOM 5453 C C . SER A 1 696 ? -9.118 -7.514 15.683 1.00 86.12 696 SER A C 1
ATOM 5455 O O . SER A 1 696 ? -10.222 -7.173 15.269 1.00 86.12 696 SER A O 1
ATOM 5457 N N . TYR A 1 697 ? -8.368 -8.399 15.034 1.00 88.44 697 TYR A N 1
ATOM 5458 C CA . TYR A 1 697 ? -8.734 -8.985 13.745 1.00 88.44 697 TYR A CA 1
ATOM 5459 C C . TYR A 1 697 ? -8.881 -10.497 13.861 1.00 88.44 697 TYR A C 1
ATOM 5461 O O . TYR A 1 697 ? -8.032 -11.170 14.444 1.00 88.44 697 TYR A O 1
ATOM 5469 N N . LEU A 1 698 ? -9.943 -11.040 13.270 1.00 89.62 698 LEU A N 1
ATOM 5470 C CA . LEU A 1 698 ? -10.111 -12.485 13.164 1.00 89.62 698 LEU A CA 1
ATOM 5471 C C . LEU A 1 698 ? -9.261 -13.042 12.019 1.00 89.62 698 LEU A C 1
ATOM 5473 O O 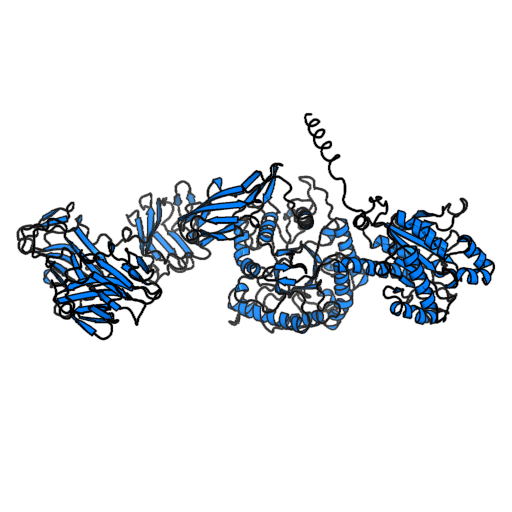. LEU A 1 698 ? -9.428 -12.654 10.864 1.00 89.62 698 LEU A O 1
ATOM 5477 N N . MET A 1 699 ? -8.393 -14.002 12.338 1.00 89.25 699 MET A N 1
ATOM 5478 C CA . MET A 1 699 ? -7.667 -14.798 11.347 1.00 89.25 699 MET A CA 1
ATOM 5479 C C . MET A 1 699 ? -8.451 -16.075 11.042 1.00 89.25 699 MET A C 1
ATOM 5481 O O . MET A 1 699 ? -8.679 -16.903 11.927 1.00 89.25 699 MET A O 1
ATOM 5485 N N . VAL A 1 700 ? -8.901 -16.216 9.792 1.00 91.31 700 VAL A N 1
ATOM 5486 C CA . VAL A 1 700 ? -9.767 -17.315 9.344 1.00 91.31 700 VAL A CA 1
ATOM 5487 C C . VAL A 1 700 ? -8.993 -18.223 8.401 1.00 91.31 700 VAL A C 1
ATOM 5489 O O . VAL A 1 700 ? -8.603 -17.803 7.316 1.00 91.31 700 VAL A O 1
ATOM 5492 N N . TYR A 1 701 ? -8.828 -19.485 8.776 1.00 90.62 701 TYR A N 1
ATOM 5493 C CA . TYR A 1 701 ? -8.181 -20.504 7.956 1.00 90.62 701 TYR A CA 1
ATOM 5494 C C . TYR A 1 701 ? -9.233 -21.414 7.325 1.00 90.62 701 TYR A C 1
ATOM 5496 O O . TYR A 1 701 ? -10.112 -21.932 8.014 1.00 90.62 701 TYR A O 1
ATOM 5504 N N . ALA A 1 702 ? -9.132 -21.618 6.017 1.00 90.50 702 ALA A N 1
ATOM 5505 C CA . ALA A 1 702 ? -9.834 -22.661 5.292 1.00 90.50 702 ALA A CA 1
ATOM 5506 C C . ALA A 1 702 ? -8.966 -23.914 5.242 1.00 90.50 702 ALA A C 1
ATOM 5508 O O . ALA A 1 702 ? -7.804 -23.845 4.845 1.00 90.50 702 ALA A O 1
ATOM 5509 N N . ASN A 1 703 ? -9.543 -25.051 5.625 1.00 91.31 703 ASN A N 1
ATOM 5510 C CA . ASN A 1 703 ? -8.887 -26.350 5.573 1.00 91.31 703 ASN A CA 1
ATOM 5511 C C . ASN A 1 703 ? -9.544 -27.183 4.471 1.00 91.31 703 ASN A C 1
ATOM 5513 O O . ASN A 1 703 ? -10.773 -27.303 4.418 1.00 91.31 703 ASN A O 1
ATOM 5517 N N . TYR A 1 704 ? -8.740 -27.778 3.596 1.00 88.69 704 TYR A N 1
ATOM 5518 C CA . TYR A 1 704 ? -9.219 -28.548 2.451 1.00 88.69 704 TYR A CA 1
ATOM 5519 C C . TYR A 1 704 ? -9.055 -30.058 2.673 1.00 88.69 704 TYR A C 1
ATOM 5521 O O . TYR A 1 704 ? -8.243 -30.516 3.478 1.00 88.69 704 TYR A O 1
ATOM 5529 N N . GLU A 1 705 ? -9.851 -30.861 1.962 1.00 88.44 705 GLU A N 1
ATOM 5530 C CA . GLU A 1 705 ? -9.850 -32.331 2.078 1.00 88.44 705 GLU A CA 1
ATOM 5531 C C . GLU A 1 705 ? -8.525 -32.985 1.640 1.00 88.44 705 GLU A C 1
ATOM 5533 O O . GLU A 1 705 ? -8.226 -34.111 2.038 1.00 88.44 705 GLU A O 1
ATOM 5538 N N . ASP A 1 706 ? -7.711 -32.291 0.843 1.00 84.50 706 ASP A N 1
ATOM 5539 C CA . ASP A 1 706 ? -6.364 -32.732 0.458 1.00 84.50 706 ASP A CA 1
ATOM 5540 C C . ASP A 1 706 ? -5.298 -32.457 1.538 1.00 84.50 706 ASP A C 1
ATOM 5542 O O . ASP A 1 706 ? -4.139 -32.845 1.378 1.00 84.50 706 ASP A O 1
ATOM 5546 N N . GLY A 1 707 ? -5.697 -31.836 2.654 1.00 84.88 707 GLY A N 1
ATOM 5547 C CA . GLY A 1 707 ? -4.836 -31.477 3.776 1.00 84.88 707 GLY A CA 1
ATOM 5548 C C . GLY A 1 707 ? -4.172 -30.106 3.653 1.00 84.88 707 GLY A C 1
ATOM 5549 O O . GLY A 1 707 ? -3.451 -29.722 4.573 1.00 84.88 707 GLY A O 1
ATOM 5550 N N . SER A 1 708 ? -4.398 -29.369 2.562 1.00 82.31 708 SER A N 1
ATOM 5551 C CA . SER A 1 708 ? -3.910 -27.996 2.419 1.00 82.31 708 SER A CA 1
ATOM 5552 C C . SER A 1 708 ? -4.726 -27.012 3.266 1.00 82.31 708 SER A C 1
ATOM 5554 O O . SER A 1 708 ? -5.881 -27.271 3.622 1.00 82.31 708 SER A O 1
ATOM 5556 N N . THR A 1 709 ? -4.115 -25.874 3.604 1.00 84.06 709 THR A N 1
ATOM 5557 C CA . THR A 1 709 ? -4.757 -24.788 4.351 1.00 84.06 709 THR A CA 1
ATOM 5558 C C . THR A 1 709 ? -4.460 -23.441 3.698 1.00 84.06 709 THR A C 1
ATOM 5560 O O . THR A 1 709 ? -3.377 -23.230 3.153 1.00 84.06 709 THR A O 1
ATOM 5563 N N . SER A 1 710 ? -5.420 -22.518 3.739 1.00 84.25 710 SER A N 1
ATOM 5564 C CA . SER A 1 710 ? -5.250 -21.149 3.236 1.00 84.25 710 SER A CA 1
ATOM 5565 C C . SER A 1 710 ? -5.909 -20.148 4.172 1.00 84.25 710 SER A C 1
ATOM 5567 O O . SER A 1 710 ? -6.978 -20.419 4.715 1.00 84.25 710 SER A O 1
ATOM 5569 N N . ILE A 1 711 ? -5.322 -18.965 4.331 1.00 86.38 711 ILE A N 1
ATOM 5570 C CA . ILE A 1 711 ? -5.986 -17.878 5.050 1.00 86.38 711 ILE A CA 1
ATOM 5571 C C . ILE A 1 711 ? -7.008 -17.183 4.145 1.00 86.38 711 ILE A C 1
ATOM 5573 O O . ILE A 1 711 ? -6.731 -16.897 2.981 1.00 86.38 711 ILE A O 1
ATOM 5577 N N . VAL A 1 712 ? -8.213 -16.962 4.664 1.00 87.44 712 VAL A N 1
ATOM 5578 C CA . VAL A 1 712 ? -9.382 -16.508 3.893 1.00 87.44 712 VAL A CA 1
ATOM 5579 C C . VAL A 1 712 ? -10.136 -15.369 4.579 1.00 87.44 712 VAL A C 1
ATOM 5581 O O . VAL A 1 712 ? -11.278 -15.101 4.223 1.00 87.44 712 VAL A O 1
ATOM 5584 N N . SER A 1 713 ? -9.518 -14.684 5.547 1.00 88.69 713 SER A N 1
ATOM 5585 C CA . SER A 1 713 ? -10.153 -13.626 6.348 1.00 88.69 713 SER A CA 1
ATOM 5586 C C . SER A 1 713 ? -10.846 -12.557 5.496 1.00 88.69 713 SER A C 1
ATOM 5588 O O . SER A 1 713 ? -12.027 -12.305 5.703 1.00 88.69 713 SER A O 1
ATOM 5590 N N . SER A 1 714 ? -10.172 -12.018 4.473 1.00 82.44 714 SER A N 1
ATOM 5591 C CA . SER A 1 714 ? -10.735 -11.011 3.554 1.00 82.44 714 SER A CA 1
ATOM 5592 C C . SER A 1 714 ? -11.797 -11.550 2.584 1.00 82.44 714 SER A C 1
ATOM 5594 O O . SER A 1 714 ? -12.524 -10.773 1.969 1.00 82.44 714 SER A O 1
ATOM 5596 N N . LYS A 1 715 ? -11.894 -12.877 2.429 1.00 85.38 715 LYS A N 1
ATOM 5597 C CA . LYS A 1 715 ? -12.912 -13.561 1.610 1.00 85.38 715 LYS A CA 1
ATOM 5598 C C . LYS A 1 715 ? -14.092 -14.068 2.452 1.00 85.38 715 LYS A C 1
ATOM 5600 O O . LYS A 1 715 ? -15.089 -14.532 1.897 1.00 85.38 715 LYS A O 1
ATOM 5605 N N . ALA A 1 716 ? -13.967 -14.055 3.777 1.00 91.19 716 ALA A N 1
ATOM 5606 C CA . ALA A 1 716 ? -14.991 -14.527 4.692 1.00 91.19 716 ALA A CA 1
ATOM 5607 C C . ALA A 1 716 ? -16.056 -13.449 4.934 1.00 91.19 716 ALA A C 1
ATOM 5609 O O . ALA A 1 716 ? -15.854 -12.257 4.723 1.00 91.19 716 ALA A O 1
ATOM 5610 N N . SER A 1 717 ? -17.219 -13.890 5.398 1.00 93.62 717 SER A N 1
ATOM 5611 C CA . SER A 1 717 ? -18.304 -13.016 5.838 1.00 93.62 717 SER A CA 1
ATOM 5612 C C . SER A 1 717 ? -18.501 -13.147 7.340 1.00 93.62 717 SER A C 1
ATOM 5614 O O . SER A 1 717 ? -18.417 -14.242 7.903 1.00 93.62 717 SER A O 1
ATOM 5616 N N . PHE A 1 718 ? -18.774 -12.017 7.983 1.00 95.50 718 PHE A N 1
ATOM 5617 C CA . PHE A 1 718 ? -18.839 -11.903 9.432 1.00 95.50 718 PHE A CA 1
ATOM 5618 C C . PHE A 1 718 ? -20.191 -11.342 9.864 1.00 95.50 718 PHE A C 1
ATOM 5620 O O . PHE A 1 718 ? -20.743 -10.444 9.230 1.00 95.50 718 PHE A O 1
ATOM 5627 N N . SER A 1 719 ? -20.726 -11.854 10.970 1.00 95.38 719 SER A N 1
ATOM 5628 C CA . SER A 1 719 ? -21.901 -11.281 11.631 1.00 95.38 719 SER A CA 1
ATOM 5629 C C . SER A 1 719 ? -21.742 -11.351 13.145 1.00 95.38 719 SER A C 1
ATOM 5631 O O . SER A 1 719 ? -21.177 -12.312 13.665 1.00 95.38 719 SER A O 1
ATOM 5633 N N . CYS A 1 720 ? -22.232 -10.334 13.851 1.00 96.44 720 CYS A N 1
ATOM 5634 C CA . CYS A 1 720 ? -22.181 -10.243 15.308 1.00 96.44 720 CYS A CA 1
ATOM 5635 C C . CYS A 1 720 ? -23.593 -10.364 15.892 1.00 96.44 720 CYS A C 1
ATOM 5637 O O . CYS A 1 720 ? -24.528 -9.752 15.374 1.00 96.44 720 CYS A O 1
ATOM 5639 N N . SER A 1 721 ? -23.747 -11.128 16.977 1.00 97.69 721 SER A N 1
ATOM 5640 C CA . SER A 1 721 ? -25.034 -11.293 17.664 1.00 97.69 721 SER A CA 1
ATOM 5641 C C . SER A 1 721 ? -25.584 -9.993 18.264 1.00 97.69 721 SER A C 1
ATOM 5643 O O . SER A 1 721 ? -26.798 -9.858 18.386 1.00 97.69 721 SER A O 1
ATOM 5645 N N . ASP A 1 722 ? -24.711 -9.053 18.643 1.00 96.25 722 ASP A N 1
ATOM 5646 C CA . ASP A 1 722 ? -25.084 -7.709 19.101 1.00 96.25 722 ASP A CA 1
ATOM 5647 C C . ASP A 1 722 ? -24.041 -6.668 18.639 1.00 96.25 722 ASP A C 1
ATOM 5649 O O . ASP A 1 722 ? -23.038 -6.427 19.322 1.00 96.25 722 ASP A O 1
ATOM 5653 N N . PRO A 1 723 ? -24.273 -6.022 17.480 1.00 95.19 723 PRO A N 1
ATOM 5654 C CA . PRO A 1 723 ? -23.381 -4.998 16.942 1.00 95.19 723 PRO A CA 1
ATOM 5655 C C . PRO A 1 723 ? -23.219 -3.750 17.820 1.00 95.19 723 PRO A C 1
ATOM 5657 O O . PRO A 1 723 ? -22.342 -2.936 17.549 1.00 95.19 723 PRO A O 1
ATOM 5660 N N . SER A 1 724 ? -24.054 -3.564 18.853 1.00 91.56 724 SER A N 1
ATOM 5661 C CA . SER A 1 724 ? -23.923 -2.437 19.783 1.00 91.56 724 SER A CA 1
ATOM 5662 C C . SER A 1 724 ? -22.850 -2.658 20.862 1.00 91.56 724 SER A C 1
ATOM 5664 O O . SER A 1 724 ? -22.447 -1.690 21.514 1.00 91.56 724 SER A O 1
ATOM 5666 N N . ILE A 1 725 ? -22.384 -3.906 21.028 1.00 92.06 725 ILE A N 1
ATOM 5667 C CA . ILE A 1 725 ? -21.299 -4.315 21.935 1.00 92.06 725 ILE A CA 1
ATOM 5668 C C . ILE A 1 725 ? -19.984 -4.447 21.156 1.00 92.06 725 ILE A C 1
ATOM 5670 O O . ILE A 1 725 ? -19.000 -3.808 21.520 1.00 92.06 725 ILE A O 1
ATOM 5674 N N . ILE A 1 726 ? -19.973 -5.229 20.069 1.00 94.81 726 ILE A N 1
ATOM 5675 C CA . ILE A 1 726 ? -18.831 -5.372 19.150 1.00 94.81 726 ILE A CA 1
ATOM 5676 C C . ILE A 1 726 ? -19.306 -5.085 17.727 1.00 94.81 726 ILE A C 1
ATOM 5678 O O . ILE A 1 726 ? -20.169 -5.804 17.222 1.00 94.81 726 ILE A O 1
ATOM 5682 N N . SER A 1 727 ? -18.699 -4.118 17.040 1.00 94.94 727 SER A N 1
ATOM 5683 C CA . SER A 1 727 ? -18.831 -4.019 15.582 1.00 94.94 727 SER A CA 1
ATOM 5684 C C . SER A 1 727 ? -17.783 -4.894 14.900 1.00 94.94 727 SER A C 1
ATOM 5686 O O . SER A 1 727 ? -16.655 -4.971 15.381 1.00 94.94 727 SER A O 1
ATOM 5688 N N . ILE A 1 728 ? -18.131 -5.525 13.778 1.00 93.81 728 ILE A N 1
ATOM 5689 C CA . ILE A 1 728 ? -17.184 -6.254 12.926 1.00 93.81 728 ILE A CA 1
ATOM 5690 C C . ILE A 1 728 ? -17.372 -5.852 11.462 1.00 93.81 728 ILE A C 1
ATOM 5692 O O . ILE A 1 728 ? -18.513 -5.754 11.006 1.00 93.81 728 ILE A O 1
ATOM 5696 N N . ASP A 1 729 ? -16.275 -5.597 10.747 1.00 88.75 729 ASP A N 1
ATOM 5697 C CA . ASP A 1 729 ? -16.300 -5.254 9.321 1.00 88.75 729 ASP A CA 1
ATOM 5698 C C . ASP A 1 729 ? -15.949 -6.442 8.401 1.00 88.75 729 ASP A C 1
ATOM 5700 O O . ASP A 1 729 ? -15.693 -7.561 8.850 1.00 88.75 729 ASP A O 1
ATOM 5704 N N . GLY A 1 730 ? -15.970 -6.206 7.084 1.00 83.12 730 GLY A N 1
ATOM 5705 C CA . GLY A 1 730 ? -15.697 -7.230 6.068 1.00 83.12 730 GLY A CA 1
ATOM 5706 C C . GLY A 1 730 ? -14.251 -7.737 6.031 1.00 83.12 730 GLY A C 1
ATOM 5707 O O . GLY A 1 730 ? -13.992 -8.747 5.391 1.00 83.12 730 GLY A O 1
ATOM 5708 N N . THR A 1 731 ? -13.320 -7.074 6.720 1.00 81.00 731 THR A N 1
ATOM 5709 C CA . THR A 1 731 ? -11.919 -7.511 6.849 1.00 81.00 731 THR A CA 1
ATOM 5710 C C . THR A 1 731 ? -11.692 -8.379 8.089 1.00 81.00 731 THR A C 1
ATOM 5712 O O . THR A 1 731 ? -10.571 -8.817 8.348 1.00 81.00 731 THR A O 1
ATOM 5715 N N . GLY A 1 732 ? -12.750 -8.614 8.877 1.00 88.25 732 GLY A N 1
ATOM 5716 C CA . GLY A 1 732 ? -12.681 -9.322 10.150 1.00 88.25 732 GLY A CA 1
ATOM 5717 C C . GLY A 1 732 ? -12.227 -8.447 11.321 1.00 88.25 732 GLY A C 1
ATOM 5718 O O . GLY A 1 732 ? -11.963 -8.990 12.396 1.00 88.25 732 GLY A O 1
ATOM 5719 N N . LYS A 1 733 ? -12.143 -7.117 11.150 1.00 89.69 733 LYS A N 1
ATOM 5720 C CA . LYS A 1 733 ? -11.800 -6.183 12.228 1.00 89.69 733 LYS A CA 1
ATOM 5721 C C . LYS A 1 733 ? -12.960 -6.056 13.202 1.00 89.69 733 LYS A C 1
ATOM 5723 O O . LYS A 1 733 ? -14.012 -5.522 12.862 1.00 89.69 733 LYS A O 1
ATOM 5728 N N . MET A 1 734 ? -12.751 -6.513 14.426 1.00 92.62 734 MET A N 1
ATOM 5729 C CA . MET A 1 734 ? -13.640 -6.312 15.562 1.00 92.62 734 MET A CA 1
ATOM 5730 C C . MET A 1 734 ? -13.264 -5.034 16.302 1.00 92.62 734 MET A C 1
ATOM 5732 O O . MET A 1 734 ? -12.090 -4.822 16.596 1.00 92.62 734 MET A O 1
ATOM 5736 N N . THR A 1 735 ? -14.252 -4.238 16.697 1.00 91.19 735 THR A N 1
ATOM 5737 C CA . THR A 1 735 ? -14.072 -3.088 17.591 1.00 91.19 735 THR A CA 1
ATOM 5738 C C . THR A 1 735 ? -15.024 -3.212 18.771 1.00 91.19 735 THR A C 1
ATOM 5740 O O . THR A 1 735 ? -16.238 -3.313 18.583 1.00 91.19 735 THR A O 1
ATOM 5743 N N . ALA A 1 736 ? -14.481 -3.191 19.990 1.00 90.69 736 ALA A N 1
ATOM 5744 C CA . ALA A 1 736 ? -15.289 -3.214 21.202 1.00 90.69 736 ALA A CA 1
ATOM 5745 C C . ALA A 1 736 ? -15.846 -1.829 21.516 1.00 90.69 736 ALA A C 1
ATOM 5747 O O . ALA A 1 736 ? -15.097 -0.887 21.757 1.00 90.69 736 ALA A O 1
ATOM 5748 N N . LEU A 1 737 ? -17.170 -1.714 21.535 1.00 87.75 737 LEU A N 1
ATOM 5749 C CA . LEU A 1 737 ? -17.890 -0.465 21.767 1.00 87.75 737 LEU A CA 1
ATOM 5750 C C . LEU A 1 737 ? -18.337 -0.330 23.225 1.00 87.75 737 LEU A C 1
ATOM 5752 O O . LEU A 1 737 ? -18.326 0.773 23.771 1.00 87.75 737 LEU A O 1
ATOM 5756 N N . LYS A 1 738 ? -18.755 -1.438 23.848 1.00 86.69 738 LYS A N 1
ATOM 5757 C CA . LYS A 1 738 ? -19.253 -1.502 25.232 1.00 86.69 738 LYS A CA 1
ATOM 5758 C C . LYS A 1 738 ? -18.951 -2.865 25.843 1.00 86.69 738 LYS A C 1
ATOM 5760 O O . LYS A 1 738 ? -18.751 -3.830 25.115 1.00 86.69 738 LYS A O 1
ATOM 5765 N N . ASP A 1 739 ? -18.999 -2.945 27.168 1.00 89.06 739 ASP A N 1
ATOM 5766 C CA . ASP A 1 739 ? -18.858 -4.204 27.898 1.00 89.06 739 ASP A CA 1
ATOM 5767 C C . ASP A 1 739 ? -20.029 -5.150 27.591 1.00 89.06 739 ASP A C 1
ATOM 5769 O O . ASP A 1 739 ? -21.191 -4.734 27.551 1.00 89.06 739 ASP A O 1
ATOM 5773 N N . GLY A 1 740 ? -19.737 -6.435 27.406 1.00 90.81 740 GLY A N 1
ATOM 5774 C CA . GLY A 1 740 ? -20.746 -7.448 27.133 1.00 90.81 740 GLY A CA 1
ATOM 5775 C C . GLY A 1 740 ? -20.193 -8.702 26.466 1.00 90.81 740 GLY A C 1
ATOM 5776 O O . GLY A 1 740 ? -19.000 -8.836 26.222 1.00 90.81 740 GLY A O 1
ATOM 5777 N N . ASN A 1 741 ? -21.079 -9.652 26.182 1.00 94.56 741 ASN A N 1
ATOM 5778 C CA . ASN A 1 741 ? -20.730 -10.898 25.506 1.00 94.56 741 ASN A CA 1
ATOM 5779 C C . ASN A 1 741 ? -21.449 -10.963 24.168 1.00 94.56 741 ASN A C 1
ATOM 5781 O O . ASN A 1 741 ? -22.657 -10.735 24.107 1.00 94.56 741 ASN A O 1
ATOM 5785 N N . VAL A 1 742 ? -20.723 -11.336 23.122 1.00 97.00 742 VAL A N 1
ATOM 5786 C CA . VAL A 1 742 ? -21.290 -11.579 21.799 1.00 97.00 742 VAL A CA 1
ATOM 5787 C C . VAL A 1 742 ? -20.790 -12.900 21.239 1.00 97.00 742 VAL A C 1
ATOM 5789 O O . VAL A 1 742 ? -19.787 -13.461 21.675 1.00 97.00 742 VAL A O 1
ATOM 5792 N N . THR A 1 743 ? -21.502 -13.409 20.245 1.00 97.12 743 THR A N 1
ATOM 5793 C CA . THR A 1 743 ? -21.012 -14.474 19.377 1.00 97.12 743 THR A CA 1
ATOM 5794 C C . THR A 1 743 ? -20.840 -13.911 17.979 1.00 97.12 743 THR A C 1
ATOM 5796 O O . THR A 1 743 ? -21.780 -13.346 17.413 1.00 97.12 743 THR A O 1
ATOM 5799 N N . ILE A 1 744 ? -19.647 -14.077 17.421 1.00 97.06 744 ILE A N 1
ATOM 5800 C CA . ILE A 1 744 ? -19.367 -13.765 16.026 1.00 97.06 744 ILE A CA 1
ATOM 5801 C C . ILE A 1 744 ? -19.502 -15.039 15.212 1.00 97.06 744 ILE A C 1
ATOM 5803 O O . ILE A 1 744 ? -18.923 -16.068 15.549 1.00 97.06 744 ILE A O 1
ATOM 5807 N N . THR A 1 745 ? -20.274 -14.969 14.136 1.00 96.00 745 THR A N 1
ATOM 5808 C CA . THR A 1 745 ? -20.407 -16.055 13.165 1.00 96.00 745 THR A CA 1
ATOM 5809 C C . THR A 1 745 ? -19.590 -15.708 11.929 1.00 96.00 745 THR A C 1
ATOM 5811 O O . THR A 1 745 ? -19.832 -14.675 11.303 1.00 96.00 745 THR A O 1
ATOM 5814 N N . VAL A 1 746 ? -18.642 -16.578 11.590 1.00 96.75 746 VAL A N 1
ATOM 5815 C CA . VAL A 1 746 ? -17.756 -16.479 10.426 1.00 96.75 746 VAL A CA 1
ATOM 5816 C C . VAL A 1 746 ? -18.203 -17.497 9.393 1.00 96.75 746 VAL A C 1
ATOM 5818 O O . VAL A 1 746 ? -18.392 -18.661 9.735 1.00 96.75 746 VAL A O 1
ATOM 5821 N N . THR A 1 747 ? -18.378 -17.080 8.143 1.00 94.44 747 THR A N 1
ATOM 5822 C CA . THR A 1 747 ? -18.852 -17.947 7.057 1.00 94.44 747 THR A CA 1
ATOM 5823 C C . THR A 1 747 ? -17.978 -17.801 5.815 1.00 94.44 747 THR A C 1
ATOM 5825 O O . THR A 1 747 ? -17.684 -16.682 5.396 1.00 94.44 747 THR A O 1
ATOM 5828 N N . TYR A 1 748 ? -17.584 -18.924 5.211 1.00 93.00 748 TYR A N 1
ATOM 5829 C CA . TYR A 1 748 ? -16.738 -18.976 4.012 1.00 93.00 748 TYR A CA 1
ATOM 5830 C C . TYR A 1 748 ? -17.124 -20.151 3.096 1.00 93.00 748 TYR A C 1
ATOM 5832 O O . TYR A 1 748 ? -17.550 -21.203 3.576 1.00 93.00 748 TYR A O 1
ATOM 5840 N N . GLY A 1 749 ? -16.948 -19.981 1.783 1.00 85.69 749 GLY A N 1
ATOM 5841 C CA . GLY A 1 749 ? -17.211 -20.991 0.750 1.00 85.69 749 GLY A CA 1
ATOM 5842 C C . GLY A 1 749 ? -18.363 -20.630 -0.196 1.00 85.69 749 GLY A C 1
ATOM 5843 O O . GLY A 1 749 ? -19.120 -19.690 0.037 1.00 85.69 749 GLY A O 1
ATOM 5844 N N . GLU A 1 750 ? -18.501 -21.394 -1.281 1.00 78.50 750 GLU A N 1
ATOM 5845 C CA . GLU A 1 750 ? -19.569 -21.225 -2.277 1.00 78.50 750 GLU A CA 1
ATOM 5846 C C . GLU A 1 750 ? -20.845 -21.991 -1.899 1.00 78.50 750 GLU A C 1
ATOM 5848 O O . GLU A 1 750 ? -20.817 -22.897 -1.068 1.00 78.50 750 GLU A O 1
ATOM 5853 N N . ALA A 1 751 ? -21.972 -21.685 -2.553 1.00 63.03 751 ALA A N 1
ATOM 5854 C CA . ALA A 1 751 ? -23.302 -22.219 -2.227 1.00 63.03 751 ALA A CA 1
ATOM 5855 C C . ALA A 1 751 ? -23.394 -23.759 -2.100 1.00 63.03 751 ALA A C 1
ATOM 5857 O O . ALA A 1 751 ? -24.245 -24.255 -1.364 1.00 63.03 751 ALA A O 1
ATOM 5858 N N . SER A 1 752 ? -22.530 -24.529 -2.771 1.00 56.66 752 SER A N 1
ATOM 5859 C CA . SER A 1 752 ? -22.476 -25.997 -2.674 1.00 56.66 752 SER A CA 1
ATOM 5860 C C . SER A 1 752 ? -21.594 -26.545 -1.539 1.00 56.66 752 SER A C 1
ATOM 5862 O O . SER A 1 752 ? -21.550 -27.761 -1.359 1.00 56.66 752 SER A O 1
ATOM 5864 N N . GLY A 1 753 ? -20.891 -25.692 -0.784 1.00 76.50 753 GLY A N 1
ATOM 5865 C CA . GLY A 1 753 ? -19.871 -26.095 0.192 1.00 76.50 753 GLY A CA 1
ATOM 5866 C C . GLY A 1 753 ? -19.570 -25.084 1.307 1.00 76.50 753 GLY A C 1
ATOM 5867 O O . GLY A 1 753 ? -18.466 -25.117 1.840 1.00 76.50 753 GLY A O 1
ATOM 5868 N N . ILE A 1 754 ? -20.517 -24.209 1.670 1.00 89.44 754 ILE A N 1
ATOM 5869 C CA . ILE A 1 754 ? -20.359 -23.206 2.742 1.00 89.44 754 ILE A CA 1
ATOM 5870 C C . ILE A 1 754 ? -19.990 -23.867 4.083 1.00 89.44 754 ILE A C 1
ATOM 5872 O O . ILE A 1 754 ? -20.601 -24.860 4.492 1.00 89.44 754 ILE A O 1
ATOM 5876 N N . LYS A 1 755 ? -19.025 -23.280 4.794 1.00 93.81 755 LYS A N 1
ATOM 5877 C CA . LYS A 1 755 ? -18.632 -23.635 6.162 1.00 93.81 755 LYS A CA 1
ATOM 5878 C C . LYS A 1 755 ? -18.783 -22.437 7.087 1.00 93.81 755 LYS A C 1
ATOM 5880 O O . LYS A 1 755 ? -18.600 -21.292 6.674 1.00 93.81 755 LYS A O 1
ATOM 5885 N N . THR A 1 756 ? -19.093 -22.725 8.346 1.00 93.81 756 THR A N 1
ATOM 5886 C CA . THR A 1 756 ? -19.329 -21.715 9.377 1.00 93.81 756 THR A CA 1
ATOM 5887 C C . THR A 1 756 ? -18.572 -22.079 10.647 1.00 93.81 756 THR A C 1
ATOM 5889 O O . THR A 1 756 ? -18.551 -23.245 11.039 1.00 93.81 756 THR A O 1
ATOM 5892 N N . ALA A 1 757 ? -18.000 -21.074 11.301 1.00 94.75 757 ALA A N 1
ATOM 5893 C CA . ALA A 1 757 ? -17.426 -21.155 12.636 1.00 94.75 757 ALA A CA 1
ATOM 5894 C C . ALA A 1 757 ? -18.033 -20.061 13.522 1.00 94.75 757 ALA A C 1
ATOM 5896 O O . ALA A 1 757 ? -18.445 -19.007 13.036 1.00 94.75 757 ALA A O 1
ATOM 5897 N N . THR A 1 758 ? -18.093 -20.311 14.827 1.00 94.50 758 THR A N 1
ATOM 5898 C CA . THR A 1 758 ? -18.574 -19.339 15.815 1.00 94.50 758 THR A CA 1
ATOM 5899 C C . THR A 1 758 ? -17.477 -19.024 16.813 1.00 94.50 758 THR A C 1
ATOM 5901 O O . THR A 1 758 ? -16.820 -19.937 17.307 1.00 94.50 758 THR A O 1
ATOM 5904 N N . VAL A 1 759 ? -17.328 -17.748 17.147 1.00 95.62 759 VAL A N 1
ATOM 5905 C CA . VAL A 1 759 ? -16.333 -17.238 18.090 1.00 95.62 759 VAL A CA 1
ATOM 5906 C C . VAL A 1 759 ? -17.064 -16.526 19.219 1.00 95.62 759 VAL A C 1
ATOM 5908 O O . VAL A 1 759 ? -17.820 -15.586 18.969 1.00 95.62 759 VAL A O 1
ATOM 5911 N N . ALA A 1 760 ? -16.867 -16.972 20.458 1.00 95.88 760 ALA A N 1
ATOM 5912 C CA . ALA A 1 760 ? -17.341 -16.235 21.625 1.00 95.88 760 ALA A CA 1
ATOM 5913 C C . ALA A 1 760 ? -16.393 -15.060 21.888 1.00 95.88 760 ALA A C 1
ATOM 5915 O O . ALA A 1 760 ? -15.185 -15.266 22.004 1.00 95.88 760 ALA A O 1
ATOM 5916 N N . VAL A 1 761 ? -16.933 -13.843 21.975 1.00 94.69 761 VAL A N 1
ATOM 5917 C CA . VAL A 1 761 ? -16.152 -12.633 22.249 1.00 94.69 761 VAL A CA 1
ATOM 5918 C C . VAL A 1 761 ? -16.708 -11.933 23.485 1.00 94.69 761 VAL A C 1
ATOM 5920 O O . VAL A 1 761 ? -17.899 -11.620 23.548 1.00 94.69 761 VAL A O 1
ATOM 5923 N N . HIS A 1 762 ? -15.844 -11.687 24.466 1.00 93.25 762 HIS A N 1
ATOM 5924 C CA . HIS A 1 762 ? -16.143 -10.946 25.682 1.00 93.25 762 HIS A CA 1
ATOM 5925 C C . HIS A 1 762 ? -15.491 -9.563 25.618 1.00 93.25 762 HIS A C 1
ATOM 5927 O O . HIS A 1 762 ? -14.273 -9.430 25.694 1.00 93.25 762 HIS A O 1
ATOM 5933 N N . ALA A 1 763 ? -16.304 -8.524 25.474 1.00 92.19 763 ALA A N 1
ATOM 5934 C CA . ALA A 1 763 ? -15.852 -7.150 25.596 1.00 92.19 763 ALA A CA 1
ATOM 5935 C C . ALA A 1 763 ? -15.898 -6.727 27.064 1.00 92.19 763 ALA A C 1
ATOM 5937 O O . ALA A 1 763 ? -16.931 -6.875 27.721 1.00 92.19 763 ALA A O 1
ATOM 5938 N N . THR A 1 764 ? -14.809 -6.176 27.583 1.00 91.88 764 THR A N 1
ATOM 5939 C CA . THR A 1 764 ? -14.783 -5.641 28.947 1.00 91.88 764 THR A CA 1
ATOM 5940 C C . THR A 1 764 ? -13.856 -4.448 29.039 1.00 91.88 764 THR A C 1
ATOM 5942 O O . THR A 1 764 ? -12.789 -4.419 28.432 1.00 91.88 764 THR A O 1
ATOM 5945 N N . THR A 1 765 ? -14.247 -3.445 29.818 1.00 92.19 765 THR A N 1
ATOM 5946 C CA . THR A 1 765 ? -13.375 -2.309 30.110 1.00 92.19 765 THR A CA 1
ATOM 5947 C C . THR A 1 765 ? -12.206 -2.752 30.990 1.00 92.19 765 THR A C 1
ATOM 5949 O O . THR A 1 765 ? -11.114 -2.220 30.852 1.00 92.19 765 THR A O 1
ATOM 5952 N N . PHE A 1 766 ? -12.398 -3.759 31.847 1.00 93.19 766 PHE A N 1
ATOM 5953 C CA . PHE A 1 766 ? -11.430 -4.168 32.870 1.00 93.19 766 PHE A CA 1
ATOM 5954 C C . PHE A 1 766 ? -11.023 -5.644 32.723 1.00 93.19 766 PHE A C 1
ATOM 5956 O O . PHE A 1 766 ? -11.334 -6.455 33.600 1.00 93.19 766 PHE A O 1
ATOM 5963 N N . PRO A 1 767 ? -10.353 -6.032 31.623 1.00 91.44 767 PRO A N 1
ATOM 5964 C CA . PRO A 1 767 ? -9.881 -7.404 31.444 1.00 91.44 767 PRO A CA 1
ATOM 5965 C C . PRO A 1 767 ? -8.873 -7.776 32.538 1.00 91.44 767 PRO A C 1
ATOM 5967 O O . PRO A 1 767 ? -7.905 -7.060 32.777 1.00 91.44 767 PRO A O 1
ATOM 5970 N N . LEU A 1 768 ? -9.101 -8.897 33.219 1.00 90.25 768 LEU A N 1
ATOM 5971 C CA . LEU A 1 768 ? -8.243 -9.393 34.305 1.00 90.25 768 LEU A CA 1
ATOM 5972 C C . LEU A 1 768 ? -7.209 -10.422 33.815 1.00 90.25 768 LEU A C 1
ATOM 5974 O O . LEU A 1 768 ? -6.697 -11.216 34.596 1.00 90.25 768 LEU A O 1
ATOM 5978 N N . SER A 1 769 ? -6.908 -10.413 32.520 1.00 86.12 769 SER A N 1
ATOM 5979 C CA . SER A 1 769 ? -5.881 -11.255 31.915 1.00 86.12 769 SER A CA 1
ATOM 5980 C C . SER A 1 769 ? -4.495 -10.614 32.043 1.00 86.12 769 SER A C 1
ATOM 5982 O O . SER A 1 769 ? -4.362 -9.385 32.088 1.00 86.12 769 SER A O 1
ATOM 5984 N N . ALA A 1 770 ? -3.441 -11.431 32.137 1.00 81.38 770 ALA A N 1
ATOM 5985 C CA . ALA A 1 770 ? -2.084 -10.935 32.388 1.00 81.38 770 ALA A CA 1
ATOM 5986 C C . ALA A 1 770 ? -1.502 -10.090 31.237 1.00 81.38 770 ALA A C 1
ATOM 5988 O O . ALA A 1 770 ? -0.588 -9.302 31.462 1.00 81.38 770 ALA A O 1
ATOM 5989 N N . ASP A 1 771 ? -2.018 -10.247 30.019 1.00 76.12 771 ASP A N 1
ATOM 5990 C CA . ASP A 1 771 ? -1.642 -9.474 28.832 1.00 76.12 771 ASP A CA 1
ATOM 5991 C C . ASP A 1 771 ? -2.238 -8.056 28.820 1.00 76.12 771 ASP A C 1
ATOM 5993 O O . ASP A 1 771 ? -1.638 -7.142 28.254 1.00 76.12 771 ASP A O 1
ATOM 5997 N N . ALA A 1 772 ? -3.387 -7.853 29.470 1.00 83.12 772 ALA A N 1
ATOM 5998 C CA . ALA A 1 772 ? -4.088 -6.571 29.502 1.00 83.12 772 ALA A CA 1
ATOM 5999 C C . ALA A 1 772 ? -3.911 -5.795 30.823 1.00 83.12 772 ALA A C 1
ATOM 6001 O O . ALA A 1 772 ? -4.120 -4.579 30.858 1.00 83.12 772 ALA A O 1
ATOM 6002 N N . PHE A 1 773 ? -3.528 -6.474 31.909 1.00 91.62 773 PHE A N 1
ATOM 6003 C CA . PHE A 1 773 ? -3.303 -5.871 33.223 1.00 91.62 773 PHE A CA 1
ATOM 6004 C C . PHE A 1 773 ? -1.809 -5.610 33.466 1.00 91.62 773 PHE A C 1
ATOM 6006 O O . PHE A 1 773 ? -1.026 -6.542 33.628 1.00 91.62 773 PHE A O 1
ATOM 6013 N N . ASN A 1 774 ? -1.403 -4.343 33.575 1.00 93.31 774 ASN A N 1
ATOM 6014 C CA . ASN A 1 774 ? -0.022 -3.959 33.864 1.00 93.31 774 ASN A CA 1
ATOM 6015 C C . ASN A 1 774 ? 0.204 -3.828 35.388 1.00 93.31 774 ASN A C 1
ATOM 6017 O O . ASN A 1 774 ? -0.252 -2.852 35.993 1.00 93.31 774 ASN A O 1
ATOM 6021 N N . PRO A 1 775 ? 0.937 -4.748 36.053 1.00 95.56 775 PRO A N 1
ATOM 6022 C CA . PRO A 1 775 ? 1.221 -4.636 37.487 1.00 95.56 775 PRO A CA 1
ATOM 6023 C C . PRO A 1 775 ? 2.286 -3.593 37.841 1.00 95.56 775 PRO A C 1
ATOM 6025 O O . PRO A 1 775 ? 2.519 -3.363 39.027 1.00 95.56 775 PRO A O 1
ATOM 6028 N N . SER A 1 776 ? 2.961 -3.022 36.840 1.00 95.31 776 SER A N 1
ATOM 6029 C CA . SER A 1 776 ? 4.159 -2.195 36.999 1.00 95.31 776 SER A CA 1
ATOM 6030 C C . SER A 1 776 ? 4.052 -0.851 36.273 1.00 95.31 776 SER A C 1
ATOM 6032 O O . SER A 1 776 ? 5.045 -0.347 35.752 1.00 95.31 776 SER A O 1
ATOM 6034 N N . ILE A 1 777 ? 2.856 -0.251 36.242 1.00 93.12 777 ILE A N 1
ATOM 6035 C CA . ILE A 1 777 ? 2.675 1.123 35.737 1.00 93.12 777 ILE A CA 1
ATOM 6036 C C . ILE A 1 777 ? 3.547 2.093 36.555 1.00 93.12 777 ILE A C 1
ATOM 6038 O O . ILE A 1 777 ? 4.146 3.020 36.011 1.00 93.12 777 ILE A O 1
ATOM 6042 N N . TRP A 1 778 ? 3.659 1.863 37.868 1.00 94.75 778 TRP A N 1
ATOM 6043 C CA . TRP A 1 778 ? 4.638 2.531 38.721 1.00 94.75 778 TRP A CA 1
ATOM 6044 C C . TRP A 1 778 ? 5.204 1.573 39.767 1.00 94.75 778 TRP A C 1
ATOM 6046 O O . TRP A 1 778 ? 4.438 0.954 40.508 1.00 94.75 778 TRP A O 1
ATOM 6056 N N . GLU A 1 779 ? 6.537 1.525 39.865 1.00 96.25 779 GLU A N 1
ATOM 6057 C CA . GLU A 1 779 ? 7.310 0.514 40.605 1.00 96.25 779 GLU A CA 1
ATOM 6058 C C . GLU A 1 779 ? 7.077 -0.921 40.107 1.00 96.25 779 GLU A C 1
ATOM 6060 O O . GLU A 1 779 ? 6.066 -1.243 39.492 1.00 96.25 779 GLU A O 1
ATOM 6065 N N . THR A 1 780 ? 8.028 -1.818 40.361 1.00 94.81 780 THR A N 1
ATOM 6066 C CA . THR A 1 780 ? 7.892 -3.214 39.927 1.00 94.81 780 THR A CA 1
ATOM 6067 C C . THR A 1 780 ? 6.876 -3.952 40.797 1.00 94.81 780 THR A C 1
ATOM 6069 O O . THR A 1 780 ? 7.042 -4.044 42.015 1.00 94.81 780 THR A O 1
ATOM 6072 N N . GLY A 1 781 ? 5.841 -4.504 40.166 1.00 94.81 781 GLY A N 1
ATOM 6073 C CA . GLY A 1 781 ? 4.821 -5.342 40.791 1.00 94.81 781 GLY A CA 1
ATOM 6074 C C . GLY A 1 781 ? 4.635 -6.684 40.080 1.00 94.81 781 GLY A C 1
ATOM 6075 O O . GLY A 1 781 ? 5.230 -6.944 39.035 1.00 94.81 781 GLY A O 1
ATOM 6076 N N . THR A 1 782 ? 3.783 -7.542 40.640 1.00 96.69 782 THR A N 1
ATOM 6077 C CA . THR A 1 782 ? 3.377 -8.822 40.038 1.00 96.69 782 THR A CA 1
ATOM 6078 C C . THR A 1 782 ? 1.860 -8.937 39.966 1.00 96.69 782 THR A C 1
ATOM 6080 O O . THR A 1 782 ? 1.153 -8.423 40.834 1.00 96.69 782 THR A O 1
ATOM 6083 N N . TYR A 1 783 ? 1.367 -9.644 38.951 1.00 97.12 783 TYR A N 1
ATOM 6084 C CA . TYR A 1 783 ? -0.044 -9.981 38.795 1.00 97.12 783 TYR A CA 1
ATOM 6085 C C . TYR A 1 783 ? -0.198 -11.481 38.550 1.00 97.12 783 TYR A C 1
ATOM 6087 O O . TYR A 1 783 ? 0.529 -12.055 37.743 1.00 97.12 783 TYR A O 1
ATOM 6095 N N . ASP A 1 784 ? -1.120 -12.108 39.272 1.00 95.81 784 ASP A N 1
ATOM 6096 C CA . ASP A 1 784 ? -1.514 -13.503 39.081 1.00 95.81 784 ASP A CA 1
ATOM 6097 C C . ASP A 1 784 ? -2.932 -13.532 38.503 1.00 95.81 784 ASP A C 1
ATOM 6099 O O . ASP A 1 784 ? -3.896 -13.212 39.200 1.00 95.81 784 ASP A O 1
ATOM 6103 N N . GLU A 1 785 ? -3.046 -13.906 37.228 1.00 93.00 785 GLU A N 1
ATOM 6104 C CA . GLU A 1 785 ? -4.309 -13.952 36.478 1.00 93.00 785 GLU A CA 1
ATOM 6105 C C . GLU A 1 785 ? -5.288 -15.000 37.020 1.00 93.00 785 GLU A C 1
ATOM 6107 O O . GLU A 1 785 ? -6.491 -14.785 37.007 1.00 93.00 785 GLU A O 1
ATOM 6112 N N . THR A 1 786 ? -4.813 -16.123 37.566 1.00 92.94 786 THR A N 1
ATOM 6113 C CA . THR A 1 786 ? -5.718 -17.175 38.070 1.00 92.94 786 THR A CA 1
ATOM 6114 C C . THR A 1 786 ? -6.437 -16.740 39.345 1.00 92.94 786 THR A C 1
ATOM 6116 O O . THR A 1 786 ? -7.572 -17.139 39.605 1.00 92.94 786 THR A O 1
ATOM 6119 N N . THR A 1 787 ? -5.766 -15.940 40.170 1.00 95.00 787 THR A N 1
ATOM 6120 C CA . THR A 1 787 ? -6.284 -15.474 41.463 1.00 95.00 787 THR A CA 1
ATOM 6121 C C . THR A 1 787 ? -6.713 -14.007 41.454 1.00 95.00 787 THR A C 1
ATOM 6123 O O . THR A 1 787 ? -7.231 -13.528 42.462 1.00 95.00 787 THR A O 1
ATOM 6126 N N . HIS A 1 788 ? -6.477 -13.294 40.349 1.00 96.69 788 HIS A N 1
ATOM 6127 C CA . HIS A 1 788 ? -6.597 -11.840 40.214 1.00 96.69 788 HIS A CA 1
ATOM 6128 C C . HIS A 1 788 ? -5.855 -11.069 41.319 1.00 96.69 788 HIS A C 1
ATOM 6130 O O . HIS A 1 788 ? -6.352 -10.069 41.852 1.00 96.69 788 HIS A O 1
ATOM 6136 N N . THR A 1 789 ? -4.670 -11.556 41.702 1.00 97.38 789 THR A N 1
ATOM 6137 C CA . THR A 1 789 ? -3.877 -10.971 42.790 1.00 97.38 789 THR A CA 1
ATOM 6138 C C . THR A 1 789 ? -2.822 -10.026 42.236 1.00 97.38 789 THR A C 1
ATOM 6140 O O . THR A 1 789 ? -1.868 -10.461 41.597 1.00 97.38 789 THR A O 1
ATOM 6143 N N . LEU A 1 790 ? -2.945 -8.739 42.555 1.00 97.69 790 LEU A N 1
ATOM 6144 C CA . LEU A 1 790 ? -1.912 -7.731 42.335 1.00 97.69 790 LEU A CA 1
ATOM 6145 C C . LEU A 1 790 ? -1.050 -7.568 43.594 1.00 97.69 790 LEU A C 1
ATOM 6147 O O . LEU A 1 790 ? -1.566 -7.418 44.702 1.00 97.69 790 LEU A O 1
ATOM 6151 N N . ILE A 1 791 ? 0.269 -7.527 43.422 1.00 97.19 791 ILE A N 1
ATOM 6152 C CA . ILE A 1 791 ? 1.223 -7.058 44.432 1.00 97.19 791 ILE A CA 1
ATOM 6153 C C . ILE A 1 791 ? 2.010 -5.910 43.809 1.00 97.19 791 ILE A C 1
ATOM 6155 O O . ILE A 1 791 ? 2.825 -6.133 42.921 1.00 97.19 791 ILE A O 1
ATOM 6159 N N . THR A 1 792 ? 1.784 -4.682 44.267 1.00 97.44 792 THR A N 1
ATOM 6160 C CA . THR A 1 792 ? 2.552 -3.525 43.787 1.00 97.44 792 THR A CA 1
ATOM 6161 C C . THR A 1 792 ? 3.894 -3.411 44.516 1.00 97.44 792 THR A C 1
ATOM 6163 O O . THR A 1 792 ? 4.035 -3.853 45.666 1.00 97.44 792 THR A O 1
ATOM 6166 N N . GLY A 1 793 ? 4.857 -2.731 43.890 1.00 92.81 793 GLY A N 1
ATOM 6167 C CA . GLY A 1 793 ? 6.039 -2.212 44.580 1.00 92.81 793 GLY A CA 1
ATOM 6168 C C . GLY A 1 793 ? 5.683 -1.162 45.645 1.00 92.81 793 GLY A C 1
ATOM 6169 O O . GLY A 1 793 ? 4.513 -0.800 45.820 1.00 92.81 793 GLY A O 1
ATOM 6170 N N . SER A 1 794 ? 6.683 -0.687 46.392 1.00 95.62 794 SER A N 1
ATOM 6171 C CA . SER A 1 794 ? 6.503 0.314 47.459 1.00 95.62 794 SER A CA 1
ATOM 6172 C C . SER A 1 794 ? 5.919 1.616 46.911 1.00 95.62 794 SER A C 1
ATOM 6174 O O . SER A 1 794 ? 6.542 2.248 46.069 1.00 95.62 794 SER A O 1
ATOM 6176 N N . TYR A 1 795 ? 4.749 2.042 47.397 1.00 94.94 795 TYR A N 1
ATOM 6177 C CA . TYR A 1 795 ? 3.989 3.169 46.820 1.00 94.94 795 TYR A CA 1
ATOM 6178 C C . TYR A 1 795 ? 3.660 2.999 45.322 1.00 94.94 795 TYR A C 1
ATOM 6180 O O . TYR A 1 795 ? 3.482 3.988 44.604 1.00 94.94 795 TYR A O 1
ATOM 6188 N N . GLY A 1 796 ? 3.613 1.749 44.857 1.00 96.44 796 GLY A N 1
ATOM 6189 C CA . GLY A 1 796 ? 3.442 1.377 43.460 1.00 96.44 796 GLY A CA 1
ATOM 6190 C C . GLY A 1 796 ? 2.003 1.468 42.958 1.00 96.44 796 GLY A C 1
ATOM 6191 O O . GLY A 1 796 ? 1.054 1.652 43.728 1.00 96.44 796 GLY A O 1
ATOM 6192 N N . PHE A 1 797 ? 1.859 1.316 41.644 1.00 97.94 797 PHE A N 1
ATOM 6193 C CA . PHE A 1 797 ? 0.591 1.365 40.930 1.00 97.94 797 PHE A CA 1
ATOM 6194 C C . PHE A 1 797 ? 0.530 0.292 39.842 1.00 97.94 797 PHE A C 1
ATOM 6196 O O . PHE A 1 797 ? 1.452 0.169 39.036 1.00 97.94 797 PHE A O 1
ATOM 6203 N N . GLY A 1 798 ? -0.577 -0.447 39.803 1.00 97.12 798 GLY A N 1
ATOM 6204 C CA . GLY A 1 798 ? -0.871 -1.417 38.750 1.00 97.12 798 GLY A CA 1
ATOM 6205 C C . GLY A 1 798 ? -2.332 -1.338 38.314 1.00 97.12 798 GLY A C 1
ATOM 6206 O O . GLY A 1 798 ? -3.203 -0.991 39.115 1.00 97.12 798 GLY A O 1
ATOM 6207 N N . GLY A 1 799 ? -2.609 -1.635 37.049 1.00 96.81 799 GLY A N 1
ATOM 6208 C CA . GLY A 1 799 ? -3.942 -1.508 36.469 1.00 96.81 799 GLY A CA 1
ATOM 6209 C C . GLY A 1 799 ? -3.946 -1.564 34.946 1.00 96.81 799 GLY A C 1
ATOM 6210 O O . GLY A 1 799 ? -3.167 -2.292 34.340 1.00 96.81 799 GLY A O 1
ATOM 6211 N N . TRP A 1 800 ? -4.825 -0.773 34.343 1.00 94.38 800 TRP A N 1
ATOM 6212 C CA . TRP A 1 800 ? -5.077 -0.725 32.907 1.00 94.38 800 TRP A CA 1
ATOM 6213 C C . TRP A 1 800 ? -4.636 0.605 32.305 1.00 94.38 800 TRP A C 1
ATOM 6215 O O . TRP A 1 800 ? -4.875 1.674 32.880 1.00 94.38 800 TRP A O 1
ATOM 6225 N N . GLU A 1 801 ? -4.067 0.526 31.105 1.00 89.25 801 GLU A N 1
ATOM 6226 C CA . GLU A 1 801 ? -3.698 1.667 30.272 1.00 89.25 801 GLU A CA 1
ATOM 6227 C C . GLU A 1 801 ? -4.435 1.573 28.930 1.00 89.25 801 GLU A C 1
ATOM 6229 O O . GLU A 1 801 ? -4.350 0.572 28.222 1.00 89.25 801 GLU A O 1
ATOM 6234 N N . TYR A 1 802 ? -5.167 2.627 28.568 1.00 84.00 802 TYR A N 1
ATOM 6235 C CA . TYR A 1 802 ? -5.954 2.696 27.339 1.00 84.00 802 TYR A CA 1
ATOM 6236 C C . TYR A 1 802 ? -5.294 3.683 26.377 1.00 84.00 802 TYR A C 1
ATOM 6238 O O . TYR A 1 802 ? -5.412 4.899 26.547 1.00 84.00 802 TYR A O 1
ATOM 6246 N N . THR A 1 803 ? -4.638 3.180 25.328 1.00 69.62 803 THR A N 1
ATOM 6247 C CA . THR A 1 803 ? -3.902 4.001 24.344 1.00 69.62 803 THR A CA 1
ATOM 6248 C C . THR A 1 803 ? -4.763 5.144 23.786 1.00 69.62 803 THR A C 1
ATOM 6250 O O . THR A 1 803 ? -4.389 6.320 23.843 1.00 69.62 803 THR A O 1
ATOM 6253 N N . ASN A 1 804 ? -5.985 4.829 23.351 1.00 68.75 804 ASN A N 1
ATOM 6254 C CA . ASN A 1 804 ? -6.927 5.815 22.813 1.00 68.75 804 ASN A CA 1
ATOM 6255 C C . ASN A 1 804 ? -7.786 6.487 23.894 1.00 68.75 804 ASN A C 1
ATOM 6257 O O . ASN A 1 804 ? -8.354 7.548 23.656 1.00 68.75 804 ASN A O 1
ATOM 6261 N N . GLY A 1 805 ? -7.728 6.003 25.133 1.00 82.56 805 GLY A N 1
ATOM 6262 C CA . GLY A 1 805 ? -8.648 6.379 26.201 1.00 82.56 805 GLY A CA 1
ATOM 6263 C C . GLY A 1 805 ? -9.982 5.648 26.075 1.00 82.56 805 GLY A C 1
ATOM 6264 O O . GLY A 1 805 ? -10.370 5.237 24.985 1.00 82.56 805 GLY A O 1
ATOM 6265 N N . VAL A 1 806 ? -10.674 5.483 27.198 1.00 87.50 806 VAL A N 1
ATOM 6266 C CA . VAL A 1 806 ? -12.006 4.873 27.253 1.00 87.50 806 VAL A CA 1
ATOM 6267 C C . VAL A 1 806 ? -13.046 5.901 27.706 1.00 87.50 806 VAL A C 1
ATOM 6269 O O . VAL A 1 806 ? -12.798 6.693 28.622 1.00 87.50 806 VAL A O 1
ATOM 6272 N N . ASP A 1 807 ? -14.206 5.908 27.043 1.00 89.19 807 ASP A N 1
ATOM 6273 C CA . ASP A 1 807 ? -15.341 6.760 27.401 1.00 89.19 807 ASP A CA 1
ATOM 6274 C C . ASP A 1 807 ? -16.262 6.032 28.387 1.00 89.19 807 ASP A C 1
ATOM 6276 O O . ASP A 1 807 ? -17.005 5.118 28.034 1.00 89.19 807 ASP A O 1
ATOM 6280 N N . LEU A 1 808 ? -16.227 6.473 29.641 1.00 91.38 808 LEU A N 1
ATOM 6281 C CA . LEU A 1 808 ? -17.070 5.968 30.723 1.00 91.38 808 LEU A CA 1
ATOM 6282 C C . LEU A 1 808 ? -18.280 6.877 30.994 1.00 91.38 808 LEU A C 1
ATOM 6284 O O . LEU A 1 808 ? -19.051 6.626 31.917 1.00 91.38 808 LEU A O 1
ATOM 6288 N N . SER A 1 809 ? -18.471 7.953 30.225 1.00 90.06 809 SER A N 1
ATOM 6289 C CA . SER A 1 809 ? -19.473 8.993 30.506 1.00 90.06 809 SER A CA 1
ATOM 6290 C C . SER A 1 809 ? -20.926 8.531 30.355 1.00 90.06 809 SER A C 1
ATOM 6292 O O . SER A 1 809 ? -21.833 9.154 30.921 1.00 90.06 809 SER A O 1
ATOM 6294 N N . GLY A 1 810 ? -21.140 7.415 29.651 1.00 86.62 810 GLY A N 1
ATOM 6295 C CA . GLY A 1 810 ? -22.425 6.718 29.561 1.00 86.62 810 GLY A CA 1
ATOM 6296 C C . GLY A 1 810 ? -22.852 6.008 30.853 1.00 86.62 810 GLY A C 1
ATOM 6297 O O . GLY A 1 810 ? -23.994 5.551 30.941 1.00 86.62 810 GLY A O 1
ATOM 6298 N N . TYR A 1 811 ? -21.972 5.934 31.856 1.00 89.12 811 TYR A N 1
ATOM 6299 C CA . TYR A 1 811 ? -22.229 5.274 33.132 1.00 89.12 811 TYR A CA 1
ATOM 6300 C C . TYR A 1 811 ? -22.278 6.271 34.297 1.00 89.12 811 TYR A C 1
ATOM 6302 O O . TYR A 1 811 ? -21.581 7.289 34.320 1.00 89.12 811 TYR A O 1
ATOM 6310 N N . LYS A 1 812 ? -23.125 5.987 35.289 1.00 85.44 812 LYS A N 1
ATOM 6311 C CA . LYS A 1 812 ? -23.211 6.757 36.538 1.00 85.44 812 LYS A CA 1
ATOM 6312 C C . LYS A 1 812 ? -22.086 6.375 37.497 1.00 85.44 812 LYS A C 1
ATOM 6314 O O . LYS A 1 812 ? -21.470 7.258 38.099 1.00 85.44 812 LYS A O 1
ATOM 6319 N N . TYR A 1 813 ? -21.824 5.076 37.620 1.00 90.62 813 TYR A N 1
ATOM 6320 C CA . TYR A 1 813 ? -20.964 4.500 38.644 1.00 90.62 813 TYR A CA 1
ATOM 6321 C C . TYR A 1 813 ? -19.907 3.571 38.045 1.00 90.62 813 TYR A C 1
ATOM 6323 O O . TYR A 1 813 ? -20.175 2.841 37.092 1.00 90.62 813 TYR A O 1
ATOM 6331 N N . LEU A 1 814 ? -18.731 3.552 38.665 1.00 94.88 814 LEU A N 1
ATOM 6332 C CA . LEU A 1 814 ? -17.740 2.486 38.538 1.00 94.88 814 LEU A CA 1
ATOM 6333 C C . LEU A 1 814 ? -17.553 1.847 39.913 1.00 94.88 814 LEU A C 1
ATOM 6335 O O . LEU A 1 814 ? -17.212 2.526 40.881 1.00 94.88 814 LEU A O 1
ATOM 6339 N N . VAL A 1 815 ? -17.818 0.550 40.008 1.00 93.69 815 VAL A N 1
ATOM 6340 C CA . VAL A 1 815 ? -17.789 -0.206 41.262 1.00 93.69 815 VAL A CA 1
ATOM 6341 C C . VAL A 1 815 ? -16.562 -1.098 41.274 1.00 93.69 815 VAL A C 1
ATOM 6343 O O . VAL A 1 815 ? -16.298 -1.786 40.295 1.00 93.69 815 VAL A O 1
ATOM 6346 N N . VAL A 1 816 ? -15.839 -1.117 42.394 1.00 96.19 816 VAL A N 1
ATOM 6347 C CA . VAL A 1 816 ? -14.645 -1.950 42.581 1.00 96.19 816 VAL A CA 1
ATOM 6348 C C . VAL A 1 816 ? -14.753 -2.699 43.903 1.00 96.19 816 VAL A C 1
ATOM 6350 O O . VAL A 1 816 ? -15.030 -2.090 44.942 1.00 96.19 816 VAL A O 1
ATOM 6353 N N . LYS A 1 817 ? -14.533 -4.017 43.880 1.00 95.69 817 LYS A N 1
ATOM 6354 C CA . LYS A 1 817 ? -14.610 -4.901 45.049 1.00 95.69 817 LYS A CA 1
ATOM 6355 C C . LYS A 1 817 ? -13.307 -5.680 45.232 1.00 95.69 817 LYS A C 1
ATOM 6357 O O . LYS A 1 817 ? -12.821 -6.327 44.307 1.00 95.69 817 LYS A O 1
ATOM 6362 N N . LEU A 1 818 ? -12.785 -5.671 46.453 1.00 95.62 818 LEU A N 1
ATOM 6363 C CA . LEU A 1 818 ? -11.643 -6.473 46.879 1.00 95.62 818 LEU A CA 1
ATOM 6364 C C . LEU A 1 818 ? -12.103 -7.826 47.434 1.00 95.62 818 LEU A C 1
ATOM 6366 O O . LEU A 1 818 ? -13.101 -7.915 48.152 1.00 95.62 818 LEU A O 1
ATOM 6370 N N . GLY A 1 819 ? -11.343 -8.877 47.138 1.00 94.25 819 GLY A N 1
ATOM 6371 C CA . GLY A 1 819 ? -11.543 -10.226 47.677 1.00 94.25 819 GLY A CA 1
ATOM 6372 C C . GLY A 1 819 ? -10.981 -10.398 49.088 1.00 94.25 819 GLY A C 1
ATOM 6373 O O . GLY A 1 819 ? -11.425 -11.268 49.838 1.00 94.25 819 GLY A O 1
ATOM 6374 N N . ASN A 1 820 ? -10.046 -9.537 49.489 1.00 93.00 820 ASN A N 1
ATOM 6375 C CA . ASN A 1 820 ? -9.403 -9.532 50.799 1.00 93.00 820 ASN A CA 1
ATOM 6376 C C . ASN A 1 820 ? -9.625 -8.213 51.555 1.00 93.00 820 ASN A C 1
ATOM 6378 O O . ASN A 1 820 ? -10.061 -7.213 50.988 1.00 93.00 820 ASN A O 1
ATOM 6382 N N . ASP A 1 821 ? -9.326 -8.216 52.858 1.00 91.44 821 ASP A N 1
ATOM 6383 C CA . ASP A 1 821 ? -9.305 -6.985 53.651 1.00 91.44 821 ASP A CA 1
ATOM 6384 C C . ASP A 1 821 ? -8.196 -6.046 53.170 1.00 91.44 821 ASP A C 1
ATOM 6386 O O . ASP A 1 821 ? -7.078 -6.476 52.866 1.00 91.44 821 ASP A O 1
ATOM 6390 N N . ASN A 1 822 ? -8.495 -4.746 53.150 1.00 89.94 822 ASN A N 1
ATOM 6391 C CA . ASN A 1 822 ? -7.523 -3.724 52.795 1.00 89.94 822 ASN A CA 1
ATOM 6392 C C . ASN A 1 822 ? -6.444 -3.611 53.883 1.00 89.94 822 ASN A C 1
ATOM 6394 O O . ASN A 1 822 ? -6.632 -2.974 54.917 1.00 89.94 822 ASN A O 1
ATOM 6398 N N . THR A 1 823 ? -5.288 -4.227 53.638 1.00 88.75 823 THR A N 1
ATOM 6399 C CA . THR A 1 823 ? -4.133 -4.197 54.552 1.00 88.75 823 THR A CA 1
ATOM 6400 C C . THR A 1 823 ? -2.964 -3.365 54.020 1.00 88.75 823 THR A C 1
ATOM 6402 O O . THR A 1 823 ? -1.949 -3.227 54.711 1.00 88.75 823 THR A O 1
ATOM 6405 N N . ALA A 1 824 ? -3.092 -2.811 52.810 1.00 89.00 824 ALA A N 1
ATOM 6406 C CA . ALA A 1 824 ? -2.033 -2.113 52.076 1.00 89.00 824 ALA A CA 1
ATOM 6407 C C . ALA A 1 824 ? -2.310 -0.613 51.864 1.00 89.00 824 ALA A C 1
ATOM 6409 O O . ALA A 1 824 ? -1.563 0.038 51.139 1.00 89.00 824 ALA A O 1
ATOM 6410 N N . ASP A 1 825 ? -3.361 -0.079 52.496 1.00 92.81 825 ASP A N 1
ATOM 6411 C CA . ASP A 1 825 ? -3.865 1.283 52.271 1.00 92.81 825 ASP A CA 1
ATOM 6412 C C . ASP A 1 825 ? -4.195 1.540 50.790 1.00 92.81 825 ASP A C 1
ATOM 6414 O O . ASP A 1 825 ? -3.736 2.492 50.161 1.00 92.81 825 ASP A O 1
ATOM 6418 N N . VAL A 1 826 ? -4.958 0.610 50.207 1.00 96.56 826 VAL A N 1
ATOM 6419 C CA . VAL A 1 826 ? -5.290 0.616 48.782 1.00 96.56 826 VAL A CA 1
ATOM 6420 C C . VAL A 1 826 ? -6.154 1.829 48.431 1.00 96.56 826 VAL A C 1
ATOM 6422 O O . VAL A 1 826 ? -7.180 2.097 49.069 1.00 96.56 826 VAL A O 1
ATOM 6425 N N . LYS A 1 827 ? -5.770 2.518 47.354 1.00 97.00 827 LYS A N 1
ATOM 6426 C CA . LYS A 1 827 ? -6.575 3.543 46.683 1.00 97.00 827 LYS A CA 1
ATOM 6427 C C . LYS A 1 827 ? -6.848 3.125 45.244 1.00 97.00 827 LYS A C 1
ATOM 6429 O O . LYS A 1 827 ? -5.940 2.689 44.543 1.00 97.00 827 LYS A O 1
ATOM 6434 N N . PHE A 1 828 ? -8.080 3.311 44.790 1.00 97.94 828 PHE A N 1
ATOM 6435 C CA . PHE A 1 828 ? -8.428 3.194 43.380 1.00 97.94 828 PHE A CA 1
ATOM 6436 C C . PHE A 1 828 ? -8.287 4.556 42.699 1.00 97.94 828 PHE A C 1
ATOM 6438 O O . PHE A 1 828 ? -8.779 5.556 43.231 1.00 97.94 828 PHE A O 1
ATOM 6445 N N . ARG A 1 829 ? -7.591 4.620 41.559 1.00 98.19 829 ARG A N 1
ATOM 6446 C CA . ARG A 1 829 ? -7.275 5.885 40.878 1.00 98.19 829 ARG A CA 1
ATOM 6447 C C . ARG A 1 829 ? -7.628 5.865 39.397 1.00 98.19 829 ARG A C 1
ATOM 6449 O O . ARG A 1 829 ? -7.468 4.840 38.743 1.00 98.19 829 ARG A O 1
ATOM 6456 N N . LEU A 1 830 ? -8.069 7.019 38.892 1.00 98.06 830 LEU A N 1
ATOM 6457 C CA . LEU A 1 830 ? -8.416 7.262 37.490 1.00 98.06 830 LEU A CA 1
ATOM 6458 C C . LEU A 1 830 ? -7.706 8.517 36.966 1.00 98.06 830 LEU A C 1
ATOM 6460 O O . LEU A 1 830 ? -7.683 9.537 37.659 1.00 98.06 830 LEU A O 1
ATOM 6464 N N . PHE A 1 831 ? -7.191 8.457 35.736 1.00 96.38 831 PHE A N 1
ATOM 6465 C CA . PHE A 1 831 ? -6.453 9.536 35.071 1.00 96.38 831 PHE A CA 1
ATOM 6466 C C . PHE A 1 831 ? -7.022 9.797 33.671 1.00 96.38 831 PHE A C 1
ATOM 6468 O O . PHE A 1 831 ? -7.105 8.885 32.852 1.00 96.38 831 PHE A O 1
ATOM 6475 N N . ASP A 1 832 ? -7.373 11.045 33.365 1.00 92.50 832 ASP A N 1
ATOM 6476 C CA . ASP A 1 832 ? -7.860 11.471 32.040 1.00 92.50 832 ASP A CA 1
ATOM 6477 C C . ASP A 1 832 ? -6.735 11.860 31.060 1.00 92.50 832 ASP A C 1
ATOM 6479 O O . ASP A 1 832 ? -6.983 12.163 29.893 1.00 92.50 832 ASP A O 1
ATOM 6483 N N . LYS A 1 833 ? -5.486 11.855 31.536 1.00 88.19 833 LYS A N 1
ATOM 6484 C CA . LYS A 1 833 ? -4.266 12.189 30.788 1.00 88.19 833 LYS A CA 1
ATOM 6485 C C . LYS A 1 833 ? -3.134 11.218 31.167 1.00 88.19 833 LYS A C 1
ATOM 6487 O O . LYS A 1 833 ? -3.358 10.017 31.217 1.00 88.19 833 LYS A O 1
ATOM 6492 N N . GLY A 1 834 ? -1.919 11.702 31.427 1.00 87.00 834 GLY A N 1
ATOM 6493 C CA . GLY A 1 834 ? -0.806 10.872 31.894 1.00 87.00 834 GLY A CA 1
ATOM 6494 C C . GLY A 1 834 ? -0.857 10.568 33.395 1.00 87.00 834 GLY A C 1
ATOM 6495 O O . GLY A 1 834 ? -1.549 11.242 34.157 1.00 87.00 834 GLY A O 1
ATOM 6496 N N . TYR A 1 835 ? -0.050 9.596 33.832 1.00 89.69 835 TYR A N 1
ATOM 6497 C CA . TYR A 1 835 ? 0.072 9.193 35.243 1.00 89.69 835 TYR A CA 1
ATOM 6498 C C . TYR A 1 835 ? 0.457 10.357 36.180 1.00 89.69 835 TYR A C 1
ATOM 6500 O O . TYR A 1 835 ? 0.087 10.378 37.350 1.00 89.69 835 TYR A O 1
ATOM 6508 N N . TRP A 1 836 ? 1.154 11.371 35.660 1.00 90.44 836 TRP A N 1
ATOM 6509 C CA . TRP A 1 836 ? 1.614 12.534 36.429 1.00 90.44 836 TRP A CA 1
ATOM 6510 C C . TRP A 1 836 ? 0.670 13.748 36.379 1.00 90.44 836 TRP A C 1
ATOM 6512 O O . TRP A 1 836 ? 0.964 14.773 36.982 1.00 90.44 836 TRP A O 1
ATOM 6522 N N . GLU A 1 837 ? -0.469 13.653 35.689 1.00 89.00 837 GLU A N 1
ATOM 6523 C CA . GLU A 1 837 ? -1.375 14.782 35.394 1.00 89.00 837 GLU A CA 1
ATOM 6524 C C . GLU A 1 837 ? -2.570 14.891 36.368 1.00 89.00 837 GLU A C 1
ATOM 6526 O O . GLU A 1 837 ? -3.626 15.439 36.028 1.00 89.00 837 GLU A O 1
ATOM 6531 N N . GLY A 1 838 ? -2.415 14.358 37.583 1.00 90.56 838 GLY A N 1
ATOM 6532 C CA . GLY A 1 838 ? -3.423 14.380 38.648 1.00 90.56 838 GLY A CA 1
ATOM 6533 C C . GLY A 1 838 ? -4.559 13.364 38.448 1.00 90.56 838 GLY A C 1
ATOM 6534 O O . GLY A 1 838 ? -5.144 13.254 37.370 1.00 90.56 838 GLY A O 1
ATOM 6535 N N . ALA A 1 839 ? -4.898 12.632 39.514 1.00 96.56 839 ALA A N 1
ATOM 6536 C CA . ALA A 1 839 ? -5.867 11.530 39.487 1.00 96.56 839 ALA A CA 1
ATOM 6537 C C . ALA A 1 839 ? -7.117 11.830 40.317 1.00 96.56 839 ALA A C 1
ATOM 6539 O O . ALA A 1 839 ? -7.013 12.453 41.374 1.00 96.56 839 ALA A O 1
ATOM 6540 N N . ALA A 1 840 ? -8.273 11.291 39.929 1.00 96.81 840 ALA A N 1
ATOM 6541 C CA . ALA A 1 840 ? -9.368 11.081 40.877 1.00 96.81 840 ALA A CA 1
ATOM 6542 C C . ALA A 1 840 ? -9.041 9.843 41.723 1.00 96.81 840 ALA A C 1
ATOM 6544 O O . ALA A 1 840 ? -8.674 8.807 41.174 1.00 96.81 840 ALA A O 1
ATOM 6545 N N . SER A 1 841 ? -9.119 9.961 43.049 1.00 96.25 841 SER A N 1
ATOM 6546 C CA . SER A 1 841 ? -8.509 9.011 43.989 1.00 96.25 841 SER A CA 1
ATOM 6547 C C . SER A 1 841 ? -9.500 8.636 45.085 1.00 96.25 841 SER A C 1
ATOM 6549 O O . SER A 1 841 ? -10.053 9.510 45.752 1.00 96.25 841 SER A O 1
ATOM 6551 N N . TYR A 1 842 ? -9.724 7.337 45.268 1.00 95.25 842 TYR A N 1
ATOM 6552 C CA . TYR A 1 842 ? -10.749 6.802 46.160 1.00 95.25 842 TYR A CA 1
ATOM 6553 C C . TYR A 1 842 ? -10.143 5.741 47.077 1.00 95.25 842 TYR A C 1
ATOM 6555 O O . TYR A 1 842 ? -9.760 4.660 46.630 1.00 95.25 842 TYR A O 1
ATOM 6563 N N . ALA A 1 843 ? -10.027 6.051 48.368 1.00 91.25 843 ALA A N 1
ATOM 6564 C CA . ALA A 1 843 ? -9.480 5.125 49.355 1.00 91.25 843 ALA A CA 1
ATOM 6565 C C . ALA A 1 843 ? -10.506 4.054 49.741 1.00 91.25 843 ALA A C 1
ATOM 6567 O O . ALA A 1 843 ? -11.661 4.370 50.022 1.00 91.25 843 ALA A O 1
ATOM 6568 N N . PHE A 1 844 ? -10.066 2.797 49.831 1.00 88.62 844 PHE A N 1
ATOM 6569 C CA . PHE A 1 844 ? -10.910 1.717 50.348 1.00 88.62 844 PHE A CA 1
ATOM 6570 C C . PHE A 1 844 ? -11.141 1.835 51.863 1.00 88.62 844 PHE A C 1
ATOM 6572 O O . PHE A 1 844 ? -12.186 1.425 52.367 1.00 88.62 844 PHE A O 1
ATOM 6579 N N . GLY A 1 845 ? -10.188 2.405 52.612 1.00 89.12 845 GLY A N 1
ATOM 6580 C CA . GLY A 1 845 ? -10.256 2.443 54.076 1.00 89.12 845 GLY A CA 1
ATOM 6581 C C . GLY A 1 845 ? -10.441 1.033 54.649 1.00 89.12 845 GLY A C 1
ATOM 6582 O O . GLY A 1 845 ? -9.751 0.110 54.226 1.00 89.12 845 GLY A O 1
ATOM 6583 N N . ASN A 1 846 ? -11.406 0.851 55.554 1.00 83.62 846 ASN A N 1
ATOM 6584 C CA . ASN A 1 846 ? -11.773 -0.468 56.095 1.00 83.62 846 ASN A CA 1
ATOM 6585 C C . ASN A 1 846 ? -12.803 -1.228 55.230 1.00 83.62 846 ASN A C 1
ATOM 6587 O O . ASN A 1 846 ? -13.226 -2.320 55.603 1.00 83.62 846 ASN A O 1
ATOM 6591 N N . SER A 1 847 ? -13.252 -0.651 54.112 1.00 86.62 847 SER A N 1
ATOM 6592 C CA . SER A 1 847 ? -14.207 -1.278 53.197 1.00 86.62 847 SER A CA 1
ATOM 6593 C C . SER A 1 847 ? -13.486 -2.177 52.194 1.00 86.62 847 SER A C 1
ATOM 6595 O O . SER A 1 847 ? -12.353 -1.915 51.795 1.00 86.62 847 SER A O 1
ATOM 6597 N N . ARG A 1 848 ? -14.179 -3.212 51.715 1.00 89.00 848 ARG A N 1
ATOM 6598 C CA . ARG A 1 848 ? -13.764 -3.991 50.537 1.00 89.00 848 ARG A CA 1
ATOM 6599 C C . ARG A 1 848 ? -14.418 -3.500 49.249 1.00 89.00 848 ARG A C 1
ATOM 6601 O O . ARG A 1 848 ? -14.262 -4.128 48.214 1.00 89.00 848 ARG A O 1
ATOM 6608 N N . LYS A 1 849 ? -15.181 -2.411 49.298 1.00 91.38 849 LYS A N 1
ATOM 6609 C CA . LYS A 1 849 ? -15.912 -1.856 48.158 1.00 91.38 849 LYS A CA 1
ATOM 6610 C C . LYS A 1 849 ? -15.679 -0.356 48.062 1.00 91.38 849 LYS A C 1
ATOM 6612 O O . LYS A 1 849 ? -15.817 0.350 49.062 1.00 91.38 849 LYS A O 1
ATOM 6617 N N . VAL A 1 850 ? -15.408 0.108 46.850 1.00 93.31 850 VAL A N 1
ATOM 6618 C CA . VAL A 1 850 ? -15.414 1.521 46.465 1.00 93.31 850 VAL A CA 1
ATOM 6619 C C . VAL A 1 850 ? -16.400 1.698 45.317 1.00 93.31 850 VAL A C 1
ATOM 6621 O O . VAL A 1 850 ? -16.491 0.847 44.431 1.00 93.31 850 VAL A O 1
ATOM 6624 N N . VAL A 1 851 ? -17.144 2.805 45.340 1.00 90.81 851 VAL A N 1
ATOM 6625 C CA . VAL A 1 851 ? -17.975 3.243 44.216 1.00 90.81 851 VAL A CA 1
ATOM 6626 C C . VAL A 1 851 ? -17.539 4.639 43.801 1.00 90.81 851 VAL A C 1
ATOM 6628 O O . VAL A 1 851 ? -17.503 5.558 44.617 1.00 90.81 851 VAL A O 1
ATOM 6631 N N . VAL A 1 852 ? -17.216 4.788 42.523 1.00 93.12 852 VAL A N 1
ATOM 6632 C CA . VAL A 1 852 ? -16.818 6.044 41.894 1.00 93.12 852 VAL A CA 1
ATOM 6633 C C . VAL A 1 852 ? -18.019 6.622 41.158 1.00 93.12 852 VAL A C 1
ATOM 6635 O O . VAL A 1 852 ? -18.514 6.022 40.208 1.00 93.12 852 VAL A O 1
ATOM 6638 N N . GLU A 1 853 ? -18.480 7.803 41.567 1.00 91.31 853 GLU A N 1
ATOM 6639 C CA . GLU A 1 853 ? -19.472 8.578 40.814 1.00 91.31 853 GLU A CA 1
ATOM 6640 C C . GLU A 1 853 ? -18.790 9.285 39.635 1.00 91.31 853 GLU A C 1
ATOM 6642 O O . GLU A 1 853 ? -18.217 10.368 39.785 1.00 91.31 853 GLU A O 1
ATOM 6647 N N . LEU A 1 854 ? -18.854 8.676 38.449 1.00 92.56 854 LEU A N 1
ATOM 6648 C CA . LEU A 1 854 ? -18.058 9.065 37.277 1.00 92.56 854 LEU A CA 1
ATOM 6649 C C . LEU A 1 854 ? -18.269 10.532 36.866 1.00 92.56 854 LEU A C 1
ATOM 6651 O O . LEU A 1 854 ? -17.327 11.221 36.485 1.00 92.56 854 LEU A O 1
ATOM 6655 N N . LYS A 1 855 ? -19.492 11.055 37.006 1.00 89.00 855 LYS A N 1
ATOM 6656 C CA . LYS A 1 855 ? -19.828 12.448 36.650 1.00 89.00 855 LYS A CA 1
ATOM 6657 C C . LYS A 1 855 ? -19.392 13.485 37.694 1.00 89.00 855 LYS A C 1
ATOM 6659 O O . LYS A 1 855 ? -19.480 14.680 37.428 1.00 89.00 855 LYS A O 1
ATOM 6664 N N . LYS A 1 856 ? -18.944 13.051 38.877 1.00 87.31 856 LYS A N 1
ATOM 6665 C CA . LYS A 1 856 ? -18.532 13.922 39.993 1.00 87.31 856 LYS A CA 1
ATOM 6666 C C . LYS A 1 856 ? -17.041 13.818 40.315 1.00 87.31 856 LYS A C 1
ATOM 6668 O O . LYS A 1 856 ? -16.600 14.369 41.324 1.00 87.31 856 LYS A O 1
ATOM 6673 N N . MET A 1 857 ? -16.267 13.119 39.485 1.00 93.25 857 MET A N 1
ATOM 6674 C CA . MET A 1 857 ? -14.839 12.929 39.711 1.00 93.25 857 MET A CA 1
ATOM 6675 C C . MET A 1 857 ? -14.095 14.265 39.762 1.00 93.25 857 MET A C 1
ATOM 6677 O O . MET A 1 857 ? -14.281 15.145 38.918 1.00 93.25 857 MET A O 1
ATOM 6681 N N . LYS A 1 858 ? -13.222 14.392 40.761 1.00 91.75 858 LYS A N 1
ATOM 6682 C CA . LYS A 1 858 ? -12.315 15.526 40.931 1.00 91.75 858 LYS A CA 1
ATOM 6683 C C . LYS A 1 858 ? -10.911 15.020 41.207 1.00 91.75 858 LYS A C 1
ATOM 6685 O O . LYS A 1 858 ? -10.749 14.010 41.892 1.00 91.75 858 LYS A O 1
ATOM 6690 N N . LYS A 1 859 ? -9.911 15.730 40.694 1.00 92.38 859 LYS A N 1
ATOM 6691 C CA . LYS A 1 859 ? -8.500 15.407 40.917 1.00 92.38 859 LYS A CA 1
ATOM 6692 C C . LYS A 1 859 ? -8.117 15.637 42.386 1.00 92.38 859 LYS A C 1
ATOM 6694 O O . LYS A 1 859 ? -8.472 16.670 42.949 1.00 92.38 859 LYS A O 1
ATOM 6699 N N . GLU A 1 860 ? -7.414 14.682 43.001 1.00 90.50 860 GLU A N 1
ATOM 6700 C CA . GLU A 1 860 ? -7.000 14.684 44.421 1.00 90.50 860 GLU A CA 1
ATOM 6701 C C . GLU A 1 860 ? -6.090 15.880 44.752 1.00 90.50 860 GLU A C 1
ATOM 6703 O O . GLU A 1 860 ? -6.159 16.421 45.850 1.00 90.50 860 GLU A O 1
ATOM 6708 N N . ASP A 1 861 ? -5.267 16.315 43.796 1.00 86.75 861 ASP A N 1
ATOM 6709 C CA . ASP A 1 861 ? -4.260 17.369 43.964 1.00 86.75 861 ASP A CA 1
ATOM 6710 C C . ASP A 1 861 ? -4.807 18.798 43.814 1.00 86.75 861 ASP A C 1
ATOM 6712 O O . ASP A 1 861 ? -4.422 19.705 44.549 1.00 86.75 861 ASP A O 1
ATOM 6716 N N . SER A 1 862 ? -5.704 19.003 42.853 1.00 88.19 862 SER A N 1
ATOM 6717 C CA . SER A 1 862 ? -6.144 20.319 42.381 1.00 88.19 862 SER A CA 1
ATOM 6718 C C . SER A 1 862 ? -7.632 20.574 42.607 1.00 88.19 862 SER A C 1
ATOM 6720 O O . SER A 1 862 ? -8.077 21.719 42.554 1.00 88.19 862 SER A O 1
ATOM 6722 N N . GLY A 1 863 ? -8.429 19.524 42.828 1.00 85.12 863 GLY A N 1
ATOM 6723 C CA . GLY A 1 863 ? -9.888 19.601 42.915 1.00 85.12 863 GLY A CA 1
ATOM 6724 C C . GLY A 1 863 ? -10.591 19.874 41.579 1.00 85.12 863 GLY A C 1
ATOM 6725 O O . GLY A 1 863 ? -11.819 20.004 41.561 1.00 85.12 863 GLY A O 1
ATOM 6726 N N . ALA A 1 864 ? -9.848 19.957 40.468 1.00 86.50 864 ALA A N 1
ATOM 6727 C CA . ALA A 1 864 ? -10.401 20.153 39.132 1.00 86.50 864 ALA A CA 1
ATOM 6728 C C . ALA A 1 864 ? -11.289 18.968 38.721 1.00 86.50 864 ALA A C 1
ATOM 6730 O O . ALA A 1 864 ? -11.022 17.830 39.105 1.00 86.50 864 ALA A O 1
ATOM 6731 N N . ILE A 1 865 ? -12.335 19.230 37.930 1.00 87.81 865 ILE A N 1
ATOM 6732 C CA . ILE A 1 865 ? -13.204 18.176 37.386 1.00 87.81 865 ILE A CA 1
ATOM 6733 C C . ILE A 1 865 ? -12.370 17.268 36.479 1.00 87.81 865 ILE A C 1
ATOM 6735 O O . ILE A 1 865 ? -11.653 17.758 35.608 1.00 87.81 865 ILE A O 1
ATOM 6739 N N . LEU A 1 866 ? -12.485 15.956 36.679 1.00 92.69 866 LEU A N 1
ATOM 6740 C CA . LEU A 1 866 ? -11.869 14.946 35.824 1.00 92.69 866 LEU A CA 1
ATOM 6741 C C . LEU A 1 866 ? -12.928 14.385 34.869 1.00 92.69 866 LEU A C 1
ATOM 6743 O O . LEU A 1 866 ? -14.003 13.969 35.302 1.00 92.69 866 LEU A O 1
ATOM 6747 N N . SER A 1 867 ? -12.642 14.396 33.565 1.00 90.62 867 SER A N 1
ATOM 6748 C CA . SER A 1 867 ? -13.612 13.980 32.546 1.00 90.62 867 SER A CA 1
ATOM 6749 C C . SER A 1 867 ? -13.694 12.454 32.424 1.00 90.62 867 SER A C 1
ATOM 6751 O O . SER A 1 867 ? -12.673 11.826 32.147 1.00 90.62 867 SER A O 1
ATOM 6753 N N . PRO A 1 868 ? -14.889 11.837 32.508 1.00 93.25 868 PRO A N 1
ATOM 6754 C CA . PRO A 1 868 ? -15.042 10.405 32.252 1.00 93.25 868 PRO A CA 1
ATOM 6755 C C . PRO A 1 868 ? -14.944 10.025 30.765 1.00 93.25 868 PRO A C 1
ATOM 6757 O O . PRO A 1 868 ? -14.960 8.841 30.460 1.00 93.25 868 PRO A O 1
ATOM 6760 N N . LYS A 1 869 ? -14.862 10.987 29.832 1.00 90.19 869 LYS A N 1
ATOM 6761 C CA . LYS A 1 869 ? -14.939 10.722 28.380 1.00 90.19 869 LYS A CA 1
ATOM 6762 C C . LYS A 1 869 ? -13.671 10.158 27.739 1.00 90.19 869 LYS A C 1
ATOM 6764 O O . LYS A 1 869 ? -13.711 9.735 26.593 1.00 90.19 869 LYS A O 1
ATOM 6769 N N . SER A 1 870 ? -12.536 10.239 28.422 1.00 86.94 870 SER A N 1
ATOM 6770 C CA . SER A 1 870 ? -11.241 9.850 27.857 1.00 86.94 870 SER A CA 1
ATOM 6771 C C . SER A 1 870 ? -10.301 9.412 28.973 1.00 86.94 870 SER A C 1
ATOM 6773 O O . SER A 1 870 ? -9.224 9.979 29.159 1.00 86.94 870 SER A O 1
ATOM 6775 N N . ILE A 1 871 ? -10.719 8.425 29.760 1.00 93.38 871 ILE A N 1
ATOM 6776 C CA . ILE A 1 871 ? -9.856 7.893 30.809 1.00 93.38 871 ILE A CA 1
ATOM 6777 C C . ILE A 1 871 ? -8.717 7.102 30.165 1.00 93.38 871 ILE A C 1
ATOM 6779 O O . ILE A 1 871 ? -8.957 6.180 29.394 1.00 93.38 871 ILE A O 1
ATOM 6783 N N . LYS A 1 872 ? -7.476 7.480 30.465 1.00 91.88 872 LYS A N 1
ATOM 6784 C CA . LYS A 1 872 ? -6.254 6.890 29.906 1.00 91.88 872 LYS A CA 1
ATOM 6785 C C . LYS A 1 872 ? -5.649 5.826 30.811 1.00 91.88 872 LYS A C 1
ATOM 6787 O O . LYS A 1 872 ? -5.101 4.859 30.300 1.00 91.88 872 LYS A O 1
ATOM 6792 N N . ILE A 1 873 ? -5.748 5.991 32.131 1.00 95.38 873 ILE A N 1
ATOM 6793 C CA . ILE A 1 873 ? -5.162 5.065 33.108 1.00 95.38 873 ILE A CA 1
ATOM 6794 C C . ILE A 1 873 ? -6.154 4.850 34.256 1.00 95.38 873 ILE A C 1
ATOM 6796 O O . ILE A 1 873 ? -6.727 5.815 34.770 1.00 95.38 873 ILE A O 1
ATOM 6800 N N . ILE A 1 874 ? -6.358 3.599 34.672 1.00 97.19 874 ILE A N 1
ATOM 6801 C CA . ILE A 1 874 ? -7.178 3.220 35.836 1.00 97.19 874 ILE A CA 1
ATOM 6802 C C . ILE A 1 874 ? -6.471 2.109 36.600 1.00 97.19 874 ILE A C 1
ATOM 6804 O O . ILE A 1 874 ? -5.949 1.190 35.985 1.00 97.19 874 ILE A O 1
ATOM 6808 N N . GLY A 1 875 ? -6.493 2.127 37.930 1.00 97.56 875 GLY A N 1
ATOM 6809 C CA . GLY A 1 875 ? -5.878 1.038 38.682 1.00 97.56 875 GLY A CA 1
ATOM 6810 C C . GLY A 1 875 ? -5.804 1.238 40.183 1.00 97.56 875 GLY A C 1
ATOM 6811 O O . GLY A 1 875 ? -6.480 2.086 40.772 1.00 97.56 875 GLY A O 1
ATOM 6812 N N . PHE A 1 876 ? -4.948 0.431 40.796 1.00 98.19 876 PHE A N 1
ATOM 6813 C CA . PHE A 1 876 ? -4.779 0.306 42.232 1.00 98.19 876 PHE A CA 1
ATOM 6814 C C . PHE A 1 876 ? -3.416 0.843 42.642 1.00 98.19 876 PHE A C 1
ATOM 6816 O O . PHE A 1 876 ? -2.372 0.351 42.218 1.00 98.19 876 PHE A O 1
ATOM 6823 N N . TRP A 1 877 ? -3.443 1.841 43.513 1.00 97.75 877 TRP A N 1
ATOM 6824 C CA . TRP A 1 877 ? -2.279 2.326 44.233 1.00 97.75 877 TRP A CA 1
ATOM 6825 C C . TRP A 1 877 ? -2.236 1.685 45.621 1.00 97.75 877 TRP A C 1
ATOM 6827 O O . TRP A 1 877 ? -3.287 1.535 46.251 1.00 97.75 877 TRP A O 1
ATOM 6837 N N . SER A 1 878 ? -1.053 1.345 46.134 1.00 97.00 878 SER A N 1
ATOM 6838 C CA . SER A 1 878 ? -0.908 0.893 47.525 1.00 97.00 878 SER A CA 1
ATOM 6839 C C . SER A 1 878 ? 0.464 1.214 48.112 1.00 97.00 878 SER A C 1
ATOM 6841 O O . SER A 1 878 ? 1.404 1.512 47.379 1.00 97.00 878 SER A O 1
ATOM 6843 N N . ASN A 1 879 ? 0.620 1.070 49.432 1.00 95.00 879 ASN A N 1
ATOM 6844 C CA . ASN A 1 879 ? 1.928 1.175 50.093 1.00 95.00 879 ASN A CA 1
ATOM 6845 C C . ASN A 1 879 ? 2.917 0.059 49.688 1.00 95.00 879 ASN A C 1
ATOM 6847 O O . ASN A 1 879 ? 4.103 0.175 49.992 1.00 95.00 879 ASN A O 1
ATOM 6851 N N . GLY A 1 880 ? 2.464 -0.981 48.978 1.00 93.38 880 GLY A N 1
ATOM 6852 C CA . GLY A 1 880 ? 3.299 -2.031 48.394 1.00 93.38 880 GLY A CA 1
ATOM 6853 C C . GLY A 1 880 ? 3.484 -3.285 49.247 1.00 93.38 880 GLY A C 1
ATOM 6854 O O . GLY A 1 880 ? 3.220 -3.307 50.452 1.00 93.38 880 GLY A O 1
ATOM 6855 N N . GLY A 1 881 ? 3.938 -4.360 48.593 1.00 90.62 881 GLY A N 1
ATOM 6856 C CA . GLY A 1 881 ? 4.393 -5.603 49.234 1.00 90.62 881 GLY A CA 1
ATOM 6857 C C . GLY A 1 881 ? 3.309 -6.479 49.876 1.00 90.62 881 GLY A C 1
ATOM 6858 O O . GLY A 1 881 ? 3.637 -7.451 50.557 1.00 90.62 881 GLY A O 1
ATOM 6859 N N . LYS A 1 882 ? 2.025 -6.159 49.685 1.00 95.69 882 LYS A N 1
ATOM 6860 C CA . LYS A 1 882 ? 0.876 -6.923 50.198 1.00 95.69 882 LYS A CA 1
ATOM 6861 C C . LYS A 1 882 ? -0.118 -7.217 49.067 1.00 95.69 882 LYS A C 1
ATOM 6863 O O . LYS A 1 882 ? -0.231 -6.397 48.158 1.00 95.69 882 LYS A O 1
ATOM 6868 N N . PRO A 1 883 ? -0.843 -8.349 49.121 1.00 96.31 883 PRO A N 1
ATOM 6869 C CA . PRO A 1 883 ? -1.760 -8.741 48.057 1.00 96.31 883 PRO A CA 1
ATOM 6870 C C . PRO A 1 883 ? -3.011 -7.857 48.012 1.00 96.31 883 PRO A C 1
ATOM 6872 O O . PRO A 1 883 ? -3.613 -7.549 49.044 1.00 96.31 883 PRO A O 1
ATOM 6875 N N . ILE A 1 884 ? -3.430 -7.521 46.798 1.00 97.19 884 ILE A N 1
ATOM 6876 C CA . ILE A 1 884 ? -4.701 -6.887 46.453 1.00 97.19 884 ILE A CA 1
ATOM 6877 C C . ILE A 1 884 ? -5.433 -7.882 45.554 1.00 97.19 884 ILE A C 1
ATOM 6879 O O . ILE A 1 884 ? -5.054 -8.065 44.401 1.00 97.19 884 ILE A O 1
ATOM 6883 N N . ILE A 1 885 ? -6.444 -8.565 46.090 1.00 97.06 885 ILE A N 1
ATOM 6884 C CA . ILE A 1 885 ? -7.243 -9.525 45.322 1.00 97.06 885 ILE A CA 1
ATOM 6885 C C . ILE A 1 885 ? -8.408 -8.761 44.707 1.00 97.06 885 ILE A C 1
ATOM 6887 O O . ILE A 1 885 ? -9.246 -8.229 45.438 1.00 97.06 885 ILE A O 1
ATOM 6891 N N . ILE A 1 886 ? -8.472 -8.697 43.381 1.00 97.25 886 ILE A N 1
ATOM 6892 C CA . ILE A 1 886 ? -9.558 -8.023 42.668 1.00 97.25 886 ILE A CA 1
ATOM 6893 C C . ILE A 1 886 ? -10.707 -9.021 42.528 1.00 97.25 886 ILE A C 1
ATOM 6895 O O . ILE A 1 886 ? -10.638 -9.961 41.742 1.00 97.25 886 ILE A O 1
ATOM 6899 N N . ASN A 1 887 ? -11.760 -8.846 43.329 1.00 95.12 887 ASN A N 1
ATOM 6900 C CA . ASN A 1 887 ? -12.916 -9.741 43.284 1.00 95.12 887 ASN A CA 1
ATOM 6901 C C . ASN A 1 887 ? -13.860 -9.387 42.137 1.00 95.12 887 ASN A C 1
ATOM 6903 O O . ASN A 1 887 ? -14.441 -10.280 41.535 1.00 95.12 887 ASN A O 1
ATOM 6907 N N . ASP A 1 888 ? -14.088 -8.092 41.908 1.00 93.06 888 ASP A N 1
ATOM 6908 C CA . ASP A 1 888 ? -15.050 -7.621 40.913 1.00 93.06 888 ASP A CA 1
ATOM 6909 C C . ASP A 1 888 ? -14.794 -6.151 40.562 1.00 93.06 888 ASP A C 1
ATOM 6911 O O . ASP A 1 888 ? -14.419 -5.356 41.432 1.00 93.06 888 ASP A O 1
ATOM 6915 N N . ILE A 1 889 ? -15.028 -5.780 39.308 1.00 94.69 889 ILE A N 1
ATOM 6916 C CA . ILE A 1 889 ? -14.957 -4.400 38.829 1.00 94.69 889 ILE A CA 1
ATOM 6917 C C . ILE A 1 889 ? -15.875 -4.228 37.615 1.00 94.69 889 ILE A C 1
ATOM 6919 O O . ILE A 1 889 ? -15.779 -4.981 36.652 1.00 94.69 889 ILE A O 1
ATOM 6923 N N . TYR A 1 890 ? -16.789 -3.256 37.664 1.00 91.69 890 TYR A N 1
ATOM 6924 C CA . TYR A 1 890 ? -17.779 -3.058 36.599 1.00 91.69 890 TYR A CA 1
ATOM 6925 C C . TYR A 1 890 ? -18.358 -1.645 36.575 1.00 91.69 890 TYR A C 1
ATOM 6927 O O . TYR A 1 890 ? -18.416 -0.933 37.584 1.00 91.69 890 TYR A O 1
ATOM 6935 N N . LEU A 1 891 ? -18.841 -1.262 35.396 1.00 91.62 891 LEU A N 1
ATOM 6936 C CA . LEU A 1 891 ? -19.590 -0.033 35.163 1.00 91.62 891 LEU A CA 1
ATOM 6937 C C . LEU A 1 891 ? -21.080 -0.268 35.437 1.00 91.62 891 LEU A C 1
ATOM 6939 O O . LEU A 1 891 ? -21.627 -1.317 35.099 1.00 91.62 891 LEU A O 1
ATOM 6943 N N . SER A 1 892 ? -21.756 0.702 36.055 1.00 85.56 892 SER A N 1
ATOM 6944 C CA . SER A 1 892 ? -23.169 0.578 36.418 1.00 85.56 892 SER A CA 1
ATOM 6945 C C . SER A 1 892 ? -23.940 1.885 36.251 1.00 85.56 892 SER A C 1
ATOM 6947 O O . SER A 1 892 ? -23.447 2.981 36.515 1.00 85.56 892 SER A O 1
ATOM 6949 N N . ASN A 1 893 ? -25.197 1.745 35.834 1.00 82.31 893 ASN A N 1
ATOM 6950 C CA . ASN A 1 893 ? -26.215 2.797 35.865 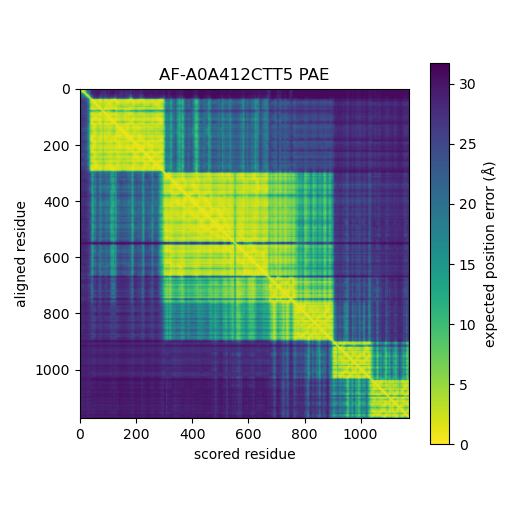1.00 82.31 893 ASN A CA 1
ATOM 6951 C C . ASN A 1 893 ? -27.295 2.533 36.924 1.00 82.31 893 ASN A C 1
ATOM 6953 O O . ASN A 1 893 ? -28.261 3.291 37.015 1.00 82.31 893 ASN A O 1
ATOM 6957 N N . ASP A 1 894 ? -27.147 1.462 37.706 1.00 79.19 894 ASP A N 1
ATOM 6958 C CA . ASP A 1 894 ? -28.080 1.107 38.766 1.00 79.19 894 ASP A CA 1
ATOM 6959 C C . ASP A 1 894 ? -27.842 1.986 39.997 1.00 79.19 894 ASP A C 1
ATOM 6961 O O . ASP A 1 894 ? -26.772 1.958 40.606 1.00 79.19 894 ASP A O 1
ATOM 6965 N N . ASP A 1 895 ? -28.865 2.737 40.402 1.00 69.94 895 ASP A N 1
ATOM 6966 C CA . ASP A 1 895 ? -28.836 3.552 41.617 1.00 69.94 895 ASP A CA 1
ATOM 6967 C C . ASP A 1 895 ? -28.773 2.693 42.898 1.00 69.94 895 ASP A C 1
ATOM 6969 O O . ASP A 1 895 ? -28.595 3.223 43.992 1.00 69.94 895 ASP A O 1
ATOM 6973 N N . ALA A 1 896 ? -28.891 1.360 42.813 1.00 67.69 896 ALA A N 1
ATOM 6974 C CA . ALA A 1 896 ? -28.463 0.434 43.866 1.00 67.69 896 ALA A CA 1
ATOM 6975 C C . ALA A 1 896 ? -26.980 0.536 44.216 1.00 67.69 896 ALA A C 1
ATOM 6977 O O . ALA A 1 896 ? -26.625 0.304 45.369 1.00 67.69 896 ALA A O 1
ATOM 6978 N N . GLU A 1 897 ? -26.137 0.932 43.266 1.00 68.38 897 GLU A N 1
ATOM 6979 C CA . GLU A 1 897 ? -24.713 1.136 43.509 1.00 68.38 897 GLU A CA 1
ATOM 6980 C C . GLU A 1 897 ? -24.402 2.521 44.065 1.00 68.38 897 GLU A C 1
ATOM 6982 O O . GLU A 1 897 ? -23.277 2.762 44.493 1.00 68.38 897 GLU A O 1
ATOM 6987 N N . ASN A 1 898 ? -25.387 3.421 44.109 1.00 65.62 898 ASN A N 1
ATOM 6988 C CA . ASN A 1 898 ? -25.195 4.773 44.598 1.00 65.62 898 ASN A CA 1
ATOM 6989 C C . ASN A 1 898 ? -24.653 4.745 46.045 1.00 65.62 898 ASN A C 1
ATOM 6991 O O . ASN A 1 898 ? -25.353 4.267 46.941 1.00 65.62 898 ASN A O 1
ATOM 6995 N N . PRO A 1 899 ? -23.450 5.283 46.323 1.00 56.78 899 PRO A N 1
ATOM 6996 C CA . PRO A 1 899 ? -22.873 5.287 47.674 1.00 56.78 899 PRO A CA 1
ATOM 6997 C C . PRO A 1 899 ? -23.711 6.092 48.685 1.00 56.78 899 PRO A C 1
ATOM 6999 O O . PRO A 1 899 ? -23.495 6.013 49.890 1.00 56.78 899 PRO A O 1
ATOM 7002 N N . VAL A 1 900 ? -24.688 6.847 48.183 1.00 52.88 900 VAL A N 1
ATOM 7003 C CA . VAL A 1 900 ? -25.608 7.736 48.893 1.00 52.88 900 VAL A CA 1
ATOM 7004 C C . VAL A 1 900 ? -26.858 6.997 49.428 1.00 52.88 900 VAL A C 1
ATOM 7006 O O . VAL A 1 900 ? -27.680 7.587 50.128 1.00 52.88 900 VAL A O 1
ATOM 7009 N N . LYS A 1 901 ? -27.033 5.697 49.134 1.00 49.81 901 LYS A N 1
ATOM 7010 C CA . LYS A 1 901 ? -28.293 4.965 49.388 1.00 49.81 901 LYS A CA 1
ATOM 7011 C C . LYS A 1 901 ? -28.672 4.711 50.857 1.00 49.81 901 LYS A C 1
ATOM 7013 O O . LYS A 1 901 ? -29.751 4.174 51.083 1.00 49.81 901 LYS A O 1
ATOM 7018 N N . ASP A 1 902 ? -27.873 5.121 51.842 1.00 56.06 902 ASP A N 1
ATOM 7019 C CA . ASP A 1 902 ? -28.128 4.804 53.260 1.00 56.06 902 ASP A CA 1
ATOM 7020 C C . ASP A 1 902 ? -28.673 5.962 54.116 1.00 56.06 902 ASP A C 1
ATOM 7022 O O . ASP A 1 902 ? -28.790 5.832 55.335 1.00 56.06 902 ASP A O 1
ATOM 7026 N N . TYR A 1 903 ? -29.070 7.092 53.513 1.00 68.81 903 TYR A N 1
ATOM 7027 C CA . TYR A 1 903 ? -29.608 8.217 54.293 1.00 68.81 903 TYR A CA 1
ATOM 7028 C C . TYR A 1 903 ? -30.859 7.864 55.105 1.00 68.81 903 TYR A C 1
ATOM 7030 O O . TYR A 1 903 ? -31.027 8.386 56.205 1.00 68.81 903 TYR A O 1
ATOM 7038 N N . PHE A 1 904 ? -31.722 6.983 54.592 1.00 83.12 904 PHE A N 1
ATOM 7039 C CA . PHE A 1 904 ? -33.005 6.636 55.217 1.00 83.12 904 PHE A CA 1
ATOM 7040 C C . PHE A 1 904 ? -33.100 5.156 55.601 1.00 83.12 904 PHE A C 1
ATOM 7042 O O . PHE A 1 904 ? -34.183 4.567 55.567 1.00 83.12 904 PHE A O 1
ATOM 7049 N N . SER A 1 905 ? -31.971 4.536 55.959 1.00 82.12 905 SER A N 1
ATOM 7050 C CA . SER A 1 905 ? -31.972 3.161 56.463 1.00 82.12 905 SER A CA 1
ATOM 7051 C C . SER A 1 905 ? -32.895 3.031 57.676 1.00 82.12 905 SER A C 1
ATOM 7053 O O . SER A 1 905 ? -32.811 3.811 58.628 1.00 82.12 905 SER A O 1
ATOM 7055 N N . PHE A 1 906 ? -33.791 2.045 57.646 1.00 84.88 906 PHE A N 1
ATOM 7056 C CA . PHE A 1 906 ? -34.748 1.789 58.726 1.00 84.88 906 PHE A CA 1
ATOM 7057 C C . PHE A 1 906 ? -34.045 1.443 60.044 1.00 84.88 906 PHE A C 1
ATOM 7059 O O . PHE A 1 906 ? -34.543 1.806 61.106 1.00 84.88 906 PHE A O 1
ATOM 7066 N N . ASP A 1 907 ? -32.849 0.859 59.994 1.00 80.31 907 ASP A N 1
ATOM 7067 C CA . ASP A 1 907 ? -32.059 0.565 61.196 1.00 80.31 907 ASP A CA 1
ATOM 7068 C C . ASP A 1 907 ? -31.644 1.836 61.961 1.00 80.31 907 ASP A C 1
ATOM 7070 O O . ASP A 1 907 ? -31.416 1.786 63.169 1.00 80.31 907 ASP A O 1
ATOM 7074 N N . ASN A 1 908 ? -31.615 2.985 61.276 1.00 83.38 908 ASN A N 1
ATOM 7075 C CA . ASN A 1 908 ? -31.257 4.288 61.836 1.00 83.38 908 ASN A CA 1
ATOM 7076 C C . ASN A 1 908 ? -32.478 5.177 62.134 1.00 83.38 908 ASN A C 1
ATOM 7078 O O . ASN A 1 908 ? -32.307 6.329 62.535 1.00 83.38 908 ASN A O 1
ATOM 7082 N N . LEU A 1 909 ? -33.708 4.687 61.923 1.00 90.12 909 LEU A N 1
ATOM 7083 C CA . LEU A 1 909 ? -34.906 5.474 62.205 1.00 90.12 909 LEU A CA 1
ATOM 7084 C C . LEU A 1 909 ? -35.116 5.570 63.719 1.00 90.12 909 LEU A C 1
ATOM 7086 O O . LEU A 1 909 ? -35.380 4.580 64.402 1.00 90.12 909 LEU A O 1
ATOM 7090 N N . ASN A 1 910 ? -35.078 6.794 64.238 1.00 87.56 910 ASN A N 1
ATOM 7091 C CA . ASN A 1 910 ? -35.438 7.102 65.611 1.00 87.56 910 ASN A CA 1
ATOM 7092 C C . ASN A 1 910 ? -36.947 7.414 65.694 1.00 87.56 910 ASN A C 1
ATOM 7094 O O . ASN A 1 910 ? -37.384 8.429 65.145 1.00 87.56 910 ASN A O 1
ATOM 7098 N N . PRO A 1 911 ? -37.771 6.604 66.392 1.00 87.81 911 PRO A N 1
ATOM 7099 C CA . PRO A 1 911 ? -39.202 6.882 66.546 1.00 87.81 911 PRO A CA 1
ATOM 7100 C C . PRO A 1 911 ? -39.514 8.085 67.457 1.00 87.81 911 PRO A C 1
ATOM 7102 O O . PRO A 1 911 ? -40.683 8.449 67.588 1.00 87.81 911 PRO A O 1
ATOM 7105 N N . ASN A 1 912 ? -38.494 8.675 68.095 1.00 84.50 912 ASN A N 1
ATOM 7106 C CA . ASN A 1 912 ? -38.598 9.716 69.117 1.00 84.50 912 ASN A CA 1
ATOM 7107 C C . ASN A 1 912 ? -37.535 10.814 68.922 1.00 84.50 912 ASN A C 1
ATOM 7109 O O . ASN A 1 912 ? -36.659 11.004 69.765 1.00 84.50 912 ASN A O 1
ATOM 7113 N N . ILE A 1 913 ? -37.602 11.561 67.820 1.00 81.56 913 ILE A N 1
ATOM 7114 C CA . ILE A 1 913 ? -36.717 12.727 67.601 1.00 81.56 913 ILE A CA 1
ATOM 7115 C C . ILE A 1 913 ? -37.133 13.928 68.489 1.00 81.56 913 ILE A C 1
ATOM 7117 O O . ILE A 1 913 ? -36.400 14.904 68.630 1.00 81.56 913 ILE A O 1
ATOM 7121 N N . TRP A 1 914 ? -38.288 13.853 69.164 1.00 69.62 914 TRP A N 1
ATOM 7122 C CA . TRP A 1 914 ? -38.808 14.888 70.067 1.00 69.62 914 TRP A CA 1
ATOM 7123 C C . TRP A 1 914 ? -38.924 14.427 71.535 1.00 69.62 914 TRP A C 1
ATOM 7125 O O . TRP A 1 914 ? -39.302 13.290 71.787 1.00 69.62 914 TRP A O 1
ATOM 7135 N N . ASP A 1 915 ? -38.666 15.373 72.457 1.00 61.44 915 ASP A N 1
ATOM 7136 C CA . ASP A 1 915 ? -38.764 15.357 73.936 1.00 61.44 915 ASP A CA 1
ATOM 7137 C C . ASP A 1 915 ? -38.503 14.003 74.636 1.00 61.44 915 ASP A C 1
ATOM 7139 O O . ASP A 1 915 ? -39.405 13.166 74.723 1.00 61.44 915 ASP A O 1
ATOM 7143 N N . PRO A 1 916 ? -37.317 13.807 75.252 1.00 55.78 916 PRO A N 1
ATOM 7144 C CA . PRO A 1 916 ? -36.953 12.559 75.929 1.00 55.78 916 PRO A CA 1
ATOM 7145 C C . PRO A 1 916 ? -37.802 12.215 77.173 1.00 55.78 916 PRO A C 1
ATOM 7147 O O . PRO A 1 916 ? -37.558 11.182 77.794 1.00 55.78 916 PRO A O 1
ATOM 7150 N N . ASN A 1 917 ? -38.784 13.044 77.560 1.00 60.75 917 ASN A N 1
ATOM 7151 C CA . ASN A 1 917 ? -39.556 12.894 78.802 1.00 60.75 917 ASN A CA 1
ATOM 7152 C C . ASN A 1 917 ? -41.049 12.516 78.624 1.00 60.75 917 ASN A C 1
ATOM 7154 O O . ASN A 1 917 ? -41.796 12.533 79.605 1.00 60.75 917 ASN A O 1
ATOM 7158 N N . GLN A 1 918 ? -41.513 12.171 77.417 1.00 59.84 918 GLN A N 1
ATOM 7159 C CA . GLN A 1 918 ? -42.916 11.819 77.091 1.00 59.84 918 GLN A CA 1
ATOM 7160 C C . GLN A 1 918 ? -42.992 10.449 76.367 1.00 59.84 918 GLN A C 1
ATOM 7162 O O . GLN A 1 918 ? -41.960 9.972 75.899 1.00 59.84 918 GLN A O 1
ATOM 7167 N N . PRO A 1 919 ? -44.151 9.743 76.328 1.00 56.56 919 PRO A N 1
ATOM 7168 C CA . PRO A 1 919 ? -44.187 8.305 76.040 1.00 56.56 919 PRO A CA 1
ATOM 7169 C C . PRO A 1 919 ? -43.578 7.929 74.685 1.00 56.56 919 PRO A C 1
ATOM 7171 O O . PRO A 1 919 ? -43.913 8.496 73.647 1.00 56.56 919 PRO A O 1
ATOM 7174 N N . THR A 1 920 ? -42.711 6.918 74.742 1.00 69.12 920 THR A N 1
ATOM 7175 C CA . THR A 1 920 ? -41.890 6.394 73.650 1.00 69.12 920 THR A CA 1
ATOM 7176 C C . THR A 1 920 ? -42.743 5.837 72.515 1.00 69.12 920 THR A C 1
ATOM 7178 O O . THR A 1 920 ? -43.423 4.820 72.674 1.00 69.12 920 THR A O 1
ATOM 7181 N N . GLY A 1 921 ? -42.654 6.460 71.345 1.00 79.38 921 GLY A N 1
ATOM 7182 C CA . GLY A 1 921 ? -42.967 5.807 70.086 1.00 79.38 921 GLY A CA 1
ATOM 7183 C C . GLY A 1 921 ? -42.095 4.566 69.867 1.00 79.38 921 GLY A C 1
ATOM 7184 O O . GLY A 1 921 ? -41.062 4.387 70.518 1.00 79.38 921 GLY A O 1
ATOM 7185 N N . SER A 1 922 ? -42.510 3.704 68.945 1.00 89.31 922 SER A N 1
ATOM 7186 C CA . SER A 1 922 ? -41.802 2.471 68.586 1.00 89.31 922 SER A CA 1
ATOM 7187 C C . SER A 1 922 ? -41.650 2.358 67.076 1.00 89.31 922 SER A C 1
ATOM 7189 O O . SER A 1 922 ? -42.473 2.886 66.325 1.00 89.31 922 SER A O 1
ATOM 7191 N N . PHE A 1 923 ? -40.598 1.670 66.640 1.00 91.75 923 PHE A N 1
ATOM 7192 C CA . PHE A 1 923 ? -40.359 1.372 65.237 1.00 91.75 923 PHE A CA 1
ATOM 7193 C C . PHE A 1 923 ? -39.947 -0.094 65.070 1.00 91.75 923 PHE A C 1
ATOM 7195 O O . PHE A 1 923 ? -39.106 -0.580 65.822 1.00 91.75 923 PHE A O 1
ATOM 7202 N N . GLU A 1 924 ? -40.552 -0.793 64.107 1.00 91.44 924 GLU A N 1
ATOM 7203 C CA . GLU A 1 924 ? -40.193 -2.164 63.716 1.00 91.44 924 GLU A CA 1
ATOM 7204 C C . GLU A 1 924 ? -39.550 -2.147 62.316 1.00 91.44 924 GLU A C 1
ATOM 7206 O O . GLU A 1 924 ? -40.285 -2.108 61.315 1.00 91.44 924 GLU A O 1
ATOM 7211 N N . PRO A 1 925 ? -38.204 -2.201 62.224 1.00 84.62 925 PRO A N 1
ATOM 7212 C CA . PRO A 1 925 ? -37.472 -2.066 60.967 1.00 84.62 925 PRO A CA 1
ATOM 7213 C C . PRO A 1 925 ? -37.880 -3.075 59.894 1.00 84.62 925 PRO A C 1
ATOM 7215 O O . PRO A 1 925 ? -37.938 -2.722 58.722 1.00 84.62 925 PRO A O 1
ATOM 7218 N N . LYS A 1 926 ? -38.252 -4.313 60.251 1.00 84.75 926 LYS A N 1
ATOM 7219 C CA . LYS A 1 926 ? -38.610 -5.328 59.239 1.00 84.75 926 LYS A CA 1
ATOM 7220 C C . LYS A 1 926 ? -39.917 -5.038 58.514 1.00 84.75 926 LYS A C 1
ATOM 7222 O O . LYS A 1 926 ? -40.141 -5.554 57.424 1.00 84.75 926 LYS A O 1
ATOM 7227 N N . THR A 1 927 ? -40.802 -4.271 59.141 1.00 87.06 927 THR A N 1
ATOM 7228 C CA . THR A 1 927 ? -42.138 -3.984 58.601 1.00 87.06 927 THR A CA 1
ATOM 7229 C C . THR A 1 927 ? -42.329 -2.515 58.243 1.00 87.06 927 THR A C 1
ATOM 7231 O O . THR A 1 927 ? -43.387 -2.164 57.728 1.00 87.06 927 THR A O 1
ATOM 7234 N N . GLY A 1 928 ? -41.351 -1.654 58.553 1.00 89.31 928 GLY A N 1
ATOM 7235 C CA . GLY A 1 928 ? -41.475 -0.202 58.418 1.00 89.31 928 GLY A CA 1
ATOM 7236 C C . GLY A 1 928 ? -42.553 0.403 59.320 1.00 89.31 928 GLY A C 1
ATOM 7237 O O . GLY A 1 928 ? -43.034 1.502 59.056 1.00 89.31 928 GLY A O 1
ATOM 7238 N N . THR A 1 929 ? -42.994 -0.313 60.358 1.00 94.38 929 THR A N 1
ATOM 7239 C CA . THR A 1 929 ? -44.099 0.138 61.208 1.00 94.38 929 THR A CA 1
ATOM 7240 C C . THR A 1 929 ? -43.592 1.125 62.253 1.00 94.38 929 THR A C 1
ATOM 7242 O O . THR A 1 929 ? -42.893 0.729 63.181 1.00 94.38 929 THR A O 1
ATOM 7245 N N . LEU A 1 930 ? -43.997 2.388 62.130 1.00 93.19 930 LEU A N 1
ATOM 7246 C CA . LEU A 1 930 ? -43.780 3.467 63.086 1.00 93.19 930 LEU A CA 1
ATOM 7247 C C . LEU A 1 930 ? -45.066 3.741 63.878 1.00 93.19 930 LEU A C 1
ATOM 7249 O O . LEU A 1 930 ? -46.141 3.923 63.311 1.00 93.19 930 LEU A O 1
ATOM 7253 N N . ILE A 1 931 ? -44.949 3.829 65.198 1.00 90.88 931 ILE A N 1
ATOM 7254 C CA . ILE A 1 931 ? -45.961 4.426 66.074 1.00 90.88 931 ILE A CA 1
ATOM 7255 C C . ILE A 1 931 ? -45.275 5.593 66.767 1.00 90.88 931 ILE A C 1
ATOM 7257 O O . ILE A 1 931 ? -44.370 5.370 67.566 1.00 90.88 931 ILE A O 1
ATOM 7261 N N . THR A 1 932 ? -45.676 6.829 66.474 1.00 86.75 932 THR A N 1
ATOM 7262 C CA . THR A 1 932 ? -45.141 7.996 67.189 1.00 86.75 932 THR A CA 1
ATOM 7263 C C . THR A 1 932 ? -45.799 8.125 68.568 1.00 86.75 932 THR A C 1
ATOM 7265 O O . THR A 1 932 ? -46.945 7.703 68.767 1.00 86.75 932 THR A O 1
ATOM 7268 N N . GLY A 1 933 ? -45.100 8.748 69.524 1.00 78.06 933 GLY A N 1
ATOM 7269 C CA . GLY A 1 933 ? -45.718 9.230 70.767 1.00 78.06 933 GLY A CA 1
ATOM 7270 C C . GLY A 1 933 ? -46.808 10.281 70.497 1.00 78.06 933 GLY A C 1
ATOM 7271 O O . GLY A 1 933 ? -46.989 10.710 69.354 1.00 78.06 933 GLY A O 1
ATOM 7272 N N . SER A 1 934 ? -47.546 10.705 71.527 1.00 81.38 934 SER A N 1
ATOM 7273 C CA . SER A 1 934 ? -48.577 11.753 71.399 1.00 81.38 934 SER A CA 1
ATOM 7274 C C . SER A 1 934 ? -47.986 13.037 70.804 1.00 81.38 934 SER A C 1
ATOM 7276 O O . SER A 1 934 ? -47.084 13.623 71.397 1.00 81.38 934 SER A O 1
ATOM 7278 N N . TYR A 1 935 ? -48.489 13.474 69.645 1.00 79.38 935 TYR A N 1
ATOM 7279 C CA . TYR A 1 935 ? -47.933 14.574 68.831 1.00 79.38 935 TYR A CA 1
ATOM 7280 C C . TYR A 1 935 ? -46.451 14.402 68.431 1.00 79.38 935 TYR A C 1
ATOM 7282 O O . TYR A 1 935 ? -45.749 15.390 68.198 1.00 79.38 935 TYR A O 1
ATOM 7290 N N . GLY A 1 936 ? -45.971 13.159 68.385 1.00 82.00 936 GLY A N 1
ATOM 7291 C CA . GLY A 1 936 ? -44.563 12.808 68.224 1.00 82.00 936 GLY A CA 1
ATOM 7292 C C . GLY A 1 936 ? -44.053 12.826 66.781 1.00 82.00 936 GLY A C 1
ATOM 7293 O O . GLY A 1 936 ? -44.822 12.815 65.816 1.00 82.00 936 GLY A O 1
ATOM 7294 N N . PHE A 1 937 ? -42.723 12.813 66.660 1.00 89.50 937 PHE A N 1
ATOM 7295 C CA . PHE A 1 937 ? -41.996 12.781 65.394 1.00 89.50 937 PHE A CA 1
ATOM 7296 C C . PHE A 1 937 ? -40.997 11.626 65.365 1.00 89.50 937 PHE A C 1
ATOM 7298 O O . PHE A 1 937 ? -40.151 11.521 66.257 1.00 89.50 937 PHE A O 1
ATOM 7305 N N . GLY A 1 938 ? -41.088 10.790 64.333 1.00 90.19 938 GLY A N 1
ATOM 7306 C CA . GLY A 1 938 ? -40.148 9.699 64.087 1.00 90.19 938 GLY A CA 1
ATOM 7307 C C . GLY A 1 938 ? -39.501 9.824 62.713 1.00 90.19 938 GLY A C 1
ATOM 7308 O O . GLY A 1 938 ? -40.178 10.159 61.742 1.00 90.19 938 GLY A O 1
ATOM 7309 N N . GLY A 1 939 ? -38.202 9.567 62.610 1.00 92.12 939 GLY A N 1
ATOM 7310 C CA . GLY A 1 939 ? -37.461 9.747 61.364 1.00 92.12 939 GLY A CA 1
ATOM 7311 C C . GLY A 1 939 ? -35.958 9.591 61.536 1.00 92.12 939 GLY A C 1
ATOM 7312 O O . GLY A 1 939 ? -35.501 8.853 62.404 1.00 92.12 939 GLY A O 1
ATOM 7313 N N . TRP A 1 940 ? -35.196 10.320 60.732 1.00 92.19 940 TRP A N 1
ATOM 7314 C CA . TRP A 1 940 ? -33.738 10.334 60.739 1.00 92.19 940 TRP A CA 1
ATOM 7315 C C . TRP A 1 940 ? -33.233 11.706 61.174 1.00 92.19 940 TRP A C 1
ATOM 7317 O O . TRP A 1 940 ? -33.709 12.733 60.685 1.00 92.19 940 TRP A O 1
ATOM 7327 N N . GLU A 1 941 ? -32.270 11.708 62.091 1.00 89.50 941 GLU A N 1
ATOM 7328 C CA . GLU A 1 941 ? -31.515 12.884 62.519 1.00 89.50 941 GLU A CA 1
ATOM 7329 C C . GLU A 1 941 ? -30.028 12.609 62.286 1.00 89.50 941 GLU A C 1
ATOM 7331 O O . GLU A 1 941 ? -29.510 11.581 62.721 1.00 89.50 941 GLU A O 1
ATOM 7336 N N . TYR A 1 942 ? -29.357 13.514 61.578 1.00 84.00 942 TYR A N 1
ATOM 7337 C CA . TYR A 1 942 ? -27.943 13.391 61.229 1.00 84.00 942 TYR A CA 1
ATOM 7338 C C . TYR A 1 942 ? -27.072 14.264 62.143 1.00 84.00 942 TYR A C 1
ATOM 7340 O O . TYR A 1 942 ? -27.474 15.363 62.539 1.00 84.00 942 TYR A O 1
ATOM 7348 N N . ASP A 1 943 ? -25.847 13.816 62.439 1.00 80.62 943 ASP A N 1
ATOM 7349 C CA . ASP A 1 943 ? -24.889 14.564 63.273 1.00 80.62 943 ASP A CA 1
ATOM 7350 C C . ASP A 1 943 ? -24.575 15.957 62.692 1.00 80.62 943 ASP A C 1
ATOM 7352 O O . ASP A 1 943 ? -24.452 16.949 63.420 1.00 80.62 943 ASP A O 1
ATOM 7356 N N . SER A 1 944 ? -24.518 16.049 61.361 1.00 81.81 944 SER A N 1
ATOM 7357 C CA . SER A 1 944 ? -24.388 17.280 60.581 1.00 81.81 944 SER A CA 1
ATOM 7358 C C . SER A 1 944 ? -25.405 17.308 59.436 1.00 81.81 944 SER A C 1
ATOM 7360 O O . SER A 1 944 ? -25.893 16.268 59.000 1.00 81.81 944 SER A O 1
ATOM 7362 N N . ALA A 1 945 ? -25.750 18.509 58.959 1.00 82.50 945 ALA A N 1
ATOM 7363 C CA . ALA A 1 945 ? -26.681 18.661 57.844 1.00 82.50 945 ALA A CA 1
ATOM 7364 C C . ALA A 1 945 ? -26.118 18.005 56.572 1.00 82.50 945 ALA A C 1
ATOM 7366 O O . ALA A 1 945 ? -24.954 18.207 56.216 1.00 82.50 945 ALA A O 1
ATOM 7367 N N . VAL A 1 946 ? -26.954 17.221 55.898 1.00 78.94 946 VAL A N 1
ATOM 7368 C CA . VAL A 1 946 ? -26.602 16.449 54.708 1.00 78.94 946 VAL A CA 1
ATOM 7369 C C . VAL A 1 946 ? -27.073 17.200 53.471 1.00 78.94 946 VAL A C 1
ATOM 7371 O O . VAL A 1 946 ? -28.229 17.606 53.396 1.00 78.94 946 VAL A O 1
ATOM 7374 N N . ASP A 1 947 ? -26.178 17.407 52.507 1.00 83.12 947 ASP A N 1
ATOM 7375 C CA . ASP A 1 947 ? -26.492 18.112 51.265 1.00 83.12 947 ASP A CA 1
ATOM 7376 C C . ASP A 1 947 ? -27.271 17.223 50.280 1.00 83.12 947 ASP A C 1
ATOM 7378 O O . ASP A 1 947 ? -26.730 16.275 49.710 1.00 83.12 947 ASP A O 1
ATOM 7382 N N . PHE A 1 948 ? -28.539 17.563 50.045 1.00 82.94 948 PHE A N 1
ATOM 7383 C CA . PHE A 1 948 ? -29.402 16.933 49.045 1.00 82.94 948 PHE A CA 1
ATOM 7384 C C . PHE A 1 948 ? -29.589 17.791 47.786 1.00 82.94 948 PHE A C 1
ATOM 7386 O O . PHE A 1 948 ? -30.474 17.515 46.977 1.00 82.94 948 PHE A O 1
ATOM 7393 N N . SER A 1 949 ? -28.755 18.816 47.568 1.00 79.25 949 SER A N 1
ATOM 7394 C CA . SER A 1 949 ? -28.843 19.721 46.410 1.00 79.25 949 SER A CA 1
ATOM 7395 C C . SER A 1 949 ? -28.745 19.024 45.053 1.00 79.25 949 SER A C 1
ATOM 7397 O O . SER A 1 949 ? -29.244 19.561 44.058 1.00 79.25 949 SER A O 1
ATOM 7399 N N . GLY A 1 950 ? -28.159 17.825 45.023 1.00 69.31 950 GLY A N 1
ATOM 7400 C CA . GLY A 1 950 ? -28.069 16.966 43.846 1.00 69.31 950 GLY A CA 1
ATOM 7401 C C . GLY A 1 950 ? -29.388 16.341 43.388 1.00 69.31 950 GLY A C 1
ATOM 7402 O O . GLY A 1 950 ? -29.380 15.735 42.326 1.00 69.31 950 GLY A O 1
ATOM 7403 N N . TYR A 1 951 ? -30.483 16.492 44.142 1.00 75.06 951 TYR A N 1
ATOM 7404 C CA . TYR A 1 951 ? -31.797 15.941 43.806 1.00 75.06 951 TYR A CA 1
ATOM 7405 C C . TYR A 1 951 ? -32.875 17.033 43.777 1.00 75.06 951 TYR A C 1
ATOM 7407 O O . TYR A 1 951 ? -32.758 18.071 44.441 1.00 75.06 951 TYR A O 1
ATOM 7415 N N . HIS A 1 952 ? -33.933 16.817 42.997 1.00 75.00 952 HIS A N 1
ATOM 7416 C CA . HIS A 1 952 ? -35.077 17.732 42.931 1.00 75.00 952 HIS A CA 1
ATOM 7417 C C . HIS A 1 952 ? -36.106 17.466 44.037 1.00 75.00 952 HIS A C 1
ATOM 7419 O O . HIS A 1 952 ? -36.607 18.404 44.656 1.00 75.00 952 HIS A O 1
ATOM 7425 N N . TYR A 1 953 ? -36.394 16.199 44.329 1.00 83.25 953 TYR A N 1
ATOM 7426 C CA . TYR A 1 953 ? -37.469 15.796 45.229 1.00 83.25 953 TYR A CA 1
ATOM 7427 C C . TYR A 1 953 ? -36.989 14.858 46.331 1.00 83.25 953 TYR A C 1
ATOM 7429 O O . TYR A 1 953 ? -36.118 14.008 46.141 1.00 83.25 953 TYR A O 1
ATOM 7437 N N . LEU A 1 954 ? -37.643 14.981 47.481 1.00 88.62 954 LEU A N 1
ATOM 7438 C CA . LEU A 1 954 ? -37.607 14.017 48.567 1.00 88.62 954 LEU A CA 1
ATOM 7439 C C . LEU A 1 954 ? -39.011 13.434 48.740 1.00 88.62 954 LEU A C 1
ATOM 7441 O O . LEU A 1 954 ? -39.967 14.161 49.020 1.00 88.62 954 LEU A O 1
ATOM 7445 N N . VAL A 1 955 ? -39.134 12.123 48.557 1.00 85.62 955 VAL A N 1
ATOM 7446 C CA . VAL A 1 955 ? -40.419 11.422 48.486 1.00 85.62 955 VAL A CA 1
ATOM 7447 C C . VAL A 1 955 ? -40.547 10.441 49.642 1.00 85.62 955 VAL A C 1
ATOM 7449 O O . VAL A 1 955 ? -39.609 9.707 49.949 1.00 85.62 955 VAL A O 1
ATOM 7452 N N . ALA A 1 956 ? -41.726 10.407 50.258 1.00 88.19 956 ALA A N 1
ATOM 7453 C CA . ALA A 1 956 ? -42.103 9.427 51.264 1.00 88.19 956 ALA A CA 1
ATOM 7454 C C . ALA A 1 956 ? -43.374 8.684 50.848 1.00 88.19 956 ALA A C 1
ATOM 7456 O O . ALA A 1 956 ? -44.378 9.302 50.488 1.00 88.19 956 ALA A O 1
ATOM 7457 N N . GLU A 1 957 ? -43.344 7.358 50.954 1.00 86.75 957 GLU A N 1
ATOM 7458 C CA . GLU A 1 957 ? -44.475 6.480 50.660 1.00 86.75 957 GLU A CA 1
ATOM 7459 C C . GLU A 1 957 ? -44.918 5.706 51.897 1.00 86.75 957 GLU A C 1
ATOM 7461 O O . GLU A 1 957 ? -44.104 5.110 52.609 1.00 86.75 957 GLU A O 1
ATOM 7466 N N . LEU A 1 958 ? -46.230 5.651 52.103 1.00 87.81 958 LEU A N 1
ATOM 7467 C CA . LEU A 1 958 ? -46.879 4.856 53.133 1.00 87.81 958 LEU A CA 1
ATOM 7468 C C . LEU A 1 958 ? -47.366 3.521 52.558 1.00 87.81 958 LEU A C 1
ATOM 7470 O O . LEU A 1 958 ? -47.932 3.445 51.467 1.00 87.81 958 LEU A O 1
ATOM 7474 N N . GLY A 1 959 ? -47.146 2.453 53.314 1.00 82.69 959 GLY A N 1
ATOM 7475 C CA . GLY A 1 959 ? -47.592 1.103 53.006 1.00 82.69 959 GLY A CA 1
ATOM 7476 C C . GLY A 1 959 ? -49.047 0.842 53.394 1.00 82.69 959 GLY A C 1
ATOM 7477 O O . GLY A 1 959 ? -49.713 1.635 54.071 1.00 82.69 959 GLY A O 1
ATOM 7478 N N . GLU A 1 960 ? -49.537 -0.320 52.966 1.00 79.56 960 GLU A N 1
ATOM 7479 C CA . GLU A 1 960 ? -50.838 -0.847 53.375 1.00 79.56 960 GLU A CA 1
ATOM 7480 C C . GLU A 1 960 ? -50.910 -1.060 54.890 1.00 79.56 960 GLU A C 1
ATOM 7482 O O . GLU A 1 960 ? -49.950 -1.500 55.518 1.00 79.56 960 GLU A O 1
ATOM 7487 N N . GLY A 1 961 ? -52.063 -0.741 55.488 1.00 81.31 961 GLY A N 1
ATOM 7488 C CA . GLY A 1 961 ? -52.274 -0.880 56.933 1.00 81.31 961 GLY A CA 1
ATOM 7489 C C . GLY A 1 961 ? -51.826 0.316 57.782 1.00 81.31 961 GLY A C 1
ATOM 7490 O O . GLY A 1 961 ? -51.737 0.177 59.000 1.00 81.31 961 GLY A O 1
ATOM 7491 N N . THR A 1 962 ? -51.554 1.477 57.174 1.00 88.31 962 THR A N 1
ATOM 7492 C CA . THR A 1 962 ? -51.458 2.750 57.911 1.00 88.31 962 THR A CA 1
ATOM 7493 C C . THR A 1 962 ? -52.838 3.153 58.450 1.00 88.31 962 THR A C 1
ATOM 7495 O O . THR A 1 962 ? -53.793 3.265 57.685 1.00 88.31 962 THR A O 1
ATOM 7498 N N . GLU A 1 963 ? -52.942 3.363 59.763 1.00 89.50 963 GLU A N 1
ATOM 7499 C CA . GLU A 1 963 ? -54.175 3.723 60.486 1.00 89.50 963 GLU A CA 1
ATOM 7500 C C . GLU A 1 963 ? -54.267 5.226 60.798 1.00 89.50 963 GLU A C 1
ATOM 7502 O O . GLU A 1 963 ? -55.357 5.759 61.032 1.00 89.50 963 GLU A O 1
ATOM 7507 N N . ALA A 1 964 ? -53.124 5.916 60.855 1.00 84.44 964 ALA A N 1
ATOM 7508 C CA . ALA A 1 964 ? -53.065 7.353 61.093 1.00 84.44 964 ALA A CA 1
ATOM 7509 C C . ALA A 1 964 ? -53.546 8.132 59.857 1.00 84.44 964 ALA A C 1
ATOM 7511 O O . ALA A 1 964 ? -53.090 7.894 58.741 1.00 84.44 964 ALA A O 1
ATOM 7512 N N . THR A 1 965 ? -54.463 9.080 60.057 1.00 83.75 965 THR A N 1
ATOM 7513 C CA . THR A 1 965 ? -55.074 9.881 58.977 1.00 83.75 965 THR A CA 1
ATOM 7514 C C . THR A 1 965 ? -54.503 11.297 58.885 1.00 83.75 965 THR A C 1
ATOM 7516 O O . THR A 1 965 ? -54.832 12.041 57.969 1.00 83.75 965 THR A O 1
ATOM 7519 N N . ASP A 1 966 ? -53.668 11.684 59.845 1.00 88.62 966 ASP A N 1
ATOM 7520 C CA . ASP A 1 966 ? -53.119 13.026 60.056 1.00 88.62 966 ASP A CA 1
ATOM 7521 C C . ASP A 1 966 ? -51.589 13.073 59.893 1.00 88.62 966 ASP A C 1
ATOM 7523 O O . ASP A 1 966 ? -50.921 13.962 60.421 1.00 88.62 966 ASP A O 1
ATOM 7527 N N . VAL A 1 967 ? -51.026 12.106 59.161 1.00 91.12 967 VAL A N 1
ATOM 7528 C CA . VAL A 1 967 ? -49.580 11.999 58.937 1.00 91.12 967 VAL A CA 1
ATOM 7529 C C . VAL A 1 967 ? -49.076 13.179 58.101 1.00 91.12 967 VAL A C 1
ATOM 7531 O O . VAL A 1 967 ? -49.631 13.494 57.041 1.00 91.12 967 VAL A O 1
ATOM 7534 N N . ALA A 1 968 ? -47.983 13.798 58.552 1.00 92.31 968 ALA A N 1
ATOM 7535 C CA . ALA A 1 968 ? -47.241 14.806 57.800 1.00 92.31 968 ALA A CA 1
ATOM 7536 C C . ALA A 1 968 ? -45.767 14.412 57.656 1.00 92.31 968 ALA A C 1
ATOM 7538 O O . ALA A 1 968 ? -45.122 14.060 58.641 1.00 92.31 968 ALA A O 1
ATOM 7539 N N . PHE A 1 969 ? -45.231 14.513 56.443 1.00 95.00 969 PHE A N 1
ATOM 7540 C CA . PHE A 1 969 ? -43.811 14.348 56.152 1.00 95.00 969 PHE A CA 1
ATOM 7541 C C . PHE A 1 969 ? -43.112 15.708 56.242 1.00 95.00 969 PHE A C 1
ATOM 7543 O O . PHE A 1 969 ? -43.537 16.660 55.583 1.00 95.00 969 PHE A O 1
ATOM 7550 N N . ARG A 1 970 ? -42.093 15.830 57.099 1.00 94.69 970 ARG A N 1
ATOM 7551 C CA . ARG A 1 970 ? -41.443 17.114 57.416 1.00 94.69 970 ARG A CA 1
ATOM 7552 C C . ARG A 1 970 ? -39.928 17.019 57.373 1.00 94.69 970 ARG A C 1
ATOM 7554 O O . ARG A 1 970 ? -39.356 15.963 57.649 1.00 94.69 970 ARG A O 1
ATOM 7561 N N . VAL A 1 971 ? -39.297 18.158 57.094 1.00 95.12 971 VAL A N 1
ATOM 7562 C CA . VAL A 1 971 ? -37.838 18.299 57.054 1.00 95.12 971 VAL A CA 1
ATOM 7563 C C . VAL A 1 971 ? -37.340 19.562 57.744 1.00 95.12 971 VAL A C 1
ATOM 7565 O O . VAL A 1 971 ? -38.036 20.578 57.765 1.00 95.12 971 VAL A O 1
ATOM 7568 N N . PHE A 1 972 ? -36.114 19.509 58.267 1.00 93.75 972 PHE A N 1
ATOM 7569 C CA . PHE A 1 972 ? -35.470 20.595 59.007 1.00 93.75 972 PHE A CA 1
ATOM 7570 C C . PHE A 1 972 ? -34.005 20.749 58.577 1.00 93.75 972 PHE A C 1
ATOM 7572 O O . PHE A 1 972 ? -33.282 19.761 58.464 1.00 93.75 972 PHE A O 1
ATOM 7579 N N . ASP A 1 973 ? -33.559 21.991 58.374 1.00 92.12 973 ASP A N 1
ATOM 7580 C CA . ASP A 1 973 ? -32.170 22.355 58.045 1.00 92.12 973 ASP A CA 1
ATOM 7581 C C . ASP A 1 973 ? -31.232 22.296 59.263 1.00 92.12 973 ASP A C 1
ATOM 7583 O O . ASP A 1 973 ? -30.030 22.065 59.143 1.00 92.12 973 ASP A O 1
ATOM 7587 N N . LYS A 1 974 ? -31.796 22.502 60.458 1.00 88.88 974 LYS A N 1
ATOM 7588 C CA . LYS A 1 974 ? -31.091 22.545 61.748 1.00 88.88 974 LYS A CA 1
ATOM 7589 C C . LYS A 1 974 ? -31.753 21.594 62.751 1.00 88.88 974 LYS A C 1
ATOM 7591 O O . LYS A 1 974 ? -31.975 20.433 62.438 1.00 88.88 974 LYS A O 1
ATOM 7596 N N . GLY A 1 975 ? -32.035 22.034 63.974 1.00 86.44 975 GLY A N 1
ATOM 7597 C CA . GLY A 1 975 ? -32.745 21.235 64.963 1.00 86.44 975 GLY A CA 1
ATOM 7598 C C . GLY A 1 975 ? -34.254 21.220 64.726 1.00 86.44 975 GLY A C 1
ATOM 7599 O O . GLY A 1 975 ? -34.814 22.096 64.066 1.00 86.44 975 GLY A O 1
ATOM 7600 N N . TYR A 1 976 ? -34.930 20.248 65.341 1.00 85.62 976 TYR A N 1
ATOM 7601 C CA . TYR A 1 976 ? -36.386 20.091 65.249 1.00 85.62 976 TYR A CA 1
ATOM 7602 C C . TYR A 1 976 ? -37.137 21.364 65.679 1.00 85.62 976 TYR A C 1
ATOM 7604 O O . TYR A 1 976 ? -38.135 21.763 65.086 1.00 85.62 976 TYR A O 1
ATOM 7612 N N . TRP A 1 977 ? -36.623 22.041 66.705 1.00 85.12 977 TRP A N 1
ATOM 7613 C CA . TRP A 1 977 ? -37.228 23.239 67.287 1.00 85.12 977 TRP A CA 1
ATOM 7614 C C . TRP A 1 977 ? -36.937 24.531 66.529 1.00 85.12 977 TRP A C 1
ATOM 7616 O O . TRP A 1 977 ? -37.527 25.563 66.842 1.00 85.12 977 TRP A O 1
ATOM 7626 N N . ASP A 1 978 ? -36.055 24.492 65.530 1.00 85.50 978 ASP A N 1
ATOM 7627 C CA . ASP A 1 978 ? -35.732 25.681 64.748 1.00 85.50 978 ASP A CA 1
ATOM 7628 C C . ASP A 1 978 ? -36.849 26.033 63.754 1.00 85.50 978 ASP A C 1
ATOM 7630 O O . ASP A 1 978 ? -36.808 27.115 63.176 1.00 85.50 978 ASP A O 1
ATOM 7634 N N . GLY A 1 979 ? -37.833 25.149 63.550 1.00 86.50 979 GLY A N 1
ATOM 7635 C CA . GLY A 1 979 ? -38.916 25.269 62.569 1.00 86.50 979 GLY A CA 1
ATOM 7636 C C . GLY A 1 979 ? -38.625 24.491 61.284 1.00 86.50 979 GLY A C 1
ATOM 7637 O O . GLY A 1 979 ? -37.469 24.375 60.869 1.00 86.50 979 GLY A O 1
ATOM 7638 N N . GLU A 1 980 ? -39.664 23.946 60.660 1.00 91.50 980 GLU A N 1
ATOM 7639 C CA . GLU A 1 980 ? -39.551 23.140 59.445 1.00 91.50 980 GLU A CA 1
ATOM 7640 C C . GLU A 1 980 ? -39.137 23.966 58.214 1.00 91.50 980 GLU A C 1
ATOM 7642 O O . GLU A 1 980 ? -39.519 25.126 58.053 1.00 91.50 980 GLU A O 1
ATOM 7647 N N . ALA A 1 981 ? -38.360 23.347 57.324 1.00 92.88 981 ALA A N 1
ATOM 7648 C CA . ALA A 1 981 ? -38.037 23.877 55.997 1.00 92.88 981 ALA A CA 1
ATOM 7649 C C . ALA A 1 981 ? -39.069 23.453 54.931 1.00 92.88 981 ALA A C 1
ATOM 7651 O O . ALA A 1 981 ? -39.205 24.110 53.898 1.00 92.88 981 ALA A O 1
ATOM 7652 N N . ALA A 1 982 ? -39.801 22.360 55.180 1.00 93.69 982 ALA A N 1
ATOM 7653 C CA . ALA A 1 982 ? -41.015 21.977 54.461 1.00 93.69 982 ALA A CA 1
ATOM 7654 C C . ALA A 1 982 ? -41.850 20.981 55.286 1.00 93.69 982 ALA A C 1
ATOM 7656 O O . ALA A 1 982 ? -41.317 20.215 56.093 1.00 93.69 982 ALA A O 1
ATOM 7657 N N . SER A 1 983 ? -43.166 20.980 55.058 1.00 92.25 983 SER A N 1
ATOM 7658 C CA . SER A 1 983 ? -44.130 20.059 55.669 1.00 92.25 983 SER A CA 1
ATOM 7659 C C . SER A 1 983 ? -45.231 19.742 54.664 1.00 92.25 983 SER A C 1
ATOM 7661 O O . SER A 1 983 ? -45.859 20.651 54.120 1.00 92.25 983 SER A O 1
ATOM 7663 N N . VAL A 1 984 ? -45.453 18.455 54.405 1.00 89.31 984 VAL A N 1
ATOM 7664 C CA . VAL A 1 984 ? -46.444 17.971 53.440 1.00 89.31 984 VAL A CA 1
ATOM 7665 C C . VAL A 1 984 ? -47.316 16.922 54.112 1.00 89.31 984 VAL A C 1
ATOM 7667 O O . VAL A 1 984 ? -46.823 15.909 54.604 1.00 89.31 984 VAL A O 1
ATOM 7670 N N . THR A 1 985 ? -48.624 17.159 54.156 1.00 85.94 985 THR A N 1
ATOM 7671 C CA . THR A 1 985 ? -49.596 16.188 54.666 1.00 85.94 985 THR A CA 1
ATOM 7672 C C . THR A 1 985 ? -49.949 15.169 53.592 1.00 85.94 985 THR A C 1
ATOM 7674 O O . THR A 1 985 ? -50.048 15.498 52.411 1.00 85.94 985 THR A O 1
ATOM 7677 N N . PHE A 1 986 ? -50.184 13.925 54.004 1.00 82.94 986 PHE A N 1
ATOM 7678 C CA . PHE A 1 986 ? -50.523 12.855 53.068 1.00 82.94 986 PHE A CA 1
ATOM 7679 C C . PHE A 1 986 ? -51.939 13.003 52.463 1.00 82.94 986 PHE A C 1
ATOM 7681 O O . PHE A 1 986 ? -52.174 12.453 51.403 1.00 82.94 986 PHE A O 1
ATOM 7688 N N . ASN A 1 987 ? -52.868 13.787 53.044 1.00 65.06 987 ASN A N 1
ATOM 7689 C CA . ASN A 1 987 ? -54.170 14.189 52.450 1.00 65.06 987 ASN A CA 1
ATOM 7690 C C . ASN A 1 987 ? -54.927 13.075 51.675 1.00 65.06 987 ASN A C 1
ATOM 7692 O O . ASN A 1 987 ? -55.339 13.282 50.537 1.00 65.06 987 ASN A O 1
ATOM 7696 N N . ASN A 1 988 ? -55.109 11.889 52.270 1.00 60.19 988 ASN A N 1
ATOM 7697 C CA . ASN A 1 988 ? -55.686 10.675 51.648 1.00 60.19 988 ASN A CA 1
ATOM 7698 C C . ASN A 1 988 ? -54.862 10.027 50.507 1.00 60.19 988 ASN A C 1
ATOM 7700 O O . ASN A 1 988 ? -55.234 8.957 50.029 1.00 60.19 988 ASN A O 1
ATOM 7704 N N . SER A 1 989 ? -53.733 10.614 50.105 1.00 67.06 989 SER A N 1
ATOM 7705 C CA . SER A 1 989 ? -52.679 9.974 49.311 1.00 67.06 989 SER A CA 1
ATOM 7706 C C . SER A 1 989 ? -51.789 9.103 50.204 1.00 67.06 989 SER A C 1
ATOM 7708 O O . SER A 1 989 ? -51.637 9.345 51.400 1.00 67.06 989 SER A O 1
ATOM 7710 N N . ARG A 1 990 ? -51.158 8.081 49.619 1.00 79.94 990 ARG A N 1
ATOM 7711 C CA . ARG A 1 990 ? -50.083 7.315 50.275 1.00 79.94 990 ARG A CA 1
ATOM 7712 C C . ARG A 1 990 ? -48.692 7.875 49.987 1.00 79.94 990 ARG A C 1
ATOM 7714 O O . ARG A 1 990 ? -47.720 7.313 50.471 1.00 79.94 990 ARG A O 1
ATOM 7721 N N . THR A 1 991 ? -48.593 8.982 49.259 1.00 82.38 991 THR A N 1
ATOM 7722 C CA . THR A 1 991 ? -47.321 9.584 48.846 1.00 82.38 991 THR A CA 1
ATOM 7723 C C . THR A 1 991 ? -47.276 11.057 49.238 1.00 82.38 991 THR A C 1
ATOM 7725 O O . THR A 1 991 ? -48.198 11.809 48.913 1.00 82.38 991 THR A O 1
ATOM 7728 N N . ALA A 1 992 ? -46.191 11.470 49.896 1.00 84.19 992 ALA A N 1
ATOM 7729 C CA . ALA A 1 992 ? -45.856 12.861 50.183 1.00 84.19 992 ALA A CA 1
ATOM 7730 C C . ALA A 1 992 ? -44.545 13.228 49.478 1.00 84.19 992 ALA A C 1
ATOM 7732 O O . ALA A 1 992 ? -43.600 12.441 49.456 1.00 84.19 992 ALA A O 1
ATOM 7733 N N . VAL A 1 993 ? -44.495 14.427 48.897 1.00 84.12 993 VAL A N 1
ATOM 7734 C CA . VAL A 1 993 ? -43.390 14.882 48.043 1.00 84.12 993 VAL A CA 1
ATOM 7735 C C . VAL A 1 993 ? -42.962 16.267 48.491 1.00 84.12 993 VAL A C 1
ATOM 7737 O O . VAL A 1 993 ? -43.769 17.194 48.460 1.00 84.12 993 VAL A O 1
ATOM 7740 N N . ILE A 1 994 ? -41.698 16.409 48.872 1.00 88.50 994 ILE A N 1
ATOM 7741 C CA . ILE A 1 994 ? -41.066 17.689 49.185 1.00 88.50 994 ILE A CA 1
ATOM 7742 C C . ILE A 1 994 ? -40.186 18.097 48.003 1.00 88.50 994 ILE A C 1
ATOM 7744 O O . ILE A 1 994 ? -39.309 17.341 47.591 1.00 88.50 994 ILE A O 1
ATOM 7748 N N . ASP A 1 995 ? -40.420 19.296 47.474 1.00 86.06 995 ASP A N 1
ATOM 7749 C CA . ASP A 1 995 ? -39.559 19.939 46.481 1.00 86.06 995 ASP A CA 1
ATOM 7750 C C . ASP A 1 995 ? -38.361 20.588 47.192 1.00 86.06 995 ASP A C 1
ATOM 7752 O O . ASP A 1 995 ? -38.495 21.549 47.956 1.00 86.06 995 ASP A O 1
ATOM 7756 N N . LEU A 1 996 ? -37.177 20.025 46.951 1.00 85.94 996 LEU A N 1
ATOM 7757 C CA . LEU A 1 996 ? -35.923 20.456 47.563 1.00 85.94 996 LEU A CA 1
ATOM 7758 C C . LEU A 1 996 ? -35.434 21.801 47.006 1.00 85.94 996 LEU A C 1
ATOM 7760 O O . LEU A 1 996 ? -34.609 22.464 47.634 1.00 85.94 996 LEU A O 1
ATOM 7764 N N . LYS A 1 997 ? -35.936 22.245 45.848 1.00 83.31 997 LYS A N 1
ATOM 7765 C CA . LYS A 1 997 ? -35.594 23.544 45.247 1.00 83.31 997 LYS A CA 1
ATOM 7766 C C . LYS A 1 997 ? -36.448 24.683 45.803 1.00 83.31 997 LYS A C 1
ATOM 7768 O O . LYS A 1 997 ? -36.030 25.844 45.718 1.00 83.31 997 LYS A O 1
ATOM 7773 N N . SER A 1 998 ? -37.598 24.363 46.401 1.00 83.94 998 SER A N 1
ATOM 7774 C CA . SER A 1 998 ? -38.555 25.329 46.951 1.00 83.94 998 SER A CA 1
ATOM 7775 C C . SER A 1 998 ? -38.578 25.397 48.483 1.00 83.94 998 SER A C 1
ATOM 7777 O O . SER A 1 998 ? -39.517 25.963 49.049 1.00 83.94 998 SER A O 1
ATOM 7779 N N . LEU A 1 999 ? -37.595 24.808 49.171 1.00 89.25 999 LEU A N 1
ATOM 7780 C CA . LEU A 1 999 ? -37.548 24.822 50.634 1.00 89.25 999 LEU A CA 1
ATOM 7781 C C . LEU A 1 999 ? -37.538 26.258 51.162 1.00 89.25 999 LEU A C 1
ATOM 7783 O O . LEU A 1 999 ? -36.795 27.123 50.683 1.00 89.25 999 LEU A O 1
ATOM 7787 N N . SER A 1 1000 ? -38.379 26.518 52.159 1.00 87.38 1000 SER A N 1
ATOM 7788 C CA . SER A 1 1000 ? -38.486 27.843 52.750 1.00 87.38 1000 SER A CA 1
ATOM 7789 C C . SER A 1 1000 ? -38.914 27.786 54.205 1.00 87.38 1000 SER A C 1
ATOM 7791 O O . SER A 1 1000 ? -39.650 26.903 54.633 1.00 87.38 1000 SER A O 1
ATOM 7793 N N . LYS A 1 1001 ? -38.455 28.767 54.973 1.00 87.44 1001 LYS A N 1
ATOM 7794 C CA . LYS A 1 1001 ? -38.686 28.861 56.409 1.00 87.44 1001 LYS A CA 1
ATOM 7795 C C . LYS A 1 1001 ? -38.948 30.309 56.777 1.00 87.44 1001 LYS A C 1
ATOM 7797 O O . LYS A 1 1001 ? -38.130 31.183 56.496 1.00 87.44 1001 LYS A O 1
ATOM 7802 N N . ASN A 1 1002 ? -40.122 30.577 57.351 1.00 82.44 1002 ASN A N 1
ATOM 7803 C CA . ASN A 1 1002 ? -40.611 31.933 57.648 1.00 82.44 1002 ASN A CA 1
ATOM 7804 C C . ASN A 1 1002 ? -40.548 32.902 56.443 1.00 82.44 1002 ASN A C 1
ATOM 7806 O O . ASN A 1 1002 ? -40.312 34.095 56.613 1.00 82.44 1002 ASN A O 1
ATOM 7810 N N . GLY A 1 1003 ? -40.742 32.389 55.222 1.00 77.50 1003 GLY A N 1
ATOM 7811 C CA . GLY A 1 1003 ? -40.710 33.175 53.980 1.00 77.50 1003 GLY A CA 1
ATOM 7812 C C . GLY A 1 1003 ? -39.325 33.354 53.344 1.00 77.50 1003 GLY A C 1
ATOM 7813 O O . GLY A 1 1003 ? -39.243 33.918 52.255 1.00 77.50 1003 GLY A O 1
ATOM 7814 N N . SER A 1 1004 ? -38.255 32.852 53.966 1.00 82.88 1004 SER A N 1
ATOM 7815 C CA . SER A 1 1004 ? -36.895 32.866 53.410 1.00 82.88 1004 SER A CA 1
ATOM 7816 C C . SER A 1 1004 ? -36.540 31.522 52.779 1.00 82.88 1004 SER A C 1
ATOM 7818 O O . SER A 1 1004 ? -36.883 30.480 53.334 1.00 82.88 1004 SER A O 1
ATOM 7820 N N . LYS A 1 1005 ? -35.830 31.537 51.644 1.00 88.56 1005 LYS A N 1
ATOM 7821 C CA . LYS A 1 1005 ? -35.333 30.323 50.977 1.00 88.56 1005 LYS A CA 1
ATOM 7822 C C . LYS A 1 1005 ? -34.313 29.596 51.862 1.00 88.56 1005 LYS A C 1
ATOM 7824 O O . LYS A 1 1005 ? -33.488 30.244 52.502 1.00 88.56 1005 LYS A O 1
ATOM 7829 N N . VAL A 1 1006 ? -34.379 28.269 51.876 1.00 89.81 1006 VAL A N 1
ATOM 7830 C CA . VAL A 1 1006 ? -33.474 27.381 52.616 1.00 89.81 1006 VAL A CA 1
ATOM 7831 C C . VAL A 1 1006 ? -32.747 26.485 51.616 1.00 89.81 1006 VAL A C 1
ATOM 7833 O O . VAL A 1 1006 ? -33.366 25.990 50.675 1.00 89.81 1006 VAL A O 1
ATOM 7836 N N . ASP A 1 1007 ? -31.440 26.297 51.794 1.00 87.25 1007 ASP A N 1
ATOM 7837 C CA . ASP A 1 1007 ? -30.679 25.351 50.976 1.00 87.25 1007 ASP A CA 1
ATOM 7838 C C . ASP A 1 1007 ? -31.068 23.911 51.345 1.00 87.25 1007 ASP A C 1
ATOM 7840 O O . ASP A 1 1007 ? -31.345 23.635 52.513 1.00 87.25 1007 ASP A O 1
ATOM 7844 N N . PRO A 1 1008 ? -31.059 22.961 50.397 1.00 87.44 1008 PRO A N 1
ATOM 7845 C CA . PRO A 1 1008 ? -31.426 21.563 50.637 1.00 87.44 1008 PRO A CA 1
ATOM 7846 C C . PRO A 1 1008 ? -30.367 20.774 51.421 1.00 87.44 1008 PRO A C 1
ATOM 7848 O O . PRO A 1 1008 ? -30.172 19.586 51.187 1.00 87.44 1008 PRO A O 1
ATOM 7851 N N . SER A 1 1009 ? -29.694 21.426 52.369 1.00 89.31 1009 SER A N 1
ATOM 7852 C CA . SER A 1 1009 ? -28.872 20.787 53.386 1.00 89.31 1009 SER A CA 1
ATOM 7853 C C . SER A 1 1009 ? -29.739 20.527 54.619 1.00 89.31 1009 SER A C 1
ATOM 7855 O O . SER A 1 1009 ? -30.091 21.455 55.347 1.00 89.31 1009 SER A O 1
ATOM 7857 N N . LEU A 1 1010 ? -30.150 19.272 54.815 1.00 92.44 1010 LEU A N 1
ATOM 7858 C CA . LEU A 1 1010 ? -31.141 18.883 55.821 1.00 92.44 1010 LEU A CA 1
ATOM 7859 C C . LEU A 1 1010 ? -30.495 18.069 56.939 1.00 92.44 1010 LEU A C 1
ATOM 7861 O O . LEU A 1 1010 ? -29.697 17.167 56.695 1.00 92.44 1010 LEU A O 1
ATOM 7865 N N . LYS A 1 1011 ? -30.871 18.370 58.179 1.00 91.81 1011 LYS A N 1
ATOM 7866 C CA . LYS A 1 1011 ? -30.406 17.663 59.374 1.00 91.81 1011 LYS A CA 1
ATOM 7867 C C . LYS A 1 1011 ? -31.435 16.667 59.910 1.00 91.81 1011 LYS A C 1
ATOM 7869 O O . LYS A 1 1011 ? -31.042 15.657 60.484 1.00 91.81 1011 LYS A O 1
ATOM 7874 N N . ILE A 1 1012 ? -32.730 16.928 59.719 1.00 92.75 1012 ILE A N 1
ATOM 7875 C CA . ILE A 1 1012 ? -33.806 16.045 60.193 1.00 92.75 1012 ILE A CA 1
ATOM 7876 C C . ILE A 1 1012 ? -34.830 15.826 59.082 1.00 92.75 1012 ILE A C 1
ATOM 7878 O O . ILE A 1 1012 ? -35.282 16.783 58.451 1.00 92.75 1012 ILE A O 1
ATOM 7882 N N . VAL A 1 1013 ? -35.233 14.572 58.884 1.00 94.50 1013 VAL A N 1
ATOM 7883 C CA . VAL A 1 1013 ? -36.264 14.147 57.927 1.00 94.50 1013 VAL A CA 1
ATOM 7884 C C . VAL A 1 1013 ? -37.160 13.118 58.605 1.00 94.50 1013 VAL A C 1
ATOM 7886 O O . VAL A 1 1013 ? -36.654 12.174 59.203 1.00 94.50 1013 VAL A O 1
ATOM 7889 N N . GLY A 1 1014 ? -38.484 13.243 58.523 1.00 93.94 1014 GLY A N 1
ATOM 7890 C CA . GLY A 1 1014 ? -39.348 12.258 59.175 1.00 93.94 1014 GLY A CA 1
ATOM 7891 C C . GLY A 1 1014 ? -40.839 12.545 59.136 1.00 93.94 1014 GLY A C 1
ATOM 7892 O O . GLY A 1 1014 ? -41.327 13.384 58.380 1.00 93.94 1014 GLY A O 1
ATOM 7893 N N . PHE A 1 1015 ? -41.564 11.813 59.974 1.00 93.75 1015 PHE A N 1
ATOM 7894 C CA . PHE A 1 1015 ? -43.015 11.734 59.998 1.00 93.75 1015 PHE A CA 1
ATOM 7895 C C . PHE A 1 1015 ? -43.560 12.234 61.330 1.00 93.75 1015 PHE A C 1
ATOM 7897 O O . PHE A 1 1015 ? -43.155 11.783 62.402 1.00 93.75 1015 PHE A O 1
ATOM 7904 N N . TRP A 1 1016 ? -44.532 13.133 61.245 1.00 92.31 1016 TRP A N 1
ATOM 7905 C CA . TRP A 1 1016 ? -45.303 13.637 62.370 1.00 92.31 1016 TRP A CA 1
ATOM 7906 C C . TRP A 1 1016 ? -46.714 13.036 62.377 1.00 92.31 1016 TRP A C 1
ATOM 7908 O O . TRP A 1 1016 ? -47.324 12.916 61.311 1.00 92.31 1016 TRP A O 1
ATOM 7918 N N . SER A 1 1017 ? -47.265 12.731 63.557 1.00 89.62 1017 SER A N 1
ATOM 7919 C CA . SER A 1 1017 ? -48.703 12.453 63.738 1.00 89.62 1017 SER A CA 1
ATOM 7920 C C . SER A 1 1017 ? -49.187 12.813 65.148 1.00 89.62 1017 SER A C 1
ATOM 7922 O O . SER A 1 1017 ? -48.373 13.007 66.052 1.00 89.62 1017 SER A O 1
ATOM 7924 N N . SER A 1 1018 ? -50.506 12.840 65.378 1.00 85.69 1018 SER A N 1
ATOM 7925 C CA . SER A 1 1018 ? -51.097 12.980 66.723 1.00 85.69 1018 SER A CA 1
ATOM 7926 C C . SER A 1 1018 ? -50.745 11.844 67.695 1.00 85.69 1018 SER A C 1
ATOM 7928 O O . SER A 1 1018 ? -50.902 12.029 68.903 1.00 85.69 1018 SER A O 1
ATOM 7930 N N . GLY A 1 1019 ? -50.184 10.730 67.210 1.00 81.50 1019 GLY A N 1
ATOM 7931 C CA . GLY A 1 1019 ? -49.633 9.642 68.021 1.00 81.50 1019 GLY A CA 1
ATOM 7932 C C . GLY A 1 1019 ? -50.578 8.466 68.266 1.00 81.50 1019 GLY A C 1
ATOM 7933 O O . GLY A 1 1019 ? -51.788 8.542 68.059 1.00 81.50 1019 GLY A O 1
ATOM 7934 N N . GLY A 1 1020 ? -50.006 7.339 68.703 1.00 80.75 1020 GLY A N 1
ATOM 7935 C CA . GLY A 1 1020 ? -50.753 6.150 69.147 1.00 80.75 1020 GLY A CA 1
ATOM 7936 C C . GLY A 1 1020 ? -51.428 5.317 68.048 1.00 80.75 1020 GLY A C 1
ATOM 7937 O O . GLY A 1 1020 ? -52.044 4.300 68.362 1.00 80.75 1020 GLY A O 1
ATOM 7938 N N . LYS A 1 1021 ? -51.303 5.709 66.776 1.00 88.62 1021 LYS A N 1
ATOM 7939 C CA . LYS A 1 1021 ? -51.796 4.963 65.608 1.00 88.62 1021 LYS A CA 1
ATOM 7940 C C . LYS A 1 1021 ? -50.648 4.489 64.728 1.00 88.62 1021 LYS A C 1
ATOM 7942 O O . LYS A 1 1021 ? -49.583 5.102 64.691 1.00 88.62 1021 LYS A O 1
ATOM 7947 N N . LYS A 1 1022 ? -50.889 3.399 64.001 1.00 91.69 1022 LYS A N 1
ATOM 7948 C CA . LYS A 1 1022 ? -49.904 2.766 63.124 1.00 91.69 1022 LYS A CA 1
ATOM 7949 C C . LYS A 1 1022 ? -49.630 3.599 61.865 1.00 91.69 1022 LYS A C 1
ATOM 7951 O O . LYS A 1 1022 ? -50.565 3.928 61.137 1.00 91.69 1022 LYS A O 1
ATOM 7956 N N . ILE A 1 1023 ? -48.358 3.865 61.573 1.00 93.00 1023 ILE A N 1
ATOM 7957 C CA . ILE A 1 1023 ? -47.853 4.402 60.301 1.00 93.00 1023 ILE A CA 1
ATOM 7958 C C . ILE A 1 1023 ? -46.968 3.326 59.676 1.00 93.00 1023 ILE A C 1
ATOM 7960 O O . ILE A 1 1023 ? -46.001 2.896 60.293 1.00 93.00 1023 ILE A O 1
ATOM 7964 N N . VAL A 1 1024 ? -47.282 2.863 58.469 1.00 94.31 1024 VAL A N 1
ATOM 7965 C CA . VAL A 1 1024 ? -46.419 1.915 57.747 1.00 94.31 1024 VAL A CA 1
ATOM 7966 C C . VAL A 1 1024 ? -45.611 2.710 56.740 1.00 94.31 1024 VAL A C 1
ATOM 7968 O O . VAL A 1 1024 ? -46.176 3.198 55.770 1.00 94.31 1024 VAL A O 1
ATOM 7971 N N . ILE A 1 1025 ? -44.310 2.861 56.955 1.00 93.69 1025 ILE A N 1
ATOM 7972 C CA . ILE A 1 1025 ? -43.406 3.516 56.009 1.00 93.69 1025 ILE A CA 1
ATOM 7973 C C . ILE A 1 1025 ? -42.963 2.459 55.000 1.00 93.69 1025 ILE A C 1
ATOM 7975 O O . ILE A 1 1025 ? -42.324 1.475 55.362 1.00 93.69 1025 ILE A O 1
ATOM 7979 N N . LYS A 1 1026 ? -43.315 2.648 53.727 1.00 86.62 1026 LYS A N 1
ATOM 7980 C CA . LYS A 1 1026 ? -42.891 1.758 52.640 1.00 86.62 1026 LYS A CA 1
ATOM 7981 C C . LYS A 1 1026 ? -41.469 2.092 52.197 1.00 86.62 1026 LYS A C 1
ATOM 7983 O O . LYS A 1 1026 ? -40.644 1.193 52.088 1.00 86.62 1026 LYS A O 1
ATOM 7988 N N . ARG A 1 1027 ? -41.192 3.373 51.933 1.00 84.12 1027 ARG A N 1
ATOM 7989 C CA . ARG A 1 1027 ? -39.854 3.889 51.597 1.00 84.12 1027 ARG A CA 1
ATOM 7990 C C . ARG A 1 1027 ? -39.793 5.410 51.713 1.00 84.12 1027 ARG A C 1
ATOM 7992 O O . ARG A 1 1027 ? -40.813 6.084 51.570 1.00 84.12 1027 ARG A O 1
ATOM 7999 N N . VAL A 1 1028 ? -38.584 5.928 51.917 1.00 86.75 1028 VAL A N 1
ATOM 8000 C CA . VAL A 1 1028 ? -38.231 7.345 51.751 1.00 86.75 1028 VAL A CA 1
ATOM 8001 C C . VAL A 1 1028 ? -37.016 7.411 50.838 1.00 86.75 1028 VAL A C 1
ATOM 8003 O O . VAL A 1 1028 ? -36.073 6.645 51.030 1.00 86.75 1028 VAL A O 1
ATOM 8006 N N . TYR A 1 1029 ? -37.052 8.258 49.815 1.00 79.31 1029 TYR A N 1
ATOM 8007 C CA . TYR A 1 1029 ? -35.995 8.309 48.809 1.00 79.31 1029 TYR A CA 1
ATOM 8008 C C . TYR A 1 1029 ? -35.878 9.687 48.156 1.00 79.31 1029 TYR A C 1
ATOM 8010 O O . TYR A 1 1029 ? -36.839 10.454 48.084 1.00 79.31 1029 TYR A O 1
ATOM 8018 N N . LEU A 1 1030 ? -34.668 9.991 47.692 1.00 81.88 1030 LEU A N 1
ATOM 8019 C CA . LEU A 1 1030 ? -34.361 11.168 46.885 1.00 81.88 1030 LEU A CA 1
ATOM 8020 C C . LEU A 1 1030 ? -34.511 10.809 45.408 1.00 81.88 1030 LEU A C 1
ATOM 8022 O O . LEU A 1 1030 ? -34.137 9.709 45.000 1.00 81.88 1030 LEU A O 1
ATOM 8026 N N . THR A 1 1031 ? -35.064 11.716 44.612 1.00 71.94 1031 THR A N 1
ATOM 8027 C CA . THR A 1 1031 ? -35.271 11.492 43.178 1.00 71.94 1031 THR A CA 1
ATOM 8028 C C . THR A 1 1031 ? -35.378 12.812 42.426 1.00 71.94 1031 THR A C 1
ATOM 8030 O O . THR A 1 1031 ? -35.807 13.819 42.983 1.00 71.94 1031 THR A O 1
ATOM 8033 N N . ASP A 1 1032 ? -35.026 12.808 41.145 1.00 70.81 1032 ASP A N 1
ATOM 8034 C CA . ASP A 1 1032 ? -35.318 13.924 40.239 1.00 70.81 1032 ASP A CA 1
ATOM 8035 C C . ASP A 1 1032 ? -36.704 13.805 39.589 1.00 70.81 1032 ASP A C 1
ATOM 8037 O O . ASP A 1 1032 ? -37.204 14.775 39.024 1.00 70.81 1032 ASP A O 1
ATOM 8041 N N . ILE A 1 1033 ? -37.344 12.633 39.707 1.00 69.56 1033 ILE A N 1
ATOM 8042 C CA . ILE A 1 1033 ? -38.627 12.290 39.078 1.00 69.56 1033 ILE A CA 1
ATOM 8043 C C . ILE A 1 1033 ? -39.529 11.577 40.090 1.00 69.56 1033 ILE A C 1
ATOM 8045 O O . ILE A 1 1033 ? -39.111 10.622 40.746 1.00 69.56 1033 ILE A O 1
ATOM 8049 N N . VAL A 1 1034 ? -40.77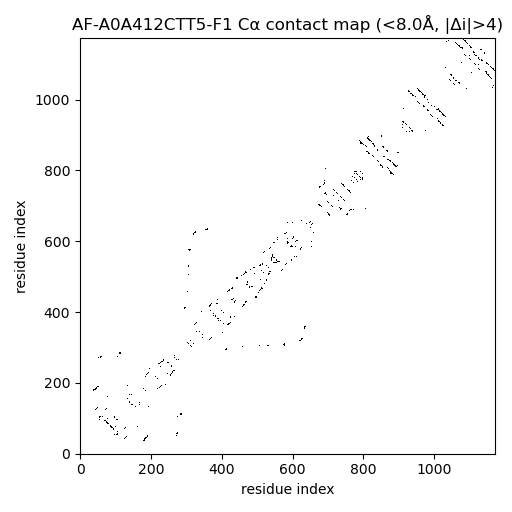3 12.024 40.237 1.00 67.50 1034 VAL A N 1
ATOM 8050 C CA . VAL A 1 1034 ? -41.728 11.461 41.201 1.00 67.50 1034 VAL A CA 1
ATOM 8051 C C . VAL A 1 1034 ? -42.583 10.384 40.531 1.00 67.50 1034 VAL A C 1
ATOM 8053 O O . VAL A 1 1034 ? -43.214 10.636 39.510 1.00 67.50 1034 VAL A O 1
ATOM 8056 N N . GLU A 1 1035 ? -42.667 9.192 41.128 1.00 61.91 1035 GLU A N 1
ATOM 8057 C CA . GLU A 1 1035 ? -43.614 8.161 40.677 1.00 61.91 1035 GLU A CA 1
ATOM 8058 C C . GLU A 1 1035 ? -45.071 8.633 40.875 1.00 61.91 1035 GLU A C 1
ATOM 8060 O O . GLU A 1 1035 ? -45.434 9.201 41.910 1.00 61.91 1035 GLU A O 1
ATOM 8065 N N . GLN A 1 1036 ? -45.919 8.414 39.868 1.00 65.19 1036 GLN A N 1
ATOM 8066 C CA . GLN A 1 1036 ? -47.300 8.907 39.836 1.00 65.19 1036 GLN A CA 1
ATOM 8067 C C . GLN A 1 1036 ? -48.182 8.249 40.908 1.00 65.19 1036 GLN A C 1
ATOM 8069 O O . GLN A 1 1036 ? -48.148 7.025 41.057 1.00 65.19 1036 GLN A O 1
ATOM 8074 N N . PRO A 1 1037 ? -49.051 9.002 41.611 1.00 56.12 1037 PRO A N 1
ATOM 8075 C CA . PRO A 1 1037 ? -50.121 8.390 42.389 1.00 56.12 1037 PRO A CA 1
ATOM 8076 C C . PRO A 1 1037 ? -51.071 7.620 41.457 1.00 56.12 1037 PRO A C 1
ATOM 8078 O O . PRO A 1 1037 ? -51.297 8.017 40.314 1.00 56.12 1037 PRO A O 1
ATOM 8081 N N . GLY A 1 1038 ? -51.630 6.518 41.969 1.00 58.31 1038 GLY A N 1
ATOM 8082 C CA . GLY A 1 1038 ? -52.198 5.399 41.198 1.00 58.31 1038 GLY A CA 1
ATOM 8083 C C . GLY A 1 1038 ? -53.279 5.680 40.143 1.00 58.31 1038 GLY A C 1
ATOM 8084 O O . GLY A 1 1038 ? -53.665 4.753 39.442 1.00 58.31 1038 GLY A O 1
ATOM 8085 N N . ASP A 1 1039 ? -53.754 6.913 39.976 1.00 58.31 1039 ASP A N 1
ATOM 8086 C CA . ASP A 1 1039 ? -54.709 7.287 38.931 1.00 58.31 1039 ASP A CA 1
ATOM 8087 C C . ASP A 1 1039 ? -54.079 7.580 37.555 1.00 58.31 1039 ASP A C 1
ATOM 8089 O O . ASP A 1 1039 ? -54.804 7.546 36.558 1.00 58.31 1039 ASP A O 1
ATOM 8093 N N . PHE A 1 1040 ? -52.770 7.837 37.470 1.00 76.81 1040 PHE A N 1
ATOM 8094 C CA . PHE A 1 1040 ? -52.055 8.132 36.214 1.00 76.81 1040 PHE A CA 1
ATOM 8095 C C . PHE A 1 1040 ? -50.755 7.328 36.107 1.00 76.81 1040 PHE A C 1
ATOM 8097 O O . PHE A 1 1040 ? -49.687 7.880 35.845 1.00 76.81 1040 PHE A O 1
ATOM 8104 N N . SER A 1 1041 ? -50.831 6.018 36.355 1.00 80.06 1041 SER A N 1
ATOM 8105 C CA . SER A 1 1041 ? -49.651 5.146 36.336 1.00 80.06 1041 SER A CA 1
ATOM 8106 C C . SER A 1 1041 ? -48.952 5.169 34.978 1.00 80.06 1041 SER A C 1
ATOM 8108 O O . SER A 1 1041 ? -49.584 4.943 33.947 1.00 80.06 1041 SER A O 1
ATOM 8110 N N . PHE A 1 1042 ? -47.639 5.397 34.957 1.00 83.19 1042 PHE A N 1
ATOM 8111 C CA . PHE A 1 1042 ? -46.857 5.349 33.720 1.00 83.19 1042 PHE A CA 1
ATOM 8112 C C . PHE A 1 1042 ? -46.724 3.938 33.130 1.00 83.19 1042 PHE A C 1
ATOM 8114 O O . PHE A 1 1042 ? -46.374 3.800 31.958 1.00 83.19 1042 PHE A O 1
ATOM 8121 N N . ASP A 1 1043 ? -47.075 2.895 33.886 1.00 79.75 1043 ASP A N 1
ATOM 8122 C CA . ASP A 1 1043 ? -47.186 1.537 33.345 1.00 79.75 1043 ASP A CA 1
ATOM 8123 C C . ASP A 1 1043 ? -48.247 1.456 32.238 1.00 79.75 1043 ASP A C 1
ATOM 8125 O O . ASP A 1 1043 ? -48.034 0.782 31.224 1.00 79.75 1043 ASP A O 1
ATOM 8129 N N . ASP A 1 1044 ? -49.328 2.225 32.401 1.00 82.88 1044 ASP A N 1
ATOM 8130 C CA . ASP A 1 1044 ? -50.450 2.337 31.467 1.00 82.88 1044 ASP A CA 1
ATOM 8131 C C . ASP A 1 1044 ? -50.232 3.429 30.403 1.00 82.88 1044 ASP A C 1
ATOM 8133 O O . ASP A 1 1044 ? -51.131 3.714 29.605 1.00 82.88 1044 ASP A O 1
ATOM 8137 N N . PHE A 1 1045 ? -49.055 4.066 30.381 1.00 90.31 1045 PHE A N 1
ATOM 8138 C CA . PHE A 1 1045 ? -48.739 5.090 29.393 1.00 90.31 1045 PHE A CA 1
ATOM 8139 C C . PHE A 1 1045 ? -48.518 4.445 28.024 1.00 90.31 1045 PHE A C 1
ATOM 8141 O O . PHE A 1 1045 ? -47.591 3.660 27.810 1.00 90.31 1045 PHE A O 1
ATOM 8148 N N . ASN A 1 1046 ? -49.370 4.806 27.074 1.00 91.62 1046 ASN A N 1
ATOM 8149 C CA . ASN A 1 1046 ? -49.254 4.413 25.685 1.00 91.62 1046 ASN A CA 1
ATOM 8150 C C . ASN A 1 1046 ? -48.538 5.531 24.902 1.00 91.62 1046 ASN A C 1
ATOM 8152 O O . ASN A 1 1046 ? -49.151 6.573 24.661 1.00 91.62 1046 ASN A O 1
ATOM 8156 N N . PRO A 1 1047 ? -47.277 5.343 24.461 1.00 92.06 1047 PRO A N 1
ATOM 8157 C CA . PRO A 1 1047 ? -46.581 6.345 23.651 1.00 92.06 1047 PRO A CA 1
ATOM 8158 C C . PRO A 1 1047 ? -47.109 6.472 22.224 1.00 92.06 1047 PRO A C 1
ATOM 8160 O O . PRO A 1 1047 ? -46.717 7.388 21.513 1.00 92.06 1047 PRO A O 1
ATOM 8163 N N . SER A 1 1048 ? -47.946 5.535 21.784 1.00 91.50 1048 SER A N 1
ATOM 8164 C CA . SER A 1 1048 ? -48.414 5.427 20.405 1.00 91.50 1048 SER A CA 1
ATOM 8165 C C . SER A 1 1048 ? -49.938 5.539 20.330 1.00 91.50 1048 SER A C 1
ATOM 8167 O O . SER A 1 1048 ? -50.596 4.752 19.649 1.00 91.50 1048 SER A O 1
ATOM 8169 N N . ILE A 1 1049 ? -50.532 6.497 21.058 1.00 88.88 1049 ILE A N 1
ATOM 8170 C CA . ILE A 1 1049 ? -51.959 6.830 20.876 1.00 88.88 1049 ILE A CA 1
ATOM 8171 C C . ILE A 1 1049 ? -52.170 7.433 19.479 1.00 88.88 1049 ILE A C 1
ATOM 8173 O O . ILE A 1 1049 ? -53.191 7.167 18.842 1.00 88.88 1049 ILE A O 1
ATOM 8177 N N . TRP A 1 1050 ? -51.198 8.206 18.985 1.00 83.44 1050 TRP A N 1
ATOM 8178 C CA . TRP A 1 1050 ? -51.131 8.664 17.600 1.00 83.44 1050 TRP A CA 1
ATOM 8179 C C . TRP A 1 1050 ? -49.676 8.724 17.118 1.00 83.44 1050 TRP A C 1
ATOM 8181 O O . TRP A 1 1050 ? -48.855 9.333 17.799 1.00 83.44 1050 TRP A O 1
ATOM 8191 N N . GLU A 1 1051 ? -49.393 8.130 15.948 1.00 83.62 1051 GLU A N 1
ATOM 8192 C CA . GLU A 1 1051 ? -48.045 7.843 15.410 1.00 83.62 1051 GLU A CA 1
ATOM 8193 C C . GLU A 1 1051 ? -47.179 6.950 16.320 1.00 83.62 1051 GLU A C 1
ATOM 8195 O O . GLU A 1 1051 ? -47.438 6.793 17.512 1.00 83.62 1051 GLU A O 1
ATOM 8200 N N . THR A 1 1052 ? -46.143 6.324 15.758 1.00 83.38 1052 THR A N 1
ATOM 8201 C CA . THR A 1 1052 ? -45.219 5.495 16.547 1.00 83.38 1052 THR A CA 1
ATOM 8202 C C . THR A 1 1052 ? -44.374 6.386 17.452 1.00 83.38 1052 THR A C 1
ATOM 8204 O O . THR A 1 1052 ? -43.574 7.180 16.964 1.00 83.38 1052 THR A O 1
ATOM 8207 N N . GLY A 1 1053 ? -44.530 6.233 18.763 1.00 86.19 1053 GLY A N 1
ATOM 8208 C CA . GLY A 1 1053 ? -43.688 6.867 19.775 1.00 86.19 1053 GLY A CA 1
ATOM 8209 C C . GLY A 1 1053 ? -43.037 5.832 20.687 1.00 86.19 1053 GLY A C 1
ATOM 8210 O O . GLY A 1 1053 ? -43.524 4.705 20.813 1.00 86.19 1053 GLY A O 1
ATOM 8211 N N . SER A 1 1054 ? -41.961 6.219 21.368 1.00 92.31 1054 SER A N 1
ATOM 8212 C CA . SER A 1 1054 ? -41.348 5.418 22.430 1.00 92.31 1054 SER A CA 1
ATOM 8213 C C . SER A 1 1054 ? -41.570 6.069 23.794 1.00 92.31 1054 SER A C 1
ATOM 8215 O O . SER A 1 1054 ? -41.698 7.287 23.919 1.00 92.31 1054 SER A O 1
ATOM 8217 N N . PHE A 1 1055 ? -41.657 5.234 24.828 1.00 91.44 1055 PHE A N 1
ATOM 8218 C CA . PHE A 1 1055 ? -41.685 5.688 26.211 1.00 91.44 1055 PHE A CA 1
ATOM 8219 C C . PHE A 1 1055 ? -40.740 4.834 27.040 1.00 91.44 1055 PHE A C 1
ATOM 8221 O O . PHE A 1 1055 ? -40.930 3.618 27.153 1.00 91.44 1055 PHE A O 1
ATOM 8228 N N . ASP A 1 1056 ? -39.725 5.467 27.615 1.00 86.38 1056 ASP A N 1
ATOM 8229 C CA . ASP A 1 1056 ? -38.890 4.826 28.618 1.00 86.38 1056 ASP A CA 1
ATOM 8230 C C . ASP A 1 1056 ? -39.566 4.957 29.984 1.00 86.38 1056 ASP A C 1
ATOM 8232 O O . ASP A 1 1056 ? -39.610 6.022 30.597 1.00 86.38 1056 ASP A O 1
ATOM 8236 N N . ARG A 1 1057 ? -40.084 3.829 30.476 1.00 80.06 1057 ARG A N 1
ATOM 8237 C CA . ARG A 1 1057 ? -40.779 3.750 31.764 1.00 80.06 1057 ARG A CA 1
ATOM 8238 C C . ARG A 1 1057 ? -39.887 4.074 32.959 1.00 80.06 1057 ARG A C 1
ATOM 8240 O O . ARG A 1 1057 ? -40.419 4.453 33.992 1.00 80.06 1057 ARG A O 1
ATOM 8247 N N . LYS A 1 1058 ? -38.563 3.918 32.856 1.00 69.94 1058 LYS A N 1
ATOM 8248 C CA . LYS A 1 1058 ? -37.650 4.235 33.967 1.00 69.94 1058 LYS A CA 1
ATOM 8249 C C . LYS A 1 1058 ? -37.375 5.727 34.078 1.00 69.94 1058 LYS A C 1
ATOM 8251 O O . LYS A 1 1058 ? -37.195 6.226 35.182 1.00 69.94 1058 LYS A O 1
ATOM 8256 N N . THR A 1 1059 ? -37.299 6.414 32.945 1.00 75.12 1059 THR A N 1
ATOM 8257 C CA . THR A 1 1059 ? -36.948 7.840 32.884 1.00 75.12 1059 THR A CA 1
ATOM 8258 C C . THR A 1 1059 ? -38.163 8.740 32.666 1.00 75.12 1059 THR A C 1
ATOM 8260 O O . THR A 1 1059 ? -38.037 9.954 32.747 1.00 75.12 1059 THR A O 1
ATOM 8263 N N . HIS A 1 1060 ? -39.339 8.154 32.416 1.00 85.94 1060 HIS A N 1
ATOM 8264 C CA . HIS A 1 1060 ? -40.559 8.835 31.977 1.00 85.94 1060 HIS A CA 1
ATOM 8265 C C . HIS A 1 1060 ? -40.349 9.702 30.724 1.00 85.94 1060 HIS A C 1
ATOM 8267 O O . HIS A 1 1060 ? -41.042 10.705 30.517 1.00 85.94 1060 HIS A O 1
ATOM 8273 N N . THR A 1 1061 ? -39.392 9.312 29.880 1.00 90.25 1061 THR A N 1
ATOM 8274 C CA . THR A 1 1061 ? -39.079 10.010 28.636 1.00 90.25 1061 THR A CA 1
ATOM 8275 C C . THR A 1 1061 ? -40.009 9.529 27.540 1.00 90.25 1061 THR A C 1
ATOM 8277 O O . THR A 1 1061 ? -39.946 8.378 27.106 1.00 90.25 1061 THR A O 1
ATOM 8280 N N . PHE A 1 1062 ? -40.867 10.431 27.082 1.00 90.94 1062 PHE A N 1
ATOM 8281 C CA . PHE A 1 1062 ? -41.683 10.256 25.895 1.00 90.94 1062 PHE A CA 1
ATOM 8282 C C . PHE A 1 1062 ? -40.972 10.876 24.689 1.00 90.94 1062 PHE A C 1
ATOM 8284 O O . PHE A 1 1062 ? -40.632 12.058 24.713 1.00 90.94 1062 PHE A O 1
ATOM 8291 N N . ILE A 1 1063 ? -40.780 10.084 23.632 1.00 89.69 1063 ILE A N 1
ATOM 8292 C CA . ILE A 1 1063 ? -40.320 10.565 22.326 1.00 89.69 1063 ILE A CA 1
ATOM 8293 C C . ILE A 1 1063 ? -41.431 10.297 21.321 1.00 89.69 1063 ILE A C 1
ATOM 8295 O O . ILE A 1 1063 ? -41.741 9.149 20.987 1.00 89.69 1063 ILE A O 1
ATOM 8299 N N . ALA A 1 1064 ? -42.045 11.376 20.848 1.00 81.62 1064 ALA A N 1
ATOM 8300 C CA . ALA A 1 1064 ? -43.072 11.307 19.826 1.00 81.62 1064 ALA A CA 1
ATOM 8301 C C . ALA A 1 1064 ? -42.466 10.918 18.462 1.00 81.62 1064 ALA A C 1
ATOM 8303 O O . ALA A 1 1064 ? -41.340 11.299 18.129 1.00 81.62 1064 ALA A O 1
ATOM 8304 N N . GLY A 1 1065 ? -43.237 10.202 17.637 1.00 76.06 1065 GLY A N 1
ATOM 8305 C CA . GLY A 1 1065 ? -43.013 10.152 16.186 1.00 76.06 1065 GLY A CA 1
ATOM 8306 C C . GLY A 1 1065 ? -43.250 11.525 15.545 1.00 76.06 1065 GLY A C 1
ATOM 8307 O O . GLY A 1 1065 ? -43.604 12.469 16.244 1.00 76.06 1065 GLY A O 1
ATOM 8308 N N . GLN A 1 1066 ? -43.089 11.655 14.221 1.00 78.31 1066 GLN A N 1
ATOM 8309 C CA . GLN A 1 1066 ? -43.076 12.944 13.492 1.00 78.31 1066 GLN A CA 1
ATOM 8310 C C . GLN A 1 1066 ? -44.141 13.973 13.954 1.00 78.31 1066 GLN A C 1
ATOM 8312 O O . GLN A 1 1066 ? -43.817 15.157 14.043 1.00 78.31 1066 GLN A O 1
ATOM 8317 N N . TYR A 1 1067 ? -45.353 13.520 14.321 1.00 75.12 1067 TYR A N 1
ATOM 8318 C CA . TYR A 1 1067 ? -46.423 14.321 14.948 1.00 75.12 1067 TYR A CA 1
ATOM 8319 C C . TYR A 1 1067 ? -47.163 13.566 16.074 1.00 75.12 1067 TYR A C 1
ATOM 8321 O O . TYR A 1 1067 ? -48.397 13.534 16.104 1.00 75.12 1067 TYR A O 1
ATOM 8329 N N . GLY A 1 1068 ? -46.426 12.896 16.961 1.00 81.50 1068 GLY A N 1
ATOM 8330 C CA . GLY A 1 1068 ? -46.994 11.903 17.876 1.00 81.50 1068 GLY A CA 1
ATOM 8331 C C . GLY A 1 1068 ? -47.746 12.441 19.100 1.00 81.50 1068 GLY A C 1
ATOM 8332 O O . GLY A 1 1068 ? -47.473 13.525 19.618 1.00 81.50 1068 GLY A O 1
ATOM 8333 N N . PHE A 1 1069 ? -48.699 11.641 19.589 1.00 90.75 1069 PHE A N 1
ATOM 8334 C CA . PHE A 1 1069 ? -49.396 11.848 20.862 1.00 90.75 1069 PHE A CA 1
ATOM 8335 C C . PHE A 1 1069 ? -49.293 10.593 21.730 1.00 90.75 1069 PHE A C 1
ATOM 8337 O O . PHE A 1 1069 ? -49.660 9.500 21.293 1.00 90.75 1069 PHE A O 1
ATOM 8344 N N . GLY A 1 1070 ? -48.838 10.769 22.970 1.00 92.25 1070 GLY A N 1
ATOM 8345 C CA . GLY A 1 1070 ? -48.693 9.703 23.960 1.00 92.25 1070 GLY A CA 1
ATOM 8346 C C . GLY A 1 1070 ? -49.413 10.048 25.260 1.00 92.25 1070 GLY A C 1
ATOM 8347 O O . GLY A 1 1070 ? -49.506 11.218 25.633 1.00 92.25 1070 GLY A O 1
ATOM 8348 N N . GLY A 1 1071 ? -49.955 9.053 25.957 1.00 93.38 1071 GLY A N 1
ATOM 8349 C CA . GLY A 1 1071 ? -50.742 9.299 27.164 1.00 93.38 1071 GLY A CA 1
ATOM 8350 C C . GLY A 1 1071 ? -51.477 8.083 27.711 1.00 93.38 1071 GLY A C 1
ATOM 8351 O O . GLY A 1 1071 ? -51.150 6.940 27.409 1.00 93.38 1071 GLY A O 1
ATOM 8352 N N . TRP A 1 1072 ? -52.521 8.346 28.489 1.00 92.38 1072 TRP A N 1
ATOM 8353 C CA . TRP A 1 1072 ? -53.418 7.350 29.068 1.00 92.38 1072 TRP A CA 1
ATOM 8354 C C . TRP A 1 1072 ? -54.739 7.297 28.304 1.00 92.38 1072 TRP A C 1
ATOM 8356 O O . TRP A 1 1072 ? -55.320 8.340 27.984 1.00 92.38 1072 TRP A O 1
ATOM 8366 N N . GLN A 1 1073 ? -55.238 6.085 28.058 1.00 89.19 1073 GLN A N 1
ATOM 8367 C CA . GLN A 1 1073 ? -56.495 5.844 27.351 1.00 89.19 1073 GLN A CA 1
ATOM 8368 C C . GLN A 1 1073 ? -57.420 4.929 28.163 1.00 89.19 1073 GLN A C 1
ATOM 8370 O O . GLN A 1 1073 ? -57.051 3.821 28.540 1.00 89.19 1073 GLN A O 1
ATOM 8375 N N . TYR A 1 1074 ? -58.651 5.384 28.396 1.00 86.62 1074 TYR A N 1
ATOM 8376 C CA . TYR A 1 1074 ? -59.643 4.720 29.241 1.00 86.62 1074 TYR A CA 1
ATOM 8377 C C . TYR A 1 1074 ? -60.858 4.277 28.419 1.00 86.62 1074 TYR A C 1
ATOM 8379 O O . TYR A 1 1074 ? -61.437 5.055 27.658 1.00 86.62 1074 TYR A O 1
ATOM 8387 N N . SER A 1 1075 ? -61.297 3.031 28.605 1.00 79.25 1075 SER A N 1
ATOM 8388 C CA . SER A 1 1075 ? -62.401 2.435 27.838 1.00 79.25 1075 SER A CA 1
ATOM 8389 C C . SER A 1 1075 ? -63.790 2.983 28.209 1.00 79.25 1075 SER A C 1
ATOM 8391 O O . SER A 1 1075 ? -64.650 3.099 27.334 1.00 79.25 1075 SER A O 1
ATOM 8393 N N . ALA A 1 1076 ? -64.013 3.360 29.474 1.00 77.38 1076 ALA A N 1
ATOM 8394 C CA . ALA A 1 1076 ? -65.324 3.765 30.003 1.00 77.38 1076 ALA A CA 1
ATOM 8395 C C . ALA A 1 1076 ? -65.453 5.261 30.377 1.00 77.38 1076 ALA A C 1
ATOM 8397 O O . ALA A 1 1076 ? -66.524 5.680 30.806 1.00 77.38 1076 ALA A O 1
ATOM 8398 N N . GLY A 1 1077 ? -64.409 6.073 30.158 1.00 76.88 1077 GLY A N 1
ATOM 8399 C CA . GLY A 1 1077 ? -64.311 7.443 30.685 1.00 76.88 1077 GLY A CA 1
ATOM 8400 C C . GLY A 1 1077 ? -63.814 7.463 32.137 1.00 76.88 1077 GLY A C 1
ATOM 8401 O O . GLY A 1 1077 ? -64.210 6.625 32.944 1.00 76.88 1077 GLY A O 1
ATOM 8402 N N . LYS A 1 1078 ? -62.903 8.384 32.459 1.00 83.06 1078 LYS A N 1
ATOM 8403 C CA . LYS A 1 1078 ? -62.322 8.594 33.787 1.00 83.06 1078 LYS A CA 1
ATOM 8404 C C . LYS A 1 1078 ? -63.036 9.756 34.473 1.00 83.06 1078 LYS A C 1
ATOM 8406 O O . LYS A 1 1078 ? -63.203 10.821 33.881 1.00 83.06 1078 LYS A O 1
ATOM 8411 N N . ASP A 1 1079 ? -63.452 9.543 35.720 1.00 82.00 1079 ASP A N 1
ATOM 8412 C CA . ASP A 1 1079 ? -64.062 10.586 36.545 1.00 82.00 1079 ASP A CA 1
ATOM 8413 C C . ASP A 1 1079 ? -62.990 11.539 37.083 1.00 82.00 1079 ASP A C 1
ATOM 8415 O O . ASP A 1 1079 ? -62.186 11.158 37.934 1.00 82.00 1079 ASP A O 1
ATOM 8419 N N . LEU A 1 1080 ? -62.969 12.772 36.573 1.00 87.50 1080 LEU A N 1
ATOM 8420 C CA . LEU A 1 1080 ? -62.071 13.829 37.041 1.00 87.50 1080 LEU A CA 1
ATOM 8421 C C . LEU A 1 1080 ? -62.786 14.888 37.902 1.00 87.50 1080 LEU A C 1
ATOM 8423 O O . LEU A 1 1080 ? -62.164 15.876 38.278 1.00 87.50 1080 LEU A O 1
ATOM 8427 N N . SER A 1 1081 ? -64.074 14.725 38.237 1.00 81.38 1081 SER A N 1
ATOM 8428 C CA . SER A 1 1081 ? -64.850 15.761 38.954 1.00 81.38 1081 SER A CA 1
ATOM 8429 C C . SER A 1 1081 ? -64.463 15.980 40.413 1.00 81.38 1081 SER A C 1
ATOM 8431 O O . SER A 1 1081 ? -64.960 16.914 41.044 1.00 81.38 1081 SER A O 1
ATOM 8433 N N . THR A 1 1082 ? -63.588 15.141 40.964 1.00 79.94 1082 THR A N 1
ATOM 8434 C CA . THR A 1 1082 ? -63.184 15.212 42.372 1.00 79.94 1082 THR A CA 1
ATOM 8435 C C . THR A 1 1082 ? -62.389 16.472 42.709 1.00 79.94 1082 THR A C 1
ATOM 8437 O O . THR A 1 1082 ? -62.321 16.824 43.882 1.00 79.94 1082 THR A O 1
ATOM 8440 N N . HIS A 1 1083 ? -61.819 17.150 41.707 1.00 85.31 1083 HIS A N 1
ATOM 8441 C CA . HIS A 1 1083 ? -60.980 18.334 41.880 1.00 85.31 1083 HIS A CA 1
ATOM 8442 C C . HIS A 1 1083 ? -61.202 19.365 40.769 1.00 85.31 1083 HIS A C 1
ATOM 8444 O O . HIS A 1 1083 ? -61.705 19.056 39.688 1.00 85.31 1083 HIS A O 1
ATOM 8450 N N . LYS A 1 1084 ? -60.787 20.610 41.020 1.00 86.88 1084 LYS A N 1
ATOM 8451 C CA . LYS A 1 1084 ? -60.934 21.715 40.054 1.00 86.88 1084 LYS A CA 1
ATOM 8452 C C . LYS A 1 1084 ? -59.919 21.708 38.912 1.00 86.88 1084 LYS A C 1
ATOM 8454 O O . LYS A 1 1084 ? -60.244 22.199 37.833 1.00 86.88 1084 LYS A O 1
ATOM 8459 N N . TYR A 1 1085 ? -58.710 21.193 39.129 1.00 89.19 1085 TYR A N 1
ATOM 8460 C CA . TYR A 1 1085 ? -57.616 21.283 38.160 1.00 89.19 1085 TYR A CA 1
ATOM 8461 C C . TYR A 1 1085 ? -56.939 19.935 37.920 1.00 89.19 1085 TYR A C 1
ATOM 8463 O O . TYR A 1 1085 ? -56.756 19.149 38.850 1.00 89.19 1085 TYR A O 1
ATOM 8471 N N . LEU A 1 1086 ? -56.506 19.719 36.676 1.00 91.19 1086 LEU A N 1
ATOM 8472 C CA . LEU A 1 1086 ? -55.570 18.667 36.281 1.00 91.19 1086 LEU A CA 1
ATOM 8473 C C . LEU A 1 1086 ? -54.236 19.319 35.911 1.00 91.19 1086 LEU A C 1
ATOM 8475 O O . LEU A 1 1086 ? -54.194 20.192 35.042 1.00 91.19 1086 LEU A O 1
ATOM 8479 N N . VAL A 1 1087 ? -53.161 18.908 36.574 1.00 88.38 1087 VAL A N 1
ATOM 8480 C CA . VAL A 1 1087 ? -51.829 19.503 36.435 1.00 88.38 1087 VAL A CA 1
ATOM 8481 C C . VAL A 1 1087 ? -50.865 18.469 35.881 1.00 88.38 1087 VAL A C 1
ATOM 8483 O O . VAL A 1 1087 ? -50.814 17.356 36.391 1.00 88.38 1087 VAL A O 1
ATOM 8486 N N . ALA A 1 1088 ? -50.081 18.857 34.880 1.00 89.88 1088 ALA A N 1
ATOM 8487 C CA . ALA A 1 1088 ? -48.917 18.131 34.393 1.00 89.88 1088 ALA A CA 1
ATOM 8488 C C . ALA A 1 1088 ? -47.640 18.907 34.730 1.00 89.88 1088 ALA A C 1
ATOM 8490 O O . ALA A 1 1088 ? -47.576 20.115 34.505 1.00 89.88 1088 ALA A O 1
ATOM 8491 N N . GLU A 1 1089 ? -46.630 18.211 35.242 1.00 86.69 1089 GLU A N 1
ATOM 8492 C CA . GLU A 1 1089 ? -45.294 18.741 35.521 1.00 86.69 1089 GLU A CA 1
ATOM 8493 C C . GLU A 1 1089 ? -44.270 17.954 34.699 1.00 86.69 1089 GLU A C 1
ATOM 8495 O O . GLU A 1 1089 ? -44.325 16.721 34.661 1.00 86.69 1089 GLU A O 1
ATOM 8500 N N . LEU A 1 1090 ? -43.336 18.652 34.055 1.00 86.50 1090 LEU A N 1
ATOM 8501 C CA . LEU A 1 1090 ? -42.234 18.065 33.293 1.00 86.50 1090 LEU A CA 1
ATOM 8502 C C . LEU A 1 1090 ? -40.896 18.292 34.004 1.00 86.50 1090 LEU A C 1
ATOM 8504 O O . LEU A 1 1090 ? -40.724 19.261 34.742 1.00 86.50 1090 LEU A O 1
ATOM 8508 N N . VAL A 1 1091 ? -39.946 17.392 33.758 1.00 79.12 1091 VAL A N 1
ATOM 8509 C CA . VAL A 1 1091 ? -38.539 17.532 34.167 1.00 79.12 1091 VAL A CA 1
ATOM 8510 C C . VAL A 1 1091 ? -37.782 18.359 33.131 1.00 79.12 1091 VAL A C 1
ATOM 8512 O O . VAL A 1 1091 ? -37.020 19.260 33.474 1.00 79.12 1091 VAL A O 1
ATOM 8515 N N . SER A 1 1092 ? -38.015 18.062 31.854 1.00 80.75 1092 SER A N 1
ATOM 8516 C CA . SER A 1 1092 ? -37.440 18.769 30.717 1.00 80.75 1092 SER A CA 1
ATOM 8517 C C . SER A 1 1092 ? -38.300 18.570 29.471 1.00 80.75 1092 SER A C 1
ATOM 8519 O O . SER A 1 1092 ? -39.097 17.633 29.371 1.00 80.75 1092 SER A O 1
ATOM 8521 N N . MET A 1 1093 ? -38.124 19.472 28.512 1.00 83.31 1093 MET A N 1
ATOM 8522 C CA . MET A 1 1093 ? -38.618 19.323 27.150 1.00 83.31 1093 MET A CA 1
ATOM 8523 C C . MET A 1 1093 ? -37.574 19.898 26.191 1.00 83.31 1093 MET A C 1
ATOM 8525 O O . MET A 1 1093 ? -37.117 21.025 26.386 1.00 83.31 1093 MET A O 1
ATOM 8529 N N . GLU A 1 1094 ? -37.160 19.121 25.189 1.00 78.31 1094 GLU A N 1
ATOM 8530 C CA . GLU A 1 1094 ? -36.241 19.596 24.142 1.00 78.31 1094 GLU A CA 1
ATOM 8531 C C . GLU A 1 1094 ? -36.934 20.530 23.149 1.00 78.31 1094 GLU A C 1
ATOM 8533 O O . GLU A 1 1094 ? -36.320 21.448 22.598 1.00 78.31 1094 GLU A O 1
ATOM 8538 N N . ASP A 1 1095 ? -38.219 20.280 22.905 1.00 65.62 1095 ASP A N 1
ATOM 8539 C CA . ASP A 1 1095 ? -39.050 21.110 22.051 1.00 65.62 1095 ASP A CA 1
ATOM 8540 C C . ASP A 1 1095 ? -39.489 22.351 22.828 1.00 65.62 1095 ASP A C 1
ATOM 8542 O O . ASP A 1 1095 ? -40.403 22.314 23.657 1.00 65.62 1095 ASP A O 1
ATOM 8546 N N . THR A 1 1096 ? -38.793 23.461 22.593 1.00 58.72 1096 THR A N 1
ATOM 8547 C CA . THR A 1 1096 ? -39.060 24.689 23.329 1.00 58.72 1096 THR A CA 1
ATOM 8548 C C . THR A 1 1096 ? -40.282 25.442 22.820 1.00 58.72 1096 THR A C 1
ATOM 8550 O O . THR A 1 1096 ? -40.597 26.425 23.470 1.00 58.72 1096 THR A O 1
ATOM 8553 N N . ASP A 1 1097 ? -41.011 25.036 21.766 1.00 58.62 1097 ASP A N 1
ATOM 8554 C CA . ASP A 1 1097 ? -42.155 25.813 21.237 1.00 58.62 1097 ASP A CA 1
ATOM 8555 C C . ASP A 1 1097 ? -43.517 25.083 21.186 1.00 58.62 1097 ASP A C 1
ATOM 8557 O O . ASP A 1 1097 ? -44.555 25.766 21.189 1.00 58.62 1097 ASP A O 1
ATOM 8561 N N . ASP A 1 1098 ? -43.560 23.743 21.235 1.00 73.56 1098 ASP A N 1
ATOM 8562 C CA . ASP A 1 1098 ? -44.762 23.008 20.805 1.00 73.56 1098 ASP A CA 1
ATOM 8563 C C . ASP A 1 1098 ? -45.270 21.843 21.684 1.00 73.56 1098 ASP A C 1
ATOM 8565 O O . ASP A 1 1098 ? -46.248 21.194 21.313 1.00 73.56 1098 ASP A O 1
ATOM 8569 N N . VAL A 1 1099 ? -44.758 21.625 22.904 1.00 90.00 1099 VAL A N 1
ATOM 8570 C CA . VAL A 1 1099 ? -45.363 20.618 23.809 1.00 90.00 1099 VAL A CA 1
ATOM 8571 C C . VAL A 1 1099 ? -46.721 21.086 24.358 1.00 90.00 1099 VAL A C 1
ATOM 8573 O O . VAL A 1 1099 ? -46.826 22.129 25.014 1.00 90.00 1099 VAL A O 1
ATOM 8576 N N . ALA A 1 1100 ? -47.771 20.289 24.139 1.00 91.75 1100 ALA A N 1
ATOM 8577 C CA . ALA A 1 1100 ? -49.128 20.569 24.619 1.00 91.75 1100 ALA A CA 1
ATOM 8578 C C . ALA A 1 1100 ? -49.699 19.415 25.451 1.00 91.75 1100 ALA A C 1
ATOM 8580 O O . ALA A 1 1100 ? -49.623 18.252 25.053 1.00 91.75 1100 ALA A O 1
ATOM 8581 N N . PHE A 1 1101 ? -50.312 19.746 26.589 1.00 94.44 1101 PHE A N 1
ATOM 8582 C CA . PHE A 1 1101 ? -51.033 18.805 27.440 1.00 94.44 1101 PHE A CA 1
ATOM 8583 C C . PHE A 1 1101 ? -52.524 18.845 27.100 1.00 94.44 1101 PHE A C 1
ATOM 8585 O O . PHE A 1 1101 ? -53.162 19.900 27.178 1.00 94.44 1101 PHE A O 1
ATOM 8592 N N . ARG A 1 1102 ? -53.075 17.701 26.681 1.00 93.94 1102 ARG A N 1
ATOM 8593 C CA . ARG A 1 1102 ? -54.421 17.613 26.097 1.00 93.94 1102 ARG A CA 1
ATOM 8594 C C . ARG A 1 1102 ? -55.265 16.521 26.731 1.00 93.94 1102 ARG A C 1
ATOM 8596 O O . ARG A 1 1102 ? -54.761 15.452 27.077 1.00 93.94 1102 ARG A O 1
ATOM 8603 N N . ILE A 1 1103 ? -56.572 16.776 26.795 1.00 93.88 1103 ILE A N 1
ATOM 8604 C CA . ILE A 1 1103 ? -57.582 15.801 27.219 1.00 93.88 1103 ILE A CA 1
ATOM 8605 C C . ILE A 1 1103 ? -58.751 15.719 26.232 1.00 93.88 1103 ILE A C 1
ATOM 8607 O O . ILE A 1 1103 ? -59.148 16.726 25.644 1.00 93.88 1103 ILE A O 1
ATOM 8611 N N . PHE A 1 1104 ? -59.330 14.527 26.073 1.00 92.25 1104 PHE A N 1
ATOM 8612 C CA . PHE A 1 1104 ? -60.414 14.239 25.123 1.00 92.25 1104 PHE A CA 1
ATOM 8613 C C . PHE A 1 1104 ? -61.495 13.372 25.781 1.00 92.25 1104 PHE A C 1
ATOM 8615 O O . PHE A 1 1104 ? -61.174 12.415 26.484 1.00 92.25 1104 PHE A O 1
ATOM 8622 N N . ASP A 1 1105 ? -62.774 13.672 25.543 1.00 90.12 1105 ASP A N 1
ATOM 8623 C CA . ASP A 1 1105 ? -63.929 12.848 25.956 1.00 90.12 1105 ASP A CA 1
ATOM 8624 C C . ASP A 1 1105 ? -64.267 11.720 24.969 1.00 90.12 1105 ASP A C 1
ATOM 8626 O O . ASP A 1 1105 ? -64.932 10.735 25.298 1.00 90.12 1105 ASP A O 1
ATOM 8630 N N . GLU A 1 1106 ? -63.761 11.840 23.748 1.00 83.88 1106 GLU A N 1
ATOM 8631 C CA . GLU A 1 1106 ? -63.900 10.863 22.678 1.00 83.88 1106 GLU A CA 1
ATOM 8632 C C . GLU A 1 1106 ? -62.520 10.506 22.093 1.00 83.88 1106 GLU A C 1
ATOM 8634 O O . GLU A 1 1106 ? -61.509 10.545 22.793 1.00 83.88 1106 GLU A O 1
ATOM 8639 N N . GLY A 1 1107 ? -62.463 10.098 20.821 1.00 77.75 1107 GLY A N 1
ATOM 8640 C CA . GLY A 1 1107 ? -61.201 9.839 20.129 1.00 77.75 1107 GLY A CA 1
ATOM 8641 C C . GLY A 1 1107 ? -60.405 11.119 19.850 1.00 77.75 1107 GLY A C 1
ATOM 8642 O O . GLY A 1 1107 ? -60.972 12.208 19.769 1.00 77.75 1107 GLY A O 1
ATOM 8643 N N . TYR A 1 1108 ? -59.096 10.960 19.627 1.00 77.19 1108 TYR A N 1
ATOM 8644 C CA . TYR A 1 1108 ? -58.133 12.047 19.380 1.00 77.19 1108 TYR A CA 1
ATOM 8645 C C . TYR A 1 1108 ? -58.586 13.059 18.301 1.00 77.19 1108 TYR A C 1
ATOM 8647 O O . TYR A 1 1108 ? -58.374 14.260 18.435 1.00 77.19 1108 TYR A O 1
ATOM 8655 N N . TRP A 1 1109 ? -59.290 12.595 17.263 1.00 79.94 1109 TRP A N 1
ATOM 8656 C CA . TRP A 1 1109 ? -59.759 13.413 16.134 1.00 79.94 1109 TRP A CA 1
ATOM 8657 C C . TRP A 1 1109 ? -61.033 14.237 16.388 1.00 79.94 1109 TRP A C 1
ATOM 8659 O O . TRP A 1 1109 ? -61.485 14.952 15.496 1.00 79.94 1109 TRP A O 1
ATOM 8669 N N . ASN A 1 1110 ? -61.648 14.147 17.572 1.00 78.62 1110 ASN A N 1
ATOM 8670 C CA . ASN A 1 1110 ? -62.936 14.797 17.858 1.00 78.62 1110 ASN A CA 1
ATOM 8671 C C . ASN A 1 1110 ? -62.821 16.158 18.566 1.00 78.62 1110 ASN A C 1
ATOM 8673 O O . ASN A 1 1110 ? -63.827 16.668 19.060 1.00 78.62 1110 ASN A O 1
ATOM 8677 N N . GLY A 1 1111 ? -61.626 16.757 18.558 1.00 83.94 1111 GLY A N 1
ATOM 8678 C CA . GLY A 1 1111 ? -61.321 18.017 19.237 1.00 83.94 1111 GLY A CA 1
ATOM 8679 C C . GLY A 1 1111 ? -61.004 17.805 20.719 1.00 83.94 1111 GLY A C 1
ATOM 8680 O O . GLY A 1 1111 ? -61.654 17.009 21.399 1.00 83.94 1111 GLY A O 1
ATOM 8681 N N . ALA A 1 1112 ? -59.986 18.501 21.225 1.00 90.88 1112 ALA A N 1
ATOM 8682 C CA . ALA A 1 1112 ? -59.610 18.425 22.633 1.00 90.88 1112 ALA A CA 1
ATOM 8683 C C . ALA A 1 1112 ? -60.655 19.138 23.507 1.00 90.88 1112 ALA A C 1
ATOM 8685 O O . ALA A 1 1112 ? -61.081 20.250 23.201 1.00 90.88 1112 ALA A O 1
ATOM 8686 N N . ALA A 1 1113 ? -61.054 18.497 24.606 1.00 91.62 1113 ALA A N 1
ATOM 8687 C CA . ALA A 1 1113 ? -61.920 19.083 25.631 1.00 91.62 1113 ALA A CA 1
ATOM 8688 C C . ALA A 1 1113 ? -61.159 20.059 26.550 1.00 91.62 1113 ALA A C 1
ATOM 8690 O O . ALA A 1 1113 ? -61.764 20.918 27.194 1.00 91.62 1113 ALA A O 1
ATOM 8691 N N . GLY A 1 1114 ? -59.834 19.910 26.604 1.00 92.44 1114 GLY A N 1
ATOM 8692 C CA . GLY A 1 1114 ? -58.887 20.849 27.190 1.00 92.44 1114 GLY A CA 1
ATOM 8693 C C . GLY A 1 1114 ? -57.544 20.716 26.475 1.00 92.44 1114 GLY A C 1
ATOM 8694 O O . GLY A 1 1114 ? -57.075 19.599 26.258 1.00 92.44 1114 GLY A O 1
ATOM 8695 N N . ASP A 1 1115 ? -56.956 21.845 26.090 1.00 91.88 1115 ASP A N 1
ATOM 8696 C CA . ASP A 1 1115 ? -55.672 21.934 25.388 1.00 91.88 1115 ASP A CA 1
ATOM 8697 C C . ASP A 1 1115 ? -54.883 23.109 25.967 1.00 91.88 1115 ASP A C 1
ATOM 8699 O O . ASP A 1 1115 ? -55.328 24.258 25.904 1.00 91.88 1115 ASP A O 1
ATOM 8703 N N . VAL A 1 1116 ? -53.752 22.811 26.603 1.00 92.69 1116 VAL A N 1
ATOM 8704 C CA . VAL A 1 1116 ? -52.904 23.806 27.261 1.00 92.69 1116 VAL A CA 1
ATOM 8705 C C . VAL A 1 1116 ? -51.455 23.552 26.866 1.00 92.69 1116 VAL A C 1
ATOM 8707 O O . VAL A 1 1116 ? -50.915 22.474 27.113 1.00 92.69 1116 VAL A O 1
ATOM 8710 N N . LYS A 1 1117 ? -50.803 24.559 26.273 1.00 91.94 1117 LYS A N 1
ATOM 8711 C CA . LYS A 1 1117 ? -49.351 24.531 26.053 1.00 91.94 1117 LYS A CA 1
ATOM 8712 C C . LYS A 1 1117 ? -48.622 24.502 27.395 1.00 91.94 1117 LYS A C 1
ATOM 8714 O O . LYS A 1 1117 ? -49.023 25.196 28.329 1.00 91.94 1117 LYS A O 1
ATOM 8719 N N . VAL A 1 1118 ? -47.550 23.719 27.477 1.00 90.44 1118 VAL A N 1
ATOM 8720 C CA . VAL A 1 1118 ? -46.717 23.669 28.682 1.00 90.44 1118 VAL A CA 1
ATOM 8721 C C . VAL A 1 1118 ? -45.978 24.998 28.844 1.00 90.44 1118 VAL A C 1
ATOM 8723 O O . VAL A 1 1118 ? -45.360 25.503 27.906 1.00 90.44 1118 VAL A O 1
ATOM 8726 N N . ASP A 1 1119 ? -46.051 25.584 30.036 1.00 86.62 1119 ASP A N 1
ATOM 8727 C CA . ASP A 1 1119 ? -45.318 26.797 30.376 1.00 86.62 1119 ASP A CA 1
ATOM 8728 C C . ASP A 1 1119 ? -43.820 26.486 30.464 1.00 86.62 1119 ASP A C 1
ATOM 8730 O O . ASP A 1 1119 ? -43.388 25.618 31.218 1.00 86.62 1119 ASP A O 1
ATOM 8734 N N . LYS A 1 1120 ? -43.012 27.202 29.682 1.00 81.69 1120 LYS A N 1
ATOM 8735 C CA . LYS A 1 1120 ? -41.583 26.905 29.507 1.00 81.69 1120 LYS A CA 1
ATOM 8736 C C . LYS A 1 1120 ? -40.727 27.273 30.715 1.00 81.69 1120 LYS A C 1
ATOM 8738 O O . LYS A 1 1120 ? -39.615 26.778 30.849 1.00 81.69 1120 LYS A O 1
ATOM 8743 N N . THR A 1 1121 ? -41.204 28.189 31.553 1.00 78.88 1121 THR A N 1
ATOM 8744 C CA . THR A 1 1121 ? -40.460 28.670 32.721 1.00 78.88 1121 THR A CA 1
ATOM 8745 C C . THR A 1 1121 ? -40.702 27.767 33.919 1.00 78.88 1121 THR A C 1
ATOM 8747 O O . THR A 1 1121 ? -39.789 27.504 34.694 1.00 78.88 1121 THR A O 1
ATOM 8750 N N . THR A 1 1122 ? -41.932 27.289 34.062 1.00 82.00 1122 THR A N 1
ATOM 8751 C CA . THR A 1 1122 ? -42.350 26.443 35.180 1.00 82.00 1122 THR A CA 1
ATOM 8752 C C . THR A 1 1122 ? -42.346 24.958 34.835 1.00 82.00 1122 THR A C 1
ATOM 8754 O O . THR A 1 1122 ? -42.380 24.144 35.752 1.00 82.00 1122 THR A O 1
ATOM 8757 N N . LEU A 1 1123 ? -42.292 24.603 33.545 1.00 86.75 1123 LEU A N 1
ATOM 8758 C CA . LEU A 1 1123 ? -42.464 23.244 33.025 1.00 86.75 1123 LEU A CA 1
ATOM 8759 C C . LEU A 1 1123 ? -43.790 22.612 33.473 1.00 86.75 1123 LEU A C 1
ATOM 8761 O O . LEU A 1 1123 ? -43.870 21.420 33.768 1.00 86.75 1123 LEU A O 1
ATOM 8765 N N . ARG A 1 1124 ? -44.851 23.429 33.536 1.00 88.25 1124 ARG A N 1
ATOM 8766 C CA . ARG A 1 1124 ? -46.186 23.016 33.987 1.00 88.25 1124 ARG A CA 1
ATOM 8767 C C . ARG A 1 1124 ? -47.270 23.303 32.958 1.00 88.25 1124 ARG A C 1
ATOM 8769 O O . ARG A 1 1124 ? -47.251 24.333 32.292 1.00 88.25 1124 ARG A O 1
ATOM 8776 N N . ALA A 1 1125 ? -48.275 22.436 32.893 1.00 91.62 1125 ALA A N 1
ATOM 8777 C CA . ALA A 1 1125 ? -49.544 22.702 32.217 1.00 91.62 1125 ALA A CA 1
ATOM 8778 C C . ALA A 1 1125 ? -50.709 22.455 33.180 1.00 91.62 1125 ALA A C 1
ATOM 8780 O O . ALA A 1 1125 ? -50.716 21.465 33.910 1.00 91.62 1125 ALA A O 1
ATOM 8781 N N . VAL A 1 1126 ? -51.696 23.354 33.190 1.00 92.31 1126 VAL A N 1
ATOM 8782 C CA . VAL A 1 1126 ? -52.837 23.303 34.118 1.00 92.31 1126 VAL A CA 1
ATOM 8783 C C . VAL A 1 1126 ? -54.141 23.419 33.340 1.00 92.31 1126 VAL A C 1
ATOM 8785 O O . VAL A 1 1126 ? -54.413 24.457 32.741 1.00 92.31 1126 VAL A O 1
ATOM 8788 N N . ILE A 1 1127 ? -54.969 22.377 33.390 1.00 93.56 1127 ILE A N 1
ATOM 8789 C CA . ILE A 1 1127 ? -56.304 22.345 32.784 1.00 93.56 1127 ILE A CA 1
ATOM 8790 C C . ILE A 1 1127 ? -57.359 22.576 33.874 1.00 93.56 1127 ILE A C 1
ATOM 8792 O O . ILE A 1 1127 ? -57.366 21.889 34.894 1.00 93.56 1127 ILE A O 1
ATOM 8796 N N . ASP A 1 1128 ? -58.259 23.538 33.652 1.00 92.94 1128 ASP A N 1
ATOM 8797 C CA . ASP A 1 1128 ? -59.419 23.804 34.514 1.00 92.94 1128 ASP A CA 1
ATOM 8798 C C . ASP A 1 1128 ? -60.575 22.860 34.156 1.00 92.94 1128 ASP A C 1
ATOM 8800 O O . ASP A 1 1128 ? -61.232 23.004 33.123 1.00 92.94 1128 ASP A O 1
ATOM 8804 N N . LEU A 1 1129 ? -60.828 21.890 35.032 1.00 92.12 1129 LEU A N 1
ATOM 8805 C CA . LEU A 1 1129 ? -61.828 20.844 34.829 1.00 92.12 1129 LEU A CA 1
ATOM 8806 C C . LEU A 1 1129 ? -63.267 21.360 34.979 1.00 92.12 1129 LEU A C 1
ATOM 8808 O O . LEU A 1 1129 ? -64.213 20.681 34.581 1.00 92.12 1129 LEU A O 1
ATOM 8812 N N . THR A 1 1130 ? -63.457 22.568 35.518 1.00 88.94 1130 THR A N 1
ATOM 8813 C CA . THR A 1 1130 ? -64.786 23.171 35.703 1.00 88.94 1130 THR A CA 1
ATOM 8814 C C . THR A 1 1130 ? -65.316 23.857 34.442 1.00 88.94 1130 THR A C 1
ATOM 8816 O O . THR A 1 1130 ? -66.501 24.198 34.374 1.00 88.94 1130 THR A O 1
ATOM 8819 N N . ASN A 1 1131 ? -64.465 24.031 33.423 1.00 88.25 1131 ASN A N 1
ATOM 8820 C CA . ASN A 1 1131 ? -64.791 24.756 32.198 1.00 88.25 1131 ASN A CA 1
ATOM 8821 C C . ASN A 1 1131 ? -64.318 24.036 30.921 1.00 88.25 1131 ASN A C 1
ATOM 8823 O O . ASN A 1 1131 ? -63.773 24.660 30.013 1.00 88.25 1131 ASN A O 1
ATOM 8827 N N . LEU A 1 1132 ? -64.531 22.721 30.846 1.00 92.94 1132 LEU A N 1
ATOM 8828 C CA . LEU A 1 1132 ? -64.161 21.932 29.671 1.00 92.94 1132 LEU A CA 1
ATOM 8829 C C . LEU A 1 1132 ? -65.129 22.150 28.503 1.00 92.94 1132 LEU A C 1
ATOM 8831 O O . LEU A 1 1132 ? -66.358 22.114 28.650 1.00 92.94 1132 LEU A O 1
ATOM 8835 N N . SER A 1 1133 ? -64.565 22.327 27.314 1.00 89.94 1133 SER A N 1
ATOM 8836 C CA . SER A 1 1133 ? -65.312 22.467 26.067 1.00 89.94 1133 SER A CA 1
ATOM 8837 C C . SER A 1 1133 ? -64.462 22.031 24.886 1.00 89.94 1133 SER A C 1
ATOM 8839 O O . SER A 1 1133 ? -63.263 22.282 24.883 1.00 89.94 1133 SER A O 1
ATOM 8841 N N . LYS A 1 1134 ? -65.092 21.447 23.867 1.00 89.06 1134 LYS A N 1
ATOM 8842 C CA . LYS A 1 1134 ? -64.446 21.087 22.601 1.00 89.06 1134 LYS A CA 1
ATOM 8843 C C . LYS A 1 1134 ? -65.070 21.853 21.442 1.00 89.06 1134 LYS A C 1
ATOM 8845 O O . LYS A 1 1134 ? -66.288 22.042 21.423 1.00 89.06 1134 LYS A O 1
ATOM 8850 N N . GLU A 1 1135 ? -64.253 22.271 20.483 1.00 81.88 1135 GLU A N 1
ATOM 8851 C CA . GLU A 1 1135 ? -64.709 22.844 19.216 1.00 81.88 1135 GLU A CA 1
ATOM 8852 C C . GLU A 1 1135 ? -64.482 21.836 18.087 1.00 81.88 1135 GLU A C 1
ATOM 8854 O O . GLU A 1 1135 ? -63.378 21.316 17.922 1.00 81.88 1135 GLU A O 1
ATOM 8859 N N . LYS A 1 1136 ? -65.532 21.549 17.315 1.00 78.69 1136 LYS A N 1
ATOM 8860 C CA . LYS A 1 1136 ? -65.460 20.701 16.121 1.00 78.69 1136 LYS A CA 1
ATOM 8861 C C . LYS A 1 1136 ? -66.323 21.306 15.022 1.00 78.69 1136 LYS A C 1
ATOM 8863 O O . LYS A 1 1136 ? -67.465 21.676 15.283 1.00 78.69 1136 LYS A O 1
ATOM 8868 N N . ASP A 1 1137 ? -65.764 21.446 13.821 1.00 79.81 1137 ASP A N 1
ATOM 8869 C CA . ASP A 1 1137 ? -66.431 22.044 12.654 1.00 79.81 1137 ASP A CA 1
ATOM 8870 C C . ASP A 1 1137 ? -67.053 23.434 12.938 1.00 79.81 1137 ASP A C 1
ATOM 8872 O O . ASP A 1 1137 ? -68.103 23.788 12.403 1.00 79.81 1137 ASP A O 1
ATOM 8876 N N . GLY A 1 1138 ? -66.417 24.225 13.816 1.00 78.12 1138 GLY A N 1
ATOM 8877 C CA . GLY A 1 1138 ? -66.880 25.558 14.228 1.00 78.12 1138 GLY A CA 1
ATOM 8878 C C . GLY A 1 1138 ? -67.972 25.575 15.308 1.00 78.12 1138 GLY A C 1
ATOM 8879 O O . GLY A 1 1138 ? -68.535 26.633 15.589 1.00 78.12 1138 GLY A O 1
ATOM 8880 N N . VAL A 1 1139 ? -68.302 24.428 15.919 1.00 81.94 1139 VAL A N 1
ATOM 8881 C CA . VAL A 1 1139 ? -69.307 24.314 16.990 1.00 81.94 1139 VAL A CA 1
ATOM 8882 C C . VAL A 1 1139 ? -68.639 24.008 18.330 1.00 81.94 1139 VAL A C 1
ATOM 8884 O O . VAL A 1 1139 ? -68.010 22.963 18.496 1.00 81.94 1139 VAL A O 1
ATOM 8887 N N . LEU A 1 1140 ? -68.837 24.892 19.312 1.00 88.06 1140 LEU A N 1
ATOM 8888 C CA . LEU A 1 1140 ? -68.348 24.725 20.682 1.00 88.06 1140 LEU A CA 1
ATOM 8889 C C . LEU A 1 1140 ? -69.350 23.928 21.538 1.00 88.06 1140 LEU A C 1
ATOM 8891 O O . LEU A 1 1140 ? -70.495 24.345 21.718 1.00 88.06 1140 LEU A O 1
ATOM 8895 N N . THR A 1 1141 ? -68.913 22.807 22.111 1.00 89.81 1141 THR A N 1
ATOM 8896 C CA . THR A 1 1141 ? -69.724 21.916 22.960 1.00 89.81 1141 THR A CA 1
ATOM 8897 C C . THR A 1 1141 ? -69.106 21.797 24.351 1.00 89.81 1141 THR A C 1
ATOM 8899 O O . THR A 1 1141 ? -67.909 21.546 24.471 1.00 89.81 1141 THR A O 1
ATOM 8902 N N . LYS A 1 1142 ? -69.905 21.946 25.419 1.00 91.75 1142 LYS A N 1
ATOM 8903 C CA . LYS A 1 1142 ? -69.434 21.698 26.794 1.00 91.75 1142 LYS A CA 1
ATOM 8904 C C . LYS A 1 1142 ? -69.206 20.210 27.036 1.00 91.75 1142 LYS A C 1
ATOM 8906 O O . LYS A 1 1142 ? -70.046 19.392 26.669 1.00 91.75 1142 LYS A O 1
ATOM 8911 N N . VAL A 1 1143 ? -68.111 19.889 27.714 1.00 90.88 1143 VAL A N 1
ATOM 8912 C CA . VAL A 1 1143 ? -67.703 18.515 28.018 1.00 90.88 1143 VAL A CA 1
ATOM 8913 C C . VAL A 1 1143 ? -67.767 18.287 29.525 1.00 90.88 1143 VAL A C 1
ATOM 8915 O O . VAL A 1 1143 ? -67.402 19.157 30.312 1.00 90.88 1143 VAL A O 1
ATOM 8918 N N . SER A 1 1144 ? -68.258 17.119 29.943 1.00 89.19 1144 SER A N 1
ATOM 8919 C CA . SER A 1 1144 ? -68.267 16.749 31.359 1.00 89.19 1144 SER A CA 1
ATOM 8920 C C . SER A 1 1144 ? -66.888 16.219 31.774 1.00 89.19 1144 SER A C 1
ATOM 8922 O O . SER A 1 1144 ? -66.362 15.340 31.083 1.00 89.19 1144 SER A O 1
ATOM 8924 N N . PRO A 1 1145 ? -66.321 16.643 32.918 1.00 88.50 1145 PRO A N 1
ATOM 8925 C CA . PRO A 1 1145 ? -65.068 16.082 33.432 1.00 88.50 1145 PRO A CA 1
ATOM 8926 C C . PRO A 1 1145 ? -65.150 14.575 33.731 1.00 88.50 1145 PRO A C 1
ATOM 8928 O O . PRO A 1 1145 ? -64.114 13.929 33.843 1.00 88.50 1145 PRO A O 1
ATOM 8931 N N . ASN A 1 1146 ? -66.354 13.988 33.782 1.00 87.38 1146 ASN A N 1
ATOM 8932 C CA . ASN A 1 1146 ? -66.550 12.553 34.032 1.00 87.38 1146 ASN A CA 1
ATOM 8933 C C . ASN A 1 1146 ? -66.556 11.721 32.746 1.00 87.38 1146 ASN A C 1
ATOM 8935 O O . ASN A 1 1146 ? -66.671 10.500 32.791 1.00 87.38 1146 ASN A O 1
ATOM 8939 N N . SER A 1 1147 ? -66.476 12.386 31.592 1.00 87.38 1147 SER A N 1
ATOM 8940 C CA . SER A 1 1147 ? -66.533 11.754 30.272 1.00 87.38 1147 SER A CA 1
ATOM 8941 C C . SER A 1 1147 ? -65.166 11.605 29.598 1.00 87.38 1147 SER A C 1
ATOM 8943 O O . SER A 1 1147 ? -65.101 11.086 28.490 1.00 87.38 1147 SER A O 1
ATOM 8945 N N . ILE A 1 1148 ? -64.073 12.017 30.252 1.00 92.56 1148 ILE A N 1
ATOM 8946 C CA . ILE A 1 1148 ? -62.728 12.073 29.659 1.00 92.56 1148 ILE A CA 1
ATOM 8947 C C . ILE A 1 1148 ? -62.152 10.674 29.434 1.00 92.56 1148 ILE A C 1
ATOM 8949 O O . ILE A 1 1148 ? -62.019 9.889 30.364 1.00 92.56 1148 ILE A O 1
ATOM 8953 N N . LYS A 1 1149 ? -61.773 10.357 28.197 1.00 91.44 1149 LYS A N 1
ATOM 8954 C CA . LYS A 1 1149 ? -61.240 9.050 27.791 1.00 91.44 1149 LYS A CA 1
ATOM 8955 C C . LYS A 1 1149 ? -59.759 9.059 27.460 1.00 91.44 1149 LYS A C 1
ATOM 8957 O O . LYS A 1 1149 ? -59.146 8.000 27.523 1.00 91.44 1149 LYS A O 1
ATOM 8962 N N . ILE A 1 1150 ? -59.184 10.201 27.093 1.00 92.50 1150 ILE A N 1
ATOM 8963 C CA . ILE A 1 1150 ? -57.773 10.298 26.702 1.00 92.50 1150 ILE A CA 1
ATOM 8964 C C . ILE A 1 1150 ? -57.145 11.502 27.392 1.00 92.50 1150 ILE A C 1
ATOM 8966 O O . ILE A 1 1150 ? -57.744 12.576 27.409 1.00 92.50 1150 ILE A O 1
ATOM 8970 N N . ILE A 1 1151 ? -55.953 11.321 27.957 1.00 93.88 1151 ILE A N 1
ATOM 8971 C CA . ILE A 1 1151 ? -55.173 12.356 28.649 1.00 93.88 1151 ILE A CA 1
ATOM 8972 C C . ILE A 1 1151 ? -53.712 12.155 28.258 1.00 93.88 1151 ILE A C 1
ATOM 8974 O O . ILE A 1 1151 ? -53.228 11.034 28.367 1.00 93.88 1151 ILE A O 1
ATOM 8978 N N . GLY A 1 1152 ? -52.995 13.182 27.805 1.00 93.62 1152 GLY A N 1
ATOM 8979 C CA . GLY A 1 1152 ? -51.619 12.979 27.347 1.00 93.62 1152 GLY A CA 1
ATOM 8980 C C . GLY A 1 1152 ? -50.932 14.212 26.778 1.00 93.62 1152 GLY A C 1
ATOM 8981 O O . GLY A 1 1152 ? -51.425 15.334 26.905 1.00 93.62 1152 GLY A O 1
ATOM 8982 N N . PHE A 1 1153 ? -49.791 13.978 26.138 1.00 93.38 1153 PHE A N 1
ATOM 8983 C CA . PHE A 1 1153 ? -48.894 14.999 25.616 1.00 93.38 1153 PHE A CA 1
ATOM 8984 C C . PHE A 1 1153 ? -48.736 14.873 24.106 1.00 93.38 1153 PHE A C 1
ATOM 8986 O O . PHE A 1 1153 ? -48.555 13.782 23.564 1.00 93.38 1153 PHE A O 1
ATOM 8993 N N . TRP A 1 1154 ? -48.782 16.019 23.438 1.00 91.19 1154 TRP A N 1
ATOM 8994 C CA . TRP A 1 1154 ? -48.416 16.172 22.037 1.00 91.19 1154 TRP A CA 1
ATOM 8995 C C . TRP A 1 1154 ? -47.038 16.836 21.931 1.00 91.19 1154 TRP A C 1
ATOM 8997 O O . TRP A 1 1154 ? -46.774 17.772 22.687 1.00 91.19 1154 TRP A O 1
ATOM 9007 N N . SER A 1 1155 ? -46.189 16.374 21.007 1.00 88.00 1155 SER A N 1
ATOM 9008 C CA . SER A 1 1155 ? -44.878 16.973 20.700 1.00 88.00 1155 SER A CA 1
ATOM 9009 C C . SER A 1 1155 ? -44.454 16.674 19.252 1.00 88.00 1155 SER A C 1
ATOM 9011 O O . SER A 1 1155 ? -44.964 15.729 18.641 1.00 88.00 1155 SER A O 1
ATOM 9013 N N . MET A 1 1156 ? -43.540 17.476 18.687 1.00 81.56 1156 MET A N 1
ATOM 9014 C CA . MET A 1 1156 ? -42.928 17.187 17.386 1.00 81.56 1156 MET A CA 1
ATOM 9015 C C . MET A 1 1156 ? -41.953 16.006 17.463 1.00 81.56 1156 MET A C 1
ATOM 9017 O O . MET A 1 1156 ? -41.320 15.754 18.488 1.00 81.56 1156 MET A O 1
ATOM 9021 N N . GLY A 1 1157 ? -41.818 15.273 16.356 1.00 78.06 1157 GLY A N 1
ATOM 9022 C CA . GLY A 1 1157 ? -41.073 14.019 16.362 1.00 78.06 1157 GLY A CA 1
ATOM 9023 C C . GLY A 1 1157 ? -39.583 14.127 16.655 1.00 78.06 1157 GLY A C 1
ATOM 9024 O O . GLY A 1 1157 ? -38.905 15.057 16.216 1.00 78.06 1157 GLY A O 1
ATOM 9025 N N . GLY A 1 1158 ? -39.073 13.117 17.363 1.00 76.56 1158 GLY A N 1
ATOM 9026 C CA . GLY A 1 1158 ? -37.658 12.995 17.717 1.00 76.56 1158 GLY A CA 1
ATOM 9027 C C . GLY A 1 1158 ? -37.200 13.934 18.834 1.00 76.56 1158 GLY A C 1
ATOM 9028 O O . GLY A 1 1158 ? -35.996 14.070 19.027 1.00 76.56 1158 GLY A O 1
ATOM 9029 N N . LYS A 1 1159 ? -38.131 14.592 19.536 1.00 83.81 1159 LYS A N 1
ATOM 9030 C CA . LYS A 1 1159 ? -37.852 15.447 20.694 1.00 83.81 1159 LYS A CA 1
ATOM 9031 C C . LYS A 1 1159 ? -38.228 14.754 21.990 1.00 83.81 1159 LYS A C 1
ATOM 9033 O O . LYS A 1 1159 ? -39.289 14.137 22.083 1.00 83.81 1159 LYS A O 1
ATOM 9038 N N . GLU A 1 1160 ? -37.361 14.876 22.987 1.00 87.31 1160 GLU A N 1
ATOM 9039 C CA . GLU A 1 1160 ? -37.608 14.304 24.307 1.00 87.31 1160 GLU A CA 1
ATOM 9040 C C . GLU A 1 1160 ? -38.542 15.188 25.142 1.00 87.31 1160 GLU A C 1
ATOM 9042 O O . GLU A 1 1160 ? -38.316 16.391 25.322 1.00 87.31 1160 GLU A O 1
ATOM 9047 N N . VAL A 1 1161 ? -39.583 14.564 25.695 1.00 88.12 1161 VAL A N 1
ATOM 9048 C CA . VAL A 1 1161 ? -40.451 15.128 26.730 1.00 88.12 1161 VAL A CA 1
ATOM 9049 C C . VAL A 1 1161 ? -40.333 14.247 27.964 1.00 88.12 1161 VAL A C 1
ATOM 9051 O O . VAL A 1 1161 ? -40.839 13.126 27.988 1.00 88.12 1161 VAL A O 1
ATOM 9054 N N . VAL A 1 1162 ? -39.665 14.748 28.999 1.00 88.94 1162 VAL A N 1
ATOM 9055 C CA . VAL A 1 1162 ? -39.458 13.997 30.240 1.00 88.94 1162 VAL A CA 1
ATOM 9056 C C . VAL A 1 1162 ? -40.549 14.385 31.225 1.00 88.94 1162 VAL A C 1
ATOM 9058 O O . VAL A 1 1162 ? -40.563 15.497 31.761 1.00 88.94 1162 VAL A O 1
ATOM 9061 N N . ILE A 1 1163 ? -41.504 13.482 31.438 1.00 88.06 1163 ILE A N 1
ATOM 9062 C CA . ILE A 1 1163 ? -42.702 13.764 32.229 1.00 88.06 1163 ILE A CA 1
ATOM 9063 C C . ILE A 1 1163 ? -42.404 13.476 33.699 1.00 88.06 1163 ILE A C 1
ATOM 9065 O O . ILE A 1 1163 ? -42.079 12.354 34.070 1.00 88.06 1163 ILE A O 1
ATOM 9069 N N . ASN A 1 1164 ? -42.557 14.481 34.561 1.00 81.06 1164 ASN A N 1
ATOM 9070 C CA . ASN A 1 1164 ? -42.391 14.275 35.993 1.00 81.06 1164 ASN A CA 1
ATOM 9071 C C . ASN A 1 1164 ? -43.627 13.575 36.568 1.00 81.06 1164 ASN A C 1
ATOM 9073 O O . ASN A 1 1164 ? -43.558 12.414 36.961 1.00 81.06 1164 ASN A O 1
ATOM 9077 N N . ARG A 1 1165 ? -44.776 14.266 36.576 1.00 82.75 1165 ARG A N 1
ATOM 9078 C CA . ARG A 1 1165 ? -46.042 13.725 37.096 1.00 82.75 1165 ARG A CA 1
ATOM 9079 C C . ARG A 1 1165 ? -47.282 14.456 36.568 1.00 82.75 1165 ARG A C 1
ATOM 9081 O O . ARG A 1 1165 ? -47.186 15.542 36.006 1.00 82.75 1165 ARG A O 1
ATOM 9088 N N . VAL A 1 1166 ? -48.456 13.868 36.791 1.00 86.50 1166 VAL A N 1
ATOM 9089 C CA . VAL A 1 1166 ? -49.788 14.322 36.378 1.00 86.50 1166 VAL A CA 1
ATOM 9090 C C . VAL A 1 1166 ? -50.764 14.043 37.519 1.00 86.50 1166 VAL A C 1
ATOM 9092 O O . VAL A 1 1166 ? -50.919 12.904 37.943 1.00 86.50 1166 VAL A O 1
ATOM 9095 N N . TYR A 1 1167 ? -51.420 15.072 38.045 1.00 81.62 1167 TYR A N 1
ATOM 9096 C CA . TYR A 1 1167 ? -52.243 14.932 39.248 1.00 81.62 1167 TYR A CA 1
ATOM 9097 C C . TYR A 1 1167 ? -53.423 15.903 39.289 1.00 81.62 1167 TYR A C 1
ATOM 9099 O O . TYR A 1 1167 ? -53.455 16.924 38.601 1.00 81.62 1167 TYR A O 1
ATOM 9107 N N . LEU A 1 1168 ? -54.405 15.564 40.125 1.00 83.94 1168 LEU A N 1
ATOM 9108 C CA . LEU A 1 1168 ? -55.592 16.370 40.399 1.00 83.94 1168 LEU A CA 1
ATOM 9109 C C . LEU A 1 1168 ? -55.373 17.261 41.631 1.00 83.94 1168 LEU A C 1
ATOM 9111 O O . LEU A 1 1168 ? -54.753 16.834 42.603 1.00 83.94 1168 LEU A O 1
ATOM 9115 N N . THR A 1 1169 ? -55.876 18.499 41.601 1.00 78.56 1169 THR A N 1
ATOM 9116 C CA . THR A 1 1169 ? -55.784 19.434 42.738 1.00 78.56 1169 THR A CA 1
ATOM 9117 C C . THR A 1 1169 ? -56.908 20.479 42.750 1.00 78.56 1169 THR A C 1
ATOM 9119 O O . THR A 1 1169 ? -57.428 20.873 41.706 1.00 78.56 1169 THR A O 1
ATOM 9122 N N . ASP A 1 1170 ? -57.279 20.961 43.941 1.00 76.38 1170 ASP A N 1
ATOM 9123 C CA . ASP A 1 1170 ? -58.238 22.063 44.135 1.00 76.38 1170 ASP A CA 1
ATOM 9124 C C . ASP A 1 1170 ? -57.586 23.446 44.185 1.00 76.38 1170 ASP A C 1
ATOM 9126 O O . ASP A 1 1170 ? -58.257 24.476 44.041 1.00 76.38 1170 ASP A O 1
ATOM 9130 N N . THR A 1 1171 ? -56.272 23.491 44.390 1.00 73.00 1171 THR A N 1
ATOM 9131 C CA . THR A 1 1171 ? -55.505 24.729 44.377 1.00 73.00 1171 THR A CA 1
ATOM 9132 C C . THR A 1 1171 ? -55.015 24.999 42.966 1.00 73.00 1171 THR A C 1
ATOM 9134 O O . THR A 1 1171 ? -54.350 24.172 42.347 1.00 73.00 1171 THR A O 1
ATOM 9137 N N . LYS A 1 1172 ? -55.314 26.197 42.454 1.00 62.53 1172 LYS A N 1
ATOM 9138 C CA . LYS A 1 1172 ? -54.647 26.704 41.255 1.00 62.53 1172 LYS A CA 1
ATOM 9139 C C . LYS A 1 1172 ? -53.209 26.988 41.675 1.00 62.53 1172 LYS A C 1
ATOM 9141 O O . LYS A 1 1172 ? -52.965 28.019 42.301 1.00 62.53 1172 LYS A O 1
ATOM 9146 N N . ALA A 1 1173 ? -52.319 26.014 41.484 1.00 55.91 1173 ALA A N 1
ATOM 9147 C CA . ALA A 1 1173 ? -50.915 26.137 41.857 1.00 55.91 1173 ALA A CA 1
ATOM 9148 C C . ALA A 1 1173 ? -50.375 27.459 41.279 1.00 55.91 1173 ALA A C 1
ATOM 9150 O O . ALA A 1 1173 ? -50.624 27.754 40.108 1.00 55.91 1173 ALA A O 1
ATOM 9151 N N . LYS A 1 1174 ? -49.765 28.290 42.131 1.00 41.47 1174 LYS A N 1
ATOM 9152 C CA . LYS A 1 1174 ? -49.132 29.544 41.708 1.00 41.47 1174 LYS A CA 1
ATOM 9153 C C . LYS A 1 1174 ? -47.740 29.287 41.169 1.00 41.47 1174 LYS A C 1
ATOM 9155 O O . LYS A 1 1174 ? -47.065 28.393 41.730 1.00 41.47 1174 LYS A O 1
#

Sequence (1174 aa):
MKYLKHIYLFTLIILLSASCVDTEDYRRFQVDELEISKSDPNFHIYLCFGQSNMEGNAAIENVDKEGVSSRFRMMAVSPDDEEHLGRIAGEWYTAVPPLCRWDTGLTPIDYFGRTMVAETSDNVKVGVIMVAMGGAGIDAFDKENYKKYYGEADDWQKGLMNIYGGNPYAKLVEMAKIAKQSGVIKGILLHQGETNNMQEDWPMKVNKIYTDLLKDLTLNSDTVPLLIGEMLTEEQGGICHGMNSIIAKMPSLVKNAHVISAEGCPGKEDGLHFTAEGYRELGKRYAQKMLQLLVLDKAEGMPKLHIEGRYLKDSEGNIVNLHGFAQTYSPYFNESMWSNYDVDACLRYNQGLVRRMLAAGWEMDFIRLHMDPYWSNTPGCQATGENDIHCFEEARFKKYLDQVFVPMAEYAISKGMYVVMRPPGVCPEEIAVDDDYNEYLVTVWDIVSKHPKIKNNSHIMFELANEPVRIVGSDGIAGGDGDPCFTSLKKYFQKVVDAIRANADNIIWVPGLGYQSNYSGYANHRIEGDNIGYAVHLYPGWMNSDGENGDGGSSTGGYQPFQNGWDRQVGPVADFAPIIITEMDWAPARYDASWGKAITGTLGGPGFGANFKYIVDNAGNVSWLLFTSPHLLADFKDVPGTPGAYTFLDDPQACPWPIYHWYQDYRKGTSDTGALKDITVEGAEAGITLTTGSSSYLMVYANYEDGSTSIVSSKASFSCSDPSIISIDGTGKMTALKDGNVTITVTYGEASGIKTATVAVHATTFPLSADAFNPSIWETGTYDETTHTLITGSYGFGGWEYTNGVDLSGYKYLVVKLGNDNTADVKFRLFDKGYWEGAASYAFGNSRKVVVELKKMKKEDSGAILSPKSIKIIGFWSNGGKPIIINDIYLSNDDAENPVKDYFSFDNLNPNIWDPNQPTGSFEPKTGTLITGSYGFGGWEYDSAVDFSGYHYLVAELGEGTEATDVAFRVFDKGYWDGEAASVTFNNSRTAVIDLKSLSKNGSKVDPSLKIVGFWSSGGKKIVIKRVYLTDIVEQPGDFSFDDFNPSIWETGSFDRKTHTFIAGQYGFGGWQYSAGKDLSTHKYLVAELVSMEDTDDVAFRIFDEGYWNGAAGDVKVDKTTLRAVIDLTNLSKEKDGVLTKVSPNSIKIIGFWSMGGKEVVINRVYLTDTKAK

Mean predicted aligned error: 18.78 Å

Radius of gyration: 46.72 Å; Cα contacts (8 Å, |Δi|>4): 2709; chains: 1; bounding box: 110×85×148 Å

Foldseek 3Di:
DPDPDDPVPPPPPVPPDDPDDDPDPPPPDDDPDDPPQLADALEEEEEEEAEQQQQAAAADDPVLQPPQDQLEKEAALFADDPVFDRHDHLDIDRCRPPRNDRPHHDHLQSLLLVLLCVQDFVSHGYYYYYQYYHLDDLLCQAPPSVVVVLVPDDPVRVVSCVSQVSRSNVSSLVSLVSVRSHYDHQEYEYEYPQNVQPPLCVLVSVVNSVVVSCVSNVHDLLRYAYEYEAWDDVVLLAPSNNRVVSVVCNCVVRVRYHYQYQPPQHPDPVNGYGYSSSSNVSSSSSNVVSLLSLLVVQLVPAFQWFWDWLFIAGPVRDGDFFEAEEDEQDCVLLVVQDDDPPLVSSCCSVLLLVSLLVNLVFLGAAYEYELEVVQQFDPPDDAPFQQGCPRGHPVSSLVCCVRHVLVVQSSCSSVNHAYEYEYYGAHDLEEFAPDPVLVVLLSRLLSQCQDPSRAAPSRYEYESHFAAAWYLFCVRDIDQDDDRRLLRLLNSVLSSVVSNVVRHDHAYAYAGYRRRQADQCCLVSPHDDTNYAHEHEDAAQQLLADADDPPNHDVQGFQWSNLNSCCRGPVSRLNTHAYEHEHYWEDDVVQVFHPHHWWCDDHRDHTRNVSVVLSQVLSVRYHYYHHGSSVLSSVAHLDADDVPGDHLRRDNTGGNNVSSVVSVCVVVDDPPPAQFDAKDWPPQVVFAEDAAQDKDAIFMWTAGPVGDIDTCQLVKDKDKPDVCQWPADSSRMIHGHHFDKIKMKIWHDDPVHIHIDIGIYGYDNFDLDPVFKFLPLDADWDADSVQRKIFHAAQGWIGGFDPFFAQLVVFQKKKWFWPDFPPFQKKKWWDLDDPPPFTQIGTCVRHRMDMDRQQCGAGPPPRHDDHNGGTGTITMTGSGDDITGTPDIDTHNDCVSVPPPCQFQQVQKQLALDDPPFDGWDADRVFQKTFHTQQGWIGHFAPAFAAPLVFFKKKWFWDPPFPFQFKKKFFALDGPVVFTQDIFTCNPPRMTMDGQQQGHDPRHHDHSRTRTTTMTGSGDTITGTPDIDTHNFDQEGPVFHCVQKALPLDADWDADNVQRKIFAAQWTWIGHFADQFAQQPPAFKKKWAFSDKPPQPDKKKFWDLDRPPQFTQFIFHQDNVRRMTMTGQVFTWGDDPRDIDHDHSRSIGTTTMIDGGPIIIGTRYIDGHHDPDD

Secondary structure (DSSP, 8-state):
---SSSSTTSSSSGGGS-----TTGGGS--PPP------EEEEEEEEEEESHHHH--BPPPHHHHTT--TTEEEE--S---TTTT---TT-EEE-PSP-S-TT--B-HHHHHHHHHHHHS-TT-EEEEEEEE-TT--GGGGSTTTHHHHHHHS-HHHHHHHHHTTT-HHHHHHHHHHHHTTTEEEEEEEEE--GGGTT-TTHHHHHHHHHHHHHHHHT--TTTS-EEEEPPPPGGGT-TTGGGHHHHTTHHHHSTTEEEE--TTPPBPTTSSSB-HHHHHHHHHHHHHHHHHHHHHHHHTTSPPPEEETTEEE-TTS-B---EEEEEE-STTTTTTSS-TT-HHHHHHHHHHHHHHHHHTT----EEEEE--HHHHBPTT---SSTT-GGGB-HHHHHHHIIIIIHHHHHHHHHTT-EEEEE-SS---SEE-TTSHHHHHHHHHHHHHHH-TTTTT-TTEEEE--S---EEE-TTS-EESSSHHHHHHHHHHHHHHHHHHHTT----EEEE-HHHHTB-TTTTTSPPPSSSEEEEEE--TTGGG---SSTTT--TT--HHHHHHHHHHHTHHHHTTS-EEEEE---B-GGG--SSSB-----TTSS-HHHHHHHHHHHHS-EEEEE-S-HHHHHH--S-PPPTTS--TTT-TTSTHHHHHHHHHHHHH-----S-EEEEEETTTTT-EEEETT-EEE--EEEEETTS-EEE-GGGSEEEES-TTTEEE-TT-EEEE-SSEEEEEEEEES-TTT-EEEEEEEEEESS--STTT-EEEEES--EEETTTTEEE--TT-EEEEEEEEEE--TT-SEEEEEESS---S--EEEEESS-TTS--EEEE-TT-SEEEEEGGG-B-TTT-PBPPGGGEEEEEEE-SSSS-EEEEEEEEE--GGG-TTTTTT-GGG-BS--S-TTS---EEETTTTEEEPPTT-EEEEEEEEEEE-TT-SEEEEEEPTT---SS-EEEEESS-GGG--SEEEE-TT-SEEEEETTS-EETTEE--SEEEEEEEE-SSSS-EEEEEEEEESSPPPPTTS-GGG-EEEEES--EEETTTTEEE--TT-EEEEEEEEEE--TTSSEEEEEEEEES-TTT-EEEEESS-GGG--SEEEEPBTTTTEEEEEGGG-EEEETTEEEE--GGGEEEEEEE--TT-EEEEEEEEEESS---